Protein AF-0000000066231487 (afdb_homodimer)

Radius of gyration: 36.71 Å; Cα contacts (8 Å, |Δi|>4): 2616; chains: 2; bounding box: 80×118×87 Å

Organism: Neisseria meningitidis serogroup B (strain ATCC BAA-335 / MC58) (NCBI:txid122586)

Foldseek 3Di:
DACVPFDWDAAPWFDPQADALLSGLCVRRVQWDDPDQLDIDGGPLVVLLLVLLVVLLVVLCVVLVAAEDDDDQKAFVVLCVLLVCSVVVPPQWAWDADPVRGIITGAQDCLSVVLVVLLVPFFAQVVDKHKYKYWDKGATPDPHRGNHNLRGGIFIKMKMKIWHPDDVSVVVSLVSLVVSVVSSCVLQVFDWAWAWEDPPPLAADTKIFIWGFFQPFPWKKKAFPFDNHIHTLLPFFFDFDDDAADDQDDDKDKDFAPPQQALVSVCVVVVHDQQQAKAWFWWAWCDPLAIEIEIERRVFAFRQSQVCPDHGADPVIGGDDQVSCCVQLVEGHRQGDQQPHDHAYEYESSCRRYFQHWGHDSYPRMIITGDDDPPRHDHHHYDGTTGDDFQGQGPVRTHTIDMGHTRGFKMKHFRFQSSQVSNVRWHQYPVRDIDGIGMIMIMGRSSSSSSSQQSVAADPLAGAGDLSRQSFQEEEAQAPLVNDPLSVVLLVVLVVLLVVLVGRYYYHSDPDHSVVSVSSCLRSNRQKYWYTDDVLVVVQWIWIDGSRVRDIDTDGSVCVSVVSSVVSVD/DACVPFDWDAAPWFDPQADALLSGLCVRRVQWDDPDQLDIDGGPLVVLLLVLLVVLLVVLCVVLVAAEDDDDQKAFVVLCVLLVCSVVVPPQWAWDADPVRGIITGAQDCLSVVLVVLLVPFFAQVVDKHKYKYWDKGATPDPHRGNHNLRGGIFIKMKMKIWHPDDVSVVVSLVSQVVSVVSSCVLQVFDWAWAWEDPPPLAADTKIFIWGFFQPFPWKKKAFPFDNHIHTLLPFFFDFDDDAADDQDDDKDKDQAPPQQALVSVCVRVVHDQQQAKAWFWWAWCDPLAIEIEIERRVFAFRQSQVCPDHGADPVIGGDDQVSCCVQLVEGHRQGDQQPHDHAYEYESSCRRYFQHWGHDSYPRMIITGDDDPPRHDHHHYDGTGGDDFQGQGPVRTHTIDMGHTRGFKMKHFRFQSSQVSNVRWHQYPVRDIDGIGMIMMMGRSSSSSSSQQSVAADPLAGAGDLSRQSFQEEEAQDPCPNDPLSVVLLVVLVVLLVVLVGRYYYHSDPDHSVVSVSSCLRSNRQKYWYTDDVLVVVQWIWIDGSRVRDIDTDGSVCVSVVSSVVSVD

Structure (mmCIF, N/CA/C/O backbone):
data_AF-0000000066231487-model_v1
#
loop_
_entity.id
_entity.type
_entity.pdbx_description
1 polymer 'Proline--tRNA ligase'
#
loop_
_atom_site.group_PDB
_atom_site.id
_atom_site.type_symbol
_atom_site.label_atom_id
_atom_site.label_alt_id
_atom_site.label_comp_id
_atom_site.label_asym_id
_atom_site.label_entity_id
_atom_site.label_seq_id
_atom_site.pdbx_PDB_ins_code
_atom_site.Cartn_x
_atom_site.Cartn_y
_atom_site.Cartn_z
_atom_site.occupancy
_atom_site.B_iso_or_equiv
_atom_site.auth_seq_id
_atom_site.auth_comp_id
_atom_site.auth_asym_id
_atom_site.auth_atom_id
_atom_site.pdbx_PDB_model_num
ATOM 1 N N . MET A 1 1 ? 19.391 -9.273 16.016 1 93.06 1 MET A N 1
ATOM 2 C CA . MET A 1 1 ? 19.75 -9.211 14.594 1 93.06 1 MET A CA 1
ATOM 3 C C . MET A 1 1 ? 21.25 -9.016 14.422 1 93.06 1 MET A C 1
ATOM 5 O O . MET A 1 1 ? 21.859 -8.211 15.133 1 93.06 1 MET A O 1
ATOM 9 N N . LYS A 1 2 ? 21.812 -9.781 13.57 1 95.44 2 LYS A N 1
ATOM 10 C CA . LYS A 1 2 ? 23.203 -9.547 13.195 1 95.44 2 LYS A CA 1
ATOM 11 C C . LYS A 1 2 ? 23.297 -8.656 11.961 1 95.44 2 LYS A C 1
ATOM 13 O O . LYS A 1 2 ? 22.516 -8.812 11.016 1 95.44 2 LYS A O 1
ATOM 18 N N . ALA A 1 3 ? 24.234 -7.699 11.984 1 95.5 3 ALA A N 1
ATOM 19 C CA . ALA A 1 3 ? 24.391 -6.762 10.875 1 95.5 3 ALA A CA 1
ATOM 20 C C . ALA A 1 3 ? 24.75 -7.488 9.586 1 95.5 3 ALA A C 1
ATOM 22 O O . ALA A 1 3 ? 24.328 -7.082 8.5 1 95.5 3 ALA A O 1
ATOM 23 N N . SER A 1 4 ? 25.469 -8.57 9.695 1 92.06 4 SER A N 1
ATOM 24 C CA . SER A 1 4 ? 25.875 -9.352 8.523 1 92.06 4 SER A CA 1
ATOM 25 C C . SER A 1 4 ? 24.672 -9.984 7.84 1 92.06 4 SER A C 1
ATOM 27 O O . SER A 1 4 ? 24.719 -10.32 6.652 1 92.06 4 SER A O 1
ATOM 29 N N . GLN A 1 5 ? 23.594 -10.156 8.578 1 91.81 5 GLN A N 1
ATOM 30 C CA . GLN A 1 5 ? 22.375 -10.766 8.055 1 91.81 5 GLN A CA 1
ATOM 31 C C . GLN A 1 5 ? 21.328 -9.711 7.723 1 91.81 5 GLN A C 1
ATOM 33 O O . GLN A 1 5 ? 20.203 -10.039 7.328 1 91.81 5 GLN A O 1
ATOM 38 N N . PHE A 1 6 ? 21.641 -8.547 7.949 1 95.31 6 PHE A N 1
ATOM 39 C CA . PHE A 1 6 ? 20.812 -7.379 7.672 1 95.31 6 PHE A CA 1
ATOM 40 C C . PHE A 1 6 ? 21.344 -6.594 6.488 1 95.31 6 PHE A C 1
ATOM 42 O O . PHE A 1 6 ? 22.016 -7.152 5.613 1 95.31 6 PHE A O 1
ATOM 49 N N . PHE A 1 7 ? 21.016 -5.449 6.273 1 95.56 7 PHE A N 1
ATOM 50 C CA . PHE A 1 7 ? 21.562 -4.609 5.219 1 95.56 7 PHE A CA 1
ATOM 51 C C . PHE A 1 7 ? 21.656 -3.158 5.676 1 95.56 7 PHE A C 1
ATOM 53 O O . PHE A 1 7 ? 20.641 -2.477 5.801 1 95.56 7 PHE A O 1
ATOM 60 N N . ILE A 1 8 ? 22.844 -2.754 5.934 1 95.19 8 ILE A N 1
ATOM 61 C CA . ILE A 1 8 ? 23.141 -1.388 6.344 1 95.19 8 ILE A CA 1
ATOM 62 C C . ILE A 1 8 ? 23.922 -0.677 5.234 1 95.19 8 ILE A C 1
ATOM 64 O O . ILE A 1 8 ? 24.969 -1.155 4.797 1 95.19 8 ILE A O 1
ATOM 68 N N . SER A 1 9 ? 23.375 0.391 4.727 1 92 9 SER A N 1
ATOM 69 C CA . SER A 1 9 ? 23.984 1.114 3.617 1 92 9 SER A CA 1
ATOM 70 C C . SER A 1 9 ? 24.109 2.602 3.928 1 92 9 SER A C 1
ATOM 72 O O . SER A 1 9 ? 23.375 3.42 3.379 1 92 9 SER A O 1
ATOM 74 N N . THR A 1 10 ? 25.141 2.973 4.66 1 94.94 10 THR A N 1
ATOM 75 C CA . THR A 1 10 ? 25.328 4.367 5.051 1 94.94 10 THR A CA 1
ATOM 76 C C . THR A 1 10 ? 26.25 5.082 4.066 1 94.94 10 THR A C 1
ATOM 78 O O . THR A 1 10 ? 26.969 4.434 3.291 1 94.94 10 THR A O 1
ATOM 81 N N . LEU A 1 11 ? 26.156 6.367 4.027 1 93.69 11 LEU A N 1
ATOM 82 C CA . LEU A 1 11 ? 27.031 7.223 3.229 1 93.69 11 LEU A CA 1
ATOM 83 C C . LEU A 1 11 ? 27.797 8.203 4.113 1 93.69 11 LEU A C 1
ATOM 85 O O . LEU A 1 11 ? 27.266 8.672 5.121 1 93.69 11 LEU A O 1
ATOM 89 N N . LYS A 1 12 ? 28.969 8.523 3.689 1 90.19 12 LYS A N 1
ATOM 90 C CA . LYS A 1 12 ? 29.797 9.492 4.41 1 90.19 12 LYS A CA 1
ATOM 91 C C . LYS A 1 12 ? 29.25 10.906 4.238 1 90.19 12 LYS A C 1
ATOM 93 O O . LYS A 1 12 ? 29.188 11.68 5.199 1 90.19 12 LYS A O 1
ATOM 98 N N . GLU A 1 13 ? 28.891 11.18 3.014 1 91 13 GLU A N 1
ATOM 99 C CA . GLU A 1 13 ? 28.359 12.5 2.693 1 91 13 GLU A CA 1
ATOM 100 C C . GLU A 1 13 ? 26.984 12.398 2.031 1 91 13 GLU A C 1
ATOM 102 O O . GLU A 1 13 ? 26.719 11.461 1.273 1 91 13 GLU A O 1
ATOM 107 N N . ALA A 1 14 ? 26.203 13.383 2.385 1 87.56 14 ALA A N 1
ATOM 108 C CA . ALA A 1 14 ? 24.891 13.461 1.729 1 87.56 14 ALA A CA 1
ATOM 109 C C . ALA A 1 14 ? 25.016 14.023 0.316 1 87.56 14 ALA A C 1
ATOM 111 O O . ALA A 1 14 ? 25.938 14.805 0.033 1 87.56 14 ALA A O 1
ATOM 112 N N . PRO A 1 15 ? 24.062 13.547 -0.476 1 87.38 15 PRO A N 1
ATOM 113 C CA . PRO A 1 15 ? 24.062 14.18 -1.799 1 87.38 15 PRO A CA 1
ATOM 114 C C . PRO A 1 15 ? 23.781 15.68 -1.737 1 87.38 15 PRO A C 1
ATOM 116 O O . PRO A 1 15 ? 23.109 16.156 -0.818 1 87.38 15 PRO A O 1
ATOM 119 N N . ALA A 1 16 ? 24.234 16.391 -2.754 1 85.69 16 ALA A N 1
ATOM 120 C CA . ALA A 1 16 ? 24.156 17.859 -2.809 1 85.69 16 ALA A CA 1
ATOM 121 C C . ALA A 1 16 ? 22.703 18.328 -2.859 1 85.69 16 ALA A C 1
ATOM 123 O O . ALA A 1 16 ? 22.375 19.422 -2.379 1 85.69 16 ALA A O 1
ATOM 124 N N . GLU A 1 17 ? 21.859 17.469 -3.342 1 85 17 GLU A N 1
ATOM 125 C CA . GLU A 1 17 ? 20.484 17.891 -3.545 1 85 17 GLU A CA 1
ATOM 126 C C . GLU A 1 17 ? 19.688 17.828 -2.24 1 85 17 GLU A C 1
ATOM 128 O O . GLU A 1 17 ? 18.594 18.391 -2.145 1 85 17 GLU A O 1
ATOM 133 N N . ALA A 1 18 ? 20.219 17.125 -1.276 1 89.19 18 ALA A N 1
ATOM 134 C CA . ALA A 1 18 ? 19.531 17.062 0.011 1 89.19 18 ALA A CA 1
ATOM 135 C C . ALA A 1 18 ? 19.719 18.359 0.796 1 89.19 18 ALA A C 1
ATOM 137 O O . ALA A 1 18 ? 20.844 18.766 1.086 1 89.19 18 ALA A O 1
ATOM 138 N N . ALA A 1 19 ? 18.625 19 1.174 1 87.38 19 ALA A N 1
ATOM 139 C CA . ALA A 1 19 ? 18.703 20.328 1.757 1 87.38 19 ALA A CA 1
ATOM 140 C C . ALA A 1 19 ? 18.422 20.297 3.256 1 87.38 19 ALA A C 1
ATOM 142 O O . ALA A 1 19 ? 19.219 20.797 4.055 1 87.38 19 ALA A O 1
ATOM 143 N N . LEU A 1 20 ? 17.406 19.688 3.695 1 93.94 20 LEU A N 1
ATOM 144 C CA . LEU A 1 20 ? 17.031 19.641 5.102 1 93.94 20 LEU A CA 1
ATOM 145 C C . LEU A 1 20 ? 17.828 18.578 5.852 1 93.94 20 LEU A C 1
ATOM 147 O O . LEU A 1 20 ? 18.266 17.594 5.258 1 93.94 20 LEU A O 1
ATOM 151 N N . ALA A 1 21 ? 17.984 18.812 7.121 1 96.5 21 ALA A N 1
ATOM 152 C CA . ALA A 1 21 ? 18.719 17.875 7.961 1 96.5 21 ALA A CA 1
ATOM 153 C C . ALA A 1 21 ? 18.109 16.469 7.875 1 96.5 21 ALA A C 1
ATOM 155 O O . ALA A 1 21 ? 18.844 15.484 7.785 1 96.5 21 ALA A O 1
ATOM 156 N N . SER A 1 22 ? 16.828 16.406 7.906 1 97.5 22 SER A N 1
ATOM 157 C CA . SER A 1 22 ? 16.172 15.102 7.824 1 97.5 22 SER A CA 1
ATOM 158 C C . SER A 1 22 ? 16.484 14.398 6.508 1 97.5 22 SER A C 1
ATOM 160 O O . SER A 1 22 ? 16.828 13.219 6.496 1 97.5 22 SER A O 1
ATOM 162 N N . HIS A 1 23 ? 16.375 15.109 5.441 1 97.25 23 HIS A N 1
ATOM 163 C CA . HIS A 1 23 ? 16.656 14.555 4.121 1 97.25 23 HIS A CA 1
ATOM 164 C C . HIS A 1 23 ? 18.094 14.055 4.031 1 97.25 23 HIS A C 1
ATOM 166 O O . HIS A 1 23 ? 18.328 12.93 3.594 1 97.25 23 HIS A O 1
ATOM 172 N N . LYS A 1 24 ? 19.016 14.875 4.453 1 97.56 24 LYS A N 1
ATOM 173 C CA . LYS A 1 24 ? 20.438 14.523 4.43 1 97.56 24 LYS A CA 1
ATOM 174 C C . LYS A 1 24 ? 20.703 13.281 5.277 1 97.56 24 LYS A C 1
ATOM 176 O O . LYS A 1 24 ? 21.359 12.336 4.816 1 97.56 24 LYS A O 1
ATOM 181 N N . LEU A 1 25 ? 20.234 13.297 6.441 1 98.25 25 LEU A N 1
ATOM 182 C CA . LEU A 1 25 ? 20.531 12.227 7.387 1 98.25 25 LEU A CA 1
ATOM 183 C C . LEU A 1 25 ? 19.844 10.93 6.969 1 98.25 25 LEU A C 1
ATOM 185 O O . LEU A 1 25 ? 20.391 9.844 7.16 1 98.25 25 LEU A O 1
ATOM 189 N N . MET A 1 26 ? 18.641 11.008 6.453 1 98.31 26 MET A N 1
ATOM 190 C CA . MET A 1 26 ? 17.938 9.805 6.023 1 98.31 26 MET A CA 1
ATOM 191 C C . MET A 1 26 ? 18.672 9.125 4.871 1 98.31 26 MET A C 1
ATOM 193 O O . MET A 1 26 ? 18.766 7.898 4.816 1 98.31 26 MET A O 1
ATOM 197 N N . ILE A 1 27 ? 19.172 9.93 3.99 1 97.25 27 ILE A N 1
ATOM 198 C CA . ILE A 1 27 ? 19.938 9.375 2.875 1 97.25 27 ILE A CA 1
ATOM 199 C C . ILE A 1 27 ? 21.266 8.82 3.381 1 97.25 27 ILE A C 1
ATOM 201 O O . ILE A 1 27 ? 21.641 7.691 3.045 1 97.25 27 ILE A O 1
ATOM 205 N N . ARG A 1 28 ? 21.969 9.531 4.238 1 97.69 28 ARG A N 1
ATOM 206 C CA . ARG A 1 28 ? 23.266 9.125 4.75 1 97.69 28 ARG A CA 1
ATOM 207 C C . ARG A 1 28 ? 23.156 7.852 5.586 1 97.69 28 ARG A C 1
ATOM 209 O O . ARG A 1 28 ? 24.016 6.969 5.508 1 97.69 28 ARG A O 1
ATOM 216 N N . ALA A 1 29 ? 22.109 7.82 6.359 1 98 29 ALA A N 1
ATOM 217 C CA . ALA A 1 29 ? 21.906 6.68 7.254 1 98 29 ALA A CA 1
ATOM 218 C C . ALA A 1 29 ? 21.328 5.488 6.5 1 98 29 ALA A C 1
ATOM 220 O O . ALA A 1 29 ? 21.188 4.402 7.062 1 98 29 ALA A O 1
ATOM 221 N N . GLY A 1 30 ? 20.984 5.668 5.266 1 97.5 30 GLY A N 1
ATOM 222 C CA . GLY A 1 30 ? 20.438 4.586 4.465 1 97.5 30 GLY A CA 1
ATOM 223 C C . GLY A 1 30 ? 19.016 4.219 4.859 1 97.5 30 GLY A C 1
ATOM 224 O O . GLY A 1 30 ? 18.625 3.047 4.801 1 97.5 30 GLY A O 1
ATOM 225 N N . LEU A 1 31 ? 18.25 5.203 5.328 1 98.44 31 LEU A N 1
ATOM 226 C CA . LEU A 1 31 ? 16.844 4.938 5.652 1 98.44 31 LEU A CA 1
ATOM 227 C C . LEU A 1 31 ? 16 4.879 4.391 1 98.44 31 LEU A C 1
ATOM 229 O O . LEU A 1 31 ? 15.023 4.133 4.332 1 98.44 31 LEU A O 1
ATOM 233 N N . ILE A 1 32 ? 16.344 5.738 3.41 1 97.94 32 ILE A N 1
ATOM 234 C CA . ILE A 1 32 ? 15.609 5.785 2.148 1 97.94 32 ILE A CA 1
ATOM 235 C C . ILE A 1 32 ? 16.594 5.926 0.988 1 97.94 32 ILE A C 1
ATOM 237 O O . ILE A 1 32 ? 17.734 6.348 1.183 1 97.94 32 ILE A O 1
ATOM 241 N N . LYS A 1 33 ? 16.156 5.539 -0.113 1 96.69 33 LYS A N 1
ATOM 242 C CA . LYS A 1 33 ? 16.859 5.754 -1.374 1 96.69 33 LYS A CA 1
ATOM 243 C C . LYS A 1 33 ? 15.906 6.277 -2.449 1 96.69 33 LYS A C 1
ATOM 245 O O . LYS A 1 33 ? 14.766 5.824 -2.557 1 96.69 33 LYS A O 1
ATOM 250 N N . ALA A 1 34 ? 16.406 7.234 -3.229 1 94.44 34 ALA A N 1
ATOM 251 C CA . ALA A 1 34 ? 15.562 7.852 -4.254 1 94.44 34 ALA A CA 1
ATOM 252 C C . ALA A 1 34 ? 15.484 6.977 -5.5 1 94.44 34 ALA A C 1
ATOM 254 O O . ALA A 1 34 ? 16.5 6.48 -5.984 1 94.44 34 ALA A O 1
ATOM 255 N N . ASN A 1 35 ? 14.281 6.723 -5.992 1 93.88 35 ASN A N 1
ATOM 256 C CA . ASN A 1 35 ? 14.055 6.031 -7.254 1 93.88 35 ASN A CA 1
ATOM 257 C C . ASN A 1 35 ? 13.773 7.012 -8.391 1 93.88 35 ASN A C 1
ATOM 259 O O . ASN A 1 35 ? 14.18 6.781 -9.531 1 93.88 35 ASN A O 1
ATOM 263 N N . ALA A 1 36 ? 12.992 7.965 -8.086 1 93.38 36 ALA A N 1
ATOM 264 C CA . ALA A 1 36 ? 12.625 9.102 -8.922 1 93.38 36 ALA A CA 1
ATOM 265 C C . ALA A 1 36 ? 12.211 10.305 -8.07 1 93.38 36 ALA A C 1
ATOM 267 O O . ALA A 1 36 ? 12.117 10.195 -6.848 1 93.38 36 ALA A O 1
ATOM 268 N N . SER A 1 37 ? 12.039 11.422 -8.703 1 93.5 37 SER A N 1
ATOM 269 C CA . SER A 1 37 ? 11.648 12.625 -7.977 1 93.5 37 SER A CA 1
ATOM 270 C C . SER A 1 37 ? 10.391 12.391 -7.145 1 93.5 37 SER A C 1
ATOM 272 O O . SER A 1 37 ? 9.328 12.102 -7.691 1 93.5 37 SER A O 1
ATOM 274 N N . GLY A 1 38 ? 10.555 12.438 -5.852 1 95.75 38 GLY A N 1
ATOM 275 C CA . GLY A 1 38 ? 9.438 12.289 -4.934 1 95.75 38 GLY A CA 1
ATOM 276 C C . GLY A 1 38 ? 9.086 10.836 -4.652 1 95.75 38 GLY A C 1
ATOM 277 O O . GLY A 1 38 ? 8.102 10.555 -3.965 1 95.75 38 GLY A O 1
ATOM 278 N N . LEU A 1 39 ? 9.82 9.898 -5.188 1 97.5 39 LEU A N 1
ATOM 279 C CA . LEU A 1 39 ? 9.609 8.469 -4.977 1 97.5 39 LEU A CA 1
ATOM 280 C C . LEU A 1 39 ? 10.82 7.836 -4.285 1 97.5 39 LEU A C 1
ATOM 282 O O . LEU A 1 39 ? 11.938 7.926 -4.785 1 97.5 39 LEU A O 1
ATOM 286 N N . TYR A 1 40 ? 10.531 7.168 -3.164 1 97.81 40 TYR A N 1
ATOM 287 C CA . TYR A 1 40 ? 11.633 6.625 -2.371 1 97.81 40 TYR A CA 1
ATOM 288 C C . TYR A 1 40 ? 11.367 5.172 -1.995 1 97.81 40 TYR A C 1
ATOM 290 O O . TYR A 1 40 ? 10.227 4.797 -1.705 1 97.81 40 TYR A O 1
ATOM 298 N N . THR A 1 41 ? 12.391 4.41 -2.012 1 98.38 41 THR A N 1
ATOM 299 C CA . THR A 1 41 ? 12.383 3.107 -1.355 1 98.38 41 THR A CA 1
ATOM 300 C C . THR A 1 41 ? 12.781 3.238 0.111 1 98.38 41 THR A C 1
ATOM 302 O O . THR A 1 41 ? 13.797 3.857 0.428 1 98.38 41 THR A O 1
ATOM 305 N N . TRP A 1 42 ? 11.969 2.783 0.981 1 98.75 42 TRP A N 1
ATOM 306 C CA . TRP A 1 42 ? 12.383 2.646 2.375 1 98.75 42 TRP A CA 1
ATOM 307 C C . TRP A 1 42 ? 13.273 1.427 2.562 1 98.75 42 TRP A C 1
ATOM 309 O O . TRP A 1 42 ? 12.828 0.289 2.406 1 98.75 42 TRP A O 1
ATOM 319 N N . MET A 1 43 ? 14.484 1.681 2.875 1 98.56 43 MET A N 1
ATOM 320 C CA . MET A 1 43 ? 15.469 0.626 3.1 1 98.56 43 MET A CA 1
ATOM 321 C C . MET A 1 43 ? 15.227 -0.07 4.434 1 98.56 43 MET A C 1
ATOM 323 O O . MET A 1 43 ? 14.375 0.358 5.215 1 98.56 43 MET A O 1
ATOM 327 N N . PRO A 1 44 ? 15.898 -1.174 4.676 1 98.25 44 PRO A N 1
ATOM 328 C CA . PRO A 1 44 ? 15.562 -1.997 5.84 1 98.25 44 PRO A CA 1
ATOM 329 C C . PRO A 1 44 ? 15.578 -1.204 7.148 1 98.25 44 PRO A C 1
ATOM 331 O O . PRO A 1 44 ? 14.641 -1.312 7.945 1 98.25 44 PRO A O 1
ATOM 334 N N . MET A 1 45 ? 16.578 -0.395 7.34 1 98.12 45 MET A N 1
ATOM 335 C CA . MET A 1 45 ? 16.688 0.393 8.562 1 98.12 45 MET A CA 1
ATOM 336 C C . MET A 1 45 ? 15.547 1.395 8.672 1 98.12 45 MET A C 1
ATOM 338 O O . MET A 1 45 ? 14.922 1.521 9.727 1 98.12 45 MET A O 1
ATOM 342 N N . GLY A 1 46 ? 15.305 2.096 7.602 1 98.62 46 GLY A N 1
ATOM 343 C CA . GLY A 1 46 ? 14.219 3.068 7.582 1 98.62 46 GLY A CA 1
ATOM 344 C C . GLY A 1 46 ? 12.852 2.441 7.766 1 98.62 46 GLY A C 1
ATOM 345 O O . GLY A 1 46 ? 11.984 3.018 8.422 1 98.62 46 GLY A O 1
ATOM 346 N N . LEU A 1 47 ? 12.68 1.29 7.191 1 98.69 47 LEU A N 1
ATOM 347 C CA . LEU A 1 47 ? 11.398 0.602 7.285 1 98.69 47 LEU A CA 1
ATOM 348 C C . LEU A 1 47 ? 11.086 0.217 8.727 1 98.69 47 LEU A C 1
ATOM 350 O O . LEU A 1 47 ? 9.93 0.264 9.156 1 98.69 47 LEU A O 1
ATOM 354 N N . ARG A 1 48 ? 12.078 -0.196 9.492 1 98.19 48 ARG A N 1
ATOM 355 C CA . ARG A 1 48 ? 11.867 -0.521 10.898 1 98.19 48 ARG A CA 1
ATOM 356 C C . ARG A 1 48 ? 11.312 0.677 11.656 1 98.19 48 ARG A C 1
ATOM 358 O O . ARG A 1 48 ? 10.398 0.531 12.469 1 98.19 48 ARG A O 1
ATOM 365 N N . VAL A 1 49 ? 11.867 1.851 11.352 1 98.69 49 VAL A N 1
ATOM 366 C CA . VAL A 1 49 ? 11.391 3.068 12 1 98.69 49 VAL A CA 1
ATOM 367 C C . VAL A 1 49 ? 9.953 3.357 11.578 1 98.69 49 VAL A C 1
ATOM 369 O O . VAL A 1 49 ? 9.094 3.631 12.414 1 98.69 49 VAL A O 1
ATOM 372 N N . LEU A 1 50 ? 9.719 3.279 10.312 1 98.81 50 LEU A N 1
ATOM 373 C CA . LEU A 1 50 ? 8.398 3.541 9.758 1 98.81 50 LEU A CA 1
ATOM 374 C C . LEU A 1 50 ? 7.352 2.639 10.398 1 98.81 50 LEU A C 1
ATOM 376 O O . LEU A 1 50 ? 6.266 3.1 10.766 1 98.81 50 LEU A O 1
ATOM 380 N N . ARG A 1 51 ? 7.664 1.374 10.547 1 98.38 51 ARG A N 1
ATOM 381 C CA . ARG A 1 51 ? 6.73 0.402 11.109 1 98.38 51 ARG A CA 1
ATOM 382 C C . ARG A 1 51 ? 6.449 0.7 12.578 1 98.38 51 ARG A C 1
ATOM 384 O O . ARG A 1 51 ? 5.332 0.487 13.055 1 98.38 51 ARG A O 1
ATOM 391 N N . LYS A 1 52 ? 7.426 1.156 13.273 1 98.31 52 LYS A N 1
ATOM 392 C CA . LYS A 1 52 ? 7.211 1.511 14.68 1 98.31 52 LYS A CA 1
ATOM 393 C C . LYS A 1 52 ? 6.246 2.684 14.805 1 98.31 52 LYS A C 1
ATOM 395 O O . LYS A 1 52 ? 5.383 2.691 15.688 1 98.31 52 LYS A O 1
ATOM 400 N N . VAL A 1 53 ? 6.414 3.668 13.93 1 98.75 53 VAL A N 1
ATOM 401 C CA . VAL A 1 53 ? 5.492 4.801 13.93 1 98.75 53 VAL A CA 1
ATOM 402 C C . VAL A 1 53 ? 4.082 4.32 13.586 1 98.75 53 VAL A C 1
ATOM 404 O O . VAL A 1 53 ? 3.115 4.688 14.258 1 98.75 53 VAL A O 1
ATOM 407 N N . GLU A 1 54 ? 3.967 3.482 12.578 1 98.62 54 GLU A N 1
ATOM 408 C CA . GLU A 1 54 ? 2.678 2.916 12.195 1 98.62 54 GLU A CA 1
ATOM 409 C C . GLU A 1 54 ? 2.01 2.215 13.375 1 98.62 54 GLU A C 1
ATOM 411 O O . GLU A 1 54 ? 0.806 2.365 13.594 1 98.62 54 GLU A O 1
ATOM 416 N N . ASN A 1 55 ? 2.76 1.485 14.086 1 98.25 55 ASN A N 1
ATOM 417 C CA . ASN A 1 55 ? 2.217 0.692 15.188 1 98.25 55 ASN A CA 1
ATOM 418 C C . ASN A 1 55 ? 1.691 1.579 16.312 1 98.25 55 ASN A C 1
ATOM 420 O O . ASN A 1 55 ? 0.642 1.296 16.891 1 98.25 55 ASN A O 1
ATOM 424 N N . VAL A 1 56 ? 2.465 2.617 16.625 1 98.62 56 VAL A N 1
ATOM 425 C CA . VAL A 1 56 ? 2.002 3.553 17.641 1 98.62 56 VAL A CA 1
ATOM 426 C C . VAL A 1 56 ? 0.67 4.164 17.219 1 98.62 56 VAL A C 1
ATOM 428 O O . VAL A 1 56 ? -0.271 4.234 18.016 1 98.62 56 VAL A O 1
ATOM 431 N N . VAL A 1 57 ? 0.591 4.574 15.969 1 98.88 57 VAL A N 1
ATOM 432 C CA . VAL A 1 57 ? -0.625 5.184 15.438 1 98.88 57 VAL A CA 1
ATOM 433 C C . VAL A 1 57 ? -1.773 4.18 15.492 1 98.88 57 VAL A C 1
ATOM 435 O O . VAL A 1 57 ? -2.869 4.508 15.961 1 98.88 57 VAL A O 1
ATOM 438 N N . ARG A 1 58 ? -1.566 2.992 15.102 1 98.44 58 ARG A N 1
ATOM 439 C CA . ARG A 1 58 ? -2.592 1.954 15.07 1 98.44 58 ARG A CA 1
ATOM 440 C C . ARG A 1 58 ? -3.123 1.666 16.469 1 98.44 58 ARG A C 1
ATOM 442 O O . ARG A 1 58 ? -4.332 1.556 16.672 1 98.44 58 ARG A O 1
ATOM 449 N N . GLU A 1 59 ? -2.205 1.542 17.406 1 98.19 59 GLU A N 1
ATOM 450 C CA . GLU A 1 59 ? -2.598 1.229 18.781 1 98.19 59 GLU A CA 1
ATOM 451 C C . GLU A 1 59 ? -3.467 2.336 19.375 1 98.19 59 GLU A C 1
ATOM 453 O O . GLU A 1 59 ? -4.48 2.059 20.016 1 98.19 59 GLU A O 1
ATOM 458 N N . GLU A 1 60 ? -3.086 3.568 19.094 1 98.69 60 GLU A N 1
ATOM 459 C CA . GLU A 1 60 ? -3.838 4.684 19.672 1 98.69 60 GLU A CA 1
ATOM 460 C C . GLU A 1 60 ? -5.176 4.867 18.953 1 98.69 60 GLU A C 1
ATOM 462 O O . GLU A 1 60 ? -6.164 5.27 19.578 1 98.69 60 GLU A O 1
ATOM 467 N N . MET A 1 61 ? -5.246 4.598 17.672 1 98.62 61 MET A N 1
ATOM 468 C CA . MET A 1 61 ? -6.52 4.652 16.953 1 98.62 61 MET A CA 1
ATOM 469 C C . MET A 1 61 ? -7.48 3.59 17.469 1 98.62 61 MET A C 1
ATOM 471 O O . MET A 1 61 ? -8.664 3.859 17.656 1 98.62 61 MET A O 1
ATOM 475 N N . ALA A 1 62 ? -6.918 2.408 17.703 1 96.62 62 ALA A N 1
ATOM 476 C CA . ALA A 1 62 ? -7.734 1.334 18.266 1 96.62 62 ALA A CA 1
ATOM 477 C C . ALA A 1 62 ? -8.242 1.699 19.656 1 96.62 62 ALA A C 1
ATOM 479 O O . ALA A 1 62 ? -9.406 1.455 19.984 1 96.62 62 ALA A O 1
ATOM 480 N N . ARG A 1 63 ? -7.371 2.275 20.422 1 96.75 63 ARG A N 1
ATOM 481 C CA . ARG A 1 63 ? -7.742 2.703 21.766 1 96.75 63 ARG A CA 1
ATOM 482 C C . ARG A 1 63 ? -8.875 3.725 21.734 1 96.75 63 ARG A C 1
ATOM 484 O O . ARG A 1 63 ? -9.75 3.732 22.594 1 96.75 63 ARG A O 1
ATOM 491 N N . ALA A 1 64 ? -8.844 4.52 20.688 1 97.5 64 ALA A N 1
ATOM 492 C CA . ALA A 1 64 ? -9.844 5.574 20.547 1 97.5 64 ALA A CA 1
ATOM 493 C C . ALA A 1 64 ? -11.133 5.035 19.938 1 97.5 64 ALA A C 1
ATOM 495 O O . ALA A 1 64 ? -12.078 5.789 19.703 1 97.5 64 ALA A O 1
ATOM 496 N N . GLY A 1 65 ? -11.195 3.777 19.688 1 95.69 65 GLY A N 1
ATOM 497 C CA . GLY A 1 65 ? -12.43 3.139 19.25 1 95.69 65 GLY A CA 1
ATOM 498 C C . GLY A 1 65 ? -12.602 3.141 17.75 1 95.69 65 GLY A C 1
ATOM 499 O O . GLY A 1 65 ? -13.68 2.828 17.234 1 95.69 65 GLY A O 1
ATOM 500 N N . SER A 1 66 ? -11.57 3.492 16.984 1 97.94 66 SER A N 1
ATOM 501 C CA . SER A 1 66 ? -11.641 3.459 15.523 1 97.94 66 SER A CA 1
ATOM 502 C C . SER A 1 66 ? -11.445 2.043 14.992 1 97.94 66 SER A C 1
ATOM 504 O O . SER A 1 66 ? -10.695 1.255 15.578 1 97.94 66 SER A O 1
ATOM 506 N N . VAL A 1 67 ? -12.109 1.732 13.914 1 98.19 67 VAL A N 1
ATOM 507 C CA . VAL A 1 67 ? -12.07 0.4 13.32 1 98.19 67 VAL A CA 1
ATOM 508 C C . VAL A 1 67 ? -11.242 0.43 12.039 1 98.19 67 VAL A C 1
ATOM 510 O O . VAL A 1 67 ? -11.492 1.249 11.148 1 98.19 67 VAL A O 1
ATOM 513 N N . GLU A 1 68 ? -10.281 -0.467 11.945 1 98.5 68 GLU A N 1
ATOM 514 C CA . GLU A 1 68 ? -9.391 -0.474 10.789 1 98.5 68 GLU A CA 1
ATOM 515 C C . GLU A 1 68 ? -10.008 -1.224 9.617 1 98.5 68 GLU A C 1
ATOM 517 O O . GLU A 1 68 ? -10.648 -2.262 9.805 1 98.5 68 GLU A O 1
ATOM 522 N N . LEU A 1 69 ? -9.953 -0.733 8.477 1 98.62 69 LEU A N 1
ATOM 523 C CA . LEU A 1 69 ? -10.203 -1.363 7.184 1 98.62 69 LEU A CA 1
ATOM 524 C C . LEU A 1 69 ? -9.125 -0.976 6.176 1 98.62 69 LEU A C 1
ATOM 526 O O . LEU A 1 69 ? -8.094 -0.406 6.551 1 98.62 69 LEU A O 1
ATOM 530 N N . LEU A 1 70 ? -9.172 -1.413 4.922 1 98.75 70 LEU A N 1
ATOM 531 C CA . LEU A 1 70 ? -8.148 -1.096 3.9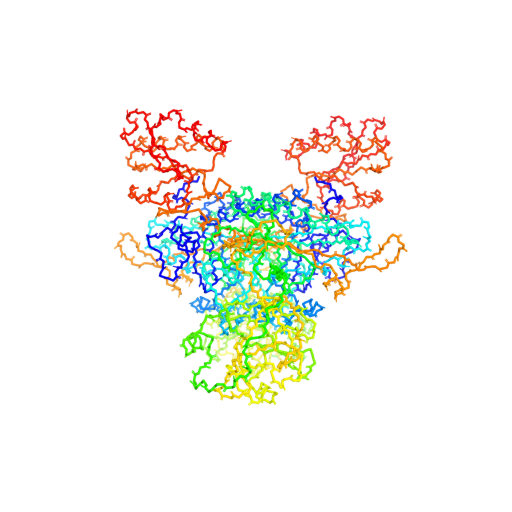28 1 98.75 70 LEU A CA 1
ATOM 532 C C . LEU A 1 70 ? -8.789 -0.807 2.572 1 98.75 70 LEU A C 1
ATOM 534 O O . LEU A 1 70 ? -9.281 -1.72 1.907 1 98.75 70 LEU A O 1
ATOM 538 N N . MET A 1 71 ? -8.781 0.428 2.193 1 98.69 71 MET A N 1
ATOM 539 C CA . MET A 1 71 ? -9.359 0.869 0.925 1 98.69 71 MET A CA 1
ATOM 540 C C . MET A 1 71 ? -8.312 0.849 -0.184 1 98.69 71 MET A C 1
ATOM 542 O O . MET A 1 71 ? -7.109 0.915 0.087 1 98.69 71 MET A O 1
ATOM 546 N N . PRO A 1 72 ? -8.703 0.733 -1.39 1 98 72 PRO A N 1
ATOM 547 C CA . PRO A 1 72 ? -7.75 0.652 -2.498 1 98 72 PRO A CA 1
ATOM 548 C C . PRO A 1 72 ? -7.016 1.969 -2.744 1 98 72 PRO A C 1
ATOM 550 O O . PRO A 1 72 ? -7.535 3.039 -2.414 1 98 72 PRO A O 1
ATOM 553 N N . VAL A 1 73 ? -5.824 1.859 -3.344 1 98.19 73 VAL A N 1
ATOM 554 C CA . VAL A 1 73 ? -5.012 3.01 -3.727 1 98.19 73 VAL A CA 1
ATOM 555 C C . VAL A 1 73 ? -5.609 3.68 -4.961 1 98.19 73 VAL A C 1
ATOM 557 O O . VAL A 1 73 ? -5.684 4.906 -5.035 1 98.19 73 VAL A O 1
ATOM 560 N N . VAL A 1 74 ? -6.043 2.848 -5.898 1 98.31 74 VAL A N 1
ATOM 561 C CA . VAL A 1 74 ? -6.676 3.355 -7.109 1 98.31 74 VAL A CA 1
ATOM 562 C C . VAL A 1 74 ? -8.172 3.543 -6.871 1 98.31 74 VAL A C 1
ATOM 564 O O . VAL A 1 74 ? -8.844 2.646 -6.352 1 98.31 74 VAL A O 1
ATOM 567 N N . GLN A 1 75 ? -8.711 4.688 -7.254 1 98.25 75 GLN A N 1
ATOM 568 C CA . GLN A 1 75 ? -10.109 5.023 -6.996 1 98.25 75 GLN A CA 1
ATOM 569 C C . GLN A 1 75 ? -10.828 5.41 -8.281 1 98.25 75 GLN A C 1
ATOM 571 O O . GLN A 1 75 ? -10.258 6.078 -9.148 1 98.25 75 GLN A O 1
ATOM 576 N N . PRO A 1 76 ? -12.055 4.977 -8.438 1 98.06 76 PRO A N 1
ATOM 577 C CA . PRO A 1 76 ? -12.805 5.348 -9.641 1 98.06 76 PRO A CA 1
ATOM 578 C C . PRO A 1 76 ? -13.148 6.836 -9.688 1 98.06 76 PRO A C 1
ATOM 580 O O . PRO A 1 76 ? -13.484 7.426 -8.656 1 98.06 76 PRO A O 1
ATOM 583 N N . ALA A 1 77 ? -13.133 7.414 -10.852 1 98.19 77 ALA A N 1
ATOM 584 C CA . ALA A 1 77 ? -13.391 8.836 -11.055 1 98.19 77 ALA A CA 1
ATOM 585 C C . ALA A 1 77 ? -14.812 9.203 -10.641 1 98.19 77 ALA A C 1
ATOM 587 O O . ALA A 1 77 ? -15.062 10.312 -10.172 1 98.19 77 ALA A O 1
ATOM 588 N N . GLU A 1 78 ? -15.727 8.289 -10.828 1 98.06 78 GLU A N 1
ATOM 589 C CA . GLU A 1 78 ? -17.156 8.539 -10.602 1 98.06 78 GLU A CA 1
ATOM 590 C C . GLU A 1 78 ? -17.406 9.031 -9.18 1 98.06 78 GLU A C 1
ATOM 592 O O . GLU A 1 78 ? -18.234 9.914 -8.961 1 98.06 78 GLU A O 1
ATOM 597 N N . LEU A 1 79 ? -16.719 8.508 -8.234 1 98.12 79 LEU A N 1
ATOM 598 C CA . LEU A 1 79 ? -16.906 8.906 -6.844 1 98.12 79 LEU A CA 1
ATOM 599 C C . LEU A 1 79 ? -16.438 10.336 -6.617 1 98.12 79 LEU A C 1
ATOM 601 O O . LEU A 1 79 ? -17.078 11.102 -5.902 1 98.12 79 LEU A O 1
ATOM 605 N N . TRP A 1 80 ? -15.352 10.68 -7.207 1 97.62 80 TRP A N 1
ATOM 606 C CA . TRP A 1 80 ? -14.805 12.031 -7.082 1 97.62 80 TRP A CA 1
ATOM 607 C C . TRP A 1 80 ? -15.672 13.039 -7.824 1 97.62 80 TRP A C 1
ATOM 609 O O . TRP A 1 80 ? -15.75 14.203 -7.422 1 97.62 80 TRP A O 1
ATOM 619 N N . GLN A 1 81 ? -16.25 12.609 -8.938 1 97.94 81 GLN A N 1
ATOM 620 C CA . GLN A 1 81 ? -17.188 13.453 -9.664 1 97.94 81 GLN A CA 1
ATOM 621 C C . GLN A 1 81 ? -18.438 13.719 -8.836 1 97.94 81 GLN A C 1
ATOM 623 O O . GLN A 1 81 ? -18.969 14.836 -8.836 1 97.94 81 GLN A O 1
ATOM 628 N N . GLU A 1 82 ? -18.859 12.75 -8.117 1 97.38 82 GLU A N 1
ATOM 629 C CA . GLU A 1 82 ? -20.016 12.898 -7.246 1 97.38 82 GLU A CA 1
ATOM 630 C C . GLU A 1 82 ? -19.75 13.922 -6.141 1 97.38 82 GLU A C 1
ATOM 632 O O . GLU A 1 82 ? -20.641 14.695 -5.781 1 97.38 82 GLU A O 1
ATOM 637 N N . SER A 1 83 ? -18.578 13.914 -5.578 1 96.19 83 SER A N 1
ATOM 638 C CA . SER A 1 83 ? -18.25 14.836 -4.492 1 96.19 83 SER A CA 1
ATOM 639 C C . SER A 1 83 ? -17.953 16.234 -5.02 1 96.19 83 SER A C 1
ATOM 641 O O . SER A 1 83 ? -17.938 17.203 -4.254 1 96.19 83 SER A O 1
ATOM 643 N N . GLY A 1 84 ? -17.641 16.344 -6.336 1 94.38 84 GLY A N 1
ATOM 644 C CA . GLY A 1 84 ? -17.297 17.625 -6.949 1 94.38 84 GLY A CA 1
ATOM 645 C C . GLY A 1 84 ? -15.805 17.922 -6.887 1 94.38 84 GLY A C 1
ATOM 646 O O . GLY A 1 84 ? -15.352 18.953 -7.402 1 94.38 84 GLY A O 1
ATOM 647 N N . ARG A 1 85 ? -14.977 16.984 -6.422 1 94.25 85 ARG A N 1
ATOM 648 C CA . ARG A 1 85 ? -13.57 17.281 -6.172 1 94.25 85 ARG A CA 1
ATOM 649 C C . ARG A 1 85 ? -12.711 16.875 -7.359 1 94.25 85 ARG A C 1
ATOM 651 O O . ARG A 1 85 ? -11.523 17.219 -7.414 1 94.25 85 ARG A O 1
ATOM 658 N N . TRP A 1 86 ? -13.266 16.172 -8.297 1 95.88 86 TRP A N 1
ATOM 659 C CA . TRP A 1 86 ? -12.492 15.703 -9.438 1 95.88 86 TRP A CA 1
ATOM 660 C C . TRP A 1 86 ? -11.789 16.859 -10.141 1 95.88 86 TRP A C 1
ATOM 662 O O . TRP A 1 86 ? -10.594 16.797 -10.414 1 95.88 86 TRP A O 1
ATOM 672 N N . GLU A 1 87 ? -12.539 17.906 -10.344 1 91.44 87 GLU A N 1
ATOM 673 C CA . GLU A 1 87 ? -11.969 19.078 -10.984 1 91.44 87 GLU A CA 1
ATOM 674 C C . GLU A 1 87 ? -11.352 20.016 -9.953 1 91.44 87 GLU A C 1
ATOM 676 O O . GLU A 1 87 ? -10.281 20.578 -10.172 1 91.44 87 GLU A O 1
ATOM 681 N N . PHE A 1 88 ? -11.977 20.109 -8.836 1 88.69 88 PHE A N 1
ATOM 682 C CA . PHE A 1 88 ? -11.594 21.047 -7.793 1 88.69 88 PHE A CA 1
ATOM 683 C C . PHE A 1 88 ? -10.18 20.75 -7.293 1 88.69 88 PHE A C 1
ATOM 685 O O . PHE A 1 88 ? -9.438 21.672 -6.949 1 88.69 88 PHE A O 1
ATOM 692 N N . TYR A 1 89 ? -9.797 19.469 -7.273 1 90.38 89 TYR A N 1
ATOM 693 C CA . TYR A 1 89 ? -8.523 19.062 -6.688 1 90.38 89 TYR A CA 1
ATOM 694 C C . TYR A 1 89 ? -7.359 19.531 -7.551 1 90.38 89 TYR A C 1
ATOM 696 O O . TYR A 1 89 ? -6.238 19.688 -7.059 1 90.38 89 TYR A O 1
ATOM 704 N N . GLY A 1 90 ? -7.562 19.703 -8.836 1 90.12 90 GLY A N 1
ATOM 705 C CA . GLY A 1 90 ? -6.535 20.266 -9.711 1 90.12 90 GLY A CA 1
ATOM 706 C C . GLY A 1 90 ? -5.504 19.234 -10.141 1 90.12 90 GLY A C 1
ATOM 707 O O . GLY A 1 90 ? -5.781 18.031 -10.156 1 90.12 90 GLY A O 1
ATOM 708 N N . LYS A 1 91 ? -4.32 19.656 -10.461 1 91.56 91 LYS A N 1
ATOM 709 C CA . LYS A 1 91 ? -3.295 18.844 -11.102 1 91.56 91 LYS A CA 1
ATOM 710 C C . LYS A 1 91 ? -2.566 17.969 -10.078 1 91.56 91 LYS A C 1
ATOM 712 O O . LYS A 1 91 ? -1.862 17.031 -10.445 1 91.56 91 LYS A O 1
ATOM 717 N N . GLU A 1 92 ? -2.777 18.25 -8.875 1 94.19 92 GLU A N 1
ATOM 718 C CA . GLU A 1 92 ? -2.146 17.453 -7.832 1 94.19 92 GLU A CA 1
ATOM 719 C C . GLU A 1 92 ? -2.758 16.047 -7.758 1 94.19 92 GLU A C 1
ATOM 721 O O . GLU A 1 92 ? -2.16 15.133 -7.184 1 94.19 92 GLU A O 1
ATOM 726 N N . LEU A 1 93 ? -3.973 15.969 -8.25 1 96.38 93 LEU A N 1
ATOM 727 C CA . LEU A 1 93 ? -4.598 14.656 -8.359 1 96.38 93 LEU A CA 1
ATOM 728 C C . LEU A 1 93 ? -4.023 13.875 -9.539 1 96.38 93 LEU A C 1
ATOM 730 O O . LEU A 1 93 ? -4.184 14.281 -10.695 1 96.38 93 LEU A O 1
ATOM 734 N N . LEU A 1 94 ? -3.381 12.766 -9.258 1 97.56 94 LEU A N 1
ATOM 735 C CA . LEU A 1 94 ? -2.855 11.938 -10.344 1 97.56 94 LEU A CA 1
ATOM 736 C C . LEU A 1 94 ? -3.965 11.125 -10.992 1 97.56 94 LEU A C 1
ATOM 738 O O . LEU A 1 94 ? -4.477 10.172 -10.391 1 97.56 94 LEU A O 1
ATOM 742 N N . ARG A 1 95 ? -4.32 11.484 -12.133 1 96.88 95 ARG A N 1
ATOM 743 C CA . ARG A 1 95 ? -5.371 10.805 -12.891 1 96.88 95 ARG A CA 1
ATOM 744 C C . ARG A 1 95 ? -4.781 9.766 -13.836 1 96.88 95 ARG A C 1
ATOM 746 O O . ARG A 1 95 ? -3.637 9.898 -14.281 1 96.88 95 ARG A O 1
ATOM 753 N N . LEU A 1 96 ? -5.523 8.688 -14.109 1 96.44 96 LEU A N 1
ATOM 754 C CA . LEU A 1 96 ? -5.082 7.645 -15.023 1 96.44 96 LEU A CA 1
ATOM 755 C C . LEU A 1 96 ? -6.27 7.008 -15.734 1 96.44 96 LEU A C 1
ATOM 757 O O . LEU A 1 96 ? -7.422 7.215 -15.344 1 96.44 96 LEU A O 1
ATOM 761 N N . LYS A 1 97 ? -5.992 6.34 -16.828 1 96.25 97 LYS A N 1
ATOM 762 C CA . LYS A 1 97 ? -6.977 5.578 -17.594 1 96.25 97 LYS A CA 1
ATOM 763 C C . LYS A 1 97 ? -6.598 4.102 -17.656 1 96.25 97 LYS A C 1
ATOM 765 O O . LYS A 1 97 ? -5.422 3.764 -17.797 1 96.25 97 LYS A O 1
ATOM 770 N N . ASP A 1 98 ? -7.602 3.303 -17.5 1 95.06 98 ASP A N 1
ATOM 771 C CA . ASP A 1 98 ? -7.324 1.878 -17.656 1 95.06 98 ASP A CA 1
ATOM 772 C C . ASP A 1 98 ? -7.336 1.473 -19.141 1 95.06 98 ASP A C 1
ATOM 774 O O . ASP A 1 98 ? -7.473 2.322 -20.016 1 95.06 98 ASP A O 1
ATOM 778 N N . ARG A 1 99 ? -7.184 0.185 -19.375 1 94.31 99 ARG A N 1
ATOM 779 C CA . ARG A 1 99 ? -7.055 -0.325 -20.734 1 94.31 99 ARG A CA 1
ATOM 780 C C . ARG A 1 99 ? -8.352 -0.142 -21.516 1 94.31 99 ARG A C 1
ATOM 782 O O . ARG A 1 99 ? -8.359 -0.239 -22.75 1 94.31 99 ARG A O 1
ATOM 789 N N . HIS A 1 100 ? -9.477 0.134 -20.844 1 94.62 100 HIS A N 1
ATOM 790 C CA . HIS A 1 100 ? -10.766 0.377 -21.484 1 94.62 100 HIS A CA 1
ATOM 791 C C . HIS A 1 100 ? -11.078 1.867 -21.531 1 94.62 100 HIS A C 1
ATOM 793 O O . HIS A 1 100 ? -12.227 2.254 -21.781 1 94.62 100 HIS A O 1
ATOM 799 N N . ASP A 1 101 ? -10.227 2.693 -21.125 1 95.25 101 ASP A N 1
ATOM 800 C CA . ASP A 1 101 ? -10.289 4.148 -21.188 1 95.25 101 ASP A CA 1
ATOM 801 C C . ASP A 1 101 ? -11.219 4.699 -20.094 1 95.25 101 ASP A C 1
ATOM 803 O O . ASP A 1 101 ? -11.867 5.73 -20.297 1 95.25 101 ASP A O 1
ATOM 807 N N . ARG A 1 102 ? -11.398 3.992 -19.109 1 96.31 102 ARG A N 1
ATOM 808 C CA . ARG A 1 102 ? -12.133 4.5 -17.953 1 96.31 102 ARG A CA 1
ATOM 809 C C . ARG A 1 102 ? -11.227 5.32 -17.047 1 96.31 102 ARG A C 1
ATOM 811 O O . ARG A 1 102 ? -10.047 4.992 -16.875 1 96.31 102 ARG A O 1
ATOM 818 N N . ASP A 1 103 ? -11.789 6.32 -16.375 1 97.56 103 ASP A N 1
ATOM 819 C CA . ASP A 1 103 ? -11.023 7.273 -15.586 1 97.56 103 ASP A CA 1
ATOM 820 C C . ASP A 1 103 ? -10.898 6.805 -14.141 1 97.56 103 ASP A C 1
ATOM 822 O O . ASP A 1 103 ? -11.883 6.387 -13.531 1 97.56 103 ASP A O 1
ATOM 826 N N . PHE A 1 104 ? -9.688 6.871 -13.648 1 98.06 104 PHE A N 1
ATOM 827 C CA . PHE A 1 104 ? -9.352 6.594 -12.258 1 98.06 104 PHE A CA 1
ATOM 828 C C . PHE A 1 104 ? -8.359 7.621 -11.727 1 98.06 104 PHE A C 1
ATOM 830 O O . PHE A 1 104 ? -7.852 8.453 -12.477 1 98.06 104 PHE A O 1
ATOM 837 N N . CYS A 1 105 ? -8.094 7.574 -10.461 1 97.94 105 CYS A N 1
ATOM 838 C CA . CYS A 1 105 ? -7.02 8.359 -9.859 1 97.94 105 CYS A CA 1
ATOM 839 C C . CYS A 1 105 ? -6.309 7.562 -8.773 1 97.94 105 CYS A C 1
ATOM 841 O O . CYS A 1 105 ? -6.836 6.559 -8.281 1 97.94 105 CYS A O 1
ATOM 843 N N . MET A 1 106 ? -5.078 7.91 -8.516 1 97.44 106 MET A N 1
ATOM 844 C CA . MET A 1 106 ? -4.422 7.469 -7.289 1 97.44 106 MET A CA 1
ATOM 845 C C . MET A 1 106 ? -4.871 8.312 -6.098 1 97.44 106 MET A C 1
ATOM 847 O O . MET A 1 106 ? -4.691 9.531 -6.09 1 97.44 106 MET A O 1
ATOM 851 N N . GLY A 1 107 ? -5.387 7.703 -5.102 1 96.94 107 GLY A N 1
ATOM 852 C CA . GLY A 1 107 ? -6.059 8.422 -4.027 1 96.94 107 GLY A CA 1
ATOM 853 C C . GLY A 1 107 ? -5.102 9.172 -3.123 1 96.94 107 GLY A C 1
ATOM 854 O O . GLY A 1 107 ? -4.25 8.57 -2.469 1 96.94 107 GLY A O 1
ATOM 855 N N . PRO A 1 108 ? -5.18 10.492 -3.057 1 97.19 108 PRO A N 1
ATOM 856 C CA . PRO A 1 108 ? -4.453 11.258 -2.037 1 97.19 108 PRO A CA 1
ATOM 857 C C . PRO A 1 108 ? -5.145 11.219 -0.674 1 97.19 108 PRO A C 1
ATOM 859 O O . PRO A 1 108 ? -4.527 11.555 0.342 1 97.19 108 PRO A O 1
ATOM 862 N N . THR A 1 109 ? -6.383 10.938 -0.667 1 96.31 109 THR A N 1
ATOM 863 C CA . THR A 1 109 ? -7.293 10.75 0.457 1 96.31 109 THR A CA 1
ATOM 864 C C . THR A 1 109 ? -8.461 9.852 0.064 1 96.31 109 THR A C 1
ATOM 866 O O . THR A 1 109 ? -8.562 9.43 -1.091 1 96.31 109 THR A O 1
ATOM 869 N N . CYS A 1 110 ? -9.336 9.539 0.998 1 97.88 110 CYS A N 1
ATOM 870 C CA . CYS A 1 110 ? -10.336 8.523 0.662 1 97.88 110 CYS A CA 1
ATOM 871 C C . CYS A 1 110 ? -11.711 8.922 1.168 1 97.88 110 CYS A C 1
ATOM 873 O O . CYS A 1 110 ? -12.523 8.062 1.515 1 97.88 110 CYS A O 1
ATOM 875 N N . GLU A 1 111 ? -12.039 10.211 1.229 1 97.75 111 GLU A N 1
ATOM 876 C CA . GLU A 1 111 ? -13.359 10.633 1.673 1 97.75 111 GLU A CA 1
ATOM 877 C C . GLU A 1 111 ? -14.453 9.992 0.821 1 97.75 111 GLU A C 1
ATOM 879 O O . GLU A 1 111 ? -15.453 9.5 1.351 1 97.75 111 GLU A O 1
ATOM 884 N N . GLU A 1 112 ? -14.281 10 -0.519 1 98.06 112 GLU A N 1
ATOM 885 C CA . GLU A 1 112 ? -15.297 9.5 -1.445 1 98.06 112 GLU A CA 1
ATOM 886 C C . GLU A 1 112 ? -15.484 7.992 -1.312 1 98.06 112 GLU A C 1
ATOM 888 O O . GLU A 1 112 ? -16.609 7.496 -1.318 1 98.06 112 GLU A O 1
ATOM 893 N N . VAL A 1 113 ? -14.367 7.27 -1.167 1 98.5 113 VAL A N 1
ATOM 894 C CA . VAL A 1 113 ? -14.414 5.812 -1.116 1 98.5 113 VAL A CA 1
ATOM 895 C C . VAL A 1 113 ? -15.125 5.363 0.162 1 98.5 113 VAL A C 1
ATOM 897 O O . VAL A 1 113 ? -15.992 4.488 0.125 1 98.5 113 VAL A O 1
ATOM 900 N N . ILE A 1 114 ? -14.797 5.941 1.295 1 98.56 114 ILE A N 1
ATOM 901 C CA . ILE A 1 114 ? -15.391 5.543 2.566 1 98.56 114 ILE A CA 1
ATOM 902 C C . ILE A 1 114 ? -16.859 5.965 2.604 1 98.56 114 ILE A C 1
ATOM 904 O O . ILE A 1 114 ? -17.703 5.27 3.186 1 98.56 114 ILE A O 1
ATOM 908 N N . ALA A 1 115 ? -17.156 7.141 2.062 1 98.56 115 ALA A N 1
ATOM 909 C CA . ALA A 1 115 ? -18.562 7.562 1.983 1 98.56 115 ALA A CA 1
ATOM 910 C C . ALA A 1 115 ? -19.391 6.547 1.211 1 98.56 115 ALA A C 1
ATOM 912 O O . ALA A 1 115 ? -20.531 6.246 1.594 1 98.56 115 ALA A O 1
ATOM 913 N N . ASP A 1 116 ? -18.875 6.047 0.149 1 98.5 116 ASP A N 1
ATOM 914 C CA . ASP A 1 116 ? -19.578 5.059 -0.664 1 98.5 116 ASP A CA 1
ATOM 915 C C . ASP A 1 116 ? -19.812 3.768 0.121 1 98.5 116 ASP A C 1
ATOM 917 O O . ASP A 1 116 ? -20.859 3.141 -0.002 1 98.5 116 ASP A O 1
ATOM 921 N N . ILE A 1 117 ? -18.844 3.344 0.87 1 97.69 117 ILE A N 1
ATOM 922 C CA . ILE A 1 117 ? -18.969 2.156 1.706 1 97.69 117 ILE A CA 1
ATOM 923 C C . ILE A 1 117 ? -20.062 2.387 2.76 1 97.69 117 ILE A C 1
ATOM 925 O O . ILE A 1 117 ? -20.938 1.547 2.945 1 97.69 117 ILE A O 1
ATOM 929 N N . VAL A 1 118 ? -20.016 3.514 3.385 1 98.25 118 VAL A N 1
ATOM 930 C CA . VAL A 1 118 ? -20.875 3.793 4.523 1 98.25 118 VAL A CA 1
ATOM 931 C C . VAL A 1 118 ? -22.328 3.918 4.051 1 98.25 118 VAL A C 1
ATOM 933 O O . VAL A 1 118 ? -23.25 3.41 4.699 1 98.25 118 VAL A O 1
ATOM 936 N N . ARG A 1 119 ? -22.531 4.613 2.93 1 97.94 119 ARG A N 1
ATOM 937 C CA . ARG A 1 119 ? -23.906 4.801 2.471 1 97.94 119 ARG A CA 1
ATOM 938 C C . ARG A 1 119 ? -24.562 3.465 2.129 1 97.94 119 ARG A C 1
ATOM 940 O O . ARG A 1 119 ? -25.781 3.338 2.172 1 97.94 119 ARG A O 1
ATOM 947 N N . LYS A 1 120 ? -23.766 2.461 1.821 1 96.06 120 LYS A N 1
ATOM 948 C CA . LYS A 1 120 ? -24.266 1.137 1.478 1 96.06 120 LYS A CA 1
ATOM 949 C C . LYS A 1 120 ? -24.438 0.271 2.723 1 96.06 120 LYS A C 1
ATOM 951 O O . LYS A 1 120 ? -25.297 -0.613 2.764 1 96.06 120 LYS A O 1
ATOM 956 N N . GLU A 1 121 ? -23.656 0.549 3.793 1 95.94 121 GLU A N 1
ATOM 957 C CA . GLU A 1 121 ? -23.547 -0.399 4.898 1 95.94 121 GLU A CA 1
ATOM 958 C C . GLU A 1 121 ? -24.266 0.112 6.137 1 95.94 121 GLU A C 1
ATOM 960 O O . GLU A 1 121 ? -24.625 -0.668 7.027 1 95.94 121 GLU A O 1
ATOM 965 N N . ILE A 1 122 ? -24.453 1.389 6.246 1 96.62 122 ILE A N 1
ATOM 966 C CA . ILE A 1 122 ? -25.078 1.979 7.434 1 96.62 122 ILE A CA 1
ATOM 967 C C . ILE A 1 122 ? -26.359 2.709 7.039 1 96.62 122 ILE A C 1
ATOM 969 O O . ILE A 1 122 ? -26.312 3.721 6.336 1 96.62 122 ILE A O 1
ATOM 973 N N . ASN A 1 123 ? -27.5 2.238 7.574 1 95.75 123 ASN A N 1
ATOM 974 C CA . ASN A 1 123 ? -28.766 2.793 7.121 1 95.75 123 ASN A CA 1
ATOM 975 C C . ASN A 1 123 ? -29.641 3.227 8.297 1 95.75 123 ASN A C 1
ATOM 977 O O . ASN A 1 123 ? -30.719 3.799 8.102 1 95.75 123 ASN A O 1
ATOM 981 N N . SER A 1 124 ? -29.125 2.988 9.492 1 95.62 124 SER A N 1
ATOM 982 C CA . SER A 1 124 ? -29.922 3.299 10.672 1 95.62 124 SER A CA 1
ATOM 983 C C . SER A 1 124 ? -29.109 4.074 11.703 1 95.62 124 SER A C 1
ATOM 985 O O . SER A 1 124 ? -27.922 3.848 11.859 1 95.62 124 SER A O 1
ATOM 987 N N . TYR A 1 125 ? -29.844 4.906 12.508 1 95.75 125 TYR A N 1
ATOM 988 C CA . TYR A 1 125 ? -29.203 5.672 13.57 1 95.75 125 TYR A CA 1
ATOM 989 C C . TYR A 1 125 ? -28.594 4.75 14.617 1 95.75 125 TYR A C 1
ATOM 991 O O . TYR A 1 125 ? -27.641 5.121 15.305 1 95.75 125 TYR A O 1
ATOM 999 N N . LYS A 1 126 ? -29.031 3.504 14.727 1 92.62 126 LYS A N 1
ATOM 1000 C CA . LYS A 1 126 ? -28.562 2.543 15.727 1 92.62 126 LYS A CA 1
ATOM 1001 C C . LYS A 1 126 ? -27.125 2.123 15.461 1 92.62 126 LYS A C 1
ATOM 1003 O O . LYS A 1 126 ? -26.438 1.65 16.359 1 92.62 126 LYS A O 1
ATOM 1008 N N . GLN A 1 127 ? -26.734 2.322 14.266 1 94.62 127 GLN A N 1
ATOM 1009 C CA . GLN A 1 127 ? -25.391 1.904 13.875 1 94.62 127 GLN A CA 1
ATOM 1010 C C . GLN A 1 127 ? -24.391 3.037 14.062 1 94.62 127 GLN A C 1
ATOM 1012 O O . GLN A 1 127 ? -23.188 2.838 13.898 1 94.62 127 GLN A O 1
ATOM 1017 N N . LEU A 1 128 ? -24.859 4.211 14.453 1 96.88 128 LEU A N 1
ATOM 1018 C CA . LEU A 1 128 ? -24.016 5.395 14.578 1 96.88 128 LEU A CA 1
ATOM 1019 C C . LEU A 1 128 ? -23.75 5.727 16.047 1 96.88 128 LEU A C 1
ATOM 1021 O O . LEU A 1 128 ? -24.562 5.41 16.906 1 96.88 128 LEU A O 1
ATOM 1025 N N . PRO A 1 129 ? -22.578 6.355 16.312 1 97.75 129 PRO A N 1
ATOM 1026 C CA . PRO A 1 129 ? -21.5 6.781 15.414 1 97.75 129 PRO A CA 1
ATOM 1027 C C . PRO A 1 129 ? -20.531 5.641 15.062 1 97.75 129 PRO A C 1
ATOM 1029 O O . PRO A 1 129 ? -20.484 4.637 15.773 1 97.75 129 PRO A O 1
ATOM 1032 N N . LYS A 1 130 ? -19.859 5.75 13.961 1 98.19 130 LYS A N 1
ATOM 1033 C CA . LYS A 1 130 ? -18.766 4.852 13.57 1 98.19 130 LYS A CA 1
ATOM 1034 C C . LYS A 1 130 ? -17.562 5.637 13.07 1 98.19 130 LYS A C 1
ATOM 1036 O O . LYS A 1 130 ? -17.703 6.688 12.445 1 98.19 130 LYS A O 1
ATOM 1041 N N . ASN A 1 131 ? -16.406 5.215 13.422 1 98.62 131 ASN A N 1
ATOM 1042 C CA . ASN A 1 131 ? -15.133 5.773 12.992 1 98.62 131 ASN A CA 1
ATOM 1043 C C . ASN A 1 131 ? -14.242 4.707 12.367 1 98.62 131 ASN A C 1
ATOM 1045 O O . ASN A 1 131 ? -13.82 3.766 13.039 1 98.62 131 ASN A O 1
ATOM 1049 N N . PHE A 1 132 ? -13.977 4.832 11.055 1 98.75 132 PHE A N 1
ATOM 1050 C CA . PHE A 1 132 ? -13.133 3.9 10.32 1 98.75 132 PHE A CA 1
ATOM 1051 C C . PHE A 1 132 ? -11.789 4.535 9.992 1 98.75 132 PHE A C 1
ATOM 1053 O O . PHE A 1 132 ? -11.695 5.746 9.805 1 98.75 132 PHE A O 1
ATOM 1060 N N . TYR A 1 133 ? -10.75 3.711 9.969 1 98.56 133 TYR A N 1
ATOM 1061 C CA . TYR A 1 133 ? -9.469 4.246 9.539 1 98.56 133 TYR A CA 1
ATOM 1062 C C . TYR A 1 133 ? -8.68 3.205 8.75 1 98.56 133 TYR A C 1
ATOM 1064 O O . TYR A 1 133 ? -9.023 2.02 8.766 1 98.56 133 TYR A O 1
ATOM 1072 N N . HIS A 1 134 ? -7.688 3.621 8.031 1 98.62 134 HIS A N 1
ATOM 1073 C CA . HIS A 1 134 ? -6.703 2.727 7.434 1 98.62 134 HIS A CA 1
ATOM 1074 C C . HIS A 1 134 ? -5.34 3.404 7.324 1 98.62 134 HIS A C 1
ATOM 1076 O O . HIS A 1 134 ? -5.234 4.625 7.457 1 98.62 134 HIS A O 1
ATOM 1082 N N . ILE A 1 135 ? -4.332 2.686 7.273 1 98.62 135 ILE A N 1
ATOM 1083 C CA . ILE A 1 135 ? -2.986 3.107 6.902 1 98.62 135 ILE A CA 1
ATOM 1084 C C . ILE A 1 135 ? -2.656 2.602 5.5 1 98.62 135 ILE A C 1
ATOM 1086 O O . ILE A 1 135 ? -2.631 1.393 5.258 1 98.62 135 ILE A O 1
ATOM 1090 N N . GLN A 1 136 ? -2.443 3.51 4.578 1 98 136 GLN A N 1
ATOM 1091 C CA . GLN A 1 136 ? -2.314 3.145 3.172 1 98 136 GLN A CA 1
ATOM 1092 C C . GLN A 1 136 ? -1.398 4.117 2.434 1 98 136 GLN A C 1
ATOM 1094 O O . GLN A 1 136 ? -1.172 5.238 2.895 1 98 136 GLN A O 1
ATOM 1099 N N . THR A 1 137 ? -0.821 3.625 1.367 1 98 137 THR A N 1
ATOM 1100 C CA . THR A 1 137 ? -0.06 4.465 0.448 1 98 137 THR A CA 1
ATOM 1101 C C . THR A 1 137 ? -0.966 5.496 -0.217 1 98 137 THR A C 1
ATOM 1103 O O . THR A 1 137 ? -2.078 5.176 -0.639 1 98 137 THR A O 1
ATOM 1106 N N . LYS A 1 138 ? -0.502 6.707 -0.216 1 98.38 138 LYS A N 1
ATOM 1107 C CA . LYS A 1 138 ? -1.171 7.809 -0.903 1 98.38 138 LYS A CA 1
ATOM 1108 C C . LYS A 1 138 ? -0.266 8.422 -1.968 1 98.38 138 LYS A C 1
ATOM 1110 O O . LYS A 1 138 ? 0.942 8.18 -1.978 1 98.38 138 LYS A O 1
ATOM 1115 N N . PHE A 1 139 ? -0.916 9.109 -2.814 1 98.19 139 PHE A N 1
ATOM 1116 C CA . PHE A 1 139 ? -0.143 9.742 -3.877 1 98.19 139 PHE A CA 1
ATOM 1117 C C . PHE A 1 139 ? -0.654 11.148 -4.152 1 98.19 139 PHE A C 1
ATOM 1119 O O . PHE A 1 139 ? -1.864 11.375 -4.215 1 98.19 139 PHE A O 1
ATOM 1126 N N . ARG A 1 140 ? 0.182 12.125 -4.238 1 97.88 140 ARG A N 1
ATOM 1127 C CA . ARG A 1 140 ? -0.06 13.484 -4.707 1 97.88 140 ARG A CA 1
ATOM 1128 C C . ARG A 1 140 ? 0.955 13.891 -5.77 1 97.88 140 ARG A C 1
ATOM 1130 O O . ARG A 1 140 ? 2.164 13.805 -5.547 1 97.88 140 ARG A O 1
ATOM 1137 N N . ASP A 1 141 ? 0.448 14.273 -6.883 1 97.12 141 ASP A N 1
ATOM 1138 C CA . ASP A 1 141 ? 1.336 14.664 -7.977 1 97.12 141 ASP A CA 1
ATOM 1139 C C . ASP A 1 141 ? 1.936 16.047 -7.73 1 97.12 141 ASP A C 1
ATOM 1141 O O . ASP A 1 141 ? 1.718 16.969 -8.516 1 97.12 141 ASP A O 1
ATOM 1145 N N . GLU A 1 142 ? 2.773 16.109 -6.734 1 94.62 142 GLU A N 1
ATOM 1146 C CA . GLU A 1 142 ? 3.447 17.328 -6.305 1 94.62 142 GLU A CA 1
ATOM 1147 C C . GLU A 1 142 ? 4.27 17.938 -7.438 1 94.62 142 GLU A C 1
ATOM 1149 O O . GLU A 1 142 ? 4.996 17.234 -8.133 1 94.62 142 GLU A O 1
ATOM 1154 N N . VAL A 1 143 ? 4.148 19.219 -7.578 1 92.94 143 VAL A N 1
ATOM 1155 C CA . VAL A 1 143 ? 4.801 19.906 -8.688 1 92.94 143 VAL A CA 1
ATOM 1156 C C . VAL A 1 143 ? 6.312 19.906 -8.484 1 92.94 143 VAL A C 1
ATOM 1158 O O . VAL A 1 143 ? 7.07 19.734 -9.445 1 92.94 143 VAL A O 1
ATOM 1161 N N . ARG A 1 144 ? 6.77 20.172 -7.238 1 92.56 144 ARG A N 1
ATOM 1162 C CA . ARG A 1 144 ? 8.188 20.203 -6.898 1 92.56 144 ARG A CA 1
ATOM 1163 C C . ARG A 1 144 ? 8.469 19.391 -5.637 1 92.56 144 ARG A C 1
ATOM 1165 O O . ARG A 1 144 ? 8.742 19.953 -4.578 1 92.56 144 ARG A O 1
ATOM 1172 N N . PRO A 1 145 ? 8.5 18.078 -5.863 1 93.88 145 PRO A N 1
ATOM 1173 C CA . PRO A 1 145 ? 8.891 17.297 -4.688 1 93.88 145 PRO A CA 1
ATOM 1174 C C . PRO A 1 145 ? 10.266 17.672 -4.148 1 93.88 145 PRO A C 1
ATOM 1176 O O . PRO A 1 145 ? 11.211 17.844 -4.922 1 93.88 145 PRO A O 1
ATOM 1179 N N . ARG A 1 146 ? 10.336 17.906 -2.861 1 91.62 146 ARG A N 1
ATOM 1180 C CA . ARG A 1 146 ? 11.586 18.344 -2.248 1 91.62 146 ARG A CA 1
ATOM 1181 C C . ARG A 1 146 ? 11.672 17.891 -0.794 1 91.62 146 ARG A C 1
ATOM 1183 O O . ARG A 1 146 ? 10.695 17.359 -0.245 1 91.62 146 ARG A O 1
ATOM 1190 N N . PHE A 1 147 ? 12.891 17.859 -0.245 1 93 147 PHE A N 1
ATOM 1191 C CA . PHE A 1 147 ? 13.141 17.672 1.177 1 93 147 PHE A CA 1
ATOM 1192 C C . PHE A 1 147 ? 12.875 16.219 1.576 1 93 147 PHE A C 1
ATOM 1194 O O . PHE A 1 147 ? 12.367 15.953 2.67 1 93 147 PHE A O 1
ATOM 1201 N N . GLY A 1 148 ? 13.094 15.32 0.688 1 95.12 148 GLY A N 1
ATOM 1202 C CA . GLY A 1 148 ? 12.953 13.914 1.02 1 95.12 148 GLY A CA 1
ATOM 1203 C C . GLY A 1 148 ? 11.5 13.477 1.162 1 95.12 148 GLY A C 1
ATOM 1204 O O . GLY A 1 148 ? 10.688 13.727 0.273 1 95.12 148 GLY A O 1
ATOM 1205 N N . VAL A 1 149 ? 11.156 12.93 2.312 1 96.75 149 VAL A N 1
ATOM 1206 C CA . VAL A 1 149 ? 9.812 12.383 2.502 1 96.75 149 VAL A CA 1
ATOM 1207 C C . VAL A 1 149 ? 8.906 13.445 3.111 1 96.75 149 VAL A C 1
ATOM 1209 O O . VAL A 1 149 ? 7.719 13.195 3.342 1 96.75 149 VAL A O 1
ATOM 1212 N N . MET A 1 150 ? 9.445 14.656 3.311 1 95.75 150 MET A N 1
ATOM 1213 C CA . MET A 1 150 ? 8.633 15.766 3.805 1 95.75 150 MET A CA 1
ATOM 1214 C C . MET A 1 150 ? 7.613 16.203 2.756 1 95.75 150 MET A C 1
ATOM 1216 O O . MET A 1 150 ? 6.477 16.531 3.09 1 95.75 150 MET A O 1
ATOM 1220 N N . ARG A 1 151 ? 8.047 16.203 1.586 1 94.88 151 ARG A N 1
ATOM 1221 C CA . ARG A 1 151 ? 7.207 16.562 0.448 1 94.88 151 ARG A CA 1
ATOM 1222 C C . ARG A 1 151 ? 7.434 15.617 -0.724 1 94.88 151 ARG A C 1
ATOM 1224 O O . ARG A 1 151 ? 7.859 16.047 -1.8 1 94.88 151 ARG A O 1
ATOM 1231 N N . ALA A 1 152 ? 7.082 14.43 -0.507 1 97.12 152 ALA A N 1
ATOM 1232 C CA . ALA A 1 152 ? 7.184 13.391 -1.524 1 97.12 152 ALA A CA 1
ATOM 1233 C C . ALA A 1 152 ? 5.887 13.266 -2.316 1 97.12 152 ALA A C 1
ATOM 1235 O O . ALA A 1 152 ? 4.871 13.867 -1.958 1 97.12 152 ALA A O 1
ATOM 1236 N N . ARG A 1 153 ? 5.918 12.562 -3.398 1 97.94 153 ARG A N 1
ATOM 1237 C CA . ARG A 1 153 ? 4.715 12.289 -4.176 1 97.94 153 ARG A CA 1
ATOM 1238 C C . ARG A 1 153 ? 3.975 11.07 -3.631 1 97.94 153 ARG A C 1
ATOM 1240 O O . ARG A 1 153 ? 2.742 11.062 -3.576 1 97.94 153 ARG A O 1
ATOM 1247 N N . GLU A 1 154 ? 4.73 10.031 -3.346 1 98.31 154 GLU A N 1
ATOM 1248 C CA . GLU A 1 154 ? 4.191 8.828 -2.719 1 98.31 154 GLU A CA 1
ATOM 1249 C C . GLU A 1 154 ? 4.566 8.766 -1.24 1 98.31 154 GLU A C 1
ATOM 1251 O O . GLU A 1 154 ? 5.727 8.977 -0.878 1 98.31 154 GLU A O 1
ATOM 1256 N N . PHE A 1 155 ? 3.58 8.555 -0.381 1 98.31 155 PHE A N 1
ATOM 1257 C CA . PHE A 1 155 ? 3.811 8.523 1.06 1 98.31 155 PHE A CA 1
ATOM 1258 C C . PHE A 1 155 ? 2.781 7.637 1.75 1 98.31 155 PHE A C 1
ATOM 1260 O O . PHE A 1 155 ? 1.76 7.285 1.157 1 98.31 155 PHE A O 1
ATOM 1267 N N . VAL A 1 156 ? 3.061 7.25 2.961 1 98.56 156 VAL A N 1
ATOM 1268 C CA . VAL A 1 156 ? 2.137 6.477 3.781 1 98.56 156 VAL A CA 1
ATOM 1269 C C . VAL A 1 156 ? 1.415 7.398 4.758 1 98.56 156 VAL A C 1
ATOM 1271 O O . VAL A 1 156 ? 2.045 8.227 5.426 1 98.56 156 VAL A O 1
ATOM 1274 N N . MET A 1 157 ? 0.115 7.27 4.754 1 98.62 157 MET A N 1
ATOM 1275 C CA . MET A 1 157 ? -0.696 8.086 5.652 1 98.62 157 MET A CA 1
ATOM 1276 C C . MET A 1 157 ? -1.763 7.242 6.344 1 98.62 157 MET A C 1
ATOM 1278 O O . MET A 1 157 ? -2.223 6.242 5.789 1 98.62 157 MET A O 1
ATOM 1282 N N . LYS A 1 158 ? -2.031 7.578 7.543 1 98.88 158 LYS A N 1
ATOM 1283 C CA . LYS A 1 158 ? -3.25 7.117 8.195 1 98.88 158 LYS A CA 1
ATOM 1284 C C . LYS A 1 158 ? -4.383 8.125 8.023 1 98.88 158 LYS A C 1
ATOM 1286 O O . LYS A 1 158 ? -4.234 9.297 8.375 1 98.88 158 LYS A O 1
ATOM 1291 N N . ASP A 1 159 ? -5.488 7.695 7.52 1 98.12 159 ASP A N 1
ATOM 1292 C CA . ASP A 1 159 ? -6.703 8.508 7.473 1 98.12 159 ASP A CA 1
ATOM 1293 C C . ASP A 1 159 ? -7.852 7.809 8.203 1 98.12 159 ASP A C 1
ATOM 1295 O O . ASP A 1 159 ? -8.031 6.594 8.078 1 98.12 159 ASP A O 1
ATOM 1299 N N . ALA A 1 160 ? -8.547 8.57 8.93 1 98.75 160 ALA A N 1
ATOM 1300 C CA . ALA A 1 160 ? -9.758 8.109 9.609 1 98.75 160 ALA A CA 1
ATOM 1301 C C . ALA A 1 160 ? -10.961 8.953 9.211 1 98.75 160 ALA A C 1
ATOM 1303 O O . ALA A 1 160 ? -10.82 10.133 8.891 1 98.75 160 ALA A O 1
ATOM 1304 N N . TYR A 1 161 ? -12.086 8.367 9.203 1 98.81 161 TYR A N 1
ATOM 1305 C CA . TYR A 1 161 ? -13.344 9 8.836 1 98.81 161 TYR A CA 1
ATOM 1306 C C . TYR A 1 161 ? -14.461 8.586 9.781 1 98.81 161 TYR A C 1
ATOM 1308 O O . TYR A 1 161 ? -14.75 7.398 9.938 1 98.81 161 TYR A O 1
ATOM 1316 N N . SER A 1 162 ? -15.109 9.578 10.367 1 98.75 162 SER A N 1
ATOM 1317 C CA . SER A 1 162 ? -16.203 9.273 11.289 1 98.75 162 SER A CA 1
ATOM 1318 C C . SER A 1 162 ? -17.531 9.727 10.719 1 98.75 162 SER A C 1
ATOM 1320 O O . SER A 1 162 ? -17.609 10.68 9.938 1 98.75 162 SER A O 1
ATOM 1322 N N . PHE A 1 163 ? -18.594 9.078 11.078 1 98.88 163 PHE A N 1
ATOM 1323 C CA . PHE A 1 163 ? -19.953 9.344 10.648 1 98.88 163 PHE A CA 1
ATOM 1324 C C . PHE A 1 163 ? -20.906 9.398 11.844 1 98.88 163 PHE A C 1
ATOM 1326 O O . PHE A 1 163 ? -20.781 8.594 12.773 1 98.88 163 PHE A O 1
ATOM 1333 N N . HIS A 1 164 ? -21.844 10.367 11.781 1 98.62 164 HIS A N 1
ATOM 1334 C CA . HIS A 1 164 ? -22.625 10.68 12.969 1 98.62 164 HIS A CA 1
ATOM 1335 C C . HIS A 1 164 ? -24.062 11.047 12.609 1 98.62 164 HIS A C 1
ATOM 1337 O O . HIS A 1 164 ? -24.312 11.523 11.5 1 98.62 164 HIS A O 1
ATOM 1343 N N . ALA A 1 165 ? -24.922 10.906 13.633 1 98.31 165 ALA A N 1
ATOM 1344 C CA . ALA A 1 165 ? -26.328 11.273 13.461 1 98.31 165 ALA A CA 1
ATOM 1345 C C . ALA A 1 165 ? -26.531 12.781 13.586 1 98.31 165 ALA A C 1
ATOM 1347 O O . ALA A 1 165 ? -27.469 13.336 13.031 1 98.31 165 ALA A O 1
ATOM 1348 N N . ASP A 1 166 ? -25.641 13.422 14.352 1 97.69 166 ASP A N 1
ATOM 1349 C CA . ASP A 1 166 ? -25.781 14.859 14.555 1 97.69 166 ASP A CA 1
ATOM 1350 C C . ASP A 1 166 ? -24.422 15.5 14.891 1 97.69 166 ASP A C 1
ATOM 1352 O O . ASP A 1 166 ? -23.422 14.797 15.055 1 97.69 166 ASP A O 1
ATOM 1356 N N . TYR A 1 167 ? -24.453 16.797 14.961 1 97.56 167 TYR A N 1
ATOM 1357 C CA . TYR A 1 167 ? -23.234 17.578 15.133 1 97.56 167 TYR A CA 1
ATOM 1358 C C . TYR A 1 167 ? -22.625 17.328 16.5 1 97.56 167 TYR A C 1
ATOM 1360 O O . TYR A 1 167 ? -21.391 17.297 16.641 1 97.56 167 TYR A O 1
ATOM 1368 N N . ALA A 1 168 ? -23.375 17.188 17.531 1 98.19 168 ALA A N 1
ATOM 1369 C CA . ALA A 1 168 ? -22.875 16.938 18.875 1 98.19 168 ALA A CA 1
ATOM 1370 C C . ALA A 1 168 ? -22.062 15.641 18.922 1 98.19 168 ALA A C 1
ATOM 1372 O O . ALA A 1 168 ? -21 15.586 19.578 1 98.19 168 ALA A O 1
ATOM 1373 N N . SER A 1 169 ? -22.578 14.633 18.25 1 98.25 169 SER A N 1
ATOM 1374 C CA . SER A 1 169 ? -21.859 13.367 18.156 1 98.25 169 SER A CA 1
ATOM 1375 C C . SER A 1 169 ? -20.531 13.547 17.422 1 98.25 169 SER A C 1
ATOM 1377 O O . SER A 1 169 ? -19.516 13.008 17.844 1 98.25 169 SER A O 1
ATOM 1379 N N . LEU A 1 170 ? -20.531 14.289 16.359 1 98.5 170 LEU A N 1
ATOM 1380 C CA . LEU A 1 170 ? -19.312 14.586 15.617 1 98.5 170 LEU A CA 1
ATOM 1381 C C . LEU A 1 170 ? -18.297 15.289 16.5 1 98.5 170 LEU A C 1
ATOM 1383 O O . LEU A 1 170 ? -17.109 14.938 16.5 1 98.5 170 LEU A O 1
ATOM 1387 N N . GLN A 1 171 ? -18.719 16.25 17.281 1 98.12 171 GLN A N 1
ATOM 1388 C CA . GLN A 1 171 ? -17.828 17.016 18.156 1 98.12 171 GLN A CA 1
ATOM 1389 C C . GLN A 1 171 ? -17.156 16.109 19.188 1 98.12 171 GLN A C 1
ATOM 1391 O O . GLN A 1 171 ? -15.984 16.281 19.5 1 98.12 171 GLN A O 1
ATOM 1396 N N . THR A 1 172 ? -17.891 15.172 19.656 1 98.44 172 THR A N 1
ATOM 1397 C CA . THR A 1 172 ? -17.359 14.227 20.641 1 98.44 172 THR A CA 1
ATOM 1398 C C . THR A 1 172 ? -16.219 13.414 20.016 1 98.44 172 THR A C 1
ATOM 1400 O O . THR A 1 172 ? -15.148 13.281 20.609 1 98.44 172 THR A O 1
ATOM 1403 N N . THR A 1 173 ? -16.5 12.883 18.859 1 98.44 173 THR A N 1
ATOM 1404 C CA . THR A 1 173 ? -15.477 12.086 18.172 1 98.44 173 THR A CA 1
ATOM 1405 C C . THR A 1 173 ? -14.289 12.953 17.766 1 98.44 173 THR A C 1
ATOM 1407 O O . THR A 1 173 ? -13.148 12.5 17.812 1 98.44 173 THR A O 1
ATOM 1410 N N . TYR A 1 174 ? -14.586 14.172 17.344 1 98.06 174 TYR A N 1
ATOM 1411 C CA . TYR A 1 174 ? -13.523 15.117 17.031 1 98.06 174 TYR A CA 1
ATOM 1412 C C . TYR A 1 174 ? -12.562 15.273 18.203 1 98.06 174 TYR A C 1
ATOM 1414 O O . TYR A 1 174 ? -11.344 15.227 18.031 1 98.06 174 TYR A O 1
ATOM 1422 N N . GLN A 1 175 ? -13.094 15.422 19.359 1 98.25 175 GLN A N 1
ATOM 1423 C CA . GLN A 1 175 ? -12.273 15.562 20.547 1 98.25 175 GLN A CA 1
ATOM 1424 C C . GLN A 1 175 ? -11.508 14.281 20.844 1 98.25 175 GLN A C 1
ATOM 1426 O O . GLN A 1 175 ? -10.336 14.328 21.234 1 98.25 175 GLN A O 1
ATOM 1431 N N . ASP A 1 176 ? -12.148 13.141 20.688 1 98.62 176 ASP A N 1
ATOM 1432 C CA . ASP A 1 176 ? -11.477 11.859 20.891 1 98.62 176 ASP A CA 1
ATOM 1433 C C . ASP A 1 176 ? -10.258 11.734 19.969 1 98.62 176 ASP A C 1
ATOM 1435 O O . ASP A 1 176 ? -9.211 11.242 20.391 1 98.62 176 ASP A O 1
ATOM 1439 N N . MET A 1 177 ? -10.445 12.125 18.734 1 98.75 177 MET A N 1
ATOM 1440 C CA . MET A 1 177 ? -9.352 12.062 17.766 1 98.75 177 MET A CA 1
ATOM 1441 C C . MET A 1 177 ? -8.25 13.062 18.125 1 98.75 177 MET A C 1
ATOM 1443 O O . MET A 1 177 ? -7.066 12.742 18.031 1 98.75 177 MET A O 1
ATOM 1447 N N . TYR A 1 178 ? -8.688 14.281 18.5 1 98.44 178 TYR A N 1
ATOM 1448 C CA . TYR A 1 178 ? -7.738 15.273 19 1 98.44 178 TYR A CA 1
ATOM 1449 C C . TYR A 1 178 ? -6.871 14.695 20.109 1 98.44 178 TYR A C 1
ATOM 1451 O O . TYR A 1 178 ? -5.645 14.789 20.062 1 98.44 178 TYR A O 1
ATOM 1459 N N . ASP A 1 179 ? -7.453 14.102 21.062 1 98.81 179 ASP A N 1
ATOM 1460 C CA . ASP A 1 179 ? -6.746 13.523 22.203 1 98.81 179 ASP A CA 1
ATOM 1461 C C . ASP A 1 179 ? -5.855 12.359 21.766 1 98.81 179 ASP A C 1
ATOM 1463 O O . ASP A 1 179 ? -4.738 12.211 22.266 1 98.81 179 ASP A O 1
ATOM 1467 N N . ALA A 1 180 ? -6.383 11.523 20.891 1 98.88 180 ALA A N 1
ATOM 1468 C CA . ALA A 1 180 ? -5.602 10.398 20.375 1 98.88 180 ALA A CA 1
ATOM 1469 C C . ALA A 1 180 ? -4.324 10.883 19.688 1 98.88 180 ALA A C 1
ATOM 1471 O O . ALA A 1 180 ? -3.258 10.297 19.875 1 98.88 180 ALA A O 1
ATOM 1472 N N . TYR A 1 181 ? -4.48 11.922 18.891 1 98.88 181 TYR A N 1
ATOM 1473 C CA . TYR A 1 181 ? -3.318 12.477 18.203 1 98.88 181 TYR A CA 1
ATOM 1474 C C . TYR A 1 181 ? -2.299 13.008 19.203 1 98.88 181 TYR A C 1
ATOM 1476 O O . TYR A 1 181 ? -1.094 12.797 19.047 1 98.88 181 TYR A O 1
ATOM 1484 N N . CYS A 1 182 ? -2.771 13.688 20.219 1 98.69 182 CYS A N 1
ATOM 1485 C CA . CYS A 1 182 ? -1.872 14.156 21.266 1 98.69 182 CYS A CA 1
ATOM 1486 C C . CYS A 1 182 ? -1.135 12.992 21.922 1 98.69 182 CYS A C 1
ATOM 1488 O O . CYS A 1 182 ? 0.075 13.062 22.141 1 98.69 182 CYS A O 1
ATOM 1490 N N . ARG A 1 183 ? -1.826 11.906 22.188 1 98.81 183 ARG A N 1
ATOM 1491 C CA . ARG A 1 183 ? -1.191 10.734 22.781 1 98.81 183 ARG A CA 1
ATOM 1492 C C . ARG A 1 183 ? -0.154 10.141 21.828 1 98.81 183 ARG A C 1
ATOM 1494 O O . ARG A 1 183 ? 0.925 9.727 22.266 1 98.81 183 ARG A O 1
ATOM 1501 N N . ILE A 1 184 ? -0.507 10.086 20.562 1 98.88 184 ILE A N 1
ATOM 1502 C CA . ILE A 1 184 ? 0.381 9.508 19.562 1 98.88 184 ILE A CA 1
ATOM 1503 C C . ILE A 1 184 ? 1.705 10.266 19.547 1 98.88 184 ILE A C 1
ATOM 1505 O O . ILE A 1 184 ? 2.773 9.672 19.688 1 98.88 184 ILE A O 1
ATOM 1509 N N . PHE A 1 185 ? 1.607 11.539 19.438 1 98.75 185 PHE A N 1
ATOM 1510 C CA . PHE A 1 185 ? 2.828 12.32 19.266 1 98.75 185 PHE A CA 1
ATOM 1511 C C . PHE A 1 185 ? 3.59 12.414 20.594 1 98.75 185 PHE A C 1
ATOM 1513 O O . PHE A 1 185 ? 4.82 12.492 20.594 1 98.75 185 PHE A O 1
ATOM 1520 N N . THR A 1 186 ? 2.889 12.344 21.703 1 98.56 186 THR A N 1
ATOM 1521 C CA . THR A 1 186 ? 3.553 12.25 23 1 98.56 186 THR A CA 1
ATOM 1522 C C . THR A 1 186 ? 4.312 10.93 23.125 1 98.56 186 THR A C 1
ATOM 1524 O O . THR A 1 186 ? 5.469 10.914 23.547 1 98.56 186 THR A O 1
ATOM 1527 N N . ARG A 1 187 ? 3.709 9.852 22.75 1 98.25 187 ARG A N 1
ATOM 1528 C CA . ARG A 1 187 ? 4.34 8.531 22.797 1 98.25 187 ARG A CA 1
ATOM 1529 C C . ARG A 1 187 ? 5.559 8.477 21.875 1 98.25 187 ARG A C 1
ATOM 1531 O O . ARG A 1 187 ? 6.535 7.785 22.172 1 98.25 187 ARG A O 1
ATOM 1538 N N . LEU A 1 188 ? 5.469 9.18 20.812 1 98.5 188 LEU A N 1
ATOM 1539 C CA . LEU A 1 188 ? 6.582 9.203 19.859 1 98.5 188 LEU A CA 1
ATOM 1540 C C . LEU A 1 188 ? 7.684 10.141 20.344 1 98.5 188 LEU A C 1
ATOM 1542 O O . LEU A 1 188 ? 8.75 10.227 19.719 1 98.5 188 LEU A O 1
ATOM 1546 N N . GLY A 1 189 ? 7.465 10.875 21.422 1 97.25 189 GLY A N 1
ATOM 1547 C CA . GLY A 1 189 ? 8.469 11.711 22.047 1 97.25 189 GLY A CA 1
ATOM 1548 C C . GLY A 1 189 ? 8.703 13.023 21.328 1 97.25 189 GLY A C 1
ATOM 1549 O O . GLY A 1 189 ? 9.805 13.57 21.359 1 97.25 189 GLY A O 1
ATOM 1550 N N . LEU A 1 190 ? 7.703 13.586 20.703 1 97.94 190 LEU A N 1
ATOM 1551 C CA . LEU A 1 190 ? 7.871 14.789 19.891 1 97.94 190 LEU A CA 1
ATOM 1552 C C . LEU A 1 190 ? 7.398 16.031 20.656 1 97.94 190 LEU A C 1
ATOM 1554 O O . LEU A 1 190 ? 6.434 15.961 21.422 1 97.94 190 LEU A O 1
ATOM 1558 N N . ALA A 1 191 ? 8.148 17.109 20.484 1 96.88 191 ALA A N 1
ATOM 1559 C CA . ALA A 1 191 ? 7.629 18.422 20.859 1 96.88 191 ALA A CA 1
ATOM 1560 C C . ALA A 1 191 ? 6.68 18.969 19.797 1 96.88 191 ALA A C 1
ATOM 1562 O O . ALA A 1 191 ? 7.09 19.234 18.672 1 96.88 191 ALA A O 1
ATOM 1563 N N . PHE A 1 192 ? 5.418 19.062 20.172 1 97.19 192 PHE A N 1
ATOM 1564 C CA . PHE A 1 192 ? 4.406 19.453 19.188 1 97.19 192 PHE A CA 1
ATOM 1565 C C . PHE A 1 192 ? 3.373 20.391 19.828 1 97.19 192 PHE A C 1
ATOM 1567 O O . PHE A 1 192 ? 3.359 20.562 21.047 1 97.19 192 PHE A O 1
ATOM 1574 N N . ARG A 1 193 ? 2.59 21 18.891 1 95.69 193 ARG A N 1
ATOM 1575 C CA . ARG A 1 193 ? 1.482 21.844 19.328 1 95.69 193 ARG A CA 1
ATOM 1576 C C . ARG A 1 193 ? 0.279 21.703 18.406 1 95.69 193 ARG A C 1
ATOM 1578 O O . ARG A 1 193 ? 0.404 21.828 17.188 1 95.69 193 ARG A O 1
ATOM 1585 N N . PRO A 1 194 ? -0.838 21.312 19 1 96.75 194 PRO A N 1
ATOM 1586 C CA . PRO A 1 194 ? -2.059 21.469 18.203 1 96.75 194 PRO A CA 1
ATOM 1587 C C . PRO A 1 194 ? -2.42 22.922 17.953 1 96.75 194 PRO A C 1
ATOM 1589 O O . PRO A 1 194 ? -2.363 23.75 18.875 1 96.75 194 PRO A O 1
ATOM 1592 N N . VAL A 1 195 ? -2.758 23.281 16.734 1 96.69 195 VAL A N 1
ATOM 1593 C CA . VAL A 1 195 ? -3.062 24.656 16.391 1 96.69 195 VAL A CA 1
ATOM 1594 C C . VAL A 1 195 ? -4.34 24.719 15.555 1 96.69 195 VAL A C 1
ATOM 1596 O O . VAL A 1 195 ? -4.566 23.859 14.695 1 96.69 195 VAL A O 1
ATOM 1599 N N . ALA A 1 196 ? -5.184 25.672 15.867 1 94.62 196 ALA A N 1
ATOM 1600 C CA . ALA A 1 196 ? -6.34 25.891 15 1 94.62 196 ALA A CA 1
ATOM 1601 C C . ALA A 1 196 ? -5.906 26.219 13.57 1 94.62 196 ALA A C 1
ATOM 1603 O O . ALA A 1 196 ? -4.918 26.922 13.359 1 94.62 196 ALA A O 1
ATOM 1604 N N . ALA A 1 197 ? -6.66 25.625 12.617 1 93.12 197 ALA A N 1
ATOM 1605 C CA . ALA A 1 197 ? -6.227 25.781 11.234 1 93.12 197 ALA A CA 1
ATOM 1606 C C . ALA A 1 197 ? -7.422 25.969 10.305 1 93.12 197 ALA A C 1
ATOM 1608 O O . ALA A 1 197 ? -8.562 25.656 10.672 1 93.12 197 ALA A O 1
ATOM 1609 N N . ASP A 1 198 ? -7.035 26.547 9.211 1 87.56 198 ASP A N 1
ATOM 1610 C CA . ASP A 1 198 ? -8.023 26.625 8.141 1 87.56 198 ASP A CA 1
ATOM 1611 C C . ASP A 1 198 ? -8.305 25.25 7.555 1 87.56 198 ASP A C 1
ATOM 1613 O O . ASP A 1 198 ? -7.426 24.391 7.516 1 87.56 198 ASP A O 1
ATOM 1617 N N . THR A 1 199 ? -9.547 25.047 7.074 1 84.75 199 THR A N 1
ATOM 1618 C CA . THR A 1 199 ? -9.961 23.734 6.578 1 84.75 199 THR A CA 1
ATOM 1619 C C . THR A 1 199 ? -9.516 23.547 5.133 1 84.75 199 THR A C 1
ATOM 1621 O O . THR A 1 199 ? -9.539 22.422 4.617 1 84.75 199 THR A O 1
ATOM 1624 N N . GLY A 1 200 ? -9.133 24.531 4.473 1 77.94 200 GLY A N 1
ATOM 1625 C CA . GLY A 1 200 ? -8.625 24.422 3.111 1 77.94 200 GLY A CA 1
ATOM 1626 C C . GLY A 1 200 ? -9.609 23.781 2.156 1 77.94 200 GLY A C 1
ATOM 1627 O O . GLY A 1 200 ? -10.812 24 2.252 1 77.94 200 GLY A O 1
ATOM 1628 N N . SER A 1 201 ? -9.047 23.031 1.228 1 74.44 201 SER A N 1
ATOM 1629 C CA . SER A 1 201 ? -9.828 22.453 0.137 1 74.44 201 SER A CA 1
ATOM 1630 C C . SER A 1 201 ? -10.641 21.266 0.615 1 74.44 201 SER A C 1
ATOM 1632 O O . SER A 1 201 ? -11.617 20.875 -0.031 1 74.44 201 SER A O 1
ATOM 1634 N N . ILE A 1 202 ? -10.266 20.641 1.715 1 81.19 202 ILE A N 1
ATOM 1635 C CA . ILE A 1 202 ? -10.992 19.5 2.238 1 81.19 202 ILE A CA 1
ATOM 1636 C C . ILE A 1 202 ? -12.383 19.938 2.707 1 81.19 202 ILE A C 1
ATOM 1638 O O . ILE A 1 202 ? -13.352 19.188 2.557 1 81.19 202 ILE A O 1
ATOM 1642 N N . GLY A 1 203 ? -12.422 21.141 3.328 1 76.75 203 GLY A N 1
ATOM 1643 C CA . GLY A 1 203 ? -13.703 21.703 3.734 1 76.75 203 GLY A CA 1
ATOM 1644 C C . GLY A 1 203 ? -14.047 21.422 5.184 1 76.75 203 GLY A C 1
ATOM 1645 O O . GLY A 1 203 ? -13.242 20.844 5.918 1 76.75 203 GLY A O 1
ATOM 1646 N N . GLY A 1 204 ? -15.227 21.969 5.582 1 86.62 204 GLY A N 1
ATOM 1647 C CA . GLY A 1 204 ? -15.688 21.797 6.949 1 86.62 204 GLY A CA 1
ATOM 1648 C C . GLY A 1 204 ? -15.703 23.078 7.742 1 86.62 204 GLY A C 1
ATOM 1649 O O . GLY A 1 204 ? -15.633 24.172 7.164 1 86.62 204 GLY A O 1
ATOM 1650 N N . THR A 1 205 ? -15.969 22.984 9.031 1 88.25 205 THR A N 1
ATOM 1651 C CA . THR A 1 205 ? -16.203 24.188 9.812 1 88.25 205 THR A CA 1
ATOM 1652 C C . THR A 1 205 ? -15.125 24.375 10.867 1 88.25 205 THR A C 1
ATOM 1654 O O . THR A 1 205 ? -15.047 25.422 11.508 1 88.25 205 THR A O 1
ATOM 1657 N N . GLY A 1 206 ? -14.289 23.391 11.008 1 90 206 GLY A N 1
ATOM 1658 C CA . GLY A 1 206 ? -13.227 23.5 12 1 90 206 GLY A CA 1
ATOM 1659 C C . GLY A 1 206 ? -12.188 22.391 11.875 1 90 206 GLY A C 1
ATOM 1660 O O . GLY A 1 206 ? -12.523 21.25 11.531 1 90 206 GLY A O 1
ATOM 1661 N N . SER A 1 207 ? -10.961 22.859 12.195 1 95.31 207 SER A N 1
ATOM 1662 C CA . SER A 1 207 ? -9.891 21.859 12.133 1 95.31 207 SER A CA 1
ATOM 1663 C C . SER A 1 207 ? -8.719 22.25 13.031 1 95.31 207 SER A C 1
ATOM 1665 O O . SER A 1 207 ? -8.633 23.406 13.484 1 95.31 207 SER A O 1
ATOM 1667 N N . HIS A 1 208 ? -7.961 21.328 13.383 1 97.31 208 HIS A N 1
ATOM 1668 C CA . HIS A 1 208 ? -6.691 21.516 14.07 1 97.31 208 HIS A CA 1
ATOM 1669 C C . HIS A 1 208 ? -5.559 20.781 13.359 1 97.31 208 HIS A C 1
ATOM 1671 O O . HIS A 1 208 ? -5.727 19.641 12.945 1 97.31 208 HIS A O 1
ATOM 1677 N N . GLU A 1 209 ? -4.473 21.453 13.219 1 97.5 209 GLU A N 1
ATOM 1678 C CA . GLU A 1 209 ? -3.225 20.844 12.789 1 97.5 209 GLU A CA 1
ATOM 1679 C C . GLU A 1 209 ? -2.33 20.516 13.977 1 97.5 209 GLU A C 1
ATOM 1681 O O . GLU A 1 209 ? -2.354 21.203 14.992 1 97.5 209 GLU A O 1
ATOM 1686 N N . PHE A 1 210 ? -1.635 19.469 13.836 1 98.31 210 PHE A N 1
ATOM 1687 C CA . PHE A 1 210 ? -0.598 19.125 14.797 1 98.31 210 PHE A CA 1
ATOM 1688 C C . PHE A 1 210 ? 0.788 19.391 14.227 1 98.31 210 PHE A C 1
ATOM 1690 O O . PHE A 1 210 ? 1.208 18.734 13.266 1 98.31 210 PHE A O 1
ATOM 1697 N N . GLN A 1 211 ? 1.421 20.359 14.898 1 97.81 211 GLN A N 1
ATOM 1698 C CA . GLN A 1 211 ? 2.678 20.891 14.383 1 97.81 211 GLN A CA 1
ATOM 1699 C C . GLN A 1 211 ? 3.859 20.438 15.242 1 97.81 211 GLN A C 1
ATOM 1701 O O . GLN A 1 211 ? 3.951 20.797 16.422 1 97.81 211 GLN A O 1
ATOM 1706 N N . VAL A 1 212 ? 4.723 19.672 14.633 1 97.75 212 VAL A N 1
ATOM 1707 C CA . VAL A 1 212 ? 6 19.391 15.281 1 97.75 212 VAL A CA 1
ATOM 1708 C C . VAL A 1 212 ? 6.926 20.594 15.148 1 97.75 212 VAL A C 1
ATOM 1710 O O . VAL A 1 212 ? 7.207 21.047 14.031 1 97.75 212 VAL A O 1
ATOM 1713 N N . LEU A 1 213 ? 7.363 21.078 16.234 1 96 213 LEU A N 1
ATOM 1714 C CA . LEU A 1 213 ? 8.141 22.312 16.25 1 96 213 LEU A CA 1
ATOM 1715 C C . LEU A 1 213 ? 9.547 22.062 15.703 1 96 213 LEU A C 1
ATOM 1717 O O . LEU A 1 213 ? 10.281 21.219 16.219 1 96 213 LEU A O 1
ATOM 1721 N N . ALA A 1 214 ? 9.898 22.75 14.633 1 94.75 214 ALA A N 1
ATOM 1722 C CA . ALA A 1 214 ? 11.203 22.672 13.977 1 94.75 214 ALA A CA 1
ATOM 1723 C C . ALA A 1 214 ? 11.453 23.891 13.109 1 94.75 214 ALA A C 1
ATOM 1725 O O . ALA A 1 214 ? 10.562 24.359 12.398 1 94.75 214 ALA A O 1
ATOM 1726 N N . GLU A 1 215 ? 12.602 24.391 13.094 1 91.94 215 GLU A N 1
ATOM 1727 C CA . GLU A 1 215 ? 12.945 25.594 12.359 1 91.94 215 GLU A CA 1
ATOM 1728 C C . GLU A 1 215 ? 12.805 25.391 10.852 1 91.94 215 GLU A C 1
ATOM 1730 O O . GLU A 1 215 ? 12.508 26.328 10.117 1 91.94 215 GLU A O 1
ATOM 1735 N N . SER A 1 216 ? 12.938 24.188 10.492 1 91.88 216 SER A N 1
ATOM 1736 C CA . SER A 1 216 ? 12.852 23.875 9.07 1 91.88 216 SER A CA 1
ATOM 1737 C C . SER A 1 216 ? 11.398 23.781 8.617 1 91.88 216 SER A C 1
ATOM 1739 O O . SER A 1 216 ? 11.125 23.641 7.422 1 91.88 216 SER A O 1
ATOM 1741 N N . GLY A 1 217 ? 10.523 23.891 9.484 1 93.25 217 GLY A N 1
ATOM 1742 C CA . GLY A 1 217 ? 9.117 23.766 9.133 1 93.25 217 GLY A CA 1
ATOM 1743 C C . GLY A 1 217 ? 8.633 24.859 8.195 1 93.25 217 GLY A C 1
ATOM 1744 O O . GLY A 1 217 ? 9.055 26.016 8.305 1 93.25 217 GLY A O 1
ATOM 1745 N N . GLU A 1 218 ? 7.688 24.484 7.352 1 89.31 218 GLU A N 1
ATOM 1746 C CA . GLU A 1 218 ? 7.176 25.422 6.359 1 89.31 218 GLU A CA 1
ATOM 1747 C C . GLU A 1 218 ? 5.984 26.203 6.906 1 89.31 218 GLU A C 1
ATOM 1749 O O . GLU A 1 218 ? 5.621 27.25 6.367 1 89.31 218 GLU A O 1
ATOM 1754 N N . ASP A 1 219 ? 5.438 25.75 7.934 1 94.38 219 ASP A N 1
ATOM 1755 C CA . ASP A 1 219 ? 4.277 26.422 8.516 1 94.38 219 ASP A CA 1
ATOM 1756 C C . ASP A 1 219 ? 4.691 27.391 9.609 1 94.38 219 ASP A C 1
ATOM 1758 O O . ASP A 1 219 ? 5.629 27.125 10.367 1 94.38 219 ASP A O 1
ATOM 1762 N N . VAL A 1 220 ? 4.023 28.453 9.609 1 95.88 220 VAL A N 1
ATOM 1763 C CA . VAL A 1 220 ? 4.227 29.422 10.68 1 95.88 220 VAL A CA 1
ATOM 1764 C C . VAL A 1 220 ? 3.045 29.391 11.641 1 95.88 220 VAL A C 1
ATOM 1766 O O . VAL A 1 220 ? 1.891 29.516 11.227 1 95.88 220 VAL A O 1
ATOM 1769 N N . ILE A 1 221 ? 3.414 29.281 12.844 1 96.25 221 ILE A N 1
ATOM 1770 C CA . ILE A 1 221 ? 2.428 29.156 13.914 1 96.25 221 ILE A CA 1
ATOM 1771 C C . ILE A 1 221 ? 2.455 30.406 14.781 1 96.25 221 ILE A C 1
ATOM 1773 O O . ILE A 1 221 ? 3.527 30.891 15.164 1 96.25 221 ILE A O 1
ATOM 1777 N N . ALA A 1 222 ? 1.292 30.969 15.047 1 97.31 222 ALA A N 1
ATOM 1778 C CA . ALA A 1 222 ? 1.134 32.062 16.016 1 97.31 222 ALA A CA 1
ATOM 1779 C C . ALA A 1 222 ? 0.591 31.531 17.344 1 97.31 222 ALA A C 1
ATOM 1781 O O . ALA A 1 222 ? -0.418 30.828 17.375 1 97.31 222 ALA A O 1
ATOM 1782 N N . TYR A 1 223 ? 1.285 31.812 18.375 1 95.75 223 TYR A N 1
ATOM 1783 C CA . TYR A 1 223 ? 0.824 31.328 19.688 1 95.75 223 TYR A CA 1
ATOM 1784 C C . TYR A 1 223 ? 0.982 32.406 20.75 1 95.75 223 TYR A C 1
ATOM 1786 O O . TYR A 1 223 ? 1.824 33.281 20.625 1 95.75 223 TYR A O 1
ATOM 1794 N N . SER A 1 224 ? 0.12 32.375 21.734 1 96.5 224 SER A N 1
ATOM 1795 C CA . SER A 1 224 ? 0.174 33.312 22.844 1 96.5 224 SER A CA 1
ATOM 1796 C C . SER A 1 224 ? 1.329 33 23.781 1 96.5 224 SER A C 1
ATOM 1798 O O . SER A 1 224 ? 1.617 31.828 24.047 1 96.5 224 SER A O 1
ATOM 1800 N N . ASP A 1 225 ? 1.962 33.969 24.281 1 95.25 225 ASP A N 1
ATOM 1801 C CA . ASP A 1 225 ? 3.027 33.781 25.25 1 95.25 225 ASP A CA 1
ATOM 1802 C C . ASP A 1 225 ? 2.455 33.594 26.656 1 95.25 225 ASP A C 1
ATOM 1804 O O . ASP A 1 225 ? 3.207 33.438 27.625 1 95.25 225 ASP A O 1
ATOM 1808 N N . THR A 1 226 ? 1.142 33.719 26.828 1 94.88 226 THR A N 1
ATOM 1809 C CA . THR A 1 226 ? 0.508 33.688 28.141 1 94.88 226 THR A CA 1
ATOM 1810 C C . THR A 1 226 ? -0.527 32.562 28.234 1 94.88 226 THR A C 1
ATOM 1812 O O . THR A 1 226 ? -0.627 31.875 29.25 1 94.88 226 THR A O 1
ATOM 1815 N N . SER A 1 227 ? -1.305 32.438 27.156 1 94.56 227 SER A N 1
ATOM 1816 C CA . SER A 1 227 ? -2.373 31.438 27.141 1 94.56 227 SER A CA 1
ATOM 1817 C C . SER A 1 227 ? -2.023 30.266 26.25 1 94.56 227 SER A C 1
ATOM 1819 O O . SER A 1 227 ? -0.891 30.156 25.781 1 94.56 227 SER A O 1
ATOM 1821 N N . ASP A 1 228 ? -3.061 29.406 26.031 1 90.75 228 ASP A N 1
ATOM 1822 C CA . ASP A 1 228 ? -2.859 28.219 25.203 1 90.75 228 ASP A CA 1
ATOM 1823 C C . ASP A 1 228 ? -3.27 28.469 23.75 1 90.75 228 ASP A C 1
ATOM 1825 O O . ASP A 1 228 ? -3.268 27.562 22.922 1 90.75 228 ASP A O 1
ATOM 1829 N N . TYR A 1 229 ? -3.521 29.734 23.469 1 94.44 229 TYR A N 1
ATOM 1830 C CA . TYR A 1 229 ? -3.928 30.062 22.109 1 94.44 229 TYR A CA 1
ATOM 1831 C C . TYR A 1 229 ? -2.822 29.719 21.125 1 94.44 229 TYR A C 1
ATOM 1833 O O . TYR A 1 229 ? -1.657 30.062 21.328 1 94.44 229 TYR A O 1
ATOM 1841 N N . ALA A 1 230 ? -3.129 29.062 20.109 1 95.88 230 ALA A N 1
ATOM 1842 C CA . ALA A 1 230 ? -2.234 28.766 19 1 95.88 230 ALA A CA 1
ATOM 1843 C C . ALA A 1 230 ? -3.021 28.547 17.703 1 95.88 230 ALA A C 1
ATOM 1845 O O . ALA A 1 230 ? -4.051 27.859 17.719 1 95.88 230 ALA A O 1
ATOM 1846 N N . ALA A 1 231 ? -2.574 29.156 16.625 1 96.56 231 ALA A N 1
ATOM 1847 C CA . ALA A 1 231 ? -3.203 29.016 15.312 1 96.56 231 ALA A CA 1
ATOM 1848 C C . ALA A 1 231 ? -2.178 29.156 14.188 1 96.56 231 ALA A C 1
ATOM 1850 O O . ALA A 1 231 ? -1.134 29.781 14.375 1 96.56 231 ALA A O 1
ATOM 1851 N N . ASN A 1 232 ? -2.488 28.531 13.094 1 95.31 232 ASN A N 1
ATOM 1852 C CA . ASN A 1 232 ? -1.686 28.828 11.906 1 95.31 232 ASN A CA 1
ATOM 1853 C C . ASN A 1 232 ? -1.809 30.281 11.492 1 95.31 232 ASN A C 1
ATOM 1855 O O . ASN A 1 232 ? -2.861 30.906 11.672 1 95.31 232 ASN A O 1
ATOM 1859 N N . ILE A 1 233 ? -0.799 30.703 10.891 1 94.38 233 ILE A N 1
ATOM 1860 C CA . ILE A 1 233 ? -0.737 32.125 10.531 1 94.38 233 ILE A CA 1
ATOM 1861 C C . ILE A 1 233 ? -1.902 32.469 9.609 1 94.38 233 ILE A C 1
ATOM 1863 O O . ILE A 1 233 ? -2.42 33.594 9.648 1 94.38 233 ILE A O 1
ATOM 1867 N N . GLU A 1 234 ? -2.375 31.547 8.852 1 92.38 234 GLU A N 1
ATOM 1868 C CA . GLU A 1 234 ? -3.469 31.75 7.906 1 92.38 234 GLU A CA 1
ATOM 1869 C C . GLU A 1 234 ? -4.781 32.031 8.633 1 92.38 234 GLU A C 1
ATOM 1871 O O . GLU A 1 234 ? -5.641 32.75 8.117 1 92.38 234 GLU A O 1
ATOM 1876 N N . LEU A 1 235 ? -4.863 31.547 9.852 1 93.62 235 LEU A N 1
ATOM 1877 C CA . LEU A 1 235 ? -6.133 31.625 10.562 1 93.62 235 LEU A CA 1
ATOM 1878 C C . LEU A 1 235 ? -6.051 32.625 11.719 1 93.62 235 LEU A C 1
ATOM 1880 O O . LEU A 1 235 ? -7.078 33.125 12.18 1 93.62 235 LEU A O 1
ATOM 1884 N N . ALA A 1 236 ? -4.91 32.906 12.219 1 95.56 236 ALA A N 1
ATOM 1885 C CA . ALA A 1 236 ? -4.766 33.75 13.398 1 95.56 236 ALA A CA 1
ATOM 1886 C C . ALA A 1 236 ? -5.316 35.156 13.156 1 95.56 236 ALA A C 1
ATOM 1888 O O . ALA A 1 236 ? -4.773 35.906 12.336 1 95.56 236 ALA A O 1
ATOM 1889 N N . PRO A 1 237 ? -6.27 35.469 13.859 1 95.62 237 PRO A N 1
ATOM 1890 C CA . PRO A 1 237 ? -6.895 36.781 13.602 1 95.62 237 PRO A CA 1
ATOM 1891 C C . PRO A 1 237 ? -6.105 37.938 14.203 1 95.62 237 PRO A C 1
ATOM 1893 O O . PRO A 1 237 ? -5.484 37.781 15.258 1 95.62 237 PRO A O 1
ATOM 1896 N N . THR A 1 238 ? -6.156 39.031 13.484 1 96.06 238 THR A N 1
ATOM 1897 C CA . THR A 1 238 ? -5.715 40.281 14.047 1 96.06 238 THR A CA 1
ATOM 1898 C C . THR A 1 238 ? -6.891 41.062 14.656 1 96.06 238 THR A C 1
ATOM 1900 O O . THR A 1 238 ? -8.039 40.844 14.266 1 96.06 238 THR A O 1
ATOM 1903 N N . LEU A 1 239 ? -6.602 41.875 15.609 1 95.19 239 LEU A N 1
ATOM 1904 C CA . LEU A 1 239 ? -7.656 42.594 16.297 1 95.19 239 LEU A CA 1
ATOM 1905 C C . LEU A 1 239 ? -7.688 44.062 15.859 1 95.19 239 LEU A C 1
ATOM 1907 O O . LEU A 1 239 ? -6.652 44.625 15.5 1 95.19 239 LEU A O 1
ATOM 1911 N N . PRO A 1 240 ? -8.93 44.594 15.891 1 95.25 240 PRO A N 1
ATOM 1912 C CA . PRO A 1 240 ? -8.992 46.031 15.648 1 95.25 240 PRO A CA 1
ATOM 1913 C C . PRO A 1 240 ? -8.172 46.844 16.656 1 95.25 240 PRO A C 1
ATOM 1915 O O . PRO A 1 240 ? -8.078 46.469 17.828 1 95.25 240 PRO A O 1
ATOM 1918 N N . LEU A 1 241 ? -7.629 47.906 16.156 1 92.75 241 LEU A N 1
ATOM 1919 C CA . LEU A 1 241 ? -6.836 48.781 17.031 1 92.75 241 LEU A CA 1
ATOM 1920 C C . LEU A 1 241 ? -7.734 49.562 18 1 92.75 241 LEU A C 1
ATOM 1922 O O . LEU A 1 241 ? -8.852 49.938 17.641 1 92.75 241 LEU A O 1
ATOM 1926 N N . LYS A 1 242 ? -7.164 49.719 19.156 1 90.94 242 LYS A N 1
ATOM 1927 C CA . LYS A 1 242 ? -7.867 50.531 20.156 1 90.94 242 LYS A CA 1
ATOM 1928 C C . LYS A 1 242 ? -7.57 52 19.953 1 90.94 242 LYS A C 1
ATOM 1930 O O . LYS A 1 242 ? -6.574 52.375 19.328 1 90.94 242 LYS A O 1
ATOM 1935 N N . GLY A 1 243 ? -8.516 52.906 20.453 1 93 243 GLY A N 1
ATOM 1936 C CA . GLY A 1 243 ? -8.281 54.312 20.422 1 93 243 GLY A CA 1
ATOM 1937 C C . GLY A 1 243 ? -9.008 55.031 19.281 1 93 243 GLY A C 1
ATOM 1938 O O . GLY A 1 243 ? -9.859 54.438 18.625 1 93 243 GLY A O 1
ATOM 1939 N N . GLU A 1 244 ? -8.703 56.312 19 1 94.62 244 GLU A N 1
ATOM 1940 C CA . GLU A 1 244 ? -9.344 57.156 17.984 1 94.62 244 GLU A CA 1
ATOM 1941 C C . GLU A 1 244 ? -8.43 57.344 16.781 1 94.62 244 GLU A C 1
ATOM 1943 O O . GLU A 1 244 ? -7.203 57.312 16.906 1 94.62 244 GLU A O 1
ATOM 1948 N N . ARG A 1 245 ? -9.023 57.469 15.648 1 95.81 245 ARG A N 1
ATOM 1949 C CA . ARG A 1 245 ? -8.266 57.75 14.438 1 95.81 245 ARG A CA 1
ATOM 1950 C C . ARG A 1 245 ? -7.523 59.062 14.547 1 95.81 245 ARG A C 1
ATOM 1952 O O . ARG A 1 245 ? -8.07 60.062 15.055 1 95.81 245 ARG A O 1
ATOM 1959 N N . ALA A 1 246 ? -6.27 59.094 14.094 1 95.69 246 ALA A N 1
ATOM 1960 C CA . ALA A 1 246 ? -5.473 60.312 14.055 1 95.69 246 ALA A CA 1
ATOM 1961 C C . ALA A 1 246 ? -6.117 61.375 13.164 1 95.69 246 ALA A C 1
ATOM 1963 O O . ALA A 1 246 ? -6.688 61.062 12.117 1 95.69 246 ALA A O 1
ATOM 1964 N N . ALA A 1 247 ? -5.961 62.656 13.508 1 95 247 ALA A N 1
ATOM 1965 C CA . ALA A 1 247 ? -6.523 63.75 12.711 1 95 247 ALA A CA 1
ATOM 1966 C C . ALA A 1 247 ? -5.699 64 11.445 1 95 247 ALA A C 1
ATOM 1968 O O . ALA A 1 247 ? -4.469 63.906 11.477 1 95 247 ALA A O 1
ATOM 1969 N N . ALA A 1 248 ? -6.414 64.25 10.398 1 95.81 248 ALA A N 1
ATOM 1970 C CA . ALA A 1 248 ? -5.742 64.625 9.156 1 95.81 248 ALA A CA 1
ATOM 1971 C C . ALA A 1 248 ? -4.918 65.875 9.336 1 95.81 248 ALA A C 1
ATOM 1973 O O . ALA A 1 248 ? -5.406 66.875 9.875 1 95.81 248 ALA A O 1
ATOM 1974 N N . GLN A 1 249 ? -3.691 65.875 8.898 1 96.31 249 GLN A N 1
ATOM 1975 C CA . GLN A 1 249 ? -2.809 67 9.078 1 96.31 249 GLN A CA 1
ATOM 1976 C C . GLN A 1 249 ? -2.262 67.5 7.746 1 96.31 249 GLN A C 1
ATOM 1978 O O . GLN A 1 249 ? -1.676 68.562 7.672 1 96.31 249 GLN A O 1
ATOM 1983 N N . ALA A 1 250 ? -2.416 66.688 6.777 1 96.75 250 ALA A N 1
ATOM 1984 C CA . ALA A 1 250 ? -1.846 67.062 5.477 1 96.75 250 ALA A CA 1
ATOM 1985 C C . ALA A 1 250 ? -2.924 67.062 4.398 1 96.75 250 ALA A C 1
ATOM 1987 O O . ALA A 1 250 ? -3.941 66.375 4.504 1 96.75 250 ALA A O 1
ATOM 1988 N N . GLU A 1 251 ? -2.723 67.938 3.354 1 97.06 251 GLU A N 1
ATOM 1989 C CA . GLU A 1 251 ? -3.602 67.938 2.188 1 97.06 251 GLU A CA 1
ATOM 1990 C C . GLU A 1 251 ? -3.281 66.812 1.224 1 97.06 251 GLU A C 1
ATOM 1992 O O . GLU A 1 251 ? -2.152 66.312 1.194 1 97.06 251 GLU A O 1
ATOM 1997 N N . LEU A 1 252 ? -4.328 66.438 0.518 1 98 252 LEU A N 1
ATOM 1998 C CA . LEU A 1 252 ? -4.121 65.438 -0.521 1 98 252 LEU A CA 1
ATOM 1999 C C . LEU A 1 252 ? -3.277 66 -1.659 1 98 252 LEU A C 1
ATOM 2001 O O . LEU A 1 252 ? -3.697 66.938 -2.344 1 98 252 LEU A O 1
ATOM 2005 N N . VAL A 1 253 ? -2.094 65.438 -1.864 1 98.25 253 VAL A N 1
ATOM 2006 C CA . VAL A 1 253 ? -1.193 65.938 -2.91 1 98.25 253 VAL A CA 1
ATOM 2007 C C . VAL A 1 253 ? -0.809 64.75 -3.828 1 98.25 253 VAL A C 1
ATOM 2009 O O . VAL A 1 253 ? -0.419 63.688 -3.357 1 98.25 253 VAL A O 1
ATOM 2012 N N . LYS A 1 254 ? -1 64.938 -5.133 1 97.75 254 LYS A N 1
ATOM 2013 C CA . LYS A 1 254 ? -0.552 63.969 -6.117 1 97.75 254 LYS A CA 1
ATOM 2014 C C . LYS A 1 254 ? 0.924 64.188 -6.453 1 97.75 254 LYS A C 1
ATOM 2016 O O . LYS A 1 254 ? 1.332 65.25 -6.891 1 97.75 254 LYS A O 1
ATOM 2021 N N . VAL A 1 255 ? 1.719 63.188 -6.223 1 97.56 255 VAL A N 1
ATOM 2022 C CA . VAL A 1 255 ? 3.166 63.281 -6.395 1 97.56 255 VAL A CA 1
ATOM 2023 C C . VAL A 1 255 ? 3.604 62.344 -7.52 1 97.56 255 VAL A C 1
ATOM 2025 O O . VAL A 1 255 ? 3.148 61.188 -7.598 1 97.56 255 VAL A O 1
ATOM 2028 N N . HIS A 1 256 ? 4.422 62.875 -8.453 1 97.81 256 HIS A N 1
ATOM 2029 C CA . HIS A 1 256 ? 4.973 62.031 -9.523 1 97.81 256 HIS A CA 1
ATOM 2030 C C . HIS A 1 256 ? 6.059 61.125 -9.008 1 97.81 256 HIS A C 1
ATOM 2032 O O . HIS A 1 256 ? 7.066 61.562 -8.461 1 97.81 256 HIS A O 1
ATOM 2038 N N . THR A 1 257 ? 5.863 59.875 -9.086 1 96.5 257 THR A N 1
ATOM 2039 C CA . THR A 1 257 ? 6.785 58.844 -8.609 1 96.5 257 THR A CA 1
ATOM 2040 C C . THR A 1 257 ? 7.172 57.875 -9.734 1 96.5 257 THR A C 1
ATOM 2042 O O . THR A 1 257 ? 6.785 56.719 -9.727 1 96.5 257 THR A O 1
ATOM 2045 N N . PRO A 1 258 ? 8.055 58.344 -10.664 1 95.25 258 PRO A N 1
ATOM 2046 C CA . PRO A 1 258 ? 8.391 57.562 -11.852 1 95.25 258 PRO A CA 1
ATOM 2047 C C . PRO A 1 258 ? 9.125 56.25 -11.508 1 95.25 258 PRO A C 1
ATOM 2049 O O . PRO A 1 258 ? 10.102 56.281 -10.758 1 95.25 258 PRO A O 1
ATOM 2052 N N . ASN A 1 259 ? 8.703 55.156 -12.008 1 91.25 259 ASN A N 1
ATOM 2053 C CA . ASN A 1 259 ? 9.312 53.844 -11.93 1 91.25 259 ASN A CA 1
ATOM 2054 C C . ASN A 1 259 ? 9.258 53.281 -10.508 1 91.25 259 ASN A C 1
ATOM 2056 O O . ASN A 1 259 ? 10.117 52.5 -10.117 1 91.25 259 ASN A O 1
ATOM 2060 N N . VAL A 1 260 ? 8.445 53.75 -9.672 1 92.19 260 VAL A N 1
ATOM 2061 C CA . VAL A 1 260 ? 8.25 53.25 -8.305 1 92.19 260 VAL A CA 1
ATOM 2062 C C . VAL A 1 260 ? 7.031 52.344 -8.258 1 92.19 260 VAL A C 1
ATOM 2064 O O . VAL A 1 260 ? 5.891 52.812 -8.211 1 92.19 260 VAL A O 1
ATOM 2067 N N . LYS A 1 261 ? 7.355 51.031 -8.195 1 89 261 LYS A N 1
ATOM 2068 C CA . LYS A 1 261 ? 6.238 50.094 -8.328 1 89 261 LYS A CA 1
ATOM 2069 C C . LYS A 1 261 ? 6.062 49.25 -7.066 1 89 261 LYS A C 1
ATOM 2071 O O . LYS A 1 261 ? 5.07 48.531 -6.926 1 89 261 LYS A O 1
ATOM 2076 N N . THR A 1 262 ? 7.051 49.375 -6.145 1 92.88 262 THR A N 1
ATOM 2077 C CA . THR A 1 262 ? 6.977 48.594 -4.918 1 92.88 262 THR A CA 1
ATOM 2078 C C . THR A 1 262 ? 6.957 49.5 -3.693 1 92.88 262 THR A C 1
ATOM 2080 O O . THR A 1 262 ? 7.383 50.656 -3.764 1 92.88 262 THR A O 1
ATOM 2083 N N . ILE A 1 263 ? 6.488 48.938 -2.639 1 94.19 263 ILE A N 1
ATOM 2084 C CA . ILE A 1 263 ? 6.414 49.688 -1.39 1 94.19 263 ILE A CA 1
ATOM 2085 C C . ILE A 1 263 ? 7.82 50.094 -0.949 1 94.19 263 ILE A C 1
ATOM 2087 O O . ILE A 1 263 ? 8.039 51.25 -0.513 1 94.19 263 ILE A O 1
ATOM 2091 N N . ASP A 1 264 ? 8.75 49.156 -1.088 1 94.69 264 ASP A N 1
ATOM 2092 C CA . ASP A 1 264 ? 10.125 49.469 -0.707 1 94.69 264 ASP A CA 1
ATOM 2093 C C . ASP A 1 264 ? 10.68 50.656 -1.512 1 94.69 264 ASP A C 1
ATOM 2095 O O . ASP A 1 264 ? 11.305 51.531 -0.954 1 94.69 264 ASP A O 1
ATOM 2099 N N . SER A 1 265 ? 10.453 50.656 -2.768 1 95.19 265 SER A N 1
ATOM 2100 C CA . SER A 1 265 ? 10.914 51.75 -3.631 1 95.19 265 SER A CA 1
ATOM 2101 C C . SER A 1 265 ? 10.234 53.062 -3.283 1 95.19 265 SER A C 1
ATOM 2103 O O . SER A 1 265 ? 10.852 54.125 -3.361 1 95.19 265 SER A O 1
ATOM 2105 N N . LEU A 1 266 ? 9.008 53 -2.977 1 95.62 266 LEU A N 1
ATOM 2106 C CA . LEU A 1 266 ? 8.242 54.188 -2.619 1 95.62 266 LEU A CA 1
ATOM 2107 C C . LEU A 1 266 ? 8.781 54.812 -1.344 1 95.62 266 LEU A C 1
ATOM 2109 O O . LEU A 1 266 ? 8.945 56.062 -1.274 1 95.62 266 LEU A O 1
ATOM 2113 N N . VAL A 1 267 ? 9.008 53.969 -0.327 1 96.25 267 VAL A N 1
ATOM 2114 C CA . VAL A 1 267 ? 9.562 54.406 0.953 1 96.25 267 VAL A CA 1
ATOM 2115 C C . VAL A 1 267 ? 10.906 55.094 0.73 1 96.25 267 VAL A C 1
ATOM 2117 O O . VAL A 1 267 ? 11.172 56.156 1.309 1 96.25 267 VAL A O 1
ATOM 2120 N N . ASP A 1 268 ? 11.711 54.562 -0.104 1 96.56 268 ASP A N 1
ATOM 2121 C CA . ASP A 1 268 ? 13.023 55.125 -0.42 1 96.56 268 ASP A CA 1
ATOM 2122 C C . ASP A 1 268 ? 12.891 56.438 -1.174 1 96.56 268 ASP A C 1
ATOM 2124 O O . ASP A 1 268 ? 13.602 57.406 -0.882 1 96.56 268 ASP A O 1
ATOM 2128 N N . PHE A 1 269 ? 12.031 56.469 -2.104 1 96.75 269 PHE A N 1
ATOM 2129 C CA . PHE A 1 269 ? 11.852 57.625 -2.961 1 96.75 269 PHE A CA 1
ATOM 2130 C C . PHE A 1 269 ? 11.359 58.812 -2.156 1 96.75 269 PHE A C 1
ATOM 2132 O O . PHE A 1 269 ? 11.867 59.938 -2.312 1 96.75 269 PHE A O 1
ATOM 2139 N N . LEU A 1 270 ? 10.406 58.594 -1.285 1 96.62 270 LEU A N 1
ATOM 2140 C CA . LEU A 1 270 ? 9.766 59.688 -0.548 1 96.62 270 LEU A CA 1
ATOM 2141 C C . LEU A 1 270 ? 10.43 59.875 0.81 1 96.62 270 LEU A C 1
ATOM 2143 O O . LEU A 1 270 ? 10.141 60.844 1.513 1 96.62 270 LEU A O 1
ATOM 2147 N N . SER A 1 271 ? 11.32 58.969 1.234 1 96.5 271 SER A N 1
ATOM 2148 C CA . SER A 1 271 ? 12 59 2.523 1 96.5 271 SER A CA 1
ATOM 2149 C C . SER A 1 271 ? 11.008 59.094 3.676 1 96.5 271 SER A C 1
ATOM 2151 O O . SER A 1 271 ? 11.109 60 4.523 1 96.5 271 SER A O 1
ATOM 2153 N N . ILE A 1 272 ? 10.07 58.219 3.707 1 96.25 272 ILE A N 1
ATOM 2154 C CA . ILE A 1 272 ? 9.047 58.156 4.742 1 96.25 272 ILE A CA 1
ATOM 2155 C C . ILE A 1 272 ? 9.062 56.75 5.395 1 96.25 272 ILE A C 1
ATOM 2157 O O . ILE A 1 272 ? 9.609 55.812 4.832 1 96.25 272 ILE A O 1
ATOM 2161 N N . PRO A 1 273 ? 8.523 56.688 6.602 1 96.88 273 PRO A N 1
ATOM 2162 C CA . PRO A 1 273 ? 8.398 55.344 7.207 1 96.88 273 PRO A CA 1
ATOM 2163 C C . PRO A 1 273 ? 7.434 54.438 6.445 1 96.88 273 PRO A C 1
ATOM 2165 O O . PRO A 1 273 ? 6.402 54.906 5.953 1 96.88 273 PRO A O 1
ATOM 2168 N N . ILE A 1 274 ? 7.707 53.125 6.316 1 97.5 274 ILE A N 1
ATOM 2169 C CA . ILE A 1 274 ? 6.91 52.156 5.578 1 97.5 274 ILE A CA 1
ATOM 2170 C C . ILE A 1 274 ? 5.496 52.125 6.152 1 97.5 274 ILE A C 1
ATOM 2172 O O . ILE A 1 274 ? 4.531 51.844 5.426 1 97.5 274 ILE A O 1
ATOM 2176 N N . GLU A 1 275 ? 5.359 52.406 7.457 1 96.81 275 GLU A N 1
ATOM 2177 C CA . GLU A 1 275 ? 4.082 52.344 8.156 1 96.81 275 GLU A CA 1
ATOM 2178 C C . GLU A 1 275 ? 3.133 53.469 7.688 1 96.81 275 GLU A C 1
ATOM 2180 O O . GLU A 1 275 ? 1.938 53.406 7.988 1 96.81 275 GLU A O 1
ATOM 2185 N N . LYS A 1 276 ? 3.572 54.406 6.898 1 97.06 276 LYS A N 1
ATOM 2186 C CA . LYS A 1 276 ? 2.75 55.5 6.383 1 97.06 276 LYS A CA 1
ATOM 2187 C C . LYS A 1 276 ? 2.207 55.156 4.996 1 97.06 276 LYS A C 1
ATOM 2189 O O . LYS A 1 276 ? 1.401 55.906 4.441 1 97.06 276 LYS A O 1
ATOM 2194 N N . THR A 1 277 ? 2.574 54.031 4.547 1 98 277 THR A N 1
ATOM 2195 C CA . THR A 1 277 ? 2.176 53.656 3.195 1 98 277 THR A CA 1
ATOM 2196 C C . THR A 1 277 ? 1.043 52.625 3.227 1 98 277 THR A C 1
ATOM 2198 O O . THR A 1 277 ? 0.918 51.875 4.184 1 98 277 THR A O 1
ATOM 2201 N N . LEU A 1 278 ? 0.218 52.656 2.223 1 97.94 278 LEU A N 1
ATOM 2202 C CA . LEU A 1 278 ? -0.816 51.656 1.982 1 97.94 278 LEU A CA 1
ATOM 2203 C C . LEU A 1 278 ? -0.553 50.906 0.683 1 97.94 278 LEU A C 1
ATOM 2205 O O . LEU A 1 278 ? -0.146 51.531 -0.315 1 97.94 278 LEU A O 1
ATOM 2209 N N . LYS A 1 279 ? -0.73 49.531 0.766 1 96.5 279 LYS A N 1
ATOM 2210 C CA . LYS A 1 279 ? -0.648 48.688 -0.43 1 96.5 279 LYS A CA 1
ATOM 2211 C C . LYS A 1 279 ? -2.037 48.344 -0.945 1 96.5 279 LYS A C 1
ATOM 2213 O O . LYS A 1 279 ? -2.945 48.062 -0.156 1 96.5 279 LYS A O 1
ATOM 2218 N N . SER A 1 280 ? -2.16 48.406 -2.238 1 97.38 280 SER A N 1
ATOM 2219 C CA . SER A 1 280 ? -3.418 48.062 -2.891 1 97.38 280 SER A CA 1
ATOM 2220 C C . SER A 1 280 ? -3.354 46.688 -3.52 1 97.38 280 SER A C 1
ATOM 2222 O O . SER A 1 280 ? -2.475 46.406 -4.34 1 97.38 280 SER A O 1
ATOM 2224 N N . ILE A 1 281 ? -4.223 45.844 -3.129 1 97.69 281 ILE A N 1
ATOM 2225 C CA . ILE A 1 281 ? -4.41 44.531 -3.732 1 97.69 281 ILE A CA 1
ATOM 2226 C C . ILE A 1 281 ? -5.785 44.469 -4.387 1 97.69 281 ILE A C 1
ATOM 2228 O O . ILE A 1 281 ? -6.801 44.75 -3.754 1 97.69 281 ILE A O 1
ATOM 2232 N N . VAL A 1 282 ? -5.801 44.094 -5.641 1 98 282 VAL A N 1
ATOM 2233 C CA . VAL A 1 282 ? -7.07 44.062 -6.363 1 98 282 VAL A CA 1
ATOM 2234 C C . VAL A 1 282 ? -7.441 42.594 -6.68 1 98 282 VAL A C 1
ATOM 2236 O O . VAL A 1 282 ? -6.66 41.875 -7.293 1 98 282 VAL A O 1
ATOM 2239 N N . VAL A 1 283 ? -8.609 42.188 -6.27 1 98.12 283 VAL A N 1
ATOM 2240 C CA . VAL A 1 283 ? -9.07 40.812 -6.492 1 98.12 283 VAL A CA 1
ATOM 2241 C C . VAL A 1 283 ? -10.414 40.844 -7.219 1 98.12 283 VAL A C 1
ATOM 2243 O O . VAL A 1 283 ? -11.062 41.906 -7.312 1 98.12 283 VAL A O 1
ATOM 2246 N N . GLU A 1 284 ? -10.789 39.719 -7.73 1 97.62 284 GLU A N 1
ATOM 2247 C CA . GLU A 1 284 ? -12.07 39.594 -8.43 1 97.62 284 GLU A CA 1
ATOM 2248 C C . GLU A 1 284 ? -13.219 39.438 -7.438 1 97.62 284 GLU A C 1
ATOM 2250 O O . GLU A 1 284 ? -13.07 38.781 -6.402 1 97.62 284 GLU A O 1
ATOM 2255 N N . GLY A 1 285 ? -14.289 40.031 -7.789 1 96.19 285 GLY A N 1
ATOM 2256 C CA . GLY A 1 285 ? -15.5 39.844 -7.016 1 96.19 285 GLY A CA 1
ATOM 2257 C C . GLY A 1 285 ? -16.297 38.594 -7.43 1 96.19 285 GLY A C 1
ATOM 2258 O O . GLY A 1 285 ? -15.906 37.906 -8.359 1 96.19 285 GLY A O 1
ATOM 2259 N N . GLU A 1 286 ? -17.359 38.344 -6.68 1 94.06 286 GLU A N 1
ATOM 2260 C CA . GLU A 1 286 ? -18.219 37.188 -6.941 1 94.06 286 GLU A CA 1
ATOM 2261 C C . GLU A 1 286 ? -18.922 37.344 -8.289 1 94.06 286 GLU A C 1
ATOM 2263 O O . GLU A 1 286 ? -19.141 36.344 -8.977 1 94.06 286 GLU A O 1
ATOM 2268 N N . ASN A 1 287 ? -19.219 38.531 -8.633 1 92.31 287 ASN A N 1
ATOM 2269 C CA . ASN A 1 287 ? -19.875 38.781 -9.906 1 92.31 287 ASN A CA 1
ATOM 2270 C C . ASN A 1 287 ? -18.875 39.031 -11.023 1 92.31 287 ASN A C 1
ATOM 2272 O O . ASN A 1 287 ? -17.828 39.656 -10.781 1 92.31 287 ASN A O 1
ATOM 2276 N N . GLU A 1 288 ? -19.234 38.625 -12.234 1 90.06 288 GLU A N 1
ATOM 2277 C CA . GLU A 1 288 ? -18.359 38.812 -13.375 1 90.06 288 GLU A CA 1
ATOM 2278 C C . GLU A 1 288 ? -18.016 40.281 -13.609 1 90.06 288 GLU A C 1
ATOM 2280 O O . GLU A 1 288 ? -18.906 41.125 -13.648 1 90.06 288 GLU A O 1
ATOM 2285 N N . GLY A 1 289 ? -16.781 40.531 -13.68 1 91.19 289 GLY A N 1
ATOM 2286 C CA . GLY A 1 289 ? -16.312 41.875 -14.008 1 91.19 289 GLY A CA 1
ATOM 2287 C C . GLY A 1 289 ? -16.141 42.75 -12.789 1 91.19 289 GLY A C 1
ATOM 2288 O O . GLY A 1 289 ? -15.609 43.875 -12.891 1 91.19 289 GLY A O 1
ATOM 2289 N N . GLU A 1 290 ? -16.609 42.281 -11.727 1 94.88 290 GLU A N 1
ATOM 2290 C CA . GLU A 1 290 ? -16.516 43.094 -10.5 1 94.88 290 GLU A CA 1
ATOM 2291 C C . GLU A 1 290 ? -15.133 42.938 -9.867 1 94.88 290 GLU A C 1
ATOM 2293 O O . GLU A 1 290 ? -14.57 41.844 -9.82 1 94.88 290 GLU A O 1
ATOM 2298 N N . LEU A 1 291 ? -14.57 44.156 -9.445 1 97.5 291 LEU A N 1
ATOM 2299 C CA . LEU A 1 291 ? -13.297 44.125 -8.742 1 97.5 291 LEU A CA 1
ATOM 2300 C C . LEU A 1 291 ? -13.461 44.656 -7.312 1 97.5 291 LEU A C 1
ATOM 2302 O O . LEU A 1 291 ? -14.352 45.438 -7.035 1 97.5 291 LEU A O 1
ATOM 2306 N N . ILE A 1 292 ? -12.695 44.125 -6.457 1 98.19 292 ILE A N 1
ATOM 2307 C CA . ILE A 1 292 ? -12.648 44.562 -5.066 1 98.19 292 ILE A CA 1
ATOM 2308 C C . ILE A 1 292 ? -11.242 45.031 -4.719 1 98.19 292 ILE A C 1
ATOM 2310 O O . ILE A 1 292 ? -10.258 44.375 -5.062 1 98.19 292 ILE A O 1
ATOM 2314 N N . LEU A 1 293 ? -11.156 46.156 -4.098 1 98.31 293 LEU A N 1
ATOM 2315 C CA . LEU A 1 293 ? -9.875 46.719 -3.684 1 98.31 293 LEU A CA 1
ATOM 2316 C C . LEU A 1 293 ? -9.609 46.438 -2.209 1 98.31 293 LEU A C 1
ATOM 2318 O O . LEU A 1 293 ? -10.438 46.75 -1.353 1 98.31 293 LEU A O 1
ATOM 2322 N N . LEU A 1 294 ? -8.492 45.781 -1.94 1 98.75 294 LEU A N 1
ATOM 2323 C CA . LEU A 1 294 ? -8.047 45.5 -0.583 1 98.75 294 LEU A CA 1
ATOM 2324 C C . LEU A 1 294 ? -6.844 46.344 -0.204 1 98.75 294 LEU A C 1
ATOM 2326 O O . LEU A 1 294 ? -5.84 46.375 -0.924 1 98.75 294 LEU A O 1
ATOM 2330 N N . LEU A 1 295 ? -6.922 47.062 0.926 1 98.5 295 LEU A N 1
ATOM 2331 C CA . LEU A 1 295 ? -5.859 47.969 1.345 1 98.5 295 LEU A CA 1
ATOM 2332 C C . LEU A 1 295 ? -5.168 47.438 2.602 1 98.5 295 LEU A C 1
ATOM 2334 O O . LEU A 1 295 ? -5.832 47.062 3.572 1 98.5 295 LEU A O 1
ATOM 2338 N N . LEU A 1 296 ? -3.932 47.438 2.531 1 97.69 296 LEU A N 1
ATOM 2339 C CA . LEU A 1 296 ? -3.084 46.969 3.623 1 97.69 296 LEU A CA 1
ATOM 2340 C C . LEU A 1 296 ? -1.962 47.938 3.902 1 97.69 296 LEU A C 1
ATOM 2342 O O . LEU A 1 296 ? -1.491 48.625 2.99 1 97.69 296 LEU A O 1
ATOM 2346 N N . ARG A 1 297 ? -1.624 47.969 5.191 1 97.88 297 ARG A N 1
ATOM 2347 C CA . ARG A 1 297 ? -0.439 48.75 5.492 1 97.88 297 ARG A CA 1
ATOM 2348 C C . ARG A 1 297 ? 0.795 48.188 4.805 1 97.88 297 ARG A C 1
ATOM 2350 O O . ARG A 1 297 ? 0.927 46.969 4.668 1 97.88 297 ARG A O 1
ATOM 2357 N N . GLY A 1 298 ? 1.731 49.031 4.465 1 97.25 298 GLY A N 1
ATOM 2358 C CA . GLY A 1 298 ? 2.84 48.656 3.592 1 97.25 298 GLY A CA 1
ATOM 2359 C C . GLY A 1 298 ? 3.752 47.594 4.18 1 97.25 298 GLY A C 1
ATOM 2360 O O . GLY A 1 298 ? 4.344 46.812 3.447 1 97.25 298 GLY A O 1
ATOM 2361 N N . ASP A 1 299 ? 3.934 47.531 5.465 1 96.88 299 ASP A N 1
ATOM 2362 C CA . ASP A 1 299 ? 4.883 46.625 6.102 1 96.88 299 ASP A CA 1
ATOM 2363 C C . ASP A 1 299 ? 4.238 45.281 6.402 1 96.88 299 ASP A C 1
ATOM 2365 O O . ASP A 1 299 ? 4.898 44.375 6.906 1 96.88 299 ASP A O 1
ATOM 2369 N N . HIS A 1 300 ? 2.957 45.188 6.129 1 97.31 300 HIS A N 1
ATOM 2370 C CA . HIS A 1 300 ? 2.26 43.938 6.461 1 97.31 300 HIS A CA 1
ATOM 2371 C C . HIS A 1 300 ? 2.168 43.031 5.25 1 97.31 300 HIS A C 1
ATOM 2373 O O . HIS A 1 300 ? 2.252 43.469 4.105 1 97.31 300 HIS A O 1
ATOM 2379 N N . GLU A 1 301 ? 2.037 41.688 5.59 1 97 301 GLU A N 1
ATOM 2380 C CA . GLU A 1 301 ? 1.899 40.688 4.543 1 97 301 GLU A CA 1
ATOM 2381 C C . GLU A 1 301 ? 0.439 40.281 4.344 1 97 301 GLU A C 1
ATOM 2383 O O . GLU A 1 301 ? -0.289 40.062 5.316 1 97 301 GLU A O 1
ATOM 2388 N N . PHE A 1 302 ? 0.077 40.219 3.111 1 96.75 302 PHE A N 1
ATOM 2389 C CA . PHE A 1 302 ? -1.287 39.906 2.697 1 96.75 302 PHE A CA 1
ATOM 2390 C C . PHE A 1 302 ? -1.629 38.438 2.994 1 96.75 302 PHE A C 1
ATOM 2392 O O . PHE A 1 302 ? -0.811 37.562 2.766 1 96.75 302 PHE A O 1
ATOM 2399 N N . ASN A 1 303 ? -2.809 38.25 3.596 1 96.94 303 ASN A N 1
ATOM 2400 C CA . ASN A 1 303 ? -3.344 36.938 3.85 1 96.94 303 ASN A CA 1
ATOM 2401 C C . ASN A 1 303 ? -4.477 36.594 2.887 1 96.94 303 ASN A C 1
ATOM 2403 O O . ASN A 1 303 ? -5.625 36.969 3.105 1 96.94 303 ASN A O 1
ATOM 2407 N N . ASP A 1 304 ? -4.199 35.781 1.9 1 95.56 304 ASP A N 1
ATOM 2408 C CA . ASP A 1 304 ? -5.16 35.469 0.843 1 95.56 304 ASP A CA 1
ATOM 2409 C C . ASP A 1 304 ? -6.301 34.594 1.367 1 95.56 304 ASP A C 1
ATOM 2411 O O . ASP A 1 304 ? -7.426 34.688 0.871 1 95.56 304 ASP A O 1
ATOM 2415 N N . ILE A 1 305 ? -6.07 33.812 2.395 1 92.94 305 ILE A N 1
ATOM 2416 C CA . ILE A 1 305 ? -7.086 32.938 2.957 1 92.94 305 ILE A CA 1
ATOM 2417 C C . ILE A 1 305 ? -8.156 33.75 3.668 1 92.94 305 ILE A C 1
ATOM 2419 O O . ILE A 1 305 ? -9.352 33.5 3.51 1 92.94 305 ILE A O 1
ATOM 2423 N N . LYS A 1 306 ? -7.762 34.781 4.395 1 94.69 306 LYS A N 1
ATOM 2424 C CA . LYS A 1 306 ? -8.695 35.688 5.059 1 94.69 306 LYS A CA 1
ATOM 2425 C C . LYS A 1 306 ? -9.508 36.469 4.047 1 94.69 306 LYS A C 1
ATOM 2427 O O . LYS A 1 306 ? -10.719 36.656 4.203 1 94.69 306 LYS A O 1
ATOM 2432 N N . ALA A 1 307 ? -8.836 36.906 3.018 1 96.75 307 ALA A N 1
ATOM 2433 C CA . ALA A 1 307 ? -9.492 37.688 1.979 1 96.75 307 ALA A CA 1
ATOM 2434 C C . ALA A 1 307 ? -10.555 36.875 1.253 1 96.75 307 ALA A C 1
ATOM 2436 O O . ALA A 1 307 ? -11.617 37.406 0.901 1 96.75 307 ALA A O 1
ATOM 2437 N N . GLU A 1 308 ? -10.242 35.656 1.06 1 94.12 308 GLU A N 1
ATOM 2438 C CA . GLU A 1 308 ? -11.148 34.75 0.338 1 94.12 308 GLU A CA 1
ATOM 2439 C C . GLU A 1 308 ? -12.477 34.625 1.068 1 94.12 308 GLU A C 1
ATOM 2441 O O . GLU A 1 308 ? -13.516 34.375 0.44 1 94.12 308 GLU A O 1
ATOM 2446 N N . LYS A 1 309 ? -12.531 34.844 2.342 1 91.44 309 LYS A N 1
ATOM 2447 C CA . LYS A 1 309 ? -13.719 34.594 3.162 1 91.44 309 LYS A CA 1
ATOM 2448 C C . LYS A 1 309 ? -14.57 35.875 3.27 1 91.44 309 LYS A C 1
ATOM 2450 O O . LYS A 1 309 ? -15.672 35.844 3.824 1 91.44 309 LYS A O 1
ATOM 2455 N N . LEU A 1 310 ? -14.125 36.938 2.689 1 95.94 310 LEU A N 1
ATOM 2456 C CA . LEU A 1 310 ? -14.852 38.219 2.76 1 95.94 310 LEU A CA 1
ATOM 2457 C C . LEU A 1 310 ? -16.062 38.188 1.833 1 95.94 310 LEU A C 1
ATOM 2459 O O . LEU A 1 310 ? -16 37.625 0.748 1 95.94 310 LEU A O 1
ATOM 2463 N N . ALA A 1 311 ? -17.031 38.875 2.27 1 95.69 311 ALA A N 1
ATOM 2464 C CA . ALA A 1 311 ? -18.234 38.969 1.455 1 95.69 311 ALA A CA 1
ATOM 2465 C C . ALA A 1 311 ? -17.938 39.625 0.104 1 95.69 311 ALA A C 1
ATOM 2467 O O . ALA A 1 311 ? -17.281 40.656 0.037 1 95.69 311 ALA A O 1
ATOM 2468 N N . GLY A 1 312 ? -18.328 38.969 -0.922 1 95.12 312 GLY A N 1
ATOM 2469 C CA . GLY A 1 312 ? -18.219 39.531 -2.258 1 95.12 312 GLY A CA 1
ATOM 2470 C C . GLY A 1 312 ? -16.953 39.094 -2.982 1 95.12 312 GLY A C 1
ATOM 2471 O O . GLY A 1 312 ? -16.844 39.281 -4.199 1 95.12 312 GLY A O 1
ATOM 2472 N N . VAL A 1 313 ? -16.031 38.625 -2.312 1 96.38 313 VAL A N 1
ATOM 2473 C CA . VAL A 1 313 ? -14.781 38.188 -2.926 1 96.38 313 VAL A CA 1
ATOM 2474 C C . VAL A 1 313 ? -14.984 36.812 -3.576 1 96.38 313 VAL A C 1
ATOM 2476 O O . VAL A 1 313 ? -15.633 35.938 -3.002 1 96.38 313 VAL A O 1
ATOM 2479 N N . LYS A 1 314 ? -14.484 36.625 -4.727 1 94.56 314 LYS A N 1
ATOM 2480 C CA . LYS A 1 314 ? -14.586 35.375 -5.453 1 94.56 314 LYS A CA 1
ATOM 2481 C C . LYS A 1 314 ? -13.836 34.25 -4.73 1 94.56 314 LYS A C 1
ATOM 2483 O O . LYS A 1 314 ? -12.742 34.469 -4.203 1 94.56 314 LYS A O 1
ATOM 2488 N N . SER A 1 315 ? -14.445 33.031 -4.727 1 86.56 315 SER A N 1
ATOM 2489 C CA . SER A 1 315 ? -13.812 31.828 -4.207 1 86.56 315 SER A CA 1
ATOM 2490 C C . SER A 1 315 ? -13.734 30.75 -5.273 1 86.56 315 SER A C 1
ATOM 2492 O O . SER A 1 315 ? -14.766 30.344 -5.832 1 86.56 315 SER A O 1
ATOM 2494 N N . PRO A 1 316 ? -12.578 30.266 -5.441 1 86.81 316 PRO A N 1
ATOM 2495 C CA . PRO A 1 316 ? -11.281 30.578 -4.832 1 86.81 316 PRO A CA 1
ATOM 2496 C C . PRO A 1 316 ? -10.797 31.984 -5.18 1 86.81 316 PRO A C 1
ATOM 2498 O O . PRO A 1 316 ? -11.094 32.5 -6.262 1 86.81 316 PRO A O 1
ATOM 2501 N N . LEU A 1 317 ? -10.039 32.531 -4.277 1 93.19 317 LEU A N 1
ATOM 2502 C CA . LEU A 1 317 ? -9.539 33.875 -4.469 1 93.19 317 LEU A CA 1
ATOM 2503 C C . LEU A 1 317 ? -8.766 34 -5.777 1 93.19 317 LEU A C 1
ATOM 2505 O O . LEU A 1 317 ? -7.918 33.156 -6.078 1 93.19 317 LEU A O 1
ATOM 2509 N N . THR A 1 318 ? -9.117 35 -6.551 1 94.88 318 THR A N 1
ATOM 2510 C CA . THR A 1 318 ? -8.477 35.25 -7.836 1 94.88 318 THR A CA 1
ATOM 2511 C C . THR A 1 318 ? -8.031 36.688 -7.945 1 94.88 318 THR A C 1
ATOM 2513 O O . THR A 1 318 ? -8.852 37.625 -7.828 1 94.88 318 THR A O 1
ATOM 2516 N N . MET A 1 319 ? -6.77 36.844 -8.203 1 96.25 319 MET A N 1
ATOM 2517 C CA . MET A 1 319 ? -6.266 38.188 -8.438 1 96.25 319 MET A CA 1
ATOM 2518 C C . MET A 1 319 ? -6.832 38.781 -9.727 1 96.25 319 MET A C 1
ATOM 2520 O O . MET A 1 319 ? -7.027 38.062 -10.703 1 96.25 319 MET A O 1
ATOM 2524 N N . ALA A 1 320 ? -7.055 40.062 -9.695 1 96 320 ALA A N 1
ATOM 2525 C CA . ALA A 1 320 ? -7.547 40.688 -10.906 1 96 320 ALA A CA 1
ATOM 2526 C C . ALA A 1 320 ? -6.492 40.688 -12.008 1 96 320 ALA A C 1
ATOM 2528 O O . ALA A 1 320 ? -5.301 40.844 -11.742 1 96 320 ALA A O 1
ATOM 2529 N N . SER A 1 321 ? -6.969 40.562 -13.242 1 95.62 321 SER A N 1
ATOM 2530 C CA . SER A 1 321 ? -6.051 40.594 -14.383 1 95.62 321 SER A CA 1
ATOM 2531 C C . SER A 1 321 ? -5.578 42.031 -14.656 1 95.62 321 SER A C 1
ATOM 2533 O O . SER A 1 321 ? -6.285 43 -14.359 1 95.62 321 SER A O 1
ATOM 2535 N N . PRO A 1 322 ? -4.391 42.156 -15.289 1 95.25 322 PRO A N 1
ATOM 2536 C CA . PRO A 1 322 ? -3.893 43.5 -15.648 1 95.25 322 PRO A CA 1
ATOM 2537 C C . PRO A 1 322 ? -4.863 44.281 -16.531 1 95.25 322 PRO A C 1
ATOM 2539 O O . PRO A 1 322 ? -5.039 45.469 -16.359 1 95.25 322 PRO A O 1
ATOM 2542 N N . ALA A 1 323 ? -5.461 43.531 -17.422 1 95.69 323 ALA A N 1
ATOM 2543 C CA . ALA A 1 323 ? -6.414 44.156 -18.328 1 95.69 323 ALA A CA 1
ATOM 2544 C C . ALA A 1 323 ? -7.609 44.75 -17.562 1 95.69 323 ALA A C 1
ATOM 2546 O O . ALA A 1 323 ? -8.055 45.844 -17.828 1 95.69 323 ALA A O 1
ATOM 2547 N N . ALA A 1 324 ? -8.133 44 -16.625 1 95.31 324 ALA A N 1
ATOM 2548 C CA . ALA A 1 324 ? -9.273 44.438 -15.828 1 95.31 324 ALA A CA 1
ATOM 2549 C C . ALA A 1 324 ? -8.898 45.625 -14.945 1 95.31 324 ALA A C 1
ATOM 2551 O O . ALA A 1 324 ? -9.711 46.531 -14.719 1 95.31 324 ALA A O 1
ATOM 2552 N N . ILE A 1 325 ? -7.742 45.625 -14.453 1 95.94 325 ILE A N 1
ATOM 2553 C CA . ILE A 1 325 ? -7.25 46.688 -13.594 1 95.94 325 ILE A CA 1
ATOM 2554 C C . ILE A 1 325 ? -7.18 48 -14.375 1 95.94 325 ILE A C 1
ATOM 2556 O O . ILE A 1 325 ? -7.668 49.031 -13.906 1 95.94 325 ILE A O 1
ATOM 2560 N N . VAL A 1 326 ? -6.613 47.938 -15.531 1 95.56 326 VAL A N 1
ATOM 2561 C CA . VAL A 1 326 ? -6.484 49.125 -16.359 1 95.56 326 VAL A CA 1
ATOM 2562 C C . VAL A 1 326 ? -7.871 49.656 -16.703 1 95.56 326 VAL A C 1
ATOM 2564 O O . VAL A 1 326 ? -8.094 50.875 -16.703 1 95.56 326 VAL A O 1
ATOM 2567 N N . GLU A 1 327 ? -8.695 48.812 -16.984 1 94.38 327 GLU A N 1
ATOM 2568 C CA . GLU A 1 327 ? -10.047 49.188 -17.375 1 94.38 327 GLU A CA 1
ATOM 2569 C C . GLU A 1 327 ? -10.773 49.906 -16.25 1 94.38 327 GLU A C 1
ATOM 2571 O O . GLU A 1 327 ? -11.477 50.906 -16.484 1 94.38 327 GLU A O 1
ATOM 2576 N N . GLN A 1 328 ? -10.578 49.531 -15.031 1 94.12 328 GLN A N 1
ATOM 2577 C CA . GLN A 1 328 ? -11.406 50.031 -13.945 1 94.12 328 GLN A CA 1
ATOM 2578 C C . GLN A 1 328 ? -10.672 51.094 -13.141 1 94.12 328 GLN A C 1
ATOM 2580 O O . GLN A 1 328 ? -11.297 51.969 -12.523 1 94.12 328 GLN A O 1
ATOM 2585 N N . PHE A 1 329 ? -9.383 51 -13.094 1 94.62 329 PHE A N 1
ATOM 2586 C CA . PHE A 1 329 ? -8.617 51.938 -12.297 1 94.62 329 PHE A CA 1
ATOM 2587 C C . PHE A 1 329 ? -7.977 53 -13.188 1 94.62 329 PHE A C 1
ATOM 2589 O O . PHE A 1 329 ? -7.621 54.094 -12.711 1 94.62 329 PHE A O 1
ATOM 2596 N N . GLY A 1 330 ? -7.793 52.688 -14.453 1 92.94 330 GLY A N 1
ATOM 2597 C CA . GLY A 1 330 ? -7.156 53.594 -15.375 1 92.94 330 GLY A CA 1
ATOM 2598 C C . GLY A 1 330 ? -5.645 53.625 -15.25 1 92.94 330 GLY A C 1
ATOM 2599 O O . GLY A 1 330 ? -4.988 54.531 -15.75 1 92.94 330 GLY A O 1
ATOM 2600 N N . ALA A 1 331 ? -5.113 52.75 -14.508 1 95.38 331 ALA A N 1
ATOM 2601 C CA . ALA A 1 331 ? -3.674 52.656 -14.281 1 95.38 331 ALA A CA 1
ATOM 2602 C C . ALA A 1 331 ? -3.252 51.188 -14.062 1 95.38 331 ALA A C 1
ATOM 2604 O O . ALA A 1 331 ? -4.098 50.312 -13.875 1 95.38 331 ALA A O 1
ATOM 2605 N N . ASN A 1 332 ? -1.928 51 -14.164 1 94.31 332 ASN A N 1
ATOM 2606 C CA . ASN A 1 332 ? -1.369 49.688 -13.93 1 94.31 332 ASN A CA 1
ATOM 2607 C C . ASN A 1 332 ? -1.059 49.469 -12.453 1 94.31 332 ASN A C 1
ATOM 2609 O O . ASN A 1 332 ? -1.09 50.406 -11.656 1 94.31 332 ASN A O 1
ATOM 2613 N N . GLY A 1 333 ? -0.801 48.188 -12.133 1 92.38 333 GLY A N 1
ATOM 2614 C CA . GLY A 1 333 ? -0.362 47.875 -10.789 1 92.38 333 GLY A CA 1
ATOM 2615 C C . GLY A 1 333 ? 0.826 48.688 -10.32 1 92.38 333 GLY A C 1
ATOM 2616 O O . GLY A 1 333 ? 1.729 48.969 -11.109 1 92.38 333 GLY A O 1
ATOM 2617 N N . GLY A 1 334 ? 0.807 49.062 -9.047 1 92.75 334 GLY A N 1
ATOM 2618 C CA . GLY A 1 334 ? 1.866 49.875 -8.477 1 92.75 334 GLY A CA 1
ATOM 2619 C C . GLY A 1 334 ? 1.453 51.312 -8.242 1 92.75 334 GLY A C 1
ATOM 2620 O O . GLY A 1 334 ? 2.141 52.062 -7.539 1 92.75 334 GLY A O 1
ATOM 2621 N N . SER A 1 335 ? 0.374 51.75 -8.812 1 95.44 335 SER A N 1
ATOM 2622 C CA . SER A 1 335 ? -0.107 53.125 -8.68 1 95.44 335 SER A CA 1
ATOM 2623 C C . SER A 1 335 ? -1.602 53.156 -8.375 1 95.44 335 SER A C 1
ATOM 2625 O O . SER A 1 335 ? -2.309 54.062 -8.82 1 95.44 335 SER A O 1
ATOM 2627 N N . LEU A 1 336 ? -2.062 52.188 -7.711 1 97.06 336 LEU A N 1
ATOM 2628 C CA . LEU A 1 336 ? -3.502 52.062 -7.516 1 97.06 336 LEU A CA 1
ATOM 2629 C C . LEU A 1 336 ? -3.904 52.5 -6.117 1 97.06 336 LEU A C 1
ATOM 2631 O O . LEU A 1 336 ? -3.15 52.344 -5.16 1 97.06 336 LEU A O 1
ATOM 2635 N N . GLY A 1 337 ? -5.109 53 -6.031 1 97.62 337 GLY A N 1
ATOM 2636 C CA . GLY A 1 337 ? -5.688 53.438 -4.766 1 97.62 337 GLY A CA 1
ATOM 2637 C C . GLY A 1 337 ? -7.195 53.594 -4.824 1 97.62 337 GLY A C 1
ATOM 2638 O O . GLY A 1 337 ? -7.812 53.344 -5.859 1 97.62 337 GLY A O 1
ATOM 2639 N N . PRO A 1 338 ? -7.734 54.031 -3.699 1 98.12 338 PRO A N 1
ATOM 2640 C CA . PRO A 1 338 ? -9.195 54.062 -3.609 1 98.12 338 PRO A CA 1
ATOM 2641 C C . PRO A 1 338 ? -9.797 55.312 -4.203 1 98.12 338 PRO A C 1
ATOM 2643 O O . PRO A 1 338 ? -11.008 55.375 -4.434 1 98.12 338 PRO A O 1
ATOM 2646 N N . VAL A 1 339 ? -9.062 56.375 -4.398 1 97.31 339 VAL A N 1
ATOM 2647 C CA . VAL A 1 339 ? -9.609 57.656 -4.902 1 97.31 339 VAL A CA 1
ATOM 2648 C C . VAL A 1 339 ? -10.164 57.438 -6.309 1 97.31 339 VAL A C 1
ATOM 2650 O O . VAL A 1 339 ? -9.422 57.094 -7.227 1 97.31 339 VAL A O 1
ATOM 2653 N N . GLY A 1 340 ? -11.414 57.625 -6.496 1 94.44 340 GLY A N 1
ATOM 2654 C CA . GLY A 1 340 ? -12.039 57.5 -7.805 1 94.44 340 GLY A CA 1
ATOM 2655 C C . GLY A 1 340 ? -12.5 56.094 -8.109 1 94.44 340 GLY A C 1
ATOM 2656 O O . GLY A 1 340 ? -13.125 55.844 -9.148 1 94.44 340 GLY A O 1
ATOM 2657 N N . PHE A 1 341 ? -12.141 55.156 -7.297 1 95.81 341 PHE A N 1
ATOM 2658 C CA . PHE A 1 341 ? -12.578 53.781 -7.488 1 95.81 341 PHE A CA 1
ATOM 2659 C C . PHE A 1 341 ? -14.008 53.594 -6.984 1 95.81 341 PHE A C 1
ATOM 2661 O O . PHE A 1 341 ? -14.312 53.938 -5.84 1 95.81 341 PHE A O 1
ATOM 2668 N N . ALA A 1 342 ? -14.836 53.031 -7.824 1 90.94 342 ALA A N 1
ATOM 2669 C CA . ALA A 1 342 ? -16.266 52.969 -7.527 1 90.94 342 ALA A CA 1
ATOM 2670 C C . ALA A 1 342 ? -16.625 51.625 -6.898 1 90.94 342 ALA A C 1
ATOM 2672 O O . ALA A 1 342 ? -17.75 51.438 -6.387 1 90.94 342 ALA A O 1
ATOM 2673 N N . GLY A 1 343 ? -15.797 50.688 -6.906 1 93.31 343 GLY A N 1
ATOM 2674 C CA . GLY A 1 343 ? -16.109 49.344 -6.391 1 93.31 343 GLY A CA 1
ATOM 2675 C C . GLY A 1 343 ? -15.977 49.25 -4.883 1 93.31 343 GLY A C 1
ATOM 2676 O O . GLY A 1 343 ? -15.805 50.25 -4.199 1 93.31 343 GLY A O 1
ATOM 2677 N N . LYS A 1 344 ? -16.141 48.062 -4.387 1 96.62 344 LYS A N 1
ATOM 2678 C CA . LYS A 1 344 ? -16.047 47.812 -2.953 1 96.62 344 LYS A CA 1
ATOM 2679 C C . LYS A 1 344 ? -14.609 47.875 -2.465 1 96.62 344 LYS A C 1
ATOM 2681 O O . LYS A 1 344 ? -13.695 47.375 -3.137 1 96.62 344 LYS A O 1
ATOM 2686 N N . VAL A 1 345 ? -14.391 48.531 -1.309 1 98.06 345 VAL A N 1
ATOM 2687 C CA . VAL A 1 345 ? -13.062 48.656 -0.726 1 98.06 345 VAL A CA 1
ATOM 2688 C C . VAL A 1 345 ? -13.055 48.062 0.686 1 98.06 345 VAL A C 1
ATOM 2690 O O . VAL A 1 345 ? -13.898 48.438 1.516 1 98.06 345 VAL A O 1
ATOM 2693 N N . TYR A 1 346 ? -12.195 47.125 0.903 1 98.62 346 TYR A N 1
ATOM 2694 C CA . TYR A 1 346 ? -11.859 46.656 2.246 1 98.62 346 TYR A CA 1
ATOM 2695 C C . TYR A 1 346 ? -10.484 47.156 2.67 1 98.62 346 TYR A C 1
ATOM 2697 O O . TYR A 1 346 ? -9.594 47.344 1.834 1 98.62 346 TYR A O 1
ATOM 2705 N N . ALA A 1 347 ? -10.312 47.469 3.926 1 98.62 347 ALA A N 1
ATOM 2706 C CA . ALA A 1 347 ? -9.016 47.844 4.473 1 98.62 347 ALA A CA 1
ATOM 2707 C C . ALA A 1 347 ? -8.711 47.094 5.762 1 98.62 347 ALA A C 1
ATOM 2709 O O . ALA A 1 347 ? -9.625 46.781 6.539 1 98.62 347 ALA A O 1
ATOM 2710 N N . ASP A 1 348 ? -7.477 46.812 5.902 1 98.62 348 ASP A N 1
ATOM 2711 C CA . ASP A 1 348 ? -7.07 46.094 7.094 1 98.62 348 ASP A CA 1
ATOM 2712 C C . ASP A 1 348 ? -7.281 46.906 8.352 1 98.62 348 ASP A C 1
ATOM 2714 O O . ASP A 1 348 ? -7.145 48.156 8.32 1 98.62 348 ASP A O 1
ATOM 2718 N N . PHE A 1 349 ? -7.488 46.25 9.5 1 98 349 PHE A N 1
ATOM 2719 C CA . PHE A 1 349 ? -7.707 46.906 10.789 1 98 349 PHE A CA 1
ATOM 2720 C C . PHE A 1 349 ? -6.555 47.844 11.125 1 98 349 PHE A C 1
ATOM 2722 O O . PHE A 1 349 ? -6.766 48.875 11.742 1 98 349 PHE A O 1
ATOM 2729 N N . ALA A 1 350 ? -5.402 47.531 10.711 1 97 350 ALA A N 1
ATOM 2730 C CA . ALA A 1 350 ? -4.207 48.312 11.062 1 97 350 ALA A CA 1
ATOM 2731 C C . ALA A 1 350 ? -4.246 49.688 10.445 1 97 350 ALA A C 1
ATOM 2733 O O . ALA A 1 350 ? -3.496 50.594 10.852 1 97 350 ALA A O 1
ATOM 2734 N N . THR A 1 351 ? -5.078 49.906 9.492 1 97.69 351 THR A N 1
ATOM 2735 C CA . THR A 1 351 ? -5.09 51.156 8.75 1 97.69 351 THR A CA 1
ATOM 2736 C C . THR A 1 351 ? -6.168 52.094 9.289 1 97.69 351 THR A C 1
ATOM 2738 O O . THR A 1 351 ? -6.223 53.281 8.922 1 97.69 351 THR A O 1
ATOM 2741 N N . GLU A 1 352 ? -6.988 51.625 10.141 1 97.31 352 GLU A N 1
ATOM 2742 C CA . GLU A 1 352 ? -8.211 52.312 10.539 1 97.31 352 GLU A CA 1
ATOM 2743 C C . GLU A 1 352 ? -7.895 53.594 11.305 1 97.31 352 GLU A C 1
ATOM 2745 O O . GLU A 1 352 ? -8.578 54.594 11.148 1 97.31 352 GLU A O 1
ATOM 2750 N N . LYS A 1 353 ? -6.832 53.594 12.109 1 96.75 353 LYS A N 1
ATOM 2751 C CA . LYS A 1 353 ? -6.613 54.688 13.055 1 96.75 353 LYS A CA 1
ATOM 2752 C C . LYS A 1 353 ? -5.531 55.625 12.555 1 96.75 353 LYS A C 1
ATOM 2754 O O . LYS A 1 353 ? -5.219 56.625 13.211 1 96.75 353 LYS A O 1
ATOM 2759 N N . GLY A 1 354 ? -5.008 55.312 11.391 1 95.69 354 GLY A N 1
ATOM 2760 C CA . GLY A 1 354 ? -3.979 56.156 10.82 1 95.69 354 GLY A CA 1
ATOM 2761 C C . GLY A 1 354 ? -4.539 57.312 10 1 95.69 354 GLY A C 1
ATOM 2762 O O . GLY A 1 354 ? -5.734 57.344 9.695 1 95.69 354 GLY A O 1
ATOM 2763 N N . ALA A 1 355 ? -3.594 58.25 9.68 1 96.94 355 ALA A N 1
ATOM 2764 C CA . ALA A 1 355 ? -3.932 59.406 8.852 1 96.94 355 ALA A CA 1
ATOM 2765 C C . ALA A 1 355 ? -2.785 59.781 7.91 1 96.94 355 ALA A C 1
ATOM 2767 O O . ALA A 1 355 ? -1.662 59.281 8.078 1 96.94 355 ALA A O 1
ATOM 2768 N N . ASP A 1 356 ? -3.148 60.531 6.945 1 98.19 356 ASP A N 1
ATOM 2769 C CA . ASP A 1 356 ? -2.189 61.094 6 1 98.19 356 ASP A CA 1
ATOM 2770 C C . ASP A 1 356 ? -1.362 60 5.34 1 98.19 356 ASP A C 1
ATOM 2772 O O . ASP A 1 356 ? -0.131 60.062 5.332 1 98.19 356 ASP A O 1
ATOM 2776 N N . TRP A 1 357 ? -2.086 59.031 4.805 1 98.19 357 TRP A N 1
ATOM 2777 C CA . TRP A 1 357 ? -1.47 57.875 4.172 1 98.19 357 TRP A CA 1
ATOM 2778 C C . TRP A 1 357 ? -0.87 58.25 2.82 1 98.19 357 TRP A C 1
ATOM 2780 O O . TRP A 1 357 ? -1.236 59.25 2.23 1 98.19 357 TRP A O 1
ATOM 2790 N N . VAL A 1 358 ? 0.08 57.469 2.389 1 98.31 358 VAL A N 1
ATOM 2791 C CA . VAL A 1 358 ? 0.574 57.5 1.017 1 98.31 358 VAL A CA 1
ATOM 2792 C C . VAL A 1 358 ? 0.025 56.312 0.232 1 98.31 358 VAL A C 1
ATOM 2794 O O . VAL A 1 358 ? 0.167 55.156 0.654 1 98.31 358 VAL A O 1
ATOM 2797 N N . ILE A 1 359 ? -0.569 56.531 -0.944 1 98.12 359 ILE A N 1
ATOM 2798 C CA . ILE A 1 359 ? -1.238 55.438 -1.681 1 98.12 359 ILE A CA 1
ATOM 2799 C C . ILE A 1 359 ? -1.244 55.781 -3.172 1 98.12 359 ILE A C 1
ATOM 2801 O O . ILE A 1 359 ? -0.942 56.906 -3.566 1 98.12 359 ILE A O 1
ATOM 2805 N N . GLY A 1 360 ? -1.474 54.812 -3.994 1 97.38 360 GLY A N 1
ATOM 2806 C CA . GLY A 1 360 ? -1.521 55 -5.434 1 97.38 360 GLY A CA 1
ATOM 2807 C C . GLY A 1 360 ? -2.607 55.969 -5.867 1 97.38 360 GLY A C 1
ATOM 2808 O O . GLY A 1 360 ? -3.686 56 -5.27 1 97.38 360 GLY A O 1
ATOM 2809 N N . ALA A 1 361 ? -2.348 56.656 -7.008 1 97.5 361 ALA A N 1
ATOM 2810 C CA . ALA A 1 361 ? -3.211 57.75 -7.418 1 97.5 361 ALA A CA 1
ATOM 2811 C C . ALA A 1 361 ? -4.082 57.375 -8.609 1 97.5 361 ALA A C 1
ATOM 2813 O O . ALA A 1 361 ? -4.723 58.219 -9.227 1 97.5 361 ALA A O 1
ATOM 2814 N N . ASN A 1 362 ? -4.086 56.062 -8.938 1 97.19 362 ASN A N 1
ATOM 2815 C CA . ASN A 1 362 ? -4.805 55.594 -10.117 1 97.19 362 ASN A CA 1
ATOM 2816 C C . ASN A 1 362 ? -4.344 56.312 -11.383 1 97.19 362 ASN A C 1
ATOM 2818 O O . ASN A 1 362 ? -5.164 56.656 -12.234 1 97.19 362 ASN A O 1
ATOM 2822 N N . GLU A 1 363 ? -3.145 56.688 -11.445 1 96.56 363 GLU A N 1
ATOM 2823 C CA . GLU A 1 363 ? -2.371 57.219 -12.57 1 96.56 363 GLU A CA 1
ATOM 2824 C C . GLU A 1 363 ? -0.942 56.656 -12.547 1 96.56 363 GLU A C 1
ATOM 2826 O O . GLU A 1 363 ? -0.262 56.75 -11.523 1 96.56 363 GLU A O 1
ATOM 2831 N N . ASP A 1 364 ? -0.57 56.125 -13.742 1 96.31 364 ASP A N 1
ATOM 2832 C CA . ASP A 1 364 ? 0.754 55.5 -13.781 1 96.31 364 ASP A CA 1
ATOM 2833 C C . ASP A 1 364 ? 1.828 56.5 -13.32 1 96.31 364 ASP A C 1
ATOM 2835 O O . ASP A 1 364 ? 1.822 57.656 -13.711 1 96.31 364 ASP A O 1
ATOM 2839 N N . ASP A 1 365 ? 2.635 56.094 -12.398 1 96.38 365 ASP A N 1
ATOM 2840 C CA . ASP A 1 365 ? 3.809 56.812 -11.914 1 96.38 365 ASP A CA 1
ATOM 2841 C C . ASP A 1 365 ? 3.408 57.938 -10.984 1 96.38 365 ASP A C 1
ATOM 2843 O O . ASP A 1 365 ? 4.141 58.938 -10.852 1 96.38 365 ASP A O 1
ATOM 2847 N N . TYR A 1 366 ? 2.273 57.781 -10.422 1 97.81 366 TYR A N 1
ATOM 2848 C CA . TYR A 1 366 ? 1.854 58.781 -9.477 1 97.81 366 TYR A CA 1
ATOM 2849 C C . TYR A 1 366 ? 1.308 58.156 -8.203 1 97.81 366 TYR A C 1
ATOM 2851 O O . TYR A 1 366 ? 0.675 57.094 -8.242 1 97.81 366 TYR A O 1
ATOM 2859 N N . HIS A 1 367 ? 1.528 58.781 -7.047 1 98.31 367 HIS A N 1
ATOM 2860 C CA . HIS A 1 367 ? 0.954 58.469 -5.75 1 98.31 367 HIS A CA 1
ATOM 2861 C C . HIS A 1 367 ? 0.341 59.688 -5.086 1 98.31 367 HIS A C 1
ATOM 2863 O O . HIS A 1 367 ? 0.646 60.812 -5.469 1 98.31 367 HIS A O 1
ATOM 2869 N N . TYR A 1 368 ? -0.6 59.469 -4.242 1 98.31 368 TYR A N 1
ATOM 2870 C CA . TYR A 1 368 ? -1.104 60.531 -3.371 1 98.31 368 TYR A CA 1
ATOM 2871 C C . TYR A 1 368 ? -0.389 60.5 -2.023 1 98.31 368 TYR A C 1
ATOM 2873 O O . TYR A 1 368 ? -0.131 59.438 -1.465 1 98.31 368 TYR A O 1
ATOM 2881 N N . THR A 1 369 ? 0.012 61.594 -1.496 1 97.94 369 THR A N 1
ATOM 2882 C CA . THR A 1 369 ? 0.379 61.812 -0.098 1 97.94 369 THR A CA 1
ATOM 2883 C C . THR A 1 369 ? -0.72 62.562 0.648 1 97.94 369 THR A C 1
ATOM 2885 O O . THR A 1 369 ? -1.521 63.25 0.035 1 97.94 369 THR A O 1
ATOM 2888 N N . GLY A 1 370 ? -0.821 62.312 1.948 1 98 370 GLY A N 1
ATOM 2889 C CA . GLY A 1 370 ? -1.821 63 2.75 1 98 370 GLY A CA 1
ATOM 2890 C C . GLY A 1 370 ? -3.211 62.406 2.602 1 98 370 GLY A C 1
ATOM 2891 O O . GLY A 1 370 ? -4.207 63.094 2.881 1 98 370 GLY A O 1
ATOM 2892 N N . PHE A 1 371 ? -3.328 61.25 2.115 1 98.31 371 PHE A N 1
ATOM 2893 C CA . PHE A 1 371 ? -4.613 60.594 1.896 1 98.31 371 PHE A CA 1
ATOM 2894 C C . PHE A 1 371 ? -5.277 60.25 3.223 1 98.31 371 PHE A C 1
ATOM 2896 O O . PHE A 1 371 ? -4.621 59.75 4.141 1 98.31 371 PHE A O 1
ATOM 2903 N N . ASN A 1 372 ? -6.535 60.469 3.359 1 98.31 372 ASN A N 1
ATOM 2904 C CA . ASN A 1 372 ? -7.332 60.125 4.531 1 98.31 372 ASN A CA 1
ATOM 2905 C C . ASN A 1 372 ? -8.664 59.5 4.133 1 98.31 372 ASN A C 1
ATOM 2907 O O . ASN A 1 372 ? -9.383 60.031 3.291 1 98.31 372 ASN A O 1
ATOM 2911 N N . PHE A 1 373 ? -8.953 58.375 4.754 1 97.38 373 PHE A N 1
ATOM 2912 C CA . PHE A 1 373 ? -10.258 57.75 4.555 1 97.38 373 PHE A CA 1
ATOM 2913 C C . PHE A 1 373 ? -11.375 58.688 4.949 1 97.38 373 PHE A C 1
ATOM 2915 O O . PHE A 1 373 ? -11.266 59.406 5.938 1 97.38 373 PHE A O 1
ATOM 2922 N N . GLY A 1 374 ? -12.555 58.656 4.328 1 95.5 374 GLY A N 1
ATOM 2923 C CA . GLY A 1 374 ? -13.68 59.531 4.633 1 95.5 374 GLY A CA 1
ATOM 2924 C C . GLY A 1 374 ? -13.562 60.906 4.004 1 95.5 374 GLY A C 1
ATOM 2925 O O . GLY A 1 374 ? -14.555 61.438 3.521 1 95.5 374 GLY A O 1
ATOM 2926 N N . ARG A 1 375 ? -12.336 61.438 3.977 1 96.56 375 ARG A N 1
ATOM 2927 C CA . ARG A 1 375 ? -12.102 62.75 3.396 1 96.56 375 ARG A CA 1
ATOM 2928 C C . ARG A 1 375 ? -11.828 62.656 1.899 1 96.56 375 ARG A C 1
ATOM 2930 O O . ARG A 1 375 ? -12.406 63.406 1.106 1 96.56 375 ARG A O 1
ATOM 2937 N N . ASP A 1 376 ? -10.984 61.781 1.527 1 97.56 376 ASP A N 1
ATOM 2938 C CA . ASP A 1 376 ? -10.469 61.75 0.16 1 97.56 376 ASP A CA 1
ATOM 2939 C C . ASP A 1 376 ? -11.094 60.625 -0.641 1 97.56 376 ASP A C 1
ATOM 2941 O O . ASP A 1 376 ? -11.039 60.594 -1.872 1 97.56 376 ASP A O 1
ATOM 2945 N N . ALA A 1 377 ? -11.578 59.625 0.008 1 96.81 377 ALA A N 1
ATOM 2946 C CA . ALA A 1 377 ? -12.352 58.531 -0.538 1 96.81 377 ALA A CA 1
ATOM 2947 C C . ALA A 1 377 ? -13.344 57.969 0.491 1 96.81 377 ALA A C 1
ATOM 2949 O O . ALA A 1 377 ? -13.234 58.281 1.683 1 96.81 377 ALA A O 1
ATOM 2950 N N . ALA A 1 378 ? -14.352 57.25 0.001 1 95.94 378 ALA A N 1
ATOM 2951 C CA . ALA A 1 378 ? -15.336 56.688 0.913 1 95.94 378 ALA A CA 1
ATOM 2952 C C . ALA A 1 378 ? -14.664 55.812 1.967 1 95.94 378 ALA A C 1
ATOM 2954 O O . ALA A 1 378 ? -13.625 55.188 1.701 1 95.94 378 ALA A O 1
ATOM 2955 N N . GLU A 1 379 ? -15.258 55.781 3.184 1 96.62 379 GLU A N 1
ATOM 2956 C CA . GLU A 1 379 ? -14.758 54.906 4.25 1 96.62 379 GLU A CA 1
ATOM 2957 C C . GLU A 1 379 ? -14.844 53.438 3.85 1 96.62 379 GLU A C 1
ATOM 2959 O O . GLU A 1 379 ? -15.906 52.938 3.451 1 96.62 379 GLU A O 1
ATOM 2964 N N . PRO A 1 380 ? -13.773 52.75 3.906 1 98 380 PRO A N 1
ATOM 2965 C CA . PRO A 1 380 ? -13.828 51.312 3.619 1 98 380 PRO A CA 1
ATOM 2966 C C . PRO A 1 380 ? -14.422 50.5 4.77 1 98 380 PRO A C 1
ATOM 2968 O O . PRO A 1 380 ? -14.695 51.062 5.84 1 98 380 PRO A O 1
ATOM 2971 N N . GLU A 1 381 ? -14.789 49.25 4.527 1 97.88 381 GLU A N 1
ATOM 2972 C CA . GLU A 1 381 ? -15.016 48.312 5.613 1 97.88 381 GLU A CA 1
ATOM 2973 C C . GLU A 1 381 ? -13.703 47.781 6.164 1 97.88 381 GLU A C 1
ATOM 2975 O O . GLU A 1 381 ? -12.867 47.281 5.414 1 97.88 381 GLU A O 1
ATOM 2980 N N . PHE A 1 382 ? -13.484 48.031 7.43 1 98.25 382 PHE A N 1
ATOM 2981 C CA . PHE A 1 382 ? -12.25 47.562 8.047 1 98.25 382 PHE A CA 1
ATOM 2982 C C . PHE A 1 382 ? -12.375 46.094 8.469 1 98.25 382 PHE A C 1
ATOM 2984 O O . PHE A 1 382 ? -13.336 45.719 9.141 1 98.25 382 PHE A O 1
ATOM 2991 N N . VAL A 1 383 ? -11.414 45.281 8 1 98.31 383 VAL A N 1
ATOM 2992 C CA . VAL A 1 383 ? -11.477 43.844 8.195 1 98.31 383 VAL A CA 1
ATOM 2993 C C . VAL A 1 383 ? -10.078 43.281 8.484 1 98.31 383 VAL A C 1
ATOM 2995 O O . VAL A 1 383 ? -9.102 44.062 8.5 1 98.31 383 VAL A O 1
ATOM 2998 N N . ASP A 1 384 ? -9.953 42.062 8.852 1 97.75 384 ASP A N 1
ATOM 2999 C CA . ASP A 1 384 ? -8.703 41.344 9.055 1 97.75 384 ASP A CA 1
ATOM 3000 C C . ASP A 1 384 ? -8.148 40.812 7.73 1 97.75 384 ASP A C 1
ATOM 3002 O O . ASP A 1 384 ? -8.656 39.844 7.184 1 97.75 384 ASP A O 1
ATOM 3006 N N . LEU A 1 385 ? -6.988 41.438 7.215 1 97.88 385 LEU A N 1
ATOM 3007 C CA . LEU A 1 385 ? -6.527 41.125 5.871 1 97.88 385 LEU A CA 1
ATOM 3008 C C . LEU A 1 385 ? -5.062 40.688 5.891 1 97.88 385 LEU A C 1
ATOM 3010 O O . LEU A 1 385 ? -4.52 40.281 4.863 1 97.88 385 LEU A O 1
ATOM 3014 N N . ARG A 1 386 ? -4.461 40.75 6.965 1 97.56 386 ARG A N 1
ATOM 3015 C CA . ARG A 1 386 ? -3.018 40.562 6.996 1 97.56 386 ARG A CA 1
ATOM 3016 C C . ARG A 1 386 ? -2.658 39.312 7.828 1 97.56 386 ARG A C 1
ATOM 3018 O O . ARG A 1 386 ? -3.473 38.844 8.625 1 97.56 386 ARG A O 1
ATOM 3025 N N . ASN A 1 387 ? -1.38 38.875 7.66 1 97.56 387 ASN A N 1
ATOM 3026 C CA . ASN A 1 387 ? -0.781 37.906 8.594 1 97.56 387 ASN A CA 1
ATOM 3027 C C . ASN A 1 387 ? -0.474 38.562 9.938 1 97.56 387 ASN A C 1
ATOM 3029 O O . ASN A 1 387 ? -0.063 39.75 9.992 1 97.56 387 ASN A O 1
ATOM 3033 N N . VAL A 1 388 ? -0.679 37.844 10.922 1 97.56 388 VAL A N 1
ATOM 3034 C CA . VAL A 1 388 ? -0.252 38.344 12.227 1 97.56 388 VAL A CA 1
ATOM 3035 C C . VAL A 1 388 ? 1.27 38.469 12.258 1 97.56 388 VAL A C 1
ATOM 3037 O O . VAL A 1 388 ? 1.969 37.812 11.484 1 97.56 388 VAL A O 1
ATOM 3040 N N . VAL A 1 389 ? 1.778 39.312 13.117 1 96.62 389 VAL A N 1
ATOM 3041 C CA . VAL A 1 389 ? 3.211 39.438 13.344 1 96.62 389 VAL A CA 1
ATOM 3042 C C . VAL A 1 389 ? 3.51 39.312 14.836 1 96.62 389 VAL A C 1
ATOM 3044 O O . VAL A 1 389 ? 2.605 39.406 15.672 1 96.62 389 VAL A O 1
ATOM 3047 N N . GLU A 1 390 ? 4.762 39.031 15.133 1 96.62 390 GLU A N 1
ATOM 3048 C CA . GLU A 1 390 ? 5.156 38.938 16.531 1 96.62 390 GLU A CA 1
ATOM 3049 C C . GLU A 1 390 ? 4.844 40.219 17.281 1 96.62 390 GLU A C 1
ATOM 3051 O O . GLU A 1 390 ? 5.102 41.312 16.766 1 96.62 390 GLU A O 1
ATOM 3056 N N . GLY A 1 391 ? 4.27 40.094 18.438 1 96.19 391 GLY A N 1
ATOM 3057 C CA . GLY A 1 391 ? 3.945 41.281 19.219 1 96.19 391 GLY A CA 1
ATOM 3058 C C . GLY A 1 391 ? 2.48 41.656 19.141 1 96.19 391 GLY A C 1
ATOM 3059 O O . GLY A 1 391 ? 1.984 42.406 19.984 1 96.19 391 GLY A O 1
ATOM 3060 N N . ASP A 1 392 ? 1.785 41.188 18.094 1 96.88 392 ASP A N 1
ATOM 3061 C CA . ASP A 1 392 ? 0.345 41.438 18.047 1 96.88 392 ASP A CA 1
ATOM 3062 C C . ASP A 1 392 ? -0.347 40.906 19.297 1 96.88 392 ASP A C 1
ATOM 3064 O O . ASP A 1 392 ? 0.141 39.969 19.938 1 96.88 392 ASP A O 1
ATOM 3068 N N . GLU A 1 393 ? -1.484 41.531 19.625 1 95.88 393 GLU A N 1
ATOM 3069 C CA . GLU A 1 393 ? -2.279 41 20.734 1 95.88 393 GLU A CA 1
ATOM 3070 C C . GLU A 1 393 ? -2.861 39.625 20.406 1 95.88 393 GLU A C 1
ATOM 3072 O O . GLU A 1 393 ? -3.307 39.406 19.281 1 95.88 393 GLU A O 1
ATOM 3077 N N . SER A 1 394 ? -2.82 38.781 21.422 1 96.5 394 SER A N 1
ATOM 3078 C CA . SER A 1 394 ? -3.434 37.469 21.219 1 96.5 394 SER A CA 1
ATOM 3079 C C . SER A 1 394 ? -4.941 37.594 21.016 1 96.5 394 SER A C 1
ATOM 3081 O O . SER A 1 394 ? -5.602 38.375 21.703 1 96.5 394 SER A O 1
ATOM 3083 N N . PRO A 1 395 ? -5.441 36.875 20.141 1 95.31 395 PRO A N 1
ATOM 3084 C CA . PRO A 1 395 ? -6.863 37 19.812 1 95.31 395 PRO A CA 1
ATOM 3085 C C . PRO A 1 395 ? -7.766 36.688 21 1 95.31 395 PRO A C 1
ATOM 3087 O O . PRO A 1 395 ? -8.898 37.156 21.078 1 95.31 395 PRO A O 1
ATOM 3090 N N . ASP A 1 396 ? -7.324 35.938 21.953 1 93.31 396 ASP A N 1
ATOM 3091 C CA . ASP A 1 396 ? -8.141 35.562 23.109 1 93.31 396 ASP A CA 1
ATOM 3092 C C . ASP A 1 396 ? -8.016 36.625 24.203 1 93.31 396 ASP A C 1
ATOM 3094 O O . ASP A 1 396 ? -8.562 36.469 25.297 1 93.31 396 ASP A O 1
ATOM 3098 N N . GLY A 1 397 ? -7.242 37.625 23.969 1 92.19 397 GLY A N 1
ATOM 3099 C CA . GLY A 1 397 ? -7.098 38.75 24.906 1 92.19 397 GLY A CA 1
ATOM 3100 C C . GLY A 1 397 ? -6.066 38.5 25.984 1 92.19 397 GLY A C 1
ATOM 3101 O O . GLY A 1 397 ? -5.891 39.312 26.891 1 92.19 397 GLY A O 1
ATOM 3102 N N . GLN A 1 398 ? -5.414 37.344 25.844 1 95.44 398 GLN A N 1
ATOM 3103 C CA . GLN A 1 398 ? -4.441 36.969 26.859 1 95.44 398 GLN A CA 1
ATOM 3104 C C . GLN A 1 398 ? -3.029 36.938 26.297 1 95.44 398 GLN A C 1
ATOM 3106 O O . GLN A 1 398 ? -2.588 35.875 25.797 1 95.44 398 GLN A O 1
ATOM 3111 N N . GLY A 1 399 ? -2.307 38.031 26.531 1 95.56 399 GLY A N 1
ATOM 3112 C CA . GLY A 1 399 ? -0.913 38.094 26.125 1 95.56 399 GLY A CA 1
ATOM 3113 C C . GLY A 1 399 ? -0.728 38.594 24.703 1 95.56 399 GLY A C 1
ATOM 3114 O O . GLY A 1 399 ? -1.592 39.281 24.172 1 95.56 399 GLY A O 1
ATOM 3115 N N . ARG A 1 400 ? 0.516 38.281 24.125 1 97.25 400 ARG A N 1
ATOM 3116 C CA . ARG A 1 400 ? 0.91 38.688 22.781 1 97.25 400 ARG A CA 1
ATOM 3117 C C . ARG A 1 400 ? 1.368 37.5 21.953 1 97.25 400 ARG A C 1
ATOM 3119 O O . ARG A 1 400 ? 1.731 36.469 22.516 1 97.25 400 ARG A O 1
ATOM 3126 N N . LEU A 1 401 ? 1.295 37.656 20.703 1 97.56 401 LEU A N 1
ATOM 3127 C CA . LEU A 1 401 ? 1.582 36.531 19.828 1 97.56 401 LEU A CA 1
ATOM 3128 C C . LEU A 1 401 ? 3.084 36.375 19.609 1 97.56 401 LEU A C 1
ATOM 3130 O O . LEU A 1 401 ? 3.809 37.375 19.5 1 97.56 401 LEU A O 1
ATOM 3134 N N . LYS A 1 402 ? 3.529 35.188 19.672 1 97.12 402 LYS A N 1
ATOM 3135 C CA . LYS A 1 402 ? 4.832 34.75 19.188 1 97.12 402 LYS A CA 1
ATOM 3136 C C . LYS A 1 402 ? 4.68 33.875 17.938 1 97.12 402 LYS A C 1
ATOM 3138 O O . LYS A 1 402 ? 3.596 33.375 17.672 1 97.12 402 LYS A O 1
ATOM 3143 N N . LEU A 1 403 ? 5.758 33.844 17.172 1 96.75 403 LEU A N 1
ATOM 3144 C CA . LEU A 1 403 ? 5.727 33.031 15.961 1 96.75 403 LEU A CA 1
ATOM 3145 C C . LEU A 1 403 ? 6.746 31.891 16.047 1 96.75 403 LEU A C 1
ATOM 3147 O O . LEU A 1 403 ? 7.812 32.062 16.641 1 96.75 403 LEU A O 1
ATOM 3151 N N . ALA A 1 404 ? 6.387 30.766 15.602 1 95.62 404 ALA A N 1
ATOM 3152 C CA . ALA A 1 404 ? 7.277 29.609 15.492 1 95.62 404 ALA A CA 1
ATOM 3153 C C . ALA A 1 404 ? 7.031 28.859 14.188 1 95.62 404 ALA A C 1
ATOM 3155 O O . ALA A 1 404 ? 5.984 29.016 13.555 1 95.62 404 ALA A O 1
ATOM 3156 N N . ARG A 1 405 ? 8.031 28.188 13.805 1 96 405 ARG A N 1
ATOM 3157 C CA . ARG A 1 405 ? 7.883 27.344 12.625 1 96 405 ARG A CA 1
ATOM 3158 C C . ARG A 1 405 ? 7.594 25.891 13.023 1 96 405 ARG A C 1
ATOM 3160 O O . ARG A 1 405 ? 8.07 25.422 14.055 1 96 405 ARG A O 1
ATOM 3167 N N . GLY A 1 406 ? 6.824 25.234 12.211 1 96.31 406 GLY A N 1
ATOM 3168 C CA . GLY A 1 406 ? 6.465 23.844 12.5 1 96.31 406 GLY A CA 1
ATOM 3169 C C . GLY A 1 406 ? 6.242 23.016 11.25 1 96.31 406 GLY A C 1
ATOM 3170 O O . GLY A 1 406 ? 6.156 23.562 10.148 1 96.31 406 GLY A O 1
ATOM 3171 N N . ILE A 1 407 ? 6.258 21.719 11.477 1 97.38 407 ILE A N 1
ATOM 3172 C CA . ILE A 1 407 ? 5.941 20.734 10.445 1 97.38 407 ILE A CA 1
ATOM 3173 C C . ILE A 1 407 ? 4.59 20.078 10.75 1 97.38 407 ILE A C 1
ATOM 3175 O O . ILE A 1 407 ? 4.422 19.438 11.789 1 97.38 407 ILE A O 1
ATOM 3179 N N . GLU A 1 408 ? 3.656 20.266 9.852 1 97.56 408 GLU A N 1
ATOM 3180 C CA . GLU A 1 408 ? 2.354 19.641 10.039 1 97.56 408 GLU A CA 1
ATOM 3181 C C . GLU A 1 408 ? 2.445 18.125 9.867 1 97.56 408 GLU A C 1
ATOM 3183 O O . GLU A 1 408 ? 2.76 17.641 8.781 1 97.56 408 GLU A O 1
ATOM 3188 N N . VAL A 1 409 ? 2.133 17.391 10.922 1 98.44 409 VAL A N 1
ATOM 3189 C CA . VAL A 1 409 ? 2.242 15.93 10.836 1 98.44 409 VAL A CA 1
ATOM 3190 C C . VAL A 1 409 ? 0.859 15.297 10.984 1 98.44 409 VAL A C 1
ATOM 3192 O O . VAL A 1 409 ? 0.677 14.117 10.695 1 98.44 409 VAL A O 1
ATOM 3195 N N . GLY A 1 410 ? -0.083 16.031 11.352 1 98.38 410 GLY A N 1
ATOM 3196 C CA . GLY A 1 410 ? -1.45 15.57 11.531 1 98.38 410 GLY A CA 1
ATOM 3197 C C . GLY A 1 410 ? -2.479 16.672 11.359 1 98.38 410 GLY A C 1
ATOM 3198 O O . GLY A 1 410 ? -2.166 17.859 11.531 1 98.38 410 GLY A O 1
ATOM 3199 N N . HIS A 1 411 ? -3.646 16.281 11.047 1 98.12 411 HIS A N 1
ATOM 3200 C CA . HIS A 1 411 ? -4.738 17.234 10.828 1 98.12 411 HIS A CA 1
ATOM 3201 C C . HIS A 1 411 ? -6.09 16.578 11.117 1 98.12 411 HIS A C 1
ATOM 3203 O O . HIS A 1 411 ? -6.371 15.484 10.641 1 98.12 411 HIS A O 1
ATOM 3209 N N . VAL A 1 412 ? -6.918 17.188 11.984 1 98.25 412 VAL A N 1
ATOM 3210 C CA . VAL A 1 412 ? -8.266 16.703 12.258 1 98.25 412 VAL A CA 1
ATOM 3211 C C . VAL A 1 412 ? -9.289 17.719 11.766 1 98.25 412 VAL A C 1
ATOM 3213 O O . VAL A 1 412 ? -9.109 18.922 11.945 1 98.25 412 VAL A O 1
ATOM 3216 N N . PHE A 1 413 ? -10.367 17.25 11.102 1 97.69 413 PHE A N 1
ATOM 3217 C CA . PHE A 1 413 ? -11.344 18.125 10.469 1 97.69 413 PHE A CA 1
ATOM 3218 C C . PHE A 1 413 ? -12.758 17.75 10.898 1 97.69 413 PHE A C 1
ATOM 3220 O O . PHE A 1 413 ? -13.086 16.578 11.031 1 97.69 413 PHE A O 1
ATOM 3227 N N . GLN A 1 414 ? -13.562 18.766 11.125 1 97.94 414 GLN A N 1
ATOM 3228 C CA . GLN A 1 414 ? -15.016 18.609 11.109 1 97.94 414 GLN A CA 1
ATOM 3229 C C . GLN A 1 414 ? -15.586 18.922 9.734 1 97.94 414 GLN A C 1
ATOM 3231 O O . GLN A 1 414 ? -15.82 20.078 9.398 1 97.94 414 GLN A O 1
ATOM 3236 N N . LEU A 1 415 ? -15.914 17.875 8.977 1 97.56 415 LEU A N 1
ATOM 3237 C CA . LEU A 1 415 ? -16.312 18.047 7.586 1 97.56 415 LEU A CA 1
ATOM 3238 C C . LEU A 1 415 ? -17.797 18.406 7.484 1 97.56 415 LEU A C 1
ATOM 3240 O O . LEU A 1 415 ? -18.234 18.938 6.461 1 97.56 415 LEU A O 1
ATOM 3244 N N . ARG A 1 416 ? -18.547 18.125 8.57 1 97.38 416 ARG A N 1
ATOM 3245 C CA . ARG A 1 416 ? -20 18.312 8.578 1 97.38 416 ARG A CA 1
ATOM 3246 C C . ARG A 1 416 ? -20.656 17.5 7.469 1 97.38 416 ARG A C 1
ATOM 3248 O O . ARG A 1 416 ? -20.484 16.281 7.395 1 97.38 416 ARG A O 1
ATOM 3255 N N . ASP A 1 417 ? -21.484 18.109 6.656 1 97.44 417 ASP A N 1
ATOM 3256 C CA . ASP A 1 417 ? -22.219 17.312 5.688 1 97.44 417 ASP A CA 1
ATOM 3257 C C . ASP A 1 417 ? -21.703 17.547 4.27 1 97.44 417 ASP A C 1
ATOM 3259 O O . ASP A 1 417 ? -22.359 17.203 3.293 1 97.44 417 ASP A O 1
ATOM 3263 N N . LYS A 1 418 ? -20.5 18.125 4.09 1 95.62 418 LYS A N 1
ATOM 3264 C CA . LYS A 1 418 ? -19.969 18.469 2.773 1 95.62 418 LYS A CA 1
ATOM 3265 C C . LYS A 1 418 ? -19.953 17.266 1.842 1 95.62 418 LYS A C 1
ATOM 3267 O O . LYS A 1 418 ? -20.531 17.312 0.75 1 95.62 418 LYS A O 1
ATOM 3272 N N . TYR A 1 419 ? -19.391 16.156 2.199 1 97.75 419 TYR A N 1
ATOM 3273 C CA . TYR A 1 419 ? -19.266 14.961 1.37 1 97.75 419 TYR A CA 1
ATOM 3274 C C . TYR A 1 419 ? -20.531 14.117 1.441 1 97.75 419 TYR A C 1
ATOM 3276 O O . TYR A 1 419 ? -20.984 13.578 0.429 1 97.75 419 TYR A O 1
ATOM 3284 N N . THR A 1 420 ? -21.094 14.047 2.629 1 98.5 420 THR A N 1
ATOM 3285 C CA . THR A 1 420 ? -22.25 13.188 2.832 1 98.5 420 THR A CA 1
ATOM 3286 C C . THR A 1 420 ? -23.453 13.727 2.08 1 98.5 420 THR A C 1
ATOM 3288 O O . THR A 1 420 ? -24.25 12.953 1.546 1 98.5 420 THR A O 1
ATOM 3291 N N . GLN A 1 421 ? -23.609 15.047 2.039 1 98.06 421 GLN A N 1
ATOM 3292 C CA . GLN A 1 421 ? -24.688 15.641 1.256 1 98.06 421 GLN A CA 1
ATOM 3293 C C . GLN A 1 421 ? -24.469 15.414 -0.238 1 98.06 421 GLN A C 1
ATOM 3295 O O . GLN A 1 421 ? -25.391 15.016 -0.955 1 98.06 421 GLN A O 1
ATOM 3300 N N . ALA A 1 422 ? -23.281 15.672 -0.675 1 97.62 422 ALA A N 1
ATOM 3301 C CA . ALA A 1 422 ? -22.953 15.547 -2.094 1 97.62 422 ALA A CA 1
ATOM 3302 C C . ALA A 1 422 ? -23.141 14.109 -2.57 1 97.62 422 ALA A C 1
ATOM 3304 O O . ALA A 1 422 ? -23.531 13.875 -3.715 1 97.62 422 ALA A O 1
ATOM 3305 N N . MET A 1 423 ? -22.875 13.125 -1.696 1 98.38 423 MET A N 1
ATOM 3306 C CA . MET A 1 423 ? -22.875 11.727 -2.104 1 98.38 423 MET A CA 1
ATOM 3307 C C . MET A 1 423 ? -24.078 10.992 -1.531 1 98.38 423 MET A C 1
ATOM 3309 O O . MET A 1 423 ? -24.172 9.766 -1.613 1 98.38 423 MET A O 1
ATOM 3313 N N . ASN A 1 424 ? -24.938 11.664 -0.925 1 98.25 424 ASN A N 1
ATOM 3314 C CA . ASN A 1 424 ? -26.203 11.156 -0.396 1 98.25 424 ASN A CA 1
ATOM 3315 C C . ASN A 1 424 ? -25.969 10.047 0.627 1 98.25 424 ASN A C 1
ATOM 3317 O O . ASN A 1 424 ? -26.516 8.953 0.5 1 98.25 424 ASN A O 1
ATOM 3321 N N . VAL A 1 425 ? -25.109 10.305 1.568 1 98.69 425 VAL A N 1
ATOM 3322 C CA . VAL A 1 425 ? -24.891 9.391 2.684 1 98.69 425 VAL A CA 1
ATOM 3323 C C . VAL A 1 425 ? -25.922 9.656 3.783 1 98.69 425 VAL A C 1
ATOM 3325 O O . VAL A 1 425 ? -25.703 10.516 4.645 1 98.69 425 VAL A O 1
ATOM 3328 N N . SER A 1 426 ? -26.906 8.812 3.805 1 98.56 426 SER A N 1
ATOM 3329 C CA . SER A 1 426 ? -28.047 9.078 4.68 1 98.56 426 SER A CA 1
ATOM 3330 C C . SER A 1 426 ? -28.344 7.883 5.578 1 98.56 426 SER A C 1
ATOM 3332 O O . SER A 1 426 ? -27.781 6.805 5.391 1 98.56 426 SER A O 1
ATOM 3334 N N . PHE A 1 427 ? -29.125 8.109 6.602 1 98.31 427 PHE A N 1
ATOM 3335 C CA . PHE A 1 427 ? -29.594 7.098 7.535 1 98.31 427 PHE A CA 1
ATOM 3336 C C . PHE A 1 427 ? -31.031 7.387 7.961 1 98.31 427 PHE A C 1
ATOM 3338 O O . PHE A 1 427 ? -31.531 8.492 7.75 1 98.31 427 PHE A O 1
ATOM 3345 N N . LEU A 1 428 ? -31.719 6.367 8.438 1 98.12 428 LEU A N 1
ATOM 3346 C CA . LEU A 1 428 ? -33.031 6.566 9.047 1 98.12 428 LEU A CA 1
ATOM 3347 C C . LEU A 1 428 ? -32.906 6.914 10.523 1 98.12 428 LEU A C 1
ATOM 3349 O O . LEU A 1 428 ? -32.312 6.156 11.289 1 98.12 428 LEU A O 1
ATOM 3353 N N . ASP A 1 429 ? -33.469 8.047 10.961 1 97.06 429 ASP A N 1
ATOM 3354 C CA . ASP A 1 429 ? -33.406 8.461 12.352 1 97.06 429 ASP A CA 1
ATOM 3355 C C . ASP A 1 429 ? -34.438 7.734 13.211 1 97.06 429 ASP A C 1
ATOM 3357 O O . ASP A 1 429 ? -35.062 6.773 12.75 1 97.06 429 ASP A O 1
ATOM 3361 N N . ASN A 1 430 ? -34.562 8.086 14.461 1 94.94 430 ASN A N 1
ATOM 3362 C CA . ASN A 1 430 ? -35.438 7.398 15.406 1 94.94 430 ASN A CA 1
ATOM 3363 C C . ASN A 1 430 ? -36.906 7.555 15.023 1 94.94 430 ASN A C 1
ATOM 3365 O O . ASN A 1 430 ? -37.75 6.805 15.5 1 94.94 430 ASN A O 1
ATOM 3369 N N . ASN A 1 431 ? -37.281 8.43 14.086 1 96.25 431 ASN A N 1
ATOM 3370 C CA . ASN A 1 431 ? -38.625 8.648 13.609 1 96.25 431 ASN A CA 1
ATOM 3371 C C . ASN A 1 431 ? -38.844 8.031 12.227 1 96.25 431 ASN A C 1
ATOM 3373 O O . ASN A 1 431 ? -39.906 8.219 11.609 1 96.25 431 ASN A O 1
ATOM 3377 N N . GLY A 1 432 ? -37.844 7.395 11.742 1 95.62 432 GLY A N 1
ATOM 3378 C CA . GLY A 1 432 ? -37.969 6.762 10.438 1 95.62 432 GLY A CA 1
ATOM 3379 C C . GLY A 1 432 ? -37.781 7.727 9.281 1 95.62 432 GLY A C 1
ATOM 3380 O O . GLY A 1 432 ? -38.156 7.43 8.148 1 95.62 432 GLY A O 1
ATOM 3381 N N . LYS A 1 433 ? -37.25 8.891 9.602 1 97.56 433 LYS A N 1
ATOM 3382 C CA . LYS A 1 433 ? -37 9.891 8.562 1 97.56 433 LYS A CA 1
ATOM 3383 C C . LYS A 1 433 ? -35.562 9.828 8.086 1 97.56 433 LYS A C 1
ATOM 3385 O O . LYS A 1 433 ? -34.656 9.68 8.898 1 97.56 433 LYS A O 1
ATOM 3390 N N . SER A 1 434 ? -35.438 10.055 6.801 1 98.06 434 SER A N 1
ATOM 3391 C CA . SER A 1 434 ? -34.094 10.047 6.215 1 98.06 434 SER A CA 1
ATOM 3392 C C . SER A 1 434 ? -33.344 11.336 6.539 1 98.06 434 SER A C 1
ATOM 3394 O O . SER A 1 434 ? -33.875 12.438 6.363 1 98.06 434 SER A O 1
ATOM 3396 N N . GLN A 1 435 ? -32.125 11.211 7.094 1 98.38 435 GLN A N 1
ATOM 3397 C CA . GLN A 1 435 ? -31.266 12.336 7.43 1 98.38 435 GLN A CA 1
ATOM 3398 C C . GLN A 1 435 ? -29.875 12.141 6.844 1 98.38 435 GLN A C 1
ATOM 3400 O O . GLN A 1 435 ? -29.422 11.008 6.648 1 98.38 435 GLN A O 1
ATOM 3405 N N . ILE A 1 436 ? -29.219 13.242 6.555 1 98.62 436 ILE A N 1
ATOM 3406 C CA . ILE A 1 436 ? -27.844 13.211 6.074 1 98.62 436 ILE A CA 1
ATOM 3407 C C . ILE A 1 436 ? -26.891 13.078 7.254 1 98.62 436 ILE A C 1
ATOM 3409 O O . ILE A 1 436 ? -27.062 13.75 8.273 1 98.62 436 ILE A O 1
ATOM 3413 N N . MET A 1 437 ? -25.859 12.281 7.141 1 98.75 437 MET A N 1
ATOM 3414 C CA . MET A 1 437 ? -24.922 12.055 8.234 1 98.75 437 MET A CA 1
ATOM 3415 C C . MET A 1 437 ? -23.969 13.234 8.375 1 98.75 437 MET A C 1
ATOM 3417 O O . MET A 1 437 ? -23.625 13.891 7.387 1 98.75 437 MET A O 1
ATOM 3421 N N . GLU A 1 438 ? -23.531 13.523 9.648 1 98.5 438 GLU A N 1
ATOM 3422 C CA . GLU A 1 438 ? -22.359 14.359 9.914 1 98.5 438 GLU A CA 1
ATOM 3423 C C . GLU A 1 438 ? -21.078 13.555 9.766 1 98.5 438 GLU A C 1
ATOM 3425 O O . GLU A 1 438 ? -21.031 12.375 10.102 1 98.5 438 GLU A O 1
ATOM 3430 N N . MET A 1 439 ? -20.062 14.211 9.234 1 98.56 439 MET A N 1
ATOM 3431 C CA . MET A 1 439 ? -18.844 13.477 8.898 1 98.56 439 MET A CA 1
ATOM 3432 C C . MET A 1 439 ? -17.609 14.195 9.43 1 98.56 439 MET A C 1
ATOM 3434 O O . MET A 1 439 ? -17.562 15.422 9.469 1 98.56 439 MET A O 1
ATOM 3438 N N . GLY A 1 440 ? -16.625 13.492 9.977 1 98.5 440 GLY A N 1
ATOM 3439 C CA . GLY A 1 440 ? -15.289 13.969 10.289 1 98.5 440 GLY A CA 1
ATOM 3440 C C . GLY A 1 440 ? -14.203 13.25 9.523 1 98.5 440 GLY A C 1
ATOM 3441 O O . GLY A 1 440 ? -14.43 12.156 8.992 1 98.5 440 GLY A O 1
ATOM 3442 N N . CYS A 1 441 ? -13.062 13.828 9.367 1 98.19 441 CYS A N 1
ATOM 3443 C CA . CYS A 1 441 ? -11.883 13.195 8.781 1 98.19 441 CYS A CA 1
ATOM 3444 C C . CYS A 1 441 ? -10.625 13.562 9.562 1 98.19 441 CYS A C 1
ATOM 3446 O O . CYS A 1 441 ? -10.516 14.672 10.086 1 98.19 441 CYS A O 1
ATOM 3448 N N . TYR A 1 442 ? -9.68 12.672 9.672 1 98.69 442 TYR A N 1
ATOM 3449 C CA . TYR A 1 442 ? -8.508 12.758 10.539 1 98.69 442 TYR A CA 1
ATOM 3450 C C . TYR A 1 442 ? -7.297 12.117 9.891 1 98.69 442 TYR A C 1
ATOM 3452 O O . TYR A 1 442 ? -7.293 10.906 9.617 1 98.69 442 TYR A O 1
ATOM 3460 N N . GLY A 1 443 ? -6.215 12.875 9.609 1 98.44 443 GLY A N 1
ATOM 3461 C CA . GLY A 1 443 ? -5.062 12.344 8.898 1 98.44 443 GLY A CA 1
ATOM 3462 C C . GLY A 1 443 ? -3.762 12.508 9.656 1 98.44 443 GLY A C 1
ATOM 3463 O O . GLY A 1 443 ? -3.551 13.531 10.32 1 98.44 443 GLY A O 1
ATOM 3464 N N . ILE A 1 444 ? -2.883 11.555 9.602 1 98.88 444 ILE A N 1
ATOM 3465 C CA . ILE A 1 444 ? -1.505 11.609 10.078 1 98.88 444 ILE A CA 1
ATOM 3466 C C . ILE A 1 444 ? -0.559 11.148 8.977 1 98.88 444 ILE A C 1
ATOM 3468 O O . ILE A 1 444 ? -0.714 10.047 8.43 1 98.88 444 ILE A O 1
ATOM 3472 N N . GLY A 1 445 ? 0.343 11.992 8.602 1 98.62 445 GLY A N 1
ATOM 3473 C CA . GLY A 1 445 ? 1.379 11.594 7.66 1 98.62 445 GLY A CA 1
ATOM 3474 C C . GLY A 1 445 ? 2.457 10.734 8.297 1 98.62 445 GLY A C 1
ATOM 3475 O O . GLY A 1 445 ? 3.453 11.25 8.805 1 98.62 445 GLY A O 1
ATOM 3476 N N . ILE A 1 446 ? 2.393 9.477 8.164 1 98.81 446 ILE A N 1
ATOM 3477 C CA . ILE A 1 446 ? 3.277 8.547 8.852 1 98.81 446 ILE A CA 1
ATOM 3478 C C . ILE A 1 446 ? 4.719 8.773 8.398 1 98.81 446 ILE A C 1
ATOM 3480 O O . ILE A 1 446 ? 5.629 8.867 9.219 1 98.81 446 ILE A O 1
ATOM 3484 N N . THR A 1 447 ? 4.953 8.836 7.117 1 98.62 447 THR A N 1
ATOM 3485 C CA . THR A 1 447 ? 6.297 9.039 6.586 1 98.62 447 THR A CA 1
ATOM 3486 C C . THR A 1 447 ? 6.852 10.391 7.02 1 98.62 447 THR A C 1
ATOM 3488 O O . THR A 1 447 ? 8.031 10.5 7.363 1 98.62 447 THR A O 1
ATOM 3491 N N . ARG A 1 448 ? 6.016 11.414 7.043 1 98.12 448 ARG A N 1
ATOM 3492 C CA . ARG A 1 448 ? 6.438 12.758 7.418 1 98.12 448 ARG A CA 1
ATOM 3493 C C . ARG A 1 448 ? 6.82 12.828 8.891 1 98.12 448 ARG A C 1
ATOM 3495 O O . ARG A 1 448 ? 7.738 13.562 9.266 1 98.12 448 ARG A O 1
ATOM 3502 N N . VAL A 1 449 ? 6.164 12.062 9.711 1 98.75 449 VAL A N 1
ATOM 3503 C CA . VAL A 1 449 ? 6.461 12.023 11.141 1 98.75 449 VAL A CA 1
ATOM 3504 C C . VAL A 1 449 ? 7.914 11.602 11.352 1 98.75 449 VAL A C 1
ATOM 3506 O O . VAL A 1 449 ? 8.602 12.141 12.227 1 98.75 449 VAL A O 1
ATOM 3509 N N . VAL A 1 450 ? 8.383 10.656 10.586 1 98.69 450 VAL A N 1
ATOM 3510 C CA . VAL A 1 450 ? 9.758 10.18 10.711 1 98.69 450 VAL A CA 1
ATOM 3511 C C . VAL A 1 450 ? 10.727 11.328 10.422 1 98.69 450 VAL A C 1
ATOM 3513 O O . VAL A 1 450 ? 11.664 11.57 11.188 1 98.69 450 VAL A O 1
ATOM 3516 N N . ALA A 1 451 ? 10.484 12.039 9.328 1 98.25 451 ALA A N 1
ATOM 3517 C CA . ALA A 1 451 ? 11.336 13.164 8.953 1 98.25 451 ALA A CA 1
ATOM 3518 C C . ALA A 1 451 ? 11.281 14.266 10.008 1 98.25 451 ALA A C 1
ATOM 3520 O O . ALA A 1 451 ? 12.305 14.859 10.352 1 98.25 451 ALA A O 1
ATOM 3521 N N . ALA A 1 452 ? 10.086 14.555 10.469 1 98.25 452 ALA A N 1
ATOM 3522 C CA . ALA A 1 452 ? 9.898 15.594 11.477 1 98.25 452 ALA A CA 1
ATOM 3523 C C . ALA A 1 452 ? 10.664 15.258 12.758 1 98.25 452 ALA A C 1
ATOM 3525 O O . ALA A 1 452 ? 11.25 16.141 13.383 1 98.25 452 ALA A O 1
ATOM 3526 N N . ALA A 1 453 ? 10.609 14.023 13.141 1 98.38 453 ALA A N 1
ATOM 3527 C CA . ALA A 1 453 ? 11.336 13.586 14.328 1 98.38 453 ALA A CA 1
ATOM 3528 C C . ALA A 1 453 ? 12.836 13.828 14.172 1 98.38 453 ALA A C 1
ATOM 3530 O O . ALA A 1 453 ? 13.508 14.25 15.125 1 98.38 453 ALA A O 1
ATOM 3531 N N . ILE A 1 454 ? 13.328 13.57 13.023 1 98.31 454 ILE A N 1
ATOM 3532 C CA . ILE A 1 454 ? 14.758 13.75 12.758 1 98.31 454 ILE A CA 1
ATOM 3533 C C . ILE A 1 454 ? 15.086 15.242 12.75 1 98.31 454 ILE A C 1
ATOM 3535 O O . ILE A 1 454 ? 16.141 15.656 13.258 1 98.31 454 ILE A O 1
ATOM 3539 N N . GLU A 1 455 ? 14.211 16.078 12.18 1 97.62 455 GLU A N 1
ATOM 3540 C CA . GLU A 1 455 ? 14.422 17.516 12.188 1 97.62 455 GLU A CA 1
ATOM 3541 C C . GLU A 1 455 ? 14.555 18.047 13.617 1 97.62 455 GLU A C 1
ATOM 3543 O O . GLU A 1 455 ? 15.328 18.969 13.875 1 97.62 455 GLU A O 1
ATOM 3548 N N . GLN A 1 456 ? 13.844 17.438 14.438 1 95.75 456 GLN A N 1
ATOM 3549 C CA . GLN A 1 456 ? 13.82 17.875 15.82 1 95.75 456 GLN A CA 1
ATOM 3550 C C . GLN A 1 456 ? 14.977 17.266 16.609 1 95.75 456 GLN A C 1
ATOM 3552 O O . GLN A 1 456 ? 15.445 17.859 17.594 1 95.75 456 GLN A O 1
ATOM 3557 N N . ASN A 1 457 ? 15.43 16.094 16.188 1 95.88 457 ASN A N 1
ATOM 3558 C CA . ASN A 1 457 ? 16.344 15.328 17.016 1 95.88 457 ASN A CA 1
ATOM 3559 C C . ASN A 1 457 ? 17.562 14.836 16.234 1 95.88 457 ASN A C 1
ATOM 3561 O O . ASN A 1 457 ? 17.594 13.688 15.789 1 95.88 457 ASN A O 1
ATOM 3565 N N . ASN A 1 458 ? 18.562 15.625 16.125 1 96.75 458 ASN A N 1
ATOM 3566 C CA . ASN A 1 458 ? 19.797 15.273 15.453 1 96.75 458 ASN A CA 1
ATOM 3567 C C . ASN A 1 458 ? 20.969 16.109 15.953 1 96.75 458 ASN A C 1
ATOM 3569 O O . ASN A 1 458 ? 20.781 17.078 16.688 1 96.75 458 ASN A O 1
ATOM 3573 N N . ASP A 1 459 ? 22.125 15.727 15.734 1 96.38 459 ASP A N 1
ATOM 3574 C CA . ASP A 1 459 ? 23.344 16.5 15.977 1 96.38 459 ASP A CA 1
ATOM 3575 C C . ASP A 1 459 ? 24.375 16.25 14.867 1 96.38 459 ASP A C 1
ATOM 3577 O O . ASP A 1 459 ? 24.031 15.727 13.805 1 96.38 459 ASP A O 1
ATOM 3581 N N . GLU A 1 460 ? 25.5 16.656 15.023 1 94.62 460 GLU A N 1
ATOM 3582 C CA . GLU A 1 460 ? 26.531 16.609 13.992 1 94.62 460 GLU A CA 1
ATOM 3583 C C . GLU A 1 460 ? 26.922 15.164 13.68 1 94.62 460 GLU A C 1
ATOM 3585 O O . GLU A 1 460 ? 27.422 14.875 12.594 1 94.62 460 GLU A O 1
ATOM 3590 N N . LYS A 1 461 ? 26.641 14.312 14.617 1 95.69 461 LYS A N 1
ATOM 3591 C CA . LYS A 1 461 ? 27.062 12.922 14.438 1 95.69 461 LYS A CA 1
ATOM 3592 C C . LYS A 1 461 ? 25.953 12.094 13.789 1 95.69 461 LYS A C 1
ATOM 3594 O O . LYS A 1 461 ? 26.203 10.992 13.297 1 95.69 461 LYS A O 1
ATOM 3599 N N . GLY A 1 462 ? 24.719 12.602 13.875 1 97.31 462 GLY A N 1
ATOM 3600 C CA . GLY A 1 462 ? 23.656 11.852 13.227 1 97.31 462 GLY A CA 1
ATOM 3601 C C . GLY A 1 462 ? 22.312 12.008 13.914 1 97.31 462 GLY A C 1
ATOM 3602 O O . GLY A 1 462 ? 22.031 13.047 14.516 1 97.31 462 GLY A O 1
ATOM 3603 N N . ILE A 1 463 ? 21.5 10.984 13.727 1 98.44 463 ILE A N 1
ATOM 3604 C CA . ILE A 1 463 ? 20.125 10.992 14.188 1 98.44 463 ILE A CA 1
ATOM 3605 C C . ILE A 1 463 ? 20.078 10.672 15.68 1 98.44 463 ILE A C 1
ATOM 3607 O O . ILE A 1 463 ? 20.875 9.859 16.172 1 98.44 463 ILE A O 1
ATOM 3611 N N . ILE A 1 464 ? 19.219 11.266 16.422 1 97.94 464 ILE A N 1
ATOM 3612 C CA . ILE A 1 464 ? 18.891 10.922 17.797 1 97.94 464 ILE A CA 1
ATOM 3613 C C . ILE A 1 464 ? 17.422 10.508 17.906 1 97.94 464 ILE A C 1
ATOM 3615 O O . ILE A 1 464 ? 16.531 11.367 17.969 1 97.94 464 ILE A O 1
ATOM 3619 N N . TRP A 1 465 ? 17.156 9.25 17.938 1 97.06 465 TRP A N 1
ATOM 3620 C CA . TRP A 1 465 ? 15.789 8.75 17.953 1 97.06 465 TRP A CA 1
ATOM 3621 C C . TRP A 1 465 ? 15.211 8.805 19.375 1 97.06 465 TRP A C 1
ATOM 3623 O O . TRP A 1 465 ? 15.953 8.75 20.359 1 97.06 465 TRP A O 1
ATOM 3633 N N . THR A 1 466 ? 13.969 8.93 19.375 1 91.56 466 THR A N 1
ATOM 3634 C CA . THR A 1 466 ? 13.266 8.633 20.625 1 91.56 466 THR A CA 1
ATOM 3635 C C . THR A 1 466 ? 13.195 7.129 20.859 1 91.56 466 THR A C 1
ATOM 3637 O O . THR A 1 466 ? 13.43 6.34 19.953 1 91.56 466 THR A O 1
ATOM 3640 N N . LYS A 1 467 ? 12.852 6.762 22.078 1 89.62 467 LYS A N 1
ATOM 3641 C CA . LYS A 1 467 ? 12.75 5.352 22.438 1 89.62 467 LYS A CA 1
ATOM 3642 C C . LYS A 1 467 ? 11.711 4.637 21.578 1 89.62 467 LYS A C 1
ATOM 3644 O O . LYS A 1 467 ? 11.898 3.482 21.188 1 89.62 467 LYS A O 1
ATOM 3649 N N . ALA A 1 468 ? 10.719 5.328 21.203 1 95.62 468 ALA A N 1
ATOM 3650 C CA . ALA A 1 468 ? 9.57 4.727 20.516 1 95.62 468 ALA A CA 1
ATOM 3651 C C . ALA A 1 468 ? 9.859 4.527 19.031 1 95.62 468 ALA A C 1
ATOM 3653 O O . ALA A 1 468 ? 9.203 3.723 18.375 1 95.62 468 ALA A O 1
ATOM 3654 N N . MET A 1 469 ? 10.938 5.129 18.484 1 97.44 469 MET A N 1
ATOM 3655 C CA . MET A 1 469 ? 11.07 5.172 17.031 1 97.44 469 MET A CA 1
ATOM 3656 C C . MET A 1 469 ? 12.375 4.527 16.594 1 97.44 469 MET A C 1
ATOM 3658 O O . MET A 1 469 ? 12.547 4.207 15.406 1 97.44 469 MET A O 1
ATOM 3662 N N . ALA A 1 470 ? 13.305 4.273 17.516 1 97.62 470 ALA A N 1
ATOM 3663 C CA . ALA A 1 470 ? 14.633 3.787 17.141 1 97.62 470 ALA A CA 1
ATOM 3664 C C . ALA A 1 470 ? 14.539 2.463 16.391 1 97.62 470 ALA A C 1
ATOM 3666 O O . ALA A 1 470 ? 13.789 1.568 16.797 1 97.62 470 ALA A O 1
ATOM 3667 N N . PRO A 1 471 ? 15.328 2.334 15.281 1 97.81 471 PRO A N 1
ATOM 3668 C CA . PRO A 1 471 ? 15.258 1.081 14.531 1 97.81 471 PRO A CA 1
ATOM 3669 C C . PRO A 1 471 ? 15.695 -0.129 15.352 1 97.81 471 PRO A C 1
ATOM 3671 O O . PRO A 1 471 ? 15.195 -1.236 15.141 1 97.81 471 PRO A O 1
ATOM 3674 N N . PHE A 1 472 ? 16.656 0.022 16.219 1 97.94 472 PHE A N 1
ATOM 3675 C CA . PHE A 1 472 ? 17.078 -0.881 17.281 1 97.94 472 PHE A CA 1
ATOM 3676 C C . PHE A 1 472 ? 17.234 -0.129 18.609 1 97.94 472 PHE A C 1
ATOM 3678 O O . PHE A 1 472 ? 17.469 1.082 18.609 1 97.94 472 PHE A O 1
ATOM 3685 N N . GLU A 1 473 ? 17.125 -0.895 19.625 1 97.44 473 GLU A N 1
ATOM 3686 C CA . GLU A 1 473 ? 17.266 -0.259 20.938 1 97.44 473 GLU A CA 1
ATOM 3687 C C . GLU A 1 473 ? 18.734 -0.235 21.375 1 97.44 473 GLU A C 1
ATOM 3689 O O . GLU A 1 473 ? 19.156 0.696 22.062 1 97.44 473 GLU A O 1
ATOM 3694 N N . VAL A 1 474 ? 19.422 -1.274 20.984 1 98 474 VAL A N 1
ATOM 3695 C CA . VAL A 1 474 ? 20.812 -1.459 21.422 1 98 474 VAL A CA 1
ATOM 3696 C C . VAL A 1 474 ? 21.656 -1.921 20.25 1 98 474 VAL A C 1
ATOM 3698 O O . VAL A 1 474 ? 21.219 -2.732 19.438 1 98 474 VAL A O 1
ATOM 3701 N N . VAL A 1 475 ? 22.797 -1.357 20.172 1 98.25 475 VAL A N 1
ATOM 3702 C CA . VAL A 1 475 ? 23.766 -1.873 19.219 1 98.25 475 VAL A CA 1
ATOM 3703 C C . VAL A 1 475 ? 25.016 -2.328 19.969 1 98.25 475 VAL A C 1
ATOM 3705 O O . VAL A 1 475 ? 25.5 -1.632 20.859 1 98.25 475 VAL A O 1
ATOM 3708 N N . ILE A 1 476 ? 25.469 -3.551 19.703 1 98.56 476 ILE A N 1
ATOM 3709 C CA . ILE A 1 476 ? 26.734 -4.078 20.188 1 98.56 476 ILE A CA 1
ATOM 3710 C C . ILE A 1 476 ? 27.797 -3.957 19.094 1 98.56 476 ILE A C 1
ATOM 3712 O O . ILE A 1 476 ? 27.609 -4.449 17.969 1 98.56 476 ILE A O 1
ATOM 3716 N N . VAL A 1 477 ? 28.828 -3.271 19.453 1 98.06 477 VAL A N 1
ATOM 3717 C CA . VAL A 1 477 ? 29.922 -3.07 18.5 1 98.06 477 VAL A CA 1
ATOM 3718 C C . VAL A 1 477 ? 31.172 -3.818 18.984 1 98.06 477 VAL A C 1
ATOM 3720 O O . VAL A 1 477 ? 32.031 -3.246 19.672 1 98.06 477 VAL A O 1
ATOM 3723 N N . PRO A 1 478 ? 31.391 -5.043 18.547 1 97.5 478 PRO A N 1
ATOM 3724 C CA . PRO A 1 478 ? 32.562 -5.82 18.938 1 97.5 478 PRO A CA 1
ATOM 3725 C C . PRO A 1 478 ? 33.781 -5.496 18.078 1 97.5 478 PRO A C 1
ATOM 3727 O O . PRO A 1 478 ? 33.781 -5.75 16.859 1 97.5 478 PRO A O 1
ATOM 3730 N N . MET A 1 479 ? 34.812 -5.031 18.734 1 94.5 479 MET A N 1
ATOM 3731 C CA . MET A 1 479 ? 36.031 -4.723 18.016 1 94.5 479 MET A CA 1
ATOM 3732 C C . MET A 1 479 ? 36.781 -6 17.641 1 94.5 479 MET A C 1
ATOM 3734 O O . MET A 1 479 ? 37.125 -6.797 18.516 1 94.5 479 MET A O 1
ATOM 3738 N N . ASN A 1 480 ? 37 -6.246 16.359 1 91.75 480 ASN A N 1
ATOM 3739 C CA . ASN A 1 480 ? 37.688 -7.422 15.859 1 91.75 480 ASN A CA 1
ATOM 3740 C C . ASN A 1 480 ? 36.906 -8.703 16.156 1 91.75 480 ASN A C 1
ATOM 3742 O O . ASN A 1 480 ? 37.5 -9.68 16.641 1 91.75 480 ASN A O 1
ATOM 3746 N N . TYR A 1 481 ? 35.625 -8.672 15.938 1 93.88 481 TYR A N 1
ATOM 3747 C CA . TYR A 1 481 ? 34.719 -9.766 16.188 1 93.88 481 TYR A CA 1
ATOM 3748 C C . TYR A 1 481 ? 35.188 -11.062 15.547 1 93.88 481 TYR A C 1
ATOM 3750 O O . TYR A 1 481 ? 35.062 -12.141 16.125 1 93.88 481 TYR A O 1
ATOM 3758 N N . LYS A 1 482 ? 35.75 -11.039 14.398 1 91.31 482 LYS A N 1
ATOM 3759 C CA . LYS A 1 482 ? 36.156 -12.219 13.648 1 91.31 482 LYS A CA 1
ATOM 3760 C C . LYS A 1 482 ? 37.531 -12.695 14.078 1 91.31 482 LYS A C 1
ATOM 3762 O O . LYS A 1 482 ? 37.875 -13.867 13.922 1 91.31 482 LYS A O 1
ATOM 3767 N N . LYS A 1 483 ? 38.344 -11.859 14.656 1 92.56 483 LYS A N 1
ATOM 3768 C CA . LYS A 1 483 ? 39.75 -12.156 14.938 1 92.56 483 LYS A CA 1
ATOM 3769 C C . LYS A 1 483 ? 39.938 -12.508 16.406 1 92.56 483 LYS A C 1
ATOM 3771 O O . LYS A 1 483 ? 40.875 -13.234 16.75 1 92.56 483 LYS A O 1
ATOM 3776 N N . SER A 1 484 ? 39.188 -11.93 17.266 1 95.62 484 SER A N 1
ATOM 3777 C CA . SER A 1 484 ? 39.344 -12.141 18.703 1 95.62 484 SER A CA 1
ATOM 3778 C C . SER A 1 484 ? 38.25 -13.055 19.25 1 95.62 484 SER A C 1
ATOM 3780 O O . SER A 1 484 ? 37.094 -12.656 19.344 1 95.62 484 SER A O 1
ATOM 3782 N N . ASP A 1 485 ? 38.625 -14.141 19.719 1 96.5 485 ASP A N 1
ATOM 3783 C CA . ASP A 1 485 ? 37.656 -15.094 20.281 1 96.5 485 ASP A CA 1
ATOM 3784 C C . ASP A 1 485 ? 37.031 -14.547 21.562 1 96.5 485 ASP A C 1
ATOM 3786 O O . ASP A 1 485 ? 35.844 -14.766 21.812 1 96.5 485 ASP A O 1
ATOM 3790 N N . THR A 1 486 ? 37.844 -13.875 22.281 1 96.31 486 THR A N 1
ATOM 3791 C CA . THR A 1 486 ? 37.375 -13.328 23.547 1 96.31 486 THR A CA 1
ATOM 3792 C C . THR A 1 486 ? 36.281 -12.273 23.297 1 96.31 486 THR A C 1
ATOM 3794 O O . THR A 1 486 ? 35.281 -12.258 23.984 1 96.31 486 THR A O 1
ATOM 3797 N N . VAL A 1 487 ? 36.469 -11.5 22.375 1 97.5 487 VAL A N 1
ATOM 3798 C CA . VAL A 1 487 ? 35.5 -10.453 22.016 1 97.5 487 VAL A CA 1
ATOM 3799 C C . VAL A 1 487 ? 34.25 -11.086 21.453 1 97.5 487 VAL A C 1
ATOM 3801 O O . VAL A 1 487 ? 33.125 -10.703 21.812 1 97.5 487 VAL A O 1
ATOM 3804 N N . ARG A 1 488 ? 34.406 -12.016 20.594 1 97.75 488 ARG A N 1
ATOM 3805 C CA . ARG A 1 488 ? 33.281 -12.695 19.953 1 97.75 488 ARG A CA 1
ATOM 3806 C C . ARG A 1 488 ? 32.406 -13.375 21 1 97.75 488 ARG A C 1
ATOM 3808 O O . ARG A 1 488 ? 31.188 -13.219 20.969 1 97.75 488 ARG A O 1
ATOM 3815 N N . GLU A 1 489 ? 33.062 -14.031 21.891 1 97.75 489 GLU A N 1
ATOM 3816 C CA . GLU A 1 489 ? 32.312 -14.758 22.922 1 97.75 489 GLU A CA 1
ATOM 3817 C C . GLU A 1 489 ? 31.547 -13.797 23.844 1 97.75 489 GLU A C 1
ATOM 3819 O O . GLU A 1 489 ? 30.391 -14.047 24.172 1 97.75 489 GLU A O 1
ATOM 3824 N N . ALA A 1 490 ? 32.25 -12.742 24.219 1 97.88 490 ALA A N 1
ATOM 3825 C CA . ALA A 1 490 ? 31.594 -11.742 25.062 1 97.88 490 ALA A CA 1
ATOM 3826 C C . ALA A 1 490 ? 30.406 -11.094 24.344 1 97.88 490 ALA A C 1
ATOM 3828 O O . ALA A 1 490 ? 29.344 -10.898 24.922 1 97.88 490 ALA A O 1
ATOM 3829 N N . ALA A 1 491 ? 30.578 -10.773 23.125 1 98.31 491 ALA A N 1
ATOM 3830 C CA . ALA A 1 491 ? 29.547 -10.133 22.312 1 98.31 491 ALA A CA 1
ATOM 3831 C C . ALA A 1 491 ? 28.328 -11.039 22.156 1 98.31 491 ALA A C 1
ATOM 3833 O O . ALA A 1 491 ? 27.188 -10.602 22.328 1 98.31 491 ALA A O 1
ATOM 3834 N N . ASP A 1 492 ? 28.578 -12.289 21.859 1 98.19 492 ASP A N 1
ATOM 3835 C CA . ASP A 1 492 ? 27.5 -13.258 21.672 1 98.19 492 ASP A CA 1
ATOM 3836 C C . ASP A 1 492 ? 26.719 -13.477 22.953 1 98.19 492 ASP A C 1
ATOM 3838 O O . ASP A 1 492 ? 25.484 -13.617 22.938 1 98.19 492 ASP A O 1
ATOM 3842 N N . LYS A 1 493 ? 27.469 -13.5 24 1 98.12 493 LYS A N 1
ATOM 3843 C CA . LYS A 1 493 ? 26.812 -13.695 25.297 1 98.12 493 LYS A CA 1
ATOM 3844 C C . LYS A 1 493 ? 25.922 -12.508 25.641 1 98.12 493 LYS A C 1
ATOM 3846 O O . LYS A 1 493 ? 24.766 -12.688 26.031 1 98.12 493 LYS A O 1
ATOM 3851 N N . ILE A 1 494 ? 26.438 -11.328 25.547 1 98.44 494 ILE A N 1
ATOM 3852 C CA . ILE A 1 494 ? 25.688 -10.117 25.859 1 98.44 494 ILE A CA 1
ATOM 3853 C C . ILE A 1 494 ? 24.484 -10.008 24.922 1 98.44 494 ILE A C 1
ATOM 3855 O O . ILE A 1 494 ? 23.391 -9.648 25.359 1 98.44 494 ILE A O 1
ATOM 3859 N N . TYR A 1 495 ? 24.688 -10.32 23.656 1 98.25 495 TYR A N 1
ATOM 3860 C CA . TYR A 1 495 ? 23.609 -10.32 22.656 1 98.25 495 TYR A CA 1
ATOM 3861 C C . TYR A 1 495 ? 22.469 -11.242 23.094 1 98.25 495 TYR A C 1
ATOM 3863 O O . TYR A 1 495 ? 21.312 -10.836 23.125 1 98.25 495 TYR A O 1
ATOM 3871 N N . ALA A 1 496 ? 22.828 -12.43 23.453 1 98.19 496 ALA A N 1
ATOM 3872 C CA . ALA A 1 496 ? 21.844 -13.43 23.844 1 98.19 496 ALA A CA 1
ATOM 3873 C C . ALA A 1 496 ? 21.094 -12.992 25.109 1 98.19 496 ALA A C 1
ATOM 3875 O O . ALA A 1 496 ? 19.891 -13.18 25.203 1 98.19 496 ALA A O 1
ATOM 3876 N N . GLU A 1 497 ? 21.812 -12.461 26.047 1 98.25 497 GLU A N 1
ATOM 3877 C CA . GLU A 1 497 ? 21.219 -12.039 27.312 1 98.25 497 GLU A CA 1
ATOM 3878 C C . GLU A 1 497 ? 20.266 -10.867 27.109 1 98.25 497 GLU A C 1
ATOM 3880 O O . GLU A 1 497 ? 19.203 -10.805 27.734 1 98.25 497 GLU A O 1
ATOM 3885 N N . LEU A 1 498 ? 20.672 -9.961 26.266 1 98.25 498 LEU A N 1
ATOM 3886 C CA . LEU A 1 498 ? 19.812 -8.812 26 1 98.25 498 LEU A CA 1
ATOM 3887 C C . LEU A 1 498 ? 18.547 -9.242 25.266 1 98.25 498 LEU A C 1
ATOM 3889 O O . LEU A 1 498 ? 17.453 -8.742 25.562 1 98.25 498 LEU A O 1
ATOM 3893 N N . LEU A 1 499 ? 18.688 -10.125 24.328 1 97.44 499 LEU A N 1
ATOM 3894 C CA . LEU A 1 499 ? 17.516 -10.656 23.641 1 97.44 499 LEU A CA 1
ATOM 3895 C C . LEU A 1 499 ? 16.578 -11.336 24.625 1 97.44 499 LEU A C 1
ATOM 3897 O O . LEU A 1 499 ? 15.352 -11.164 24.531 1 97.44 499 LEU A O 1
ATOM 3901 N N . ALA A 1 500 ? 17.125 -12.109 25.484 1 96.81 500 ALA A N 1
ATOM 3902 C CA . ALA A 1 500 ? 16.328 -12.82 26.484 1 96.81 500 ALA A CA 1
ATOM 3903 C C . ALA A 1 500 ? 15.586 -11.836 27.391 1 96.81 500 ALA A C 1
ATOM 3905 O O . ALA A 1 500 ? 14.492 -12.133 27.875 1 96.81 500 ALA A O 1
ATOM 3906 N N . ALA A 1 501 ? 16.219 -10.703 27.531 1 96.19 501 ALA A N 1
ATOM 3907 C CA . ALA A 1 501 ? 15.609 -9.672 28.359 1 96.19 501 ALA A CA 1
ATOM 3908 C C . ALA A 1 501 ? 14.555 -8.898 27.578 1 96.19 501 ALA A C 1
ATOM 3910 O O . ALA A 1 501 ? 13.891 -8.016 28.125 1 96.19 501 ALA A O 1
ATOM 3911 N N . GLY A 1 502 ? 14.406 -9.211 26.312 1 94.81 502 GLY A N 1
ATOM 3912 C CA . GLY A 1 502 ? 13.344 -8.625 25.5 1 94.81 502 GLY A CA 1
ATOM 3913 C C . GLY A 1 502 ? 13.789 -7.395 24.734 1 94.81 502 GLY A C 1
ATOM 3914 O O . GLY A 1 502 ? 12.961 -6.68 24.172 1 94.81 502 GLY A O 1
ATOM 3915 N N . ALA A 1 503 ? 15.102 -7.125 24.641 1 96.88 503 ALA A N 1
ATOM 3916 C CA . ALA A 1 503 ? 15.602 -5.945 23.953 1 96.88 503 ALA A CA 1
ATOM 3917 C C . ALA A 1 503 ? 15.711 -6.199 22.453 1 96.88 503 ALA A C 1
ATOM 3919 O O . ALA A 1 503 ? 15.953 -7.328 22.016 1 96.88 503 ALA A O 1
ATOM 3920 N N . ASP A 1 504 ? 15.43 -5.172 21.719 1 97 504 ASP A N 1
ATOM 3921 C CA . ASP A 1 504 ? 15.68 -5.188 20.266 1 97 504 ASP A CA 1
ATOM 3922 C C . ASP A 1 504 ? 17.125 -4.816 19.953 1 97 504 ASP A C 1
ATOM 3924 O O . ASP A 1 504 ? 17.484 -3.635 19.969 1 97 504 ASP A O 1
ATOM 3928 N N . VAL A 1 505 ? 18 -5.863 19.578 1 98.19 505 VAL A N 1
ATOM 3929 C CA . VAL A 1 505 ? 19.438 -5.684 19.625 1 98.19 505 VAL A CA 1
ATOM 3930 C C . VAL A 1 505 ? 20.016 -5.895 18.219 1 98.19 505 VAL A C 1
ATOM 3932 O O . VAL A 1 505 ? 19.609 -6.812 17.5 1 98.19 505 VAL A O 1
ATOM 3935 N N . LEU A 1 506 ? 20.859 -5 17.812 1 98.12 506 LEU A N 1
ATOM 3936 C CA . LEU A 1 506 ? 21.703 -5.168 16.625 1 98.12 506 LEU A CA 1
ATOM 3937 C C . LEU A 1 506 ? 23.141 -5.539 17.031 1 98.12 506 LEU A C 1
ATOM 3939 O O . LEU A 1 506 ? 23.797 -4.789 17.75 1 98.12 506 LEU A O 1
ATOM 3943 N N . LEU A 1 507 ? 23.609 -6.695 16.719 1 98.38 507 LEU A N 1
ATOM 3944 C CA . LEU A 1 507 ? 25.031 -7.047 16.812 1 98.38 507 LEU A CA 1
ATOM 3945 C C . LEU A 1 507 ? 25.766 -6.695 15.531 1 98.38 507 LEU A C 1
ATOM 3947 O O . LEU A 1 507 ? 25.578 -7.34 14.5 1 98.38 507 LEU A O 1
ATOM 3951 N N . ASP A 1 508 ? 26.609 -5.68 15.586 1 97.81 508 ASP A N 1
ATOM 3952 C CA . ASP A 1 508 ? 27.328 -5.246 14.391 1 97.81 508 ASP A CA 1
ATOM 3953 C C . ASP A 1 508 ? 28.562 -6.102 14.156 1 97.81 508 ASP A C 1
ATOM 3955 O O . ASP A 1 508 ? 29.688 -5.645 14.367 1 97.81 508 ASP A O 1
ATOM 3959 N N . ASP A 1 509 ? 28.375 -7.223 13.562 1 96.06 509 ASP A N 1
ATOM 3960 C CA . ASP A 1 509 ? 29.438 -8.195 13.328 1 96.06 509 ASP A CA 1
ATOM 3961 C C . ASP A 1 509 ? 30.078 -7.992 11.961 1 96.06 509 ASP A C 1
ATOM 3963 O O . ASP A 1 509 ? 30.703 -8.906 11.414 1 96.06 509 ASP A O 1
ATOM 3967 N N . ARG A 1 510 ? 29.969 -6.84 11.32 1 94.19 510 ARG A N 1
ATOM 3968 C CA . ARG A 1 510 ? 30.594 -6.543 10.031 1 94.19 510 ARG A CA 1
ATOM 3969 C C . ARG A 1 510 ? 32.125 -6.508 10.148 1 94.19 510 ARG A C 1
ATOM 3971 O O . ARG A 1 510 ? 32.656 -6.148 11.203 1 94.19 510 ARG A O 1
ATOM 3978 N N . ASP A 1 511 ? 32.719 -6.855 9.078 1 90.69 511 ASP A N 1
ATOM 3979 C CA . ASP A 1 511 ? 34.156 -6.777 9 1 90.69 511 ASP A CA 1
ATOM 3980 C C . ASP A 1 511 ? 34.625 -5.402 8.523 1 90.69 511 ASP A C 1
ATOM 3982 O O . ASP A 1 511 ? 35.031 -5.246 7.371 1 90.69 511 ASP A O 1
ATOM 3986 N N . GLU A 1 512 ? 34.469 -4.438 9.328 1 91.06 512 GLU A N 1
ATOM 3987 C CA . GLU A 1 512 ? 34.812 -3.049 9.055 1 91.06 512 GLU A CA 1
ATOM 3988 C C . GLU A 1 512 ? 35.75 -2.49 10.141 1 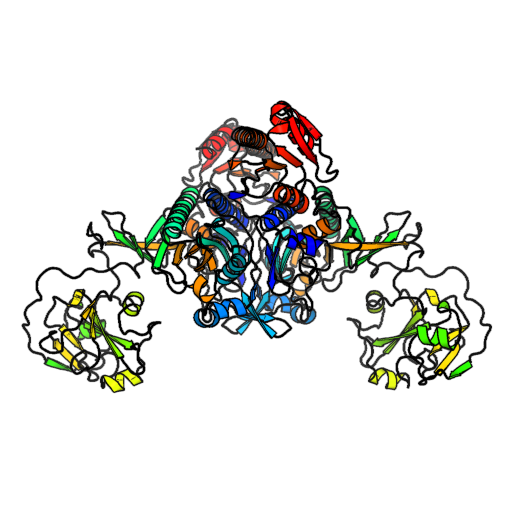91.06 512 GLU A C 1
ATOM 3990 O O . GLU A 1 512 ? 35.875 -3.086 11.211 1 91.06 512 GLU A O 1
ATOM 3995 N N . ARG A 1 513 ? 36.375 -1.33 9.836 1 90.62 513 ARG A N 1
ATOM 3996 C CA . ARG A 1 513 ? 37.219 -0.647 10.812 1 90.62 513 ARG A CA 1
ATOM 3997 C C . ARG A 1 513 ? 36.375 -0.131 11.984 1 90.62 513 ARG A C 1
ATOM 3999 O O . ARG A 1 513 ? 35.219 0.216 11.812 1 90.62 513 ARG A O 1
ATOM 4006 N N . ALA A 1 514 ? 36.938 -0.071 13.109 1 90.25 514 ALA A N 1
ATOM 4007 C CA . ALA A 1 514 ? 36.281 0.365 14.336 1 90.25 514 ALA A CA 1
ATOM 4008 C C . ALA A 1 514 ? 35.625 1.724 14.141 1 90.25 514 ALA A C 1
ATOM 4010 O O . ALA A 1 514 ? 34.5 1.939 14.594 1 90.25 514 ALA A O 1
ATOM 4011 N N . GLY A 1 515 ? 36.312 2.602 13.477 1 92.44 515 GLY A N 1
ATOM 4012 C CA . GLY A 1 515 ? 35.781 3.936 13.25 1 92.44 515 GLY A CA 1
ATOM 4013 C C . GLY A 1 515 ? 34.5 3.934 12.453 1 92.44 515 GLY A C 1
ATOM 4014 O O . GLY A 1 515 ? 33.594 4.711 12.742 1 92.44 515 GLY A O 1
ATOM 4015 N N . VAL A 1 516 ? 34.406 3.084 11.5 1 94.06 516 VAL A N 1
ATOM 4016 C CA . VAL A 1 516 ? 33.25 2.996 10.641 1 94.06 516 VAL A CA 1
ATOM 4017 C C . VAL A 1 516 ? 32.062 2.467 11.445 1 94.06 516 VAL A C 1
ATOM 4019 O O . VAL A 1 516 ? 30.938 3.002 11.359 1 94.06 516 VAL A O 1
ATOM 4022 N N . LEU A 1 517 ? 32.312 1.463 12.219 1 94.94 517 LEU A N 1
ATOM 4023 C CA . LEU A 1 517 ? 31.266 0.856 13.023 1 94.94 517 LEU A CA 1
ATOM 4024 C C . LEU A 1 517 ? 30.703 1.855 14.039 1 94.94 517 LEU A C 1
ATOM 4026 O O . LEU A 1 517 ? 29.484 1.972 14.195 1 94.94 517 LEU A O 1
ATOM 4030 N N . LEU A 1 518 ? 31.594 2.531 14.656 1 94.38 518 LEU A N 1
ATOM 4031 C CA . LEU A 1 518 ? 31.188 3.506 15.664 1 94.38 518 LEU A CA 1
ATOM 4032 C C . LEU A 1 518 ? 30.453 4.676 15.023 1 94.38 518 LEU A C 1
ATOM 4034 O O . LEU A 1 518 ? 29.422 5.121 15.531 1 94.38 518 LEU A O 1
ATOM 4038 N N . ASN A 1 519 ? 30.984 5.156 13.906 1 95.12 519 ASN A N 1
ATOM 4039 C CA . ASN A 1 519 ? 30.344 6.258 13.195 1 95.12 519 ASN A CA 1
ATOM 4040 C C . ASN A 1 519 ? 28.938 5.875 12.719 1 95.12 519 ASN A C 1
ATOM 4042 O O . ASN A 1 519 ? 28.016 6.688 12.789 1 95.12 519 ASN A O 1
ATOM 4046 N N . ASP A 1 520 ? 28.844 4.688 12.25 1 96.19 520 ASP A N 1
ATOM 4047 C CA . ASP A 1 520 ? 27.547 4.23 11.781 1 96.19 520 ASP A CA 1
ATOM 4048 C C . ASP A 1 520 ? 26.531 4.156 12.922 1 96.19 520 ASP A C 1
ATOM 4050 O O . ASP A 1 520 ? 25.359 4.504 12.758 1 96.19 520 ASP A O 1
ATOM 4054 N N . SER A 1 521 ? 26.969 3.65 14.031 1 95.31 521 SER A N 1
ATOM 4055 C CA . SER A 1 521 ? 26.078 3.547 15.172 1 95.31 521 SER A CA 1
ATOM 4056 C C . SER A 1 521 ? 25.547 4.914 15.586 1 95.31 521 SER A C 1
ATOM 4058 O O . SER A 1 521 ? 24.375 5.047 15.969 1 95.31 521 SER A O 1
ATOM 4060 N N . GLU A 1 522 ? 26.391 5.914 15.539 1 96 522 GLU A N 1
ATOM 4061 C CA . GLU A 1 522 ? 25.984 7.277 15.875 1 96 522 GLU A CA 1
ATOM 4062 C C . GLU A 1 522 ? 25.078 7.863 14.805 1 96 522 GLU A C 1
ATOM 4064 O O . GLU A 1 522 ? 24.047 8.477 15.117 1 96 522 GLU A O 1
ATOM 4069 N N . LEU A 1 523 ? 25.438 7.633 13.555 1 97.81 523 LEU A N 1
ATOM 4070 C CA . LEU A 1 523 ? 24.656 8.133 12.43 1 97.81 523 LEU A CA 1
ATOM 4071 C C . LEU A 1 523 ? 23.25 7.543 12.445 1 97.81 523 LEU A C 1
ATOM 4073 O O . LEU A 1 523 ? 22.266 8.258 12.211 1 97.81 523 LEU A O 1
ATOM 4077 N N . LEU A 1 524 ? 23.156 6.25 12.789 1 98 524 LEU A N 1
ATOM 4078 C CA . LEU A 1 524 ? 21.891 5.531 12.781 1 98 524 LEU A CA 1
ATOM 4079 C C . LEU A 1 524 ? 21.062 5.887 14.008 1 98 524 LEU A C 1
ATOM 4081 O O . LEU A 1 524 ? 19.859 5.605 14.055 1 98 524 LEU A O 1
ATOM 4085 N N . GLY A 1 525 ? 21.672 6.438 14.961 1 97.44 525 GLY A N 1
ATOM 4086 C CA . GLY A 1 525 ? 20.969 6.973 16.109 1 97.44 525 GLY A CA 1
ATOM 4087 C C . GLY A 1 525 ? 20.484 5.902 17.078 1 97.44 525 GLY A C 1
ATOM 4088 O O . GLY A 1 525 ? 19.484 6.078 17.766 1 97.44 525 GLY A O 1
ATOM 4089 N N . ILE A 1 526 ? 21.094 4.766 17.172 1 96.81 526 ILE A N 1
ATOM 4090 C CA . ILE A 1 526 ? 20.672 3.711 18.094 1 96.81 526 ILE A CA 1
ATOM 4091 C C . ILE A 1 526 ? 20.922 4.152 19.531 1 96.81 526 ILE A C 1
ATOM 4093 O O . ILE A 1 526 ? 22.047 4.508 19.891 1 96.81 526 ILE A O 1
ATOM 4097 N N . PRO A 1 527 ? 19.984 4.113 20.375 1 96.69 527 PRO A N 1
ATOM 4098 C CA . PRO A 1 527 ? 20 4.805 21.656 1 96.69 527 PRO A CA 1
ATOM 4099 C C . PRO A 1 527 ? 21.109 4.305 22.594 1 96.69 527 PRO A C 1
ATOM 4101 O O . PRO A 1 527 ? 21.734 5.098 23.297 1 96.69 527 PRO A O 1
ATOM 4104 N N . HIS A 1 528 ? 21.359 2.943 22.578 1 97.31 528 HIS A N 1
ATOM 4105 C CA . HIS A 1 528 ? 22.344 2.359 23.5 1 97.31 528 HIS A CA 1
ATOM 4106 C C . HIS A 1 528 ? 23.438 1.617 22.734 1 97.31 528 HIS A C 1
ATOM 4108 O O . HIS A 1 528 ? 23.141 0.717 21.953 1 97.31 528 HIS A O 1
ATOM 4114 N N . ARG A 1 529 ? 24.625 2.008 23.016 1 97.75 529 ARG A N 1
ATOM 4115 C CA . ARG A 1 529 ? 25.75 1.376 22.344 1 97.75 529 ARG A CA 1
ATOM 4116 C C . ARG A 1 529 ? 26.672 0.689 23.344 1 97.75 529 ARG A C 1
ATOM 4118 O O . ARG A 1 529 ? 27.031 1.272 24.359 1 97.75 529 ARG A O 1
ATOM 4125 N N . ILE A 1 530 ? 27.016 -0.503 23.078 1 98.38 530 ILE A N 1
ATOM 4126 C CA . ILE A 1 530 ? 27.984 -1.258 23.844 1 98.38 530 ILE A CA 1
ATOM 4127 C C . ILE A 1 530 ? 29.188 -1.591 22.953 1 98.38 530 ILE A C 1
ATOM 4129 O O . ILE A 1 530 ? 29.062 -2.338 21.984 1 98.38 530 ILE A O 1
ATOM 4133 N N . VAL A 1 531 ? 30.312 -1.091 23.328 1 98.06 531 VAL A N 1
ATOM 4134 C CA . VAL A 1 531 ? 31.547 -1.386 22.609 1 98.06 531 VAL A CA 1
ATOM 4135 C C . VAL A 1 531 ? 32.375 -2.43 23.375 1 98.06 531 VAL A C 1
ATOM 4137 O O . VAL A 1 531 ? 32.594 -2.275 24.578 1 98.06 531 VAL A O 1
ATOM 4140 N N . ILE A 1 532 ? 32.781 -3.465 22.688 1 98.25 532 ILE A N 1
ATOM 4141 C CA . ILE A 1 532 ? 33.531 -4.547 23.297 1 98.25 532 ILE A CA 1
ATOM 4142 C C . ILE A 1 532 ? 34.906 -4.652 22.656 1 98.25 532 ILE A C 1
ATOM 4144 O O . ILE A 1 532 ? 35.031 -4.902 21.453 1 98.25 532 ILE A O 1
ATOM 4148 N N . GLY A 1 533 ? 35.906 -4.426 23.438 1 96.56 533 GLY A N 1
ATOM 4149 C CA . GLY A 1 533 ? 37.281 -4.559 22.984 1 96.56 533 GLY A CA 1
ATOM 4150 C C . GLY A 1 533 ? 38.156 -5.402 23.922 1 96.56 533 GLY A C 1
ATOM 4151 O O . GLY A 1 533 ? 37.812 -5.594 25.078 1 96.56 533 GLY A O 1
ATOM 4152 N N . ASP A 1 534 ? 39.25 -5.82 23.375 1 96.12 534 ASP A N 1
ATOM 4153 C CA . ASP A 1 534 ? 40.156 -6.699 24.109 1 96.12 534 ASP A CA 1
ATOM 4154 C C . ASP A 1 534 ? 40.656 -6.016 25.375 1 96.12 534 ASP A C 1
ATOM 4156 O O . ASP A 1 534 ? 40.719 -6.629 26.438 1 96.12 534 ASP A O 1
ATOM 4160 N N . ARG A 1 535 ? 41.031 -4.855 25.266 1 94.62 535 ARG A N 1
ATOM 4161 C CA . ARG A 1 535 ? 41.625 -4.117 26.375 1 94.62 535 ARG A CA 1
ATOM 4162 C C . ARG A 1 535 ? 40.625 -3.967 27.531 1 94.62 535 ARG A C 1
ATOM 4164 O O . ARG A 1 535 ? 40.969 -4.254 28.688 1 94.62 535 ARG A O 1
ATOM 4171 N N . ALA A 1 536 ? 39.469 -3.545 27.219 1 95.62 536 ALA A N 1
ATOM 4172 C CA . ALA A 1 536 ? 38.438 -3.35 28.25 1 95.62 536 ALA A CA 1
ATOM 4173 C C . ALA A 1 536 ? 38.031 -4.68 28.875 1 95.62 536 ALA A C 1
ATOM 4175 O O . ALA A 1 536 ? 37.75 -4.754 30.078 1 95.62 536 ALA A O 1
ATOM 4176 N N . LEU A 1 537 ? 38.031 -5.723 28.125 1 96.62 537 LEU A N 1
ATOM 4177 C CA . LEU A 1 537 ? 37.625 -7.043 28.609 1 96.62 537 LEU A CA 1
ATOM 4178 C C . LEU A 1 537 ? 38.656 -7.574 29.625 1 96.62 537 LEU A C 1
ATOM 4180 O O . LEU A 1 537 ? 38.281 -8.25 30.578 1 96.62 537 LEU A O 1
ATOM 4184 N N . LYS A 1 538 ? 39.875 -7.309 29.328 1 95.62 538 LYS A N 1
ATOM 4185 C CA . LYS A 1 538 ? 40.906 -7.742 30.25 1 95.62 538 LYS A CA 1
ATOM 4186 C C . LYS A 1 538 ? 40.719 -7.117 31.641 1 95.62 538 LYS A C 1
ATOM 4188 O O . LYS A 1 538 ? 41.094 -7.719 32.656 1 95.62 538 LYS A O 1
ATOM 4193 N N . GLU A 1 539 ? 40.188 -5.957 31.625 1 96.38 539 GLU A N 1
ATOM 4194 C CA . GLU A 1 539 ? 39.906 -5.254 32.875 1 96.38 539 GLU A CA 1
ATOM 4195 C C . GLU A 1 539 ? 38.531 -5.613 33.406 1 96.38 539 GLU A C 1
ATOM 4197 O O . GLU A 1 539 ? 38.094 -5.062 34.438 1 96.38 539 GLU A O 1
ATOM 4202 N N . GLY A 1 540 ? 37.844 -6.457 32.688 1 96.75 540 GLY A N 1
ATOM 4203 C CA . GLY A 1 540 ? 36.531 -6.914 33.125 1 96.75 540 GLY A CA 1
ATOM 4204 C C . GLY A 1 540 ? 35.438 -5.941 32.781 1 96.75 540 GLY A C 1
ATOM 4205 O O . GLY A 1 540 ? 34.375 -5.945 33.438 1 96.75 540 GLY A O 1
ATOM 4206 N N . ASN A 1 541 ? 35.719 -5.113 31.766 1 97.88 541 ASN A N 1
ATOM 4207 C CA . ASN A 1 541 ? 34.75 -4.055 31.469 1 97.88 541 ASN A CA 1
ATOM 4208 C C . ASN A 1 541 ? 34.375 -4.051 29.984 1 97.88 541 ASN A C 1
ATOM 4210 O O . ASN A 1 541 ? 35 -4.746 29.188 1 97.88 541 ASN A O 1
ATOM 4214 N N . VAL A 1 542 ? 33.25 -3.383 29.703 1 98.31 542 VAL A N 1
ATOM 4215 C CA . VAL A 1 542 ? 32.875 -2.949 28.359 1 98.31 542 VAL A CA 1
ATOM 4216 C C . VAL A 1 542 ? 32.594 -1.448 28.375 1 98.31 542 VAL A C 1
ATOM 4218 O O . VAL A 1 542 ? 32.469 -0.833 29.438 1 98.31 542 VAL A O 1
ATOM 4221 N N . GLU A 1 543 ? 32.531 -0.92 27.219 1 97.5 543 GLU A N 1
ATOM 4222 C CA . GLU A 1 543 ? 32.219 0.502 27.109 1 97.5 543 GLU A CA 1
ATOM 4223 C C . GLU A 1 543 ? 30.75 0.719 26.734 1 97.5 543 GLU A C 1
ATOM 4225 O O . GLU A 1 543 ? 30.25 0.099 25.797 1 97.5 543 GLU A O 1
ATOM 4230 N N . TYR A 1 544 ? 30.062 1.547 27.516 1 97.5 544 TYR A N 1
ATOM 4231 C CA . TYR A 1 544 ? 28.656 1.838 27.297 1 97.5 544 TYR A CA 1
ATOM 4232 C C . TYR A 1 544 ? 28.438 3.328 27.062 1 97.5 544 TYR A C 1
ATOM 4234 O O . TYR A 1 544 ? 29.062 4.164 27.719 1 97.5 544 TYR A O 1
ATOM 4242 N N . ALA A 1 545 ? 27.594 3.65 26.078 1 96.31 545 ALA A N 1
ATOM 4243 C CA . ALA A 1 545 ? 27.234 5.043 25.844 1 96.31 545 ALA A CA 1
ATOM 4244 C C . ALA A 1 545 ? 25.781 5.16 25.375 1 96.31 545 ALA A C 1
ATOM 4246 O O . ALA A 1 545 ? 25.297 4.32 24.609 1 96.31 545 ALA A O 1
ATOM 4247 N N . GLU A 1 546 ? 25.094 6.16 25.859 1 95.88 546 GLU A N 1
ATOM 4248 C CA . GLU A 1 546 ? 23.812 6.562 25.297 1 95.88 546 GLU A CA 1
ATOM 4249 C C . GLU A 1 546 ? 24 7.551 24.156 1 95.88 546 GLU A C 1
ATOM 4251 O O . GLU A 1 546 ? 24.859 8.43 24.219 1 95.88 546 GLU A O 1
ATOM 4256 N N . ARG A 1 547 ? 23.188 7.461 23.156 1 95.69 547 ARG A N 1
ATOM 4257 C CA . ARG A 1 547 ? 23.344 8.273 21.969 1 95.69 547 ARG A CA 1
ATOM 4258 C C . ARG A 1 547 ? 23.141 9.758 22.281 1 95.69 547 ARG A C 1
ATOM 4260 O O . ARG A 1 547 ? 23.828 10.609 21.703 1 95.69 547 ARG A O 1
ATOM 4267 N N . ARG A 1 548 ? 22.281 10.133 23.141 1 90.75 548 ARG A N 1
ATOM 4268 C CA . ARG A 1 548 ? 21.938 11.516 23.438 1 90.75 548 ARG A CA 1
ATOM 4269 C C . ARG A 1 548 ? 23.094 12.242 24.125 1 90.75 548 ARG A C 1
ATOM 4271 O O . ARG A 1 548 ? 23.406 13.375 23.781 1 90.75 548 ARG A O 1
ATOM 4278 N N . ASP A 1 549 ? 23.734 11.578 25.062 1 88 549 ASP A N 1
ATOM 4279 C CA . ASP A 1 549 ? 24.859 12.188 25.781 1 88 549 ASP A CA 1
ATOM 4280 C C . ASP A 1 549 ? 26.188 11.867 25.109 1 88 549 ASP A C 1
ATOM 4282 O O . ASP A 1 549 ? 27.109 12.68 25.125 1 88 549 ASP A O 1
ATOM 4286 N N . ASN A 1 550 ? 26.234 10.734 24.531 1 85.56 550 ASN A N 1
ATOM 4287 C CA . ASN A 1 550 ? 27.359 10.195 23.781 1 85.56 550 ASN A CA 1
ATOM 4288 C C . ASN A 1 550 ? 28.625 10.141 24.641 1 85.56 550 ASN A C 1
ATOM 4290 O O . ASN A 1 550 ? 29.734 10.398 24.141 1 85.56 550 ASN A O 1
ATOM 4294 N N . GLU A 1 551 ? 28.453 9.977 25.906 1 91.06 551 GLU A N 1
ATOM 4295 C CA . GLU A 1 551 ? 29.594 9.82 26.797 1 91.06 551 GLU A CA 1
ATOM 4296 C C . GLU A 1 551 ? 29.859 8.352 27.109 1 91.06 551 GLU A C 1
ATOM 4298 O O . GLU A 1 551 ? 29.031 7.672 27.703 1 91.06 551 GLU A O 1
ATOM 4303 N N . ALA A 1 552 ? 31.047 7.961 26.828 1 93.62 552 ALA A N 1
ATOM 4304 C CA . ALA A 1 552 ? 31.438 6.566 27.031 1 93.62 552 ALA A CA 1
ATOM 4305 C C . ALA A 1 552 ? 31.734 6.301 28.5 1 93.62 552 ALA A C 1
ATOM 4307 O O . ALA A 1 552 ? 32.375 7.121 29.172 1 93.62 552 ALA A O 1
ATOM 4308 N N . GLN A 1 553 ? 31.203 5.191 28.984 1 95.88 553 GLN A N 1
ATOM 4309 C CA . GLN A 1 553 ? 31.453 4.758 30.359 1 95.88 553 GLN A CA 1
ATOM 4310 C C . GLN A 1 553 ? 31.922 3.307 30.406 1 95.88 553 GLN A C 1
ATOM 4312 O O . GLN A 1 553 ? 31.422 2.467 29.656 1 95.88 553 GLN A O 1
ATOM 4317 N N . ALA A 1 554 ? 32.844 3.105 31.297 1 97.25 554 ALA A N 1
ATOM 4318 C CA . ALA A 1 554 ? 33.25 1.723 31.547 1 97.25 554 ALA A CA 1
ATOM 4319 C C . ALA A 1 554 ? 32.25 1.025 32.469 1 97.25 554 ALA A C 1
ATOM 4321 O O . ALA A 1 554 ? 31.938 1.543 33.531 1 97.25 554 ALA A O 1
ATOM 4322 N N . VAL A 1 555 ? 31.766 -0.073 32.062 1 97.94 555 VAL A N 1
ATOM 4323 C CA . VAL A 1 555 ? 30.812 -0.856 32.844 1 97.94 555 VAL A CA 1
ATOM 4324 C C . VAL A 1 555 ? 31.297 -2.299 32.969 1 97.94 555 VAL A C 1
ATOM 4326 O O . VAL A 1 555 ? 31.812 -2.867 32 1 97.94 555 VAL A O 1
ATOM 4329 N N . ALA A 1 556 ? 31.156 -2.801 34.125 1 97.88 556 ALA A N 1
ATOM 4330 C CA . ALA A 1 556 ? 31.531 -4.199 34.312 1 97.88 556 ALA A CA 1
ATOM 4331 C C . ALA A 1 556 ? 30.734 -5.109 33.406 1 97.88 556 ALA A C 1
ATOM 4333 O O . ALA A 1 556 ? 29.516 -4.926 33.219 1 97.88 556 ALA A O 1
ATOM 4334 N N . ILE A 1 557 ? 31.438 -6.043 32.844 1 96.88 557 ILE A N 1
ATOM 4335 C CA . ILE A 1 557 ? 30.828 -6.93 31.875 1 96.88 557 ILE A CA 1
ATOM 4336 C C . ILE A 1 557 ? 29.625 -7.641 32.5 1 96.88 557 ILE A C 1
ATOM 4338 O O . ILE A 1 557 ? 28.625 -7.887 31.828 1 96.88 557 ILE A O 1
ATOM 4342 N N . GLY A 1 558 ? 29.656 -7.941 33.719 1 96.19 558 GLY A N 1
ATOM 4343 C CA . GLY A 1 558 ? 28.578 -8.633 34.406 1 96.19 558 GLY A CA 1
ATOM 4344 C C . GLY A 1 558 ? 27.391 -7.75 34.688 1 96.19 558 GLY A C 1
ATOM 4345 O O . GLY A 1 558 ? 26.297 -8.242 35 1 96.19 558 GLY A O 1
ATOM 4346 N N . GLU A 1 559 ? 27.516 -6.426 34.531 1 97.5 559 GLU A N 1
ATOM 4347 C CA . GLU A 1 559 ? 26.469 -5.488 34.906 1 97.5 559 GLU A CA 1
ATOM 4348 C C . GLU A 1 559 ? 25.844 -4.832 33.656 1 97.5 559 GLU A C 1
ATOM 4350 O O . GLU A 1 559 ? 24.797 -4.188 33.781 1 97.5 559 GLU A O 1
ATOM 4355 N N . ILE A 1 560 ? 26.344 -5.039 32.531 1 97.81 560 ILE A N 1
ATOM 4356 C CA . ILE A 1 560 ? 25.984 -4.262 31.359 1 97.81 560 ILE A CA 1
ATOM 4357 C C . ILE A 1 560 ? 24.547 -4.59 30.938 1 97.81 560 ILE A C 1
ATOM 4359 O O . ILE A 1 560 ? 23.781 -3.695 30.547 1 97.81 560 ILE A O 1
ATOM 4363 N N . VAL A 1 561 ? 24.156 -5.852 30.969 1 98 561 VAL A N 1
ATOM 4364 C CA . VAL A 1 561 ? 22.812 -6.262 30.562 1 98 561 VAL A CA 1
ATOM 4365 C C . VAL A 1 561 ? 21.781 -5.621 31.484 1 98 561 VAL A C 1
ATOM 4367 O O . VAL A 1 561 ? 20.781 -5.078 31.016 1 98 561 VAL A O 1
ATOM 4370 N N . ALA A 1 562 ? 22.078 -5.625 32.75 1 97.06 562 ALA A N 1
ATOM 4371 C CA . ALA A 1 562 ? 21.188 -5.016 33.719 1 97.06 562 ALA A CA 1
ATOM 4372 C C . ALA A 1 562 ? 21.109 -3.506 33.531 1 97.06 562 ALA A C 1
ATOM 4374 O O . ALA A 1 562 ? 20.031 -2.912 33.656 1 97.06 562 ALA A O 1
ATOM 4375 N N . ARG A 1 563 ? 22.25 -2.949 33.312 1 96.12 563 ARG A N 1
ATOM 4376 C CA . ARG A 1 563 ? 22.312 -1.504 33.125 1 96.12 563 ARG A CA 1
ATOM 4377 C C . ARG A 1 563 ? 21.484 -1.069 31.922 1 96.12 563 ARG A C 1
ATOM 4379 O O . ARG A 1 563 ? 20.703 -0.127 32.031 1 96.12 563 ARG A O 1
ATOM 4386 N N . VAL A 1 564 ? 21.625 -1.724 30.828 1 96.56 564 VAL A N 1
ATOM 4387 C CA . VAL A 1 564 ? 20.922 -1.383 29.594 1 96.56 564 VAL A CA 1
ATOM 4388 C C . VAL A 1 564 ? 19.438 -1.654 29.766 1 96.56 564 VAL A C 1
ATOM 4390 O O . VAL A 1 564 ? 18.594 -0.84 29.359 1 96.56 564 VAL A O 1
ATOM 4393 N N . THR A 1 565 ? 19.078 -2.779 30.328 1 96.25 565 THR A N 1
ATOM 4394 C CA . THR A 1 565 ? 17.688 -3.141 30.531 1 96.25 565 THR A CA 1
ATOM 4395 C C . THR A 1 565 ? 16.984 -2.121 31.422 1 96.25 565 THR A C 1
ATOM 4397 O O . THR A 1 565 ? 15.82 -1.775 31.172 1 96.25 565 THR A O 1
ATOM 4400 N N . ALA A 1 566 ? 17.703 -1.628 32.438 1 94.56 566 ALA A N 1
ATOM 4401 C CA . ALA A 1 566 ? 17.141 -0.598 33.312 1 94.56 566 ALA A CA 1
ATOM 4402 C C . ALA A 1 566 ? 16.875 0.691 32.531 1 94.56 566 ALA A C 1
ATOM 4404 O O . ALA A 1 566 ? 15.867 1.362 32.781 1 94.56 566 ALA A O 1
ATOM 4405 N N . SER A 1 567 ? 17.781 0.974 31.656 1 92.44 567 SER A N 1
ATOM 4406 C CA . SER A 1 567 ? 17.625 2.186 30.859 1 92.44 567 SER A CA 1
ATOM 4407 C C . SER A 1 567 ? 16.469 2.068 29.875 1 92.44 567 SER A C 1
ATOM 4409 O O . SER A 1 567 ? 15.797 3.059 29.578 1 92.44 567 SER A O 1
ATOM 4411 N N . LEU A 1 568 ? 16.234 0.917 29.328 1 92.19 568 LEU A N 1
ATOM 4412 C CA . LEU A 1 568 ? 15.148 0.683 28.375 1 92.19 568 LEU A CA 1
ATOM 4413 C C . LEU A 1 568 ? 13.789 0.784 29.062 1 92.19 568 LEU A C 1
ATOM 4415 O O . LEU A 1 568 ? 12.805 1.175 28.438 1 92.19 568 LEU A O 1
ATOM 4419 N N . ASN A 1 569 ? 13.789 0.411 30.312 1 87.19 569 ASN A N 1
ATOM 4420 C CA . ASN A 1 569 ? 12.531 0.385 31.047 1 87.19 569 ASN A CA 1
ATOM 4421 C C . ASN A 1 569 ? 12.258 1.716 31.734 1 87.19 569 ASN A C 1
ATOM 4423 O O . ASN A 1 569 ? 11.195 1.908 32.312 1 87.19 569 ASN A O 1
ATOM 4427 N N . ALA A 1 570 ? 13.234 2.58 31.797 1 75.75 570 ALA A N 1
ATOM 4428 C CA . ALA A 1 570 ? 13.07 3.883 32.438 1 75.75 570 ALA A CA 1
ATOM 4429 C C . ALA A 1 570 ? 12.273 4.832 31.547 1 75.75 570 ALA A C 1
ATOM 4431 O O . ALA A 1 570 ? 12.305 4.707 30.312 1 75.75 570 ALA A O 1
ATOM 4432 N N . MET B 1 1 ? -12.484 -8.219 21.844 1 93.31 1 MET B N 1
ATOM 4433 C CA . MET B 1 1 ? -13.219 -7.254 21.016 1 93.31 1 MET B CA 1
ATOM 4434 C C . MET B 1 1 ? -14.727 -7.445 21.172 1 93.31 1 MET B C 1
ATOM 4436 O O . MET B 1 1 ? -15.219 -8.578 21.172 1 93.31 1 MET B O 1
ATOM 4440 N N . LYS B 1 2 ? -15.414 -6.371 21.375 1 95.5 2 LYS B N 1
ATOM 4441 C CA . LYS B 1 2 ? -16.875 -6.418 21.344 1 95.5 2 LYS B CA 1
ATOM 4442 C C . LYS B 1 2 ? -17.406 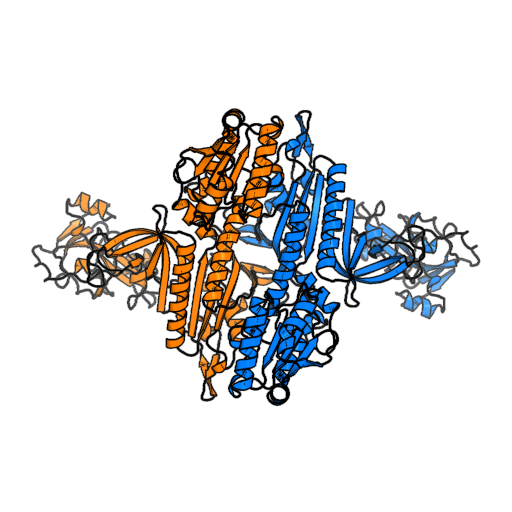-6.098 19.953 1 95.5 2 LYS B C 1
ATOM 4444 O O . LYS B 1 2 ? -16.891 -5.195 19.281 1 95.5 2 LYS B O 1
ATOM 4449 N N . ALA B 1 3 ? -18.422 -6.867 19.516 1 95.5 3 ALA B N 1
ATOM 4450 C CA . ALA B 1 3 ? -18.984 -6.68 18.172 1 95.5 3 ALA B CA 1
ATOM 4451 C C . ALA B 1 3 ? -19.578 -5.285 18.016 1 95.5 3 ALA B C 1
ATOM 4453 O O . ALA B 1 3 ? -19.516 -4.691 16.938 1 95.5 3 ALA B O 1
ATOM 4454 N N . SER B 1 4 ? -20.094 -4.746 19.094 1 92.12 4 SER B N 1
ATOM 4455 C CA . SER B 1 4 ? -20.703 -3.42 19.062 1 92.12 4 SER B CA 1
ATOM 4456 C C . SER B 1 4 ? -19.656 -2.34 18.797 1 92.12 4 SER B C 1
ATOM 4458 O O . SER B 1 4 ? -19.984 -1.247 18.328 1 92.12 4 SER B O 1
ATOM 4460 N N . GLN B 1 5 ? -18.406 -2.641 19.094 1 92 5 GLN B N 1
ATOM 4461 C CA . GLN B 1 5 ? -17.312 -1.699 18.891 1 92 5 GLN B CA 1
ATOM 4462 C C . GLN B 1 5 ? -16.531 -2.014 17.625 1 92 5 GLN B C 1
ATOM 4464 O O . GLN B 1 5 ? -15.531 -1.355 17.312 1 92 5 GLN B O 1
ATOM 4469 N N . PHE B 1 6 ? -16.906 -2.996 16.984 1 95.44 6 PHE B N 1
ATOM 4470 C CA . PHE B 1 6 ? -16.344 -3.451 15.727 1 95.44 6 PHE B CA 1
ATOM 4471 C C . PHE B 1 6 ? -17.281 -3.158 14.57 1 95.44 6 PHE B C 1
ATOM 4473 O O . PHE B 1 6 ? -18.094 -2.238 14.641 1 95.44 6 PHE B O 1
ATOM 4480 N N . PHE B 1 7 ? -17.141 -3.701 13.484 1 95.62 7 PHE B N 1
ATOM 4481 C CA . PHE B 1 7 ? -18.078 -3.541 12.367 1 95.62 7 PHE B CA 1
ATOM 4482 C C . PHE B 1 7 ? -18.219 -4.844 11.586 1 95.62 7 PHE B C 1
ATOM 4484 O O . PHE B 1 7 ? -17.281 -5.262 10.898 1 95.62 7 PHE B O 1
ATOM 4491 N N . ILE B 1 8 ? -19.328 -5.441 11.758 1 95.25 8 ILE B N 1
ATOM 4492 C CA . ILE B 1 8 ? -19.672 -6.68 11.07 1 95.25 8 ILE B CA 1
ATOM 4493 C C . ILE B 1 8 ? -20.797 -6.418 10.07 1 95.25 8 ILE B C 1
ATOM 4495 O O . ILE B 1 8 ? -21.859 -5.902 10.438 1 95.25 8 ILE B O 1
ATOM 4499 N N . SER B 1 9 ? -20.562 -6.676 8.82 1 92.12 9 SER B N 1
ATOM 4500 C CA . SER B 1 9 ? -21.531 -6.406 7.766 1 92.12 9 SER B CA 1
ATOM 4501 C C . SER B 1 9 ? -21.75 -7.633 6.883 1 92.12 9 SER B C 1
ATOM 4503 O O . SER B 1 9 ? -21.281 -7.672 5.742 1 92.12 9 SER B O 1
ATOM 4505 N N . THR B 1 10 ? -22.578 -8.547 7.328 1 94.94 10 THR B N 1
ATOM 4506 C CA . THR B 1 10 ? -22.828 -9.773 6.586 1 94.94 10 THR B CA 1
ATOM 4507 C C . THR B 1 10 ? -24.062 -9.633 5.703 1 94.94 10 THR B C 1
ATOM 4509 O O . THR B 1 10 ? -24.875 -8.727 5.898 1 94.94 10 THR B O 1
ATOM 4512 N N . LEU B 1 11 ? -24.141 -10.445 4.703 1 93.81 11 LEU B N 1
ATOM 4513 C CA . LEU B 1 11 ? -25.297 -10.523 3.811 1 93.81 11 LEU B CA 1
ATOM 4514 C C . LEU B 1 11 ? -25.891 -11.922 3.83 1 93.81 11 LEU B C 1
ATOM 4516 O O . LEU B 1 11 ? -25.172 -12.914 3.947 1 93.81 11 LEU B O 1
ATOM 4520 N N . LYS B 1 12 ? -27.172 -11.969 3.656 1 90.25 12 LYS B N 1
ATOM 4521 C CA . LYS B 1 12 ? -27.875 -13.25 3.596 1 90.25 12 LYS B CA 1
ATOM 4522 C C . LYS B 1 12 ? -27.578 -13.977 2.289 1 90.25 12 LYS B C 1
ATOM 4524 O O . LYS B 1 12 ? -27.344 -15.195 2.287 1 90.25 12 LYS B O 1
ATOM 4529 N N . GLU B 1 13 ? -27.594 -13.195 1.248 1 91.12 13 GLU B N 1
ATOM 4530 C CA . GLU B 1 13 ? -27.344 -13.758 -0.075 1 91.12 13 GLU B CA 1
ATOM 4531 C C . GLU B 1 13 ? -26.203 -13.031 -0.776 1 91.12 13 GLU B C 1
ATOM 4533 O O . GLU B 1 13 ? -26.047 -11.82 -0.614 1 91.12 13 GLU B O 1
ATOM 4538 N N . ALA B 1 14 ? -25.469 -13.852 -1.508 1 87.88 14 ALA B N 1
ATOM 4539 C CA . ALA B 1 14 ? -24.422 -13.242 -2.314 1 87.88 14 ALA B CA 1
ATOM 4540 C C . ALA B 1 14 ? -24.984 -12.578 -3.561 1 87.88 14 ALA B C 1
ATOM 4542 O O . ALA B 1 14 ? -26.031 -12.992 -4.074 1 87.88 14 ALA B O 1
ATOM 4543 N N . PRO B 1 15 ? -24.234 -11.547 -3.943 1 87.5 15 PRO B N 1
ATOM 4544 C CA . PRO B 1 15 ? -24.672 -10.977 -5.219 1 87.5 15 PRO B CA 1
ATOM 4545 C C . PRO B 1 15 ? -24.578 -11.969 -6.375 1 87.5 15 PRO B C 1
ATOM 4547 O O . PRO B 1 15 ? -23.75 -12.875 -6.352 1 87.5 15 PRO B O 1
ATOM 4550 N N . ALA B 1 16 ? -25.375 -11.727 -7.402 1 85.69 16 ALA B N 1
ATOM 4551 C CA . ALA B 1 16 ? -25.5 -12.633 -8.547 1 85.69 16 ALA B CA 1
ATOM 4552 C C . ALA B 1 16 ? -24.188 -12.727 -9.32 1 85.69 16 ALA B C 1
ATOM 4554 O O . ALA B 1 16 ? -23.891 -13.758 -9.922 1 85.69 16 ALA B O 1
ATOM 4555 N N . GLU B 1 17 ? -23.406 -11.695 -9.219 1 85.25 17 GLU B N 1
ATOM 4556 C CA . GLU B 1 17 ? -22.203 -11.641 -10.023 1 85.25 17 GLU B CA 1
ATOM 4557 C C . GLU B 1 17 ? -21.078 -12.469 -9.391 1 85.25 17 GLU B C 1
ATOM 4559 O O . GLU B 1 17 ? -20.078 -12.773 -10.047 1 85.25 17 GLU B O 1
ATOM 4564 N N . ALA B 1 18 ? -21.234 -12.805 -8.148 1 89.5 18 ALA B N 1
ATOM 4565 C CA . ALA B 1 18 ? -20.219 -13.625 -7.496 1 89.5 18 ALA B CA 1
ATOM 4566 C C . ALA B 1 18 ? -20.328 -15.086 -7.934 1 89.5 18 ALA B C 1
ATOM 4568 O O . ALA B 1 18 ? -21.391 -15.703 -7.77 1 89.5 18 ALA B O 1
ATOM 4569 N N . ALA B 1 19 ? -19.266 -15.648 -8.461 1 87.56 19 ALA B N 1
ATOM 4570 C CA . ALA B 1 19 ? -19.344 -16.969 -9.078 1 87.56 19 ALA B CA 1
ATOM 4571 C C . ALA B 1 19 ? -18.672 -18.016 -8.211 1 87.56 19 ALA B C 1
ATOM 4573 O O . ALA B 1 19 ? -19.281 -19.047 -7.875 1 87.56 19 ALA B O 1
ATOM 4574 N N . LEU B 1 20 ? -17.5 -17.844 -7.77 1 94 20 LEU B N 1
ATOM 4575 C CA . LEU B 1 20 ? -16.75 -18.812 -6.984 1 94 20 LEU B CA 1
ATOM 4576 C C . LEU B 1 20 ? -17.172 -18.781 -5.52 1 94 20 LEU B C 1
ATOM 4578 O O . LEU B 1 20 ? -17.641 -17.75 -5.031 1 94 20 LEU B O 1
ATOM 4582 N N . ALA B 1 21 ? -17.016 -19.891 -4.863 1 96.56 21 ALA B N 1
ATOM 4583 C CA . ALA B 1 21 ? -17.375 -19.984 -3.451 1 96.56 21 ALA B CA 1
ATOM 4584 C C . ALA B 1 21 ? -16.656 -18.922 -2.627 1 96.56 21 ALA B C 1
ATOM 4586 O O . ALA B 1 21 ? -17.25 -18.297 -1.747 1 96.56 21 ALA B O 1
ATOM 4587 N N . SER B 1 22 ? -15.406 -18.75 -2.9 1 97.56 22 SER B N 1
ATOM 4588 C CA . SER B 1 22 ? -14.641 -17.75 -2.164 1 97.56 22 SER B CA 1
ATOM 4589 C C . SER B 1 22 ? -15.219 -16.359 -2.359 1 97.56 22 SER B C 1
ATOM 4591 O O . SER B 1 22 ? -15.398 -15.609 -1.394 1 97.56 22 SER B O 1
ATOM 4593 N N . HIS B 1 23 ? -15.477 -16 -3.58 1 97.31 23 HIS B N 1
ATOM 4594 C CA . HIS B 1 23 ? -16.031 -14.695 -3.9 1 97.31 23 HIS B CA 1
ATOM 4595 C C . HIS B 1 23 ? -17.375 -14.484 -3.197 1 97.31 23 HIS B C 1
ATOM 4597 O O . HIS B 1 23 ? -17.578 -13.453 -2.557 1 97.31 23 HIS B O 1
ATOM 4603 N N . LYS B 1 24 ? -18.25 -15.445 -3.293 1 97.62 24 LYS B N 1
ATOM 4604 C CA . LYS B 1 24 ? -19.562 -15.375 -2.662 1 97.62 24 LYS B CA 1
ATOM 4605 C C . LYS B 1 24 ? -19.438 -15.227 -1.148 1 97.62 24 LYS B C 1
ATOM 4607 O O . LYS B 1 24 ? -20.078 -14.344 -0.554 1 97.62 24 LYS B O 1
ATOM 4612 N N . LEU B 1 25 ? -18.672 -16.047 -0.586 1 98.31 25 LEU B N 1
ATOM 4613 C CA . LEU B 1 25 ? -18.562 -16.078 0.868 1 98.31 25 LEU B CA 1
ATOM 4614 C C . LEU B 1 25 ? -17.859 -14.836 1.396 1 98.31 25 LEU B C 1
ATOM 4616 O O . LEU B 1 25 ? -18.203 -14.336 2.471 1 98.31 25 LEU B O 1
ATOM 4620 N N . MET B 1 26 ? -16.875 -14.352 0.696 1 98.31 26 MET B N 1
ATOM 4621 C CA . MET B 1 26 ? -16.172 -13.156 1.146 1 98.31 26 MET B CA 1
ATOM 4622 C C . MET B 1 26 ? -17.094 -11.945 1.143 1 98.31 26 MET B C 1
ATOM 4624 O O . MET B 1 26 ? -17.047 -11.109 2.047 1 98.31 26 MET B O 1
ATOM 4628 N N . ILE B 1 27 ? -17.906 -11.875 0.139 1 97.31 27 ILE B N 1
ATOM 4629 C CA . ILE B 1 27 ? -18.875 -10.781 0.076 1 97.31 27 ILE B CA 1
ATOM 4630 C C . ILE B 1 27 ? -19.938 -10.953 1.159 1 97.31 27 ILE B C 1
ATOM 4632 O O . ILE B 1 27 ? -20.25 -10.016 1.893 1 97.31 27 ILE B O 1
ATOM 4636 N N . ARG B 1 28 ? -20.469 -12.148 1.347 1 97.69 28 ARG B N 1
ATOM 4637 C CA . ARG B 1 28 ? -21.531 -12.422 2.318 1 97.69 28 ARG B CA 1
ATOM 4638 C C . ARG B 1 28 ? -21.031 -12.188 3.742 1 97.69 28 ARG B C 1
ATOM 4640 O O . ARG B 1 28 ? -21.766 -11.656 4.582 1 97.69 28 ARG B O 1
ATOM 4647 N N . ALA B 1 29 ? -19.812 -12.625 3.955 1 98.06 29 ALA B N 1
ATOM 4648 C CA . ALA B 1 29 ? -19.25 -12.508 5.297 1 98.06 29 ALA B CA 1
ATOM 4649 C C . ALA B 1 29 ? -18.75 -11.094 5.566 1 98.06 29 ALA B C 1
ATOM 4651 O O . ALA B 1 29 ? -18.328 -10.781 6.68 1 98.06 29 ALA B O 1
ATOM 4652 N N . GLY B 1 30 ? -18.781 -10.25 4.578 1 97.56 30 GLY B N 1
ATOM 4653 C CA . GLY B 1 30 ? -18.328 -8.875 4.742 1 97.56 30 GLY B CA 1
ATOM 4654 C C . GLY B 1 30 ? -16.828 -8.742 4.879 1 97.56 30 GLY B C 1
ATOM 4655 O O . GLY B 1 30 ? -16.328 -7.883 5.609 1 97.56 30 GLY B O 1
ATOM 4656 N N . LEU B 1 31 ? -16.094 -9.648 4.223 1 98.5 31 LEU B N 1
ATOM 4657 C CA . LEU B 1 31 ? -14.633 -9.539 4.242 1 98.5 31 LEU B CA 1
ATOM 4658 C C . LEU B 1 31 ? -14.156 -8.453 3.283 1 98.5 31 LEU B C 1
ATOM 4660 O O . LEU B 1 31 ? -13.141 -7.801 3.537 1 98.5 31 LEU B O 1
ATOM 4664 N N . ILE B 1 32 ? -14.852 -8.344 2.141 1 97.94 32 ILE B N 1
ATOM 4665 C CA . ILE B 1 32 ? -14.5 -7.344 1.138 1 97.94 32 ILE B CA 1
ATOM 4666 C C . ILE B 1 32 ? -15.766 -6.695 0.588 1 97.94 32 ILE B C 1
ATOM 4668 O O . ILE B 1 32 ? -16.859 -7.258 0.707 1 97.94 32 ILE B O 1
ATOM 4672 N N . LYS B 1 33 ? -15.594 -5.555 0.082 1 96.69 33 LYS B N 1
ATOM 4673 C CA . LYS B 1 33 ? -16.641 -4.848 -0.659 1 96.69 33 LYS B CA 1
ATOM 4674 C C . LYS B 1 33 ? -16.094 -4.273 -1.963 1 96.69 33 LYS B C 1
ATOM 4676 O O . LYS B 1 33 ? -14.969 -3.754 -1.999 1 96.69 33 LYS B O 1
ATOM 4681 N N . ALA B 1 34 ? -16.875 -4.387 -3.012 1 94.5 34 ALA B N 1
ATOM 4682 C CA . ALA B 1 34 ? -16.438 -3.928 -4.324 1 94.5 34 ALA B CA 1
ATOM 4683 C C . ALA B 1 34 ? -16.594 -2.416 -4.457 1 94.5 34 ALA B C 1
ATOM 4685 O O . ALA B 1 34 ? -17.641 -1.858 -4.109 1 94.5 34 ALA B O 1
ATOM 4686 N N . ASN B 1 35 ? -15.555 -1.731 -4.887 1 94 35 ASN B N 1
ATOM 4687 C CA . ASN B 1 35 ? -15.586 -0.309 -5.207 1 94 35 ASN B CA 1
ATOM 4688 C C . ASN B 1 35 ? -15.742 -0.075 -6.703 1 94 35 ASN B C 1
ATOM 4690 O O . ASN B 1 35 ? -16.406 0.874 -7.121 1 94 35 ASN B O 1
ATOM 4694 N N . ALA B 1 36 ? -15.047 -0.826 -7.441 1 93.44 36 ALA B N 1
ATOM 4695 C CA . ALA B 1 36 ? -15.062 -0.904 -8.898 1 93.44 36 ALA B CA 1
ATOM 4696 C C . ALA B 1 36 ? -14.594 -2.273 -9.383 1 93.44 36 ALA B C 1
ATOM 4698 O O . ALA B 1 36 ? -14.156 -3.102 -8.578 1 93.44 36 ALA B O 1
ATOM 4699 N N . SER B 1 37 ? -14.734 -2.521 -10.648 1 93.5 37 SER B N 1
ATOM 4700 C CA . SER B 1 37 ? -14.312 -3.801 -11.203 1 93.5 37 SER B CA 1
ATOM 4701 C C . SER B 1 37 ? -12.859 -4.102 -10.859 1 93.5 37 SER B C 1
ATOM 4703 O O . SER B 1 37 ? -11.953 -3.369 -11.273 1 93.5 37 SER B O 1
ATOM 4705 N N . GLY B 1 38 ? -12.656 -5.125 -10.07 1 95.81 38 GLY B N 1
ATOM 4706 C CA . GLY B 1 38 ? -11.32 -5.566 -9.703 1 95.81 38 GLY B CA 1
ATOM 4707 C C . GLY B 1 38 ? -10.734 -4.773 -8.547 1 95.81 38 GLY B C 1
ATOM 4708 O O . GLY B 1 38 ? -9.57 -4.969 -8.18 1 95.81 38 GLY B O 1
ATOM 4709 N N . LEU B 1 39 ? -11.469 -3.861 -7.969 1 97.5 39 LEU B N 1
ATOM 4710 C CA . LEU B 1 39 ? -11.039 -3.053 -6.832 1 97.5 39 LEU B CA 1
ATOM 4711 C C . LEU B 1 39 ? -11.922 -3.305 -5.617 1 97.5 39 LEU B C 1
ATOM 4713 O O . LEU B 1 39 ? -13.141 -3.139 -5.688 1 97.5 39 LEU B O 1
ATOM 4717 N N . TYR B 1 40 ? -11.266 -3.656 -4.508 1 97.88 40 TYR B N 1
ATOM 4718 C CA . TYR B 1 40 ? -12.031 -4.031 -3.324 1 97.88 40 TYR B CA 1
ATOM 4719 C C . TYR B 1 40 ? -11.5 -3.322 -2.084 1 97.88 40 TYR B C 1
ATOM 4721 O O . TYR B 1 40 ? -10.281 -3.148 -1.935 1 97.88 40 TYR B O 1
ATOM 4729 N N . THR B 1 41 ? -12.391 -2.936 -1.261 1 98.38 41 THR B N 1
ATOM 4730 C CA . THR B 1 41 ? -12.047 -2.562 0.107 1 98.38 41 THR B CA 1
ATOM 4731 C C . THR B 1 41 ? -12.047 -3.789 1.017 1 98.38 41 THR B C 1
ATOM 4733 O O . THR B 1 41 ? -13.008 -4.562 1.024 1 98.38 41 THR B O 1
ATOM 4736 N N . TRP B 1 42 ? -10.977 -4.031 1.676 1 98.75 42 TRP B N 1
ATOM 4737 C CA . TRP B 1 42 ? -10.977 -5.027 2.74 1 98.75 42 TRP B CA 1
ATOM 4738 C C . TRP B 1 42 ? -11.625 -4.48 4.004 1 98.75 42 TRP B C 1
ATOM 4740 O O . TRP B 1 42 ? -11.102 -3.557 4.633 1 98.75 42 TRP B O 1
ATOM 4750 N N . MET B 1 43 ? -12.719 -5.027 4.328 1 98.56 43 MET B N 1
ATOM 4751 C CA . MET B 1 43 ? -13.469 -4.625 5.516 1 98.56 43 MET B CA 1
ATOM 4752 C C . MET B 1 43 ? -12.789 -5.129 6.785 1 98.56 43 MET B C 1
ATOM 4754 O O . MET B 1 43 ? -11.82 -5.883 6.715 1 98.56 43 MET B O 1
ATOM 4758 N N . PRO B 1 44 ? -13.242 -4.664 7.938 1 98.25 44 PRO B N 1
ATOM 4759 C CA . PRO B 1 44 ? -12.508 -4.949 9.172 1 98.25 44 PRO B CA 1
ATOM 4760 C C . PRO B 1 44 ? -12.258 -6.441 9.383 1 98.25 44 PRO B C 1
ATOM 4762 O O . PRO B 1 44 ? -11.141 -6.848 9.703 1 98.25 44 PRO B O 1
ATOM 4765 N N . MET B 1 45 ? -13.258 -7.25 9.18 1 98.12 45 MET B N 1
ATOM 4766 C CA . MET B 1 45 ? -13.133 -8.688 9.375 1 98.12 45 MET B CA 1
ATOM 4767 C C . MET B 1 45 ? -12.133 -9.281 8.383 1 98.12 45 MET B C 1
ATOM 4769 O O . MET B 1 45 ? -11.266 -10.07 8.766 1 98.12 45 MET B O 1
ATOM 4773 N N . GLY B 1 46 ? -12.289 -8.914 7.145 1 98.62 46 GLY B N 1
ATOM 4774 C CA . GLY B 1 46 ? -11.383 -9.406 6.117 1 98.62 46 GLY B CA 1
ATOM 4775 C C . GLY B 1 46 ? -9.945 -8.961 6.324 1 98.62 46 GLY B C 1
ATOM 4776 O O . GLY B 1 46 ? -9.016 -9.719 6.062 1 98.62 46 GLY B O 1
ATOM 4777 N N . LEU B 1 47 ? -9.789 -7.75 6.777 1 98.69 47 LEU B N 1
ATOM 4778 C CA . LEU B 1 47 ? -8.453 -7.207 7 1 98.69 47 LEU B CA 1
ATOM 4779 C C . LEU B 1 47 ? -7.723 -7.992 8.086 1 98.69 47 LEU B C 1
ATOM 4781 O O . LEU B 1 47 ? -6.508 -8.195 8 1 98.69 47 LEU B O 1
ATOM 4785 N N . ARG B 1 48 ? -8.406 -8.414 9.125 1 98.19 48 ARG B N 1
ATOM 4786 C CA . ARG B 1 48 ? -7.785 -9.219 10.172 1 98.19 48 ARG B CA 1
ATOM 4787 C C . ARG B 1 48 ? -7.195 -10.5 9.594 1 98.19 48 ARG B C 1
ATOM 4789 O O . ARG B 1 48 ? -6.086 -10.898 9.953 1 98.19 48 ARG B O 1
ATOM 4796 N N . VAL B 1 49 ? -7.953 -11.117 8.688 1 98.69 49 VAL B N 1
ATOM 4797 C CA . VAL B 1 49 ? -7.477 -12.344 8.055 1 98.69 49 VAL B CA 1
ATOM 4798 C C . VAL B 1 49 ? -6.254 -12.039 7.191 1 98.69 49 VAL B C 1
ATOM 4800 O O . VAL B 1 49 ? -5.242 -12.734 7.27 1 98.69 49 VAL B O 1
ATOM 4803 N N . LEU B 1 50 ? -6.371 -11.016 6.41 1 98.81 50 LEU B N 1
ATOM 4804 C CA . LEU B 1 50 ? -5.289 -10.609 5.52 1 98.81 50 LEU B CA 1
ATOM 4805 C C . LEU B 1 50 ? -4.004 -10.367 6.301 1 98.81 50 LEU B C 1
ATOM 4807 O O . LEU B 1 50 ? -2.926 -10.797 5.887 1 98.81 50 LEU B O 1
ATOM 4811 N N . ARG B 1 51 ? -4.105 -9.68 7.414 1 98.38 51 ARG B N 1
ATOM 4812 C CA . ARG B 1 51 ? -2.943 -9.344 8.227 1 98.38 51 ARG B CA 1
ATOM 4813 C C . ARG B 1 51 ? -2.312 -10.594 8.828 1 98.38 51 ARG B C 1
ATOM 4815 O O . ARG B 1 51 ? -1.092 -10.672 8.977 1 98.38 51 ARG B O 1
ATOM 4822 N N . LYS B 1 52 ? -3.113 -11.531 9.188 1 98.31 52 LYS B N 1
ATOM 4823 C CA . LYS B 1 52 ? -2.574 -12.781 9.719 1 98.31 52 LYS B CA 1
ATOM 4824 C C . LYS B 1 52 ? -1.763 -13.523 8.664 1 98.31 52 LYS B C 1
ATOM 4826 O O . LYS B 1 52 ? -0.701 -14.078 8.969 1 98.31 52 LYS B O 1
ATOM 4831 N N . VAL B 1 53 ? -2.275 -13.539 7.438 1 98.75 53 VAL B N 1
ATOM 4832 C CA . VAL B 1 53 ? -1.537 -14.172 6.348 1 98.75 53 VAL B CA 1
ATOM 4833 C C . VAL B 1 53 ? -0.224 -13.422 6.117 1 98.75 53 VAL B C 1
ATOM 4835 O O . VAL B 1 53 ? 0.835 -14.047 5.992 1 98.75 53 VAL B O 1
ATOM 4838 N N . GLU B 1 54 ? -0.285 -12.117 6.09 1 98.62 54 GLU B N 1
ATOM 4839 C CA . GLU B 1 54 ? 0.913 -11.297 5.93 1 98.62 54 GLU B CA 1
ATOM 4840 C C . GLU B 1 54 ? 1.956 -11.633 6.992 1 98.62 54 GLU B C 1
ATOM 4842 O O . GLU B 1 54 ? 3.146 -11.742 6.688 1 98.62 54 GLU B O 1
ATOM 4847 N N . ASN B 1 55 ? 1.518 -11.773 8.164 1 98.25 55 ASN B N 1
ATOM 4848 C CA . ASN B 1 55 ? 2.43 -12 9.281 1 98.25 55 ASN B CA 1
ATOM 4849 C C . ASN B 1 55 ? 3.127 -13.352 9.164 1 98.25 55 ASN B C 1
ATOM 4851 O O . ASN B 1 55 ? 4.32 -13.469 9.453 1 98.25 55 ASN B O 1
ATOM 4855 N N . VAL B 1 56 ? 2.352 -14.367 8.805 1 98.62 56 VAL B N 1
ATOM 4856 C CA . VAL B 1 56 ? 2.951 -15.68 8.609 1 98.62 56 VAL B CA 1
ATOM 4857 C C . VAL B 1 56 ? 4.031 -15.602 7.531 1 98.62 56 VAL B C 1
ATOM 4859 O O . VAL B 1 56 ? 5.137 -16.125 7.715 1 98.62 56 VAL B O 1
ATOM 4862 N N . VAL B 1 57 ? 3.713 -14.938 6.438 1 98.88 57 VAL B N 1
ATOM 4863 C CA . VAL B 1 57 ? 4.656 -14.797 5.332 1 98.88 57 VAL B CA 1
ATOM 4864 C C . VAL B 1 57 ? 5.891 -14.031 5.801 1 98.88 57 VAL B C 1
ATOM 4866 O O . VAL B 1 57 ? 7.023 -14.453 5.547 1 98.88 57 VAL B O 1
ATOM 4869 N N . ARG B 1 58 ? 5.738 -12.992 6.504 1 98.44 58 ARG B N 1
ATOM 4870 C CA . ARG B 1 58 ? 6.836 -12.156 6.977 1 98.44 58 ARG B CA 1
ATOM 4871 C C . ARG B 1 58 ? 7.758 -12.938 7.906 1 98.44 58 ARG B C 1
ATOM 4873 O O . ARG B 1 58 ? 8.984 -12.867 7.781 1 98.44 58 ARG B O 1
ATOM 4880 N N . GLU B 1 59 ? 7.152 -13.672 8.82 1 98.19 59 GLU B N 1
ATOM 4881 C CA . GLU B 1 59 ? 7.934 -14.43 9.781 1 98.19 59 GLU B CA 1
ATOM 4882 C C . GLU B 1 59 ? 8.781 -15.492 9.094 1 98.19 59 GLU B C 1
ATOM 4884 O O . GLU B 1 59 ? 9.961 -15.664 9.422 1 98.19 59 GLU B O 1
ATOM 4889 N N . GLU B 1 60 ? 8.203 -16.141 8.102 1 98.69 60 GLU B N 1
ATOM 4890 C CA . GLU B 1 60 ? 8.938 -17.203 7.418 1 98.69 60 GLU B CA 1
ATOM 4891 C C . GLU B 1 60 ? 10 -16.641 6.484 1 98.69 60 GLU B C 1
ATOM 4893 O O . GLU B 1 60 ? 11.055 -17.234 6.297 1 98.69 60 GLU B O 1
ATOM 4898 N N . MET B 1 61 ? 9.742 -15.492 5.879 1 98.62 61 MET B N 1
ATOM 4899 C CA . MET B 1 61 ? 10.758 -14.836 5.059 1 98.62 61 MET B CA 1
ATOM 4900 C C . MET B 1 61 ? 11.953 -14.406 5.91 1 98.62 61 MET B C 1
ATOM 4902 O O . MET B 1 61 ? 13.102 -14.578 5.504 1 98.62 61 MET B O 1
ATOM 4906 N N . ALA B 1 62 ? 11.625 -13.875 7.078 1 96.69 62 ALA B N 1
ATOM 4907 C CA . ALA B 1 62 ? 12.688 -13.484 8 1 96.69 62 ALA B CA 1
ATOM 4908 C C . ALA B 1 62 ? 13.5 -14.695 8.438 1 96.69 62 ALA B C 1
ATOM 4910 O O . ALA B 1 62 ? 14.734 -14.633 8.508 1 96.69 62 ALA B O 1
ATOM 4911 N N . ARG B 1 63 ? 12.805 -15.758 8.727 1 96.75 63 ARG B N 1
ATOM 4912 C CA . ARG B 1 63 ? 13.477 -16.984 9.125 1 96.75 63 ARG B CA 1
ATOM 4913 C C . ARG B 1 63 ? 14.414 -17.484 8.031 1 96.75 63 ARG B C 1
ATOM 4915 O O . ARG B 1 63 ? 15.477 -18.031 8.328 1 96.75 63 ARG B O 1
ATOM 4922 N N . ALA B 1 64 ? 14.008 -17.234 6.816 1 97.5 64 ALA B N 1
ATOM 4923 C CA . ALA B 1 64 ? 14.789 -17.703 5.676 1 97.5 64 ALA B CA 1
ATOM 4924 C C . ALA B 1 64 ? 15.93 -16.734 5.359 1 97.5 64 ALA B C 1
ATOM 4926 O O . ALA B 1 64 ? 16.672 -16.938 4.398 1 97.5 64 ALA B O 1
ATOM 4927 N N . GLY B 1 65 ? 16.078 -15.711 6.121 1 95.62 65 GLY B N 1
ATOM 4928 C CA . GLY B 1 65 ? 17.203 -14.82 5.996 1 95.62 65 GLY B CA 1
ATOM 4929 C C . GLY B 1 65 ? 16.969 -13.68 5.027 1 95.62 65 GLY B C 1
ATOM 4930 O O . GLY B 1 65 ? 17.906 -12.969 4.648 1 95.62 65 GLY B O 1
ATOM 4931 N N . SER B 1 66 ? 15.727 -13.461 4.586 1 97.94 66 SER B N 1
ATOM 4932 C CA . SER B 1 66 ? 15.398 -12.344 3.701 1 97.94 66 SER B CA 1
ATOM 4933 C C . SER B 1 66 ? 15.25 -11.047 4.48 1 97.94 66 SER B C 1
ATOM 4935 O O . SER B 1 66 ? 14.789 -11.055 5.625 1 97.94 66 SER B O 1
ATOM 4937 N N . VAL B 1 67 ? 15.633 -9.953 3.873 1 98.19 67 VAL B N 1
ATOM 4938 C CA . VAL B 1 67 ? 15.602 -8.648 4.512 1 98.19 67 VAL B CA 1
ATOM 4939 C C . VAL B 1 67 ? 14.461 -7.812 3.928 1 98.19 67 VAL B C 1
ATOM 4941 O O . VAL B 1 67 ? 14.359 -7.66 2.709 1 98.19 67 VAL B O 1
ATOM 4944 N N . GLU B 1 68 ? 13.617 -7.285 4.797 1 98.56 68 GLU B N 1
ATOM 4945 C CA . GLU B 1 68 ? 12.453 -6.531 4.336 1 98.56 68 GLU B CA 1
ATOM 4946 C C . GLU B 1 68 ? 12.828 -5.09 4.012 1 98.56 68 GLU B C 1
ATOM 4948 O O . GLU B 1 68 ? 13.617 -4.469 4.727 1 98.56 68 GLU B O 1
ATOM 4953 N N . LEU B 1 69 ? 12.414 -4.562 2.959 1 98.62 69 LEU B N 1
ATOM 4954 C CA . LEU B 1 69 ? 12.375 -3.154 2.57 1 98.62 69 LEU B CA 1
ATOM 4955 C C . LEU B 1 69 ? 11.031 -2.793 1.958 1 98.62 69 LEU B C 1
ATOM 4957 O O . LEU B 1 69 ? 10.078 -3.576 2.033 1 98.62 69 LEU B O 1
ATOM 4961 N N . LEU B 1 70 ? 10.781 -1.574 1.514 1 98.75 70 LEU B N 1
ATOM 4962 C CA . LEU B 1 70 ? 9.508 -1.167 0.943 1 98.75 70 LEU B CA 1
ATOM 4963 C C . LEU B 1 70 ? 9.711 -0.271 -0.273 1 98.75 70 LEU B C 1
ATOM 4965 O O . LEU B 1 70 ? 10.117 0.884 -0.136 1 98.75 70 LEU B O 1
ATOM 4969 N N . MET B 1 71 ? 9.461 -0.798 -1.422 1 98.69 71 MET B N 1
ATOM 4970 C CA . MET B 1 71 ? 9.609 -0.074 -2.68 1 98.69 71 MET B CA 1
ATOM 4971 C C . MET B 1 71 ? 8.32 0.636 -3.059 1 98.69 71 MET B C 1
ATOM 4973 O O . MET B 1 71 ? 7.238 0.247 -2.611 1 98.69 71 MET B O 1
ATOM 4977 N N . PRO B 1 72 ? 8.383 1.653 -3.82 1 98 72 PRO B N 1
ATOM 4978 C CA . PRO B 1 72 ? 7.184 2.416 -4.176 1 98 72 PRO B CA 1
ATOM 4979 C C . PRO B 1 72 ? 6.25 1.646 -5.109 1 98 72 PRO B C 1
ATOM 4981 O O . PRO B 1 72 ? 6.695 0.758 -5.84 1 98 72 PRO B O 1
ATOM 4984 N N . VAL B 1 73 ? 4.965 2.021 -5.07 1 98.19 73 VAL B N 1
ATOM 4985 C CA . VAL B 1 73 ? 3.938 1.45 -5.938 1 98.19 73 VAL B CA 1
ATOM 4986 C C . VAL B 1 73 ? 4.094 2 -7.352 1 98.19 73 VAL B C 1
ATOM 4988 O O . VAL B 1 73 ? 3.975 1.258 -8.328 1 98.19 73 VAL B O 1
ATOM 4991 N N . VAL B 1 74 ? 4.363 3.295 -7.43 1 98.31 74 VAL B N 1
ATOM 4992 C CA . VAL B 1 74 ? 4.578 3.941 -8.719 1 98.31 74 VAL B CA 1
ATOM 4993 C C . VAL B 1 74 ? 6.047 3.83 -9.117 1 98.31 74 VAL B C 1
ATOM 4995 O O . VAL B 1 74 ? 6.938 4.121 -8.312 1 98.31 74 VAL B O 1
ATOM 4998 N N . GLN B 1 75 ? 6.312 3.424 -10.352 1 98.31 75 GLN B N 1
ATOM 4999 C CA . GLN B 1 75 ? 7.672 3.186 -10.82 1 98.31 75 GLN B CA 1
ATOM 5000 C C . GLN B 1 75 ? 7.969 3.979 -12.086 1 98.31 75 GLN B C 1
ATOM 5002 O O . GLN B 1 75 ? 7.102 4.113 -12.961 1 98.31 75 GLN B O 1
ATOM 5007 N N . PRO B 1 76 ? 9.148 4.535 -12.188 1 98.06 76 PRO B N 1
ATOM 5008 C CA . PRO B 1 76 ? 9.492 5.277 -13.398 1 98.06 76 PRO B CA 1
ATOM 5009 C C . PRO B 1 76 ? 9.617 4.375 -14.625 1 98.06 76 PRO B C 1
ATOM 5011 O O . PRO B 1 76 ? 10.156 3.268 -14.531 1 98.06 76 PRO B O 1
ATOM 5014 N N . ALA B 1 77 ? 9.227 4.852 -15.766 1 98.19 77 ALA B N 1
ATOM 5015 C CA . ALA B 1 77 ? 9.242 4.098 -17.016 1 98.19 77 ALA B CA 1
ATOM 5016 C C . ALA B 1 77 ? 10.664 3.736 -17.422 1 98.19 77 ALA B C 1
ATOM 5018 O O . ALA B 1 77 ? 10.898 2.686 -18.031 1 98.19 77 ALA B O 1
ATOM 5019 N N . GLU B 1 78 ? 11.602 4.598 -17.109 1 98.06 78 GLU B N 1
ATOM 5020 C CA . GLU B 1 78 ? 12.984 4.445 -17.531 1 98.06 78 GLU B CA 1
ATOM 5021 C C . GLU B 1 78 ? 13.555 3.1 -17.094 1 98.06 78 GLU B C 1
ATOM 5023 O O . GLU B 1 78 ? 14.289 2.455 -17.844 1 98.06 78 GLU B O 1
ATOM 5028 N N . LEU B 1 79 ? 13.227 2.648 -15.953 1 98.12 79 LEU B N 1
ATOM 5029 C CA . LEU B 1 79 ? 13.734 1.379 -15.445 1 98.12 79 LEU B CA 1
ATOM 5030 C C . LEU B 1 79 ? 13.164 0.21 -16.25 1 98.12 79 LEU B C 1
ATOM 5032 O O . LEU B 1 79 ? 13.883 -0.743 -16.547 1 98.12 79 LEU B O 1
ATOM 5036 N N . TRP B 1 80 ? 11.938 0.277 -16.578 1 97.62 80 TRP B N 1
ATOM 5037 C CA . TRP B 1 80 ? 11.273 -0.771 -17.344 1 97.62 80 TRP B CA 1
ATOM 5038 C C . TRP B 1 80 ? 11.781 -0.779 -18.781 1 97.62 80 TRP B C 1
ATOM 5040 O O . TRP B 1 80 ? 11.82 -1.831 -19.422 1 97.62 80 TRP B O 1
ATOM 5050 N N . GLN B 1 81 ? 12.07 0.415 -19.297 1 97.94 81 GLN B N 1
ATOM 5051 C CA . GLN B 1 81 ? 12.672 0.52 -20.625 1 97.94 81 GLN B CA 1
ATOM 5052 C C . GLN B 1 81 ? 14.062 -0.11 -20.656 1 97.94 81 GLN B C 1
ATOM 5054 O O . GLN B 1 81 ? 14.422 -0.778 -21.625 1 97.94 81 GLN B O 1
ATOM 5059 N N . GLU B 1 82 ? 14.781 0.038 -19.609 1 97.38 82 GLU B N 1
ATOM 5060 C CA . GLU B 1 82 ? 16.109 -0.562 -19.5 1 97.38 82 GLU B CA 1
ATOM 5061 C C . GLU B 1 82 ? 16.031 -2.086 -19.516 1 97.38 82 GLU B C 1
ATOM 5063 O O . GLU B 1 82 ? 16.875 -2.752 -20.109 1 97.38 82 GLU B O 1
ATOM 5068 N N . SER B 1 83 ? 15.055 -2.65 -18.844 1 96.25 83 SER B N 1
ATOM 5069 C CA . SER B 1 83 ? 14.922 -4.102 -18.781 1 96.25 83 SER B CA 1
ATOM 5070 C C . SER B 1 83 ? 14.328 -4.668 -20.062 1 96.25 83 SER B C 1
ATOM 5072 O O . SER B 1 83 ? 14.391 -5.875 -20.297 1 96.25 83 SER B O 1
ATOM 5074 N N . GLY B 1 84 ? 13.656 -3.807 -20.875 1 94.44 84 GLY B N 1
ATOM 5075 C CA . GLY B 1 84 ? 12.992 -4.234 -22.094 1 94.44 84 GLY B CA 1
ATOM 5076 C C . GLY B 1 84 ? 11.555 -4.66 -21.875 1 94.44 84 GLY B C 1
ATOM 5077 O O . GLY B 1 84 ? 10.852 -5.004 -22.844 1 94.44 84 GLY B O 1
ATOM 5078 N N . ARG B 1 85 ? 11.008 -4.488 -20.672 1 94.31 85 ARG B N 1
ATOM 5079 C CA . ARG B 1 85 ? 9.695 -5.047 -20.375 1 94.31 85 ARG B CA 1
ATOM 5080 C C . ARG B 1 85 ? 8.602 -4.004 -20.562 1 94.31 85 ARG B C 1
ATOM 5082 O O . ARG B 1 85 ? 7.414 -4.336 -20.531 1 94.31 85 ARG B O 1
ATOM 5089 N N . TRP B 1 86 ? 8.969 -2.768 -20.766 1 95.88 86 TRP B N 1
ATOM 5090 C CA . TRP B 1 86 ? 7.973 -1.709 -20.906 1 95.88 86 TRP B CA 1
ATOM 5091 C C . TRP B 1 86 ? 6.98 -2.039 -22.016 1 95.88 86 TRP B C 1
ATOM 5093 O O . TRP B 1 86 ? 5.766 -1.948 -21.812 1 95.88 86 TRP B O 1
ATOM 5103 N N . GLU B 1 87 ? 7.516 -2.479 -23.109 1 91.69 87 GLU B N 1
ATOM 5104 C CA . GLU B 1 87 ? 6.652 -2.848 -24.219 1 91.69 87 GLU B CA 1
ATOM 5105 C C . GLU B 1 87 ? 6.227 -4.312 -24.125 1 91.69 87 GLU B C 1
ATOM 5107 O O . GLU B 1 87 ? 5.074 -4.645 -24.406 1 91.69 87 GLU B O 1
ATOM 5112 N N . PHE B 1 88 ? 7.102 -5.105 -23.656 1 88.56 88 PHE B N 1
ATOM 5113 C CA . PHE B 1 88 ? 6.902 -6.547 -23.625 1 88.56 88 PHE B CA 1
ATOM 5114 C C . PHE B 1 88 ? 5.727 -6.902 -22.719 1 88.56 88 PHE B C 1
ATOM 5116 O O . PHE B 1 88 ? 4.992 -7.855 -22.984 1 88.56 88 PHE B O 1
ATOM 5123 N N . TYR B 1 89 ? 5.527 -6.148 -21.641 1 90.25 89 TYR B N 1
ATOM 5124 C CA . TYR B 1 89 ? 4.52 -6.477 -20.641 1 90.25 89 TYR B CA 1
ATOM 5125 C C . TYR B 1 89 ? 3.113 -6.281 -21.203 1 90.25 89 TYR B C 1
ATOM 5127 O O . TYR B 1 89 ? 2.156 -6.883 -20.703 1 90.25 89 TYR B O 1
ATOM 5135 N N . GLY B 1 90 ? 2.943 -5.406 -22.172 1 90.06 90 GLY B N 1
ATOM 5136 C CA . GLY B 1 90 ? 1.659 -5.25 -22.844 1 90.06 90 GLY B CA 1
ATOM 5137 C C . GLY B 1 90 ? 0.686 -4.387 -22.062 1 90.06 90 GLY B C 1
ATOM 5138 O O . GLY B 1 90 ? 1.098 -3.551 -21.25 1 90.06 90 GLY B O 1
ATOM 5139 N N . LYS B 1 91 ? -0.586 -4.578 -22.25 1 91.5 91 LYS B N 1
ATOM 5140 C CA . LYS B 1 91 ? -1.635 -3.691 -21.766 1 91.5 91 LYS B CA 1
ATOM 5141 C C . LYS B 1 91 ? -1.95 -3.975 -20.297 1 91.5 91 LYS B C 1
ATOM 5143 O O . LYS B 1 91 ? -2.605 -3.172 -19.625 1 91.5 91 LYS B O 1
ATOM 5148 N N . GLU B 1 92 ? -1.446 -5.02 -19.828 1 94.19 92 GLU B N 1
ATOM 5149 C CA . GLU B 1 92 ? -1.667 -5.355 -18.422 1 94.19 92 GLU B CA 1
ATOM 5150 C C . GLU B 1 92 ? -0.892 -4.418 -17.5 1 94.19 92 GLU B C 1
ATOM 5152 O O . GLU B 1 92 ? -1.195 -4.316 -16.312 1 94.19 92 GLU B O 1
ATOM 5157 N N . LEU B 1 93 ? 0.144 -3.842 -18.078 1 96.38 93 LEU B N 1
ATOM 5158 C CA . LEU B 1 93 ? 0.875 -2.82 -17.344 1 96.38 93 LEU B CA 1
ATOM 5159 C C . LEU B 1 93 ? 0.104 -1.504 -17.328 1 96.38 93 LEU B C 1
ATOM 5161 O O . LEU B 1 93 ? -0.1 -0.886 -18.375 1 96.38 93 LEU B O 1
ATOM 5165 N N . LEU B 1 94 ? -0.306 -1.062 -16.141 1 97.62 94 LEU B N 1
ATOM 5166 C CA . LEU B 1 94 ? -1 0.218 -16.062 1 97.62 94 LEU B CA 1
ATOM 5167 C C . LEU B 1 94 ? -0.014 1.379 -16.141 1 97.62 94 LEU B C 1
ATOM 5169 O O . LEU B 1 94 ? 0.754 1.62 -15.211 1 97.62 94 LEU B O 1
ATOM 5173 N N . ARG B 1 95 ? -0.026 2.037 -17.219 1 96.88 95 ARG B N 1
ATOM 5174 C CA . ARG B 1 95 ? 0.855 3.174 -17.453 1 96.88 95 ARG B CA 1
ATOM 5175 C C . ARG B 1 95 ? 0.164 4.488 -17.094 1 96.88 95 ARG B C 1
ATOM 5177 O O . ARG B 1 95 ? -1.063 4.586 -17.156 1 96.88 95 ARG B O 1
ATOM 5184 N N . LEU B 1 96 ? 0.937 5.488 -16.656 1 96.44 96 LEU B N 1
ATOM 5185 C CA . LEU B 1 96 ? 0.398 6.801 -16.312 1 96.44 96 LEU B CA 1
ATOM 5186 C C . LEU B 1 96 ? 1.418 7.898 -16.609 1 96.44 96 LEU B C 1
ATOM 5188 O O . LEU B 1 96 ? 2.596 7.613 -16.828 1 96.44 96 LEU B O 1
ATOM 5192 N N . LYS B 1 97 ? 0.939 9.109 -16.703 1 96.19 97 LYS B N 1
ATOM 5193 C CA . LYS B 1 97 ? 1.77 10.297 -16.875 1 96.19 97 LYS B CA 1
ATOM 5194 C C . LYS B 1 97 ? 1.57 11.273 -15.711 1 96.19 97 LYS B C 1
ATOM 5196 O O . LYS B 1 97 ? 0.451 11.453 -15.227 1 96.19 97 LYS B O 1
ATOM 5201 N N . ASP B 1 98 ? 2.662 11.812 -15.305 1 95.06 98 ASP B N 1
ATOM 5202 C CA . ASP B 1 98 ? 2.531 12.828 -14.266 1 95.06 98 ASP B CA 1
ATOM 5203 C C . ASP B 1 98 ? 2.195 14.188 -14.867 1 95.06 98 ASP B C 1
ATOM 5205 O O . ASP B 1 98 ? 1.974 14.305 -16.078 1 95.06 98 ASP B O 1
ATOM 5209 N N . ARG B 1 99 ? 2.158 15.211 -14.008 1 94.31 99 ARG B N 1
ATOM 5210 C CA . ARG B 1 99 ? 1.727 16.531 -14.43 1 94.31 99 ARG B CA 1
ATOM 5211 C C . ARG B 1 99 ? 2.732 17.156 -15.398 1 94.31 99 ARG B C 1
ATOM 5213 O O . ARG B 1 99 ? 2.42 18.141 -16.078 1 94.31 99 ARG B O 1
ATOM 5220 N N . HIS B 1 100 ? 3.951 16.625 -15.5 1 94.69 100 HIS B N 1
ATOM 5221 C CA . HIS B 1 100 ? 4.977 17.094 -16.422 1 94.69 100 HIS B CA 1
ATOM 5222 C C . HIS B 1 100 ? 5.082 16.188 -17.641 1 94.69 100 HIS B C 1
ATOM 5224 O O . HIS B 1 100 ? 6.059 16.266 -18.391 1 94.69 100 HIS B O 1
ATOM 5230 N N . ASP B 1 101 ? 4.277 15.25 -17.781 1 95.19 101 ASP B N 1
ATOM 5231 C CA . ASP B 1 101 ? 4.145 14.336 -18.906 1 95.19 101 ASP B CA 1
ATOM 5232 C C . ASP B 1 101 ? 5.254 13.289 -18.906 1 95.19 101 ASP B C 1
ATOM 5234 O O . ASP B 1 101 ? 5.688 12.828 -19.969 1 95.19 101 ASP B O 1
ATOM 5238 N N . ARG B 1 102 ? 5.781 13.023 -17.797 1 96.25 102 ARG B N 1
ATOM 5239 C CA . ARG B 1 102 ? 6.73 11.922 -17.672 1 96.25 102 ARG B CA 1
ATOM 5240 C C . ARG B 1 102 ? 6.004 10.594 -17.484 1 96.25 102 ARG B C 1
ATOM 5242 O O . ARG B 1 102 ? 4.969 10.531 -16.812 1 96.25 102 ARG B O 1
ATOM 5249 N N . ASP B 1 103 ? 6.594 9.516 -17.984 1 97.62 103 ASP B N 1
ATOM 5250 C CA . ASP B 1 103 ? 5.957 8.203 -18 1 97.62 103 ASP B CA 1
ATOM 5251 C C . ASP B 1 103 ? 6.285 7.418 -16.734 1 97.62 103 ASP B C 1
ATOM 5253 O O . ASP B 1 103 ? 7.445 7.363 -16.312 1 97.62 103 ASP B O 1
ATOM 5257 N N . PHE B 1 104 ? 5.25 6.863 -16.156 1 98.06 104 PHE B N 1
ATOM 5258 C CA . PHE B 1 104 ? 5.344 5.969 -15 1 98.06 104 PHE B CA 1
ATOM 5259 C C . PHE B 1 104 ? 4.41 4.777 -15.172 1 98.06 104 PHE B C 1
ATOM 5261 O O . PHE B 1 104 ? 3.625 4.727 -16.125 1 98.06 104 PHE B O 1
ATOM 5268 N N . CYS B 1 105 ? 4.5 3.836 -14.289 1 97.94 105 CYS B N 1
ATOM 5269 C CA . CYS B 1 105 ? 3.539 2.744 -14.211 1 97.94 105 CYS B CA 1
ATOM 5270 C C . CYS B 1 105 ? 3.254 2.367 -12.766 1 97.94 105 CYS B C 1
ATOM 5272 O O . CYS B 1 105 ? 4.012 2.732 -11.867 1 97.94 105 CYS B O 1
ATOM 5274 N N . MET B 1 106 ? 2.113 1.791 -12.539 1 97.44 106 MET B N 1
ATOM 5275 C CA . MET B 1 106 ? 1.874 1.087 -11.281 1 97.44 106 MET B CA 1
ATOM 5276 C C . MET B 1 106 ? 2.52 -0.294 -11.305 1 97.44 106 MET B C 1
ATOM 5278 O O . MET B 1 106 ? 2.201 -1.122 -12.156 1 97.44 106 MET B O 1
ATOM 5282 N N . GLY B 1 107 ? 3.359 -0.577 -10.375 1 96.88 107 GLY B N 1
ATOM 5283 C CA . GLY B 1 107 ? 4.199 -1.762 -10.43 1 96.88 107 GLY B CA 1
ATOM 5284 C C . GLY B 1 107 ? 3.436 -3.049 -10.18 1 96.88 107 GLY B C 1
ATOM 5285 O O . GLY B 1 107 ? 2.873 -3.242 -9.102 1 96.88 107 GLY B O 1
ATOM 5286 N N . PRO B 1 108 ? 3.361 -3.951 -11.148 1 97.19 108 PRO B N 1
ATOM 5287 C CA . PRO B 1 108 ? 2.852 -5.301 -10.898 1 97.19 108 PRO B CA 1
ATOM 5288 C C . PRO B 1 108 ? 3.881 -6.203 -10.219 1 97.19 108 PRO B C 1
ATOM 5290 O O . PRO B 1 108 ? 3.525 -7.254 -9.68 1 97.19 108 PRO B O 1
ATOM 5293 N N . THR B 1 109 ? 5.102 -5.879 -10.344 1 96.25 109 THR B N 1
ATOM 5294 C CA . THR B 1 109 ? 6.297 -6.477 -9.758 1 96.25 109 THR B CA 1
ATOM 5295 C C . THR B 1 109 ? 7.414 -5.445 -9.641 1 96.25 109 THR B C 1
ATOM 5297 O O . THR B 1 109 ? 7.25 -4.297 -10.055 1 96.25 109 THR B O 1
ATOM 5300 N N . CYS B 1 110 ? 8.547 -5.828 -9.086 1 97.94 110 CYS B N 1
ATOM 5301 C CA . CYS B 1 110 ? 9.531 -4.789 -8.805 1 97.94 110 CYS B CA 1
ATOM 5302 C C . CYS B 1 110 ? 10.938 -5.254 -9.164 1 97.94 110 CYS B C 1
ATOM 5304 O O . CYS B 1 110 ? 11.906 -4.848 -8.523 1 97.94 110 CYS B O 1
ATOM 5306 N N . GLU B 1 111 ? 11.094 -6.102 -10.172 1 97.81 111 GLU B N 1
ATOM 5307 C CA . GLU B 1 111 ? 12.43 -6.543 -10.57 1 97.81 111 GLU B CA 1
ATOM 5308 C C . GLU B 1 111 ? 13.32 -5.352 -10.914 1 97.81 111 GLU B C 1
ATOM 5310 O O . GLU B 1 111 ? 14.484 -5.305 -10.5 1 97.81 111 GLU B O 1
ATOM 5315 N N . GLU B 1 112 ? 12.797 -4.371 -11.672 1 98.12 112 GLU B N 1
ATOM 5316 C CA . GLU B 1 112 ? 13.57 -3.23 -12.141 1 98.12 112 GLU B CA 1
ATOM 5317 C C . GLU B 1 112 ? 13.969 -2.316 -10.984 1 98.12 112 GLU B C 1
ATOM 5319 O O . GLU B 1 112 ? 15.109 -1.845 -10.93 1 98.12 112 GLU B O 1
ATOM 5324 N N . VAL B 1 113 ? 13.047 -2.09 -10.07 1 98.5 113 VAL B N 1
ATOM 5325 C CA . VAL B 1 113 ? 13.289 -1.165 -8.969 1 98.5 113 VAL B CA 1
ATOM 5326 C C . VAL B 1 113 ? 14.359 -1.734 -8.039 1 98.5 113 VAL B C 1
ATOM 5328 O O . VAL B 1 113 ? 15.289 -1.025 -7.648 1 98.5 113 VAL B O 1
ATOM 5331 N N . ILE B 1 114 ? 14.281 -3.004 -7.703 1 98.62 114 ILE B N 1
ATOM 5332 C CA . ILE B 1 114 ? 15.242 -3.617 -6.789 1 98.62 114 ILE B CA 1
ATOM 5333 C C . ILE B 1 114 ? 16.609 -3.738 -7.473 1 98.62 114 ILE B C 1
ATOM 5335 O O . ILE B 1 114 ? 17.641 -3.613 -6.824 1 98.62 114 ILE B O 1
ATOM 5339 N N . ALA B 1 115 ? 16.594 -4.059 -8.758 1 98.56 115 ALA B N 1
ATOM 5340 C CA . ALA B 1 115 ? 17.844 -4.102 -9.492 1 98.56 115 ALA B CA 1
ATOM 5341 C C . ALA B 1 115 ? 18.562 -2.758 -9.438 1 98.56 115 ALA B C 1
ATOM 5343 O O . ALA B 1 115 ? 19.797 -2.707 -9.281 1 98.56 115 ALA B O 1
ATOM 5344 N N . ASP B 1 116 ? 17.859 -1.701 -9.57 1 98.5 116 ASP B N 1
ATOM 5345 C CA . ASP B 1 116 ? 18.422 -0.359 -9.516 1 98.5 116 ASP B CA 1
ATOM 5346 C C . ASP B 1 116 ? 19.016 -0.067 -8.141 1 98.5 116 ASP B C 1
ATOM 5348 O O . ASP B 1 116 ? 20.062 0.567 -8.039 1 98.5 116 ASP B O 1
ATOM 5352 N N . ILE B 1 117 ? 18.344 -0.475 -7.113 1 97.69 117 ILE B N 1
ATOM 5353 C CA . ILE B 1 117 ? 18.844 -0.303 -5.754 1 97.69 117 ILE B CA 1
ATOM 5354 C C . ILE B 1 117 ? 20.141 -1.104 -5.574 1 97.69 117 ILE B C 1
ATOM 5356 O O . ILE B 1 117 ? 21.141 -0.581 -5.074 1 97.69 117 ILE B O 1
ATOM 5360 N N . VAL B 1 118 ? 20.125 -2.305 -6.016 1 98.25 118 VAL B N 1
ATOM 5361 C CA . VAL B 1 118 ? 21.234 -3.227 -5.762 1 98.25 118 VAL B CA 1
ATOM 5362 C C . VAL B 1 118 ? 22.469 -2.777 -6.539 1 98.25 118 VAL B C 1
ATOM 5364 O O . VAL B 1 118 ? 23.578 -2.82 -6.016 1 98.25 118 VAL B O 1
ATOM 5367 N N . ARG B 1 119 ? 22.266 -2.375 -7.793 1 97.94 119 ARG B N 1
ATOM 5368 C CA . ARG B 1 119 ? 23.422 -1.987 -8.586 1 97.94 119 ARG B CA 1
ATOM 5369 C C . ARG B 1 119 ? 24.125 -0.778 -7.977 1 97.94 119 ARG B C 1
ATOM 5371 O O . ARG B 1 119 ? 25.328 -0.575 -8.188 1 97.94 119 ARG B O 1
ATOM 5378 N N . LYS B 1 120 ? 23.406 0.009 -7.203 1 96 120 LYS B N 1
ATOM 5379 C CA . LYS B 1 120 ? 23.969 1.195 -6.562 1 96 120 LYS B CA 1
ATOM 5380 C C . LYS B 1 120 ? 24.578 0.855 -5.203 1 96 120 LYS B C 1
ATOM 5382 O O . LYS B 1 120 ? 25.516 1.509 -4.754 1 96 120 LYS B O 1
ATOM 5387 N N . GLU B 1 121 ? 24.078 -0.222 -4.551 1 96 121 GLU B N 1
ATOM 5388 C CA . GLU B 1 121 ? 24.391 -0.437 -3.141 1 96 121 GLU B CA 1
ATOM 5389 C C . GLU B 1 121 ? 25.359 -1.604 -2.959 1 96 121 GLU B C 1
ATOM 5391 O O . GLU B 1 121 ? 26.031 -1.708 -1.929 1 96 121 GLU B O 1
ATOM 5396 N N . ILE B 1 122 ? 25.406 -2.504 -3.895 1 96.69 122 ILE B N 1
ATOM 5397 C CA . ILE B 1 122 ? 26.234 -3.697 -3.773 1 96.69 122 ILE B CA 1
ATOM 5398 C C . ILE B 1 122 ? 27.266 -3.725 -4.902 1 96.69 122 ILE B C 1
ATOM 5400 O O . ILE B 1 122 ? 26.906 -3.881 -6.074 1 96.69 122 ILE B O 1
ATOM 5404 N N . ASN B 1 123 ? 28.547 -3.666 -4.531 1 95.75 123 ASN B N 1
ATOM 5405 C CA . ASN B 1 123 ? 29.562 -3.539 -5.566 1 95.75 123 ASN B CA 1
ATOM 5406 C C . ASN B 1 123 ? 30.672 -4.59 -5.402 1 95.75 123 ASN B C 1
ATOM 5408 O O . ASN B 1 123 ? 31.562 -4.688 -6.238 1 95.75 123 ASN B O 1
ATOM 5412 N N . SER B 1 124 ? 30.547 -5.379 -4.352 1 95.62 124 SER B N 1
ATOM 5413 C CA . SER B 1 124 ? 31.578 -6.363 -4.074 1 95.62 124 SER B CA 1
ATOM 5414 C C . SER B 1 124 ? 30.984 -7.738 -3.803 1 95.62 124 SER B C 1
ATOM 5416 O O . SER B 1 124 ? 29.906 -7.852 -3.215 1 95.62 124 SER B O 1
ATOM 5418 N N . TYR B 1 125 ? 31.797 -8.797 -4.133 1 95.75 125 TYR B N 1
ATOM 5419 C CA . TYR B 1 125 ? 31.359 -10.164 -3.881 1 95.75 125 TYR B CA 1
ATOM 5420 C C . TYR B 1 125 ? 31.188 -10.422 -2.389 1 95.75 125 TYR B C 1
ATOM 5422 O O . TYR B 1 125 ? 30.406 -11.289 -1.986 1 95.75 125 TYR B O 1
ATOM 5430 N N . LYS B 1 126 ? 31.781 -9.633 -1.508 1 92.56 126 LYS B N 1
ATOM 5431 C CA . LYS B 1 126 ? 31.734 -9.797 -0.059 1 92.56 126 LYS B CA 1
ATOM 5432 C C . LYS B 1 126 ? 30.344 -9.508 0.48 1 92.56 126 LYS B C 1
ATOM 5434 O O . LYS B 1 126 ? 29.984 -9.953 1.572 1 92.56 126 LYS B O 1
ATOM 5439 N N . GLN B 1 127 ? 29.625 -8.797 -0.29 1 94.62 127 GLN B N 1
ATOM 5440 C CA . GLN B 1 127 ? 28.297 -8.398 0.145 1 94.62 127 GLN B CA 1
ATOM 5441 C C . GLN B 1 127 ? 27.25 -9.406 -0.312 1 94.62 127 GLN B C 1
ATOM 5443 O O . GLN B 1 127 ? 26.078 -9.305 0.058 1 94.62 127 GLN B O 1
ATOM 5448 N N . LEU B 1 128 ? 27.656 -10.406 -1.072 1 96.94 128 LEU B N 1
ATOM 5449 C CA . LEU B 1 128 ? 26.734 -11.383 -1.653 1 96.94 128 LEU B CA 1
ATOM 5450 C C . LEU B 1 128 ? 26.828 -12.719 -0.93 1 96.94 128 LEU B C 1
ATOM 5452 O O . LEU B 1 128 ? 27.875 -13.062 -0.382 1 96.94 128 LEU B O 1
ATOM 5456 N N . PRO B 1 129 ? 25.688 -13.477 -0.928 1 97.75 129 PRO B N 1
ATOM 5457 C CA . PRO B 1 129 ? 24.375 -13.227 -1.5 1 97.75 129 PRO B CA 1
ATOM 5458 C C . PRO B 1 129 ? 23.5 -12.336 -0.613 1 97.75 129 PRO B C 1
ATOM 5460 O O . PRO B 1 129 ? 23.766 -12.211 0.587 1 97.75 129 PRO B O 1
ATOM 5463 N N . LYS B 1 130 ? 22.547 -11.664 -1.176 1 98.25 130 LYS B N 1
ATOM 5464 C CA . LYS B 1 130 ? 21.516 -10.914 -0.46 1 98.25 130 LYS B CA 1
ATOM 5465 C C . LYS B 1 130 ? 20.125 -11.211 -1.021 1 98.25 130 LYS B C 1
ATOM 5467 O O . LYS B 1 130 ? 19.969 -11.406 -2.227 1 98.25 130 LYS B O 1
ATOM 5472 N N . ASN B 1 131 ? 19.172 -11.352 -0.178 1 98.62 131 ASN B N 1
ATOM 5473 C CA . ASN B 1 131 ? 17.781 -11.555 -0.513 1 98.62 131 ASN B CA 1
ATOM 5474 C C . ASN B 1 131 ? 16.875 -10.5 0.138 1 98.62 131 ASN B C 1
ATOM 5476 O O . ASN B 1 131 ? 16.781 -10.438 1.364 1 98.62 131 ASN B O 1
ATOM 5480 N N . PHE B 1 132 ? 16.266 -9.633 -0.687 1 98.75 132 PHE B N 1
ATOM 5481 C CA . PHE B 1 132 ? 15.375 -8.578 -0.215 1 98.75 132 PHE B CA 1
ATOM 5482 C C . PHE B 1 132 ? 13.922 -8.922 -0.524 1 98.75 132 PHE B C 1
ATOM 5484 O O . PHE B 1 132 ? 13.633 -9.594 -1.521 1 98.75 132 PHE B O 1
ATOM 5491 N N . TYR B 1 133 ? 13.031 -8.5 0.346 1 98.62 133 TYR B N 1
ATOM 5492 C CA . TYR B 1 133 ? 11.617 -8.688 0.028 1 98.62 133 TYR B CA 1
ATOM 5493 C C . TYR B 1 133 ? 10.781 -7.516 0.538 1 98.62 133 TYR B C 1
ATOM 5495 O O . TYR B 1 133 ? 11.266 -6.703 1.333 1 98.62 133 TYR B O 1
ATOM 5503 N N . HIS B 1 134 ? 9.594 -7.371 0.062 1 98.62 134 HIS B N 1
ATOM 5504 C CA . HIS B 1 134 ? 8.602 -6.461 0.629 1 98.62 134 HIS B CA 1
ATOM 5505 C C . HIS B 1 134 ? 7.188 -6.988 0.422 1 98.62 134 HIS B C 1
ATOM 5507 O O . HIS B 1 134 ? 6.973 -7.902 -0.378 1 98.62 134 HIS B O 1
ATOM 5513 N N . ILE B 1 135 ? 6.301 -6.621 1.196 1 98.62 135 ILE B N 1
ATOM 5514 C CA . ILE B 1 135 ? 4.863 -6.789 1.017 1 98.62 135 ILE B CA 1
ATOM 5515 C C . ILE B 1 135 ? 4.234 -5.453 0.625 1 98.62 135 ILE B C 1
ATOM 5517 O O . ILE B 1 135 ? 4.301 -4.484 1.384 1 98.62 135 ILE B O 1
ATOM 5521 N N . GLN B 1 136 ? 3.672 -5.387 -0.556 1 98.06 136 GLN B N 1
ATOM 5522 C CA . GLN B 1 136 ? 3.211 -4.117 -1.106 1 98.06 136 GLN B CA 1
ATOM 5523 C C . GLN B 1 136 ? 2.014 -4.32 -2.029 1 98.06 136 GLN B C 1
ATOM 5525 O O . GLN B 1 136 ? 1.779 -5.426 -2.52 1 98.06 136 GLN B O 1
ATOM 5530 N N . THR B 1 137 ? 1.24 -3.273 -2.166 1 98 137 THR B N 1
ATOM 5531 C CA . THR B 1 137 ? 0.162 -3.234 -3.148 1 98 137 THR B CA 1
ATOM 5532 C C . THR B 1 137 ? 0.719 -3.307 -4.566 1 98 137 THR B C 1
ATOM 5534 O O . THR B 1 137 ? 1.707 -2.643 -4.887 1 98 137 THR B O 1
ATOM 5537 N N . LYS B 1 138 ? 0.133 -4.164 -5.34 1 98.38 138 LYS B N 1
ATOM 5538 C CA . LYS B 1 138 ? 0.45 -4.293 -6.762 1 98.38 138 LYS B CA 1
ATOM 5539 C C . LYS B 1 138 ? -0.777 -4.02 -7.625 1 98.38 138 LYS B C 1
ATOM 5541 O O . LYS B 1 138 ? -1.904 -4.012 -7.125 1 98.38 138 LYS B O 1
ATOM 5546 N N . PHE B 1 139 ? -0.467 -3.756 -8.828 1 98.25 139 PHE B N 1
ATOM 5547 C CA . PHE B 1 139 ? -1.569 -3.482 -9.742 1 98.25 139 PHE B CA 1
ATOM 5548 C C . PHE B 1 139 ? -1.328 -4.141 -11.094 1 98.25 139 PHE B C 1
ATOM 5550 O O . PHE B 1 139 ? -0.216 -4.09 -11.625 1 98.25 139 PHE B O 1
ATOM 5557 N N . ARG B 1 140 ? -2.275 -4.812 -11.641 1 97.88 140 ARG B N 1
ATOM 5558 C CA . ARG B 1 140 ? -2.338 -5.328 -13.008 1 97.88 140 ARG B CA 1
ATOM 5559 C C . ARG B 1 140 ? -3.645 -4.93 -13.688 1 97.88 140 ARG B C 1
ATOM 5561 O O . ARG B 1 140 ? -4.73 -5.191 -13.164 1 97.88 140 ARG B O 1
ATOM 5568 N N . ASP B 1 141 ? -3.512 -4.293 -14.789 1 97.19 141 ASP B N 1
ATOM 5569 C CA . ASP B 1 141 ? -4.703 -3.85 -15.508 1 97.19 141 ASP B CA 1
ATOM 5570 C C . ASP B 1 141 ? -5.383 -5.016 -16.219 1 97.19 141 ASP B C 1
ATOM 5572 O O . ASP B 1 141 ? -5.504 -5.012 -17.453 1 97.19 141 ASP B O 1
ATOM 5576 N N . GLU B 1 142 ? -5.922 -5.902 -15.43 1 94.69 142 GLU B N 1
ATOM 5577 C CA . GLU B 1 142 ? -6.602 -7.109 -15.891 1 94.69 142 GLU B CA 1
ATOM 5578 C C . GLU B 1 142 ? -7.77 -6.77 -16.812 1 94.69 142 GLU B C 1
ATOM 5580 O O . GLU B 1 142 ? -8.57 -5.879 -16.516 1 94.69 142 GLU B O 1
ATOM 5585 N N . VAL B 1 143 ? -7.848 -7.48 -17.891 1 92.94 143 VAL B N 1
ATOM 5586 C CA . VAL B 1 143 ? -8.852 -7.195 -18.906 1 92.94 143 VAL B CA 1
ATOM 5587 C C . VAL B 1 143 ? -10.242 -7.531 -18.375 1 92.94 143 VAL B C 1
ATOM 5589 O O . VAL B 1 143 ? -11.203 -6.801 -18.625 1 92.94 143 VAL B O 1
ATOM 5592 N N . ARG B 1 144 ? -10.367 -8.695 -17.688 1 92.56 144 ARG B N 1
ATOM 5593 C CA . ARG B 1 144 ? -11.633 -9.148 -17.125 1 92.56 144 ARG B CA 1
ATOM 5594 C C . ARG B 1 144 ? -11.461 -9.586 -15.672 1 92.56 144 ARG B C 1
ATOM 5596 O O . ARG B 1 144 ? -11.5 -10.789 -15.375 1 92.56 144 ARG B O 1
ATOM 5603 N N . PRO B 1 145 ? -11.391 -8.562 -14.82 1 93.94 145 PRO B N 1
ATOM 5604 C CA . PRO B 1 145 ? -11.344 -8.977 -13.414 1 93.94 145 PRO B CA 1
ATOM 5605 C C . PRO B 1 145 ? -12.562 -9.805 -13 1 93.94 145 PRO B C 1
ATOM 5607 O O . PRO B 1 145 ? -13.695 -9.461 -13.352 1 93.94 145 PRO B O 1
ATOM 5610 N N . ARG B 1 146 ? -12.32 -10.914 -12.359 1 91.69 146 ARG B N 1
ATOM 5611 C CA . ARG B 1 146 ? -13.398 -11.812 -11.969 1 91.69 146 ARG B CA 1
ATOM 5612 C C . ARG B 1 146 ? -13.031 -12.602 -10.719 1 91.69 146 ARG B C 1
ATOM 5614 O O . ARG B 1 146 ? -11.883 -12.547 -10.258 1 91.69 146 ARG B O 1
ATOM 5621 N N . PHE B 1 147 ? -14.039 -13.164 -10.047 1 93.06 147 PHE B N 1
ATOM 5622 C CA . PHE B 1 147 ? -13.867 -14.117 -8.961 1 93.06 147 PHE B CA 1
ATOM 5623 C C . PHE B 1 147 ? -13.32 -13.43 -7.715 1 93.06 147 PHE B C 1
ATOM 5625 O O . PHE B 1 147 ? -12.516 -14.008 -6.98 1 93.06 147 PHE B O 1
ATOM 5632 N N . GLY B 1 148 ? -13.656 -12.203 -7.531 1 95.12 148 GLY B N 1
ATOM 5633 C CA . GLY B 1 148 ? -13.258 -11.5 -6.32 1 95.12 148 GLY B CA 1
ATOM 5634 C C . GLY B 1 148 ? -11.781 -11.148 -6.301 1 95.12 148 GLY B C 1
ATOM 5635 O O . GLY B 1 148 ? -11.266 -10.555 -7.25 1 95.12 148 GLY B O 1
ATOM 5636 N N . VAL B 1 149 ? -11.07 -11.594 -5.281 1 96.75 149 VAL B N 1
ATOM 5637 C CA . VAL B 1 149 ? -9.672 -11.203 -5.117 1 96.75 149 VAL B CA 1
ATOM 5638 C C . VAL B 1 149 ? -8.773 -12.242 -5.777 1 96.75 149 VAL B C 1
ATOM 5640 O O . VAL B 1 149 ? -7.547 -12.109 -5.758 1 96.75 149 VAL B O 1
ATOM 5643 N N . MET B 1 150 ? -9.383 -13.25 -6.406 1 95.69 150 MET B N 1
ATOM 5644 C CA . MET B 1 150 ? -8.609 -14.25 -7.148 1 95.69 150 MET B CA 1
ATOM 5645 C C . MET B 1 150 ? -7.977 -13.633 -8.391 1 95.69 150 MET B C 1
ATOM 5647 O O . MET B 1 150 ? -6.844 -13.953 -8.742 1 95.69 150 MET B O 1
ATOM 5651 N N . ARG B 1 151 ? -8.711 -12.82 -9 1 94.88 151 ARG B N 1
ATOM 5652 C CA . ARG B 1 151 ? -8.258 -12.102 -10.188 1 94.88 151 ARG B CA 1
ATOM 5653 C C 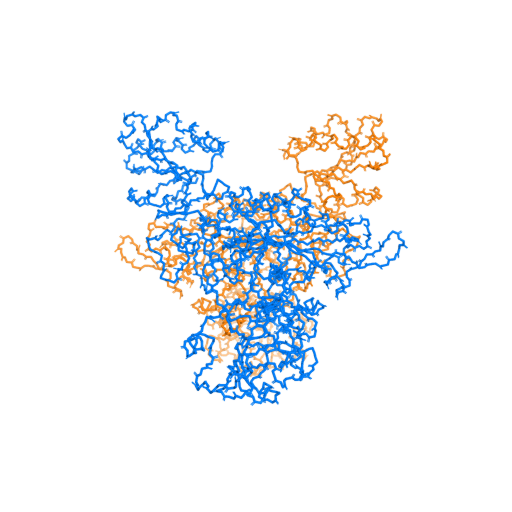. ARG B 1 151 ? -8.68 -10.633 -10.133 1 94.88 151 ARG B C 1
ATOM 5655 O O . ARG B 1 151 ? -9.422 -10.164 -10.992 1 94.88 151 ARG B O 1
ATOM 5662 N N . ALA B 1 152 ? -8.133 -9.969 -9.219 1 97.12 152 ALA B N 1
ATOM 5663 C CA . ALA B 1 152 ? -8.375 -8.547 -9.031 1 97.12 152 ALA B CA 1
ATOM 5664 C C . ALA B 1 152 ? -7.34 -7.711 -9.781 1 97.12 152 ALA B C 1
ATOM 5666 O O . ALA B 1 152 ? -6.355 -8.242 -10.289 1 97.12 152 ALA B O 1
ATOM 5667 N N . ARG B 1 153 ? -7.582 -6.441 -9.898 1 97.94 153 ARG B N 1
ATOM 5668 C CA . ARG B 1 153 ? -6.605 -5.535 -10.5 1 97.94 153 ARG B CA 1
ATOM 5669 C C . ARG B 1 153 ? -5.605 -5.047 -9.461 1 97.94 153 ARG B C 1
ATOM 5671 O O . ARG B 1 153 ? -4.41 -4.926 -9.75 1 97.94 153 ARG B O 1
ATOM 5678 N N . GLU B 1 154 ? -6.117 -4.668 -8.312 1 98.31 154 GLU B N 1
ATOM 5679 C CA . GLU B 1 154 ? -5.285 -4.273 -7.184 1 98.31 154 GLU B CA 1
ATOM 5680 C C . GLU B 1 154 ? -5.234 -5.371 -6.125 1 98.31 154 GLU B C 1
ATOM 5682 O O . GLU B 1 154 ? -6.273 -5.922 -5.742 1 98.31 154 GLU B O 1
ATOM 5687 N N . PHE B 1 155 ? -4.047 -5.762 -5.711 1 98.31 155 PHE B N 1
ATOM 5688 C CA . PHE B 1 155 ? -3.873 -6.836 -4.746 1 98.31 155 PHE B CA 1
ATOM 5689 C C . PHE B 1 155 ? -2.594 -6.641 -3.939 1 98.31 155 PHE B C 1
ATOM 5691 O O . PHE B 1 155 ? -1.738 -5.836 -4.312 1 98.31 155 PHE B O 1
ATOM 5698 N N . VAL B 1 156 ? -2.486 -7.324 -2.842 1 98.56 156 VAL B N 1
ATOM 5699 C CA . VAL B 1 156 ? -1.285 -7.309 -2.014 1 98.56 156 VAL B CA 1
ATOM 5700 C C . VAL B 1 156 ? -0.446 -8.555 -2.297 1 98.56 156 VAL B C 1
ATOM 5702 O O . VAL B 1 156 ? -0.971 -9.672 -2.334 1 98.56 156 VAL B O 1
ATOM 5705 N N . MET B 1 157 ? 0.811 -8.305 -2.553 1 98.62 157 MET B N 1
ATOM 5706 C CA . MET B 1 157 ? 1.726 -9.414 -2.832 1 98.62 157 MET B CA 1
ATOM 5707 C C . MET B 1 157 ? 3.035 -9.234 -2.07 1 98.62 157 MET B C 1
ATOM 5709 O O . MET B 1 157 ? 3.451 -8.109 -1.788 1 98.62 157 MET B O 1
ATOM 5713 N N . LYS B 1 158 ? 3.57 -10.32 -1.659 1 98.88 158 LYS B N 1
ATOM 5714 C CA . LYS B 1 158 ? 4.969 -10.352 -1.245 1 98.88 158 LYS B CA 1
ATOM 5715 C C . LYS B 1 158 ? 5.879 -10.742 -2.406 1 98.88 158 LYS B C 1
ATOM 5717 O O . LYS B 1 158 ? 5.684 -11.789 -3.025 1 98.88 158 LYS B O 1
ATOM 5722 N N . ASP B 1 159 ? 6.844 -9.953 -2.701 1 98.12 159 ASP B N 1
ATOM 5723 C CA . ASP B 1 159 ? 7.891 -10.312 -3.656 1 98.12 159 ASP B CA 1
ATOM 5724 C C . ASP B 1 159 ? 9.273 -10.234 -3.012 1 98.12 159 ASP B C 1
ATOM 5726 O O . ASP B 1 159 ? 9.555 -9.32 -2.234 1 98.12 159 ASP B O 1
ATOM 5730 N N . ALA B 1 160 ? 10.047 -11.188 -3.312 1 98.75 160 ALA B N 1
ATOM 5731 C CA . ALA B 1 160 ? 11.445 -11.234 -2.879 1 98.75 160 ALA B CA 1
ATOM 5732 C C . ALA B 1 160 ? 12.383 -11.352 -4.074 1 98.75 160 ALA B C 1
ATOM 5734 O O . ALA B 1 160 ? 12.016 -11.906 -5.109 1 98.75 160 ALA B O 1
ATOM 5735 N N . TYR B 1 161 ? 13.523 -10.812 -3.945 1 98.81 161 TYR B N 1
ATOM 5736 C CA . TYR B 1 161 ? 14.555 -10.797 -4.98 1 98.81 161 TYR B CA 1
ATOM 5737 C C . TYR B 1 161 ? 15.922 -11.094 -4.395 1 98.81 161 TYR B C 1
ATOM 5739 O O . TYR B 1 161 ? 16.391 -10.391 -3.496 1 98.81 161 TYR B O 1
ATOM 5747 N N . SER B 1 162 ? 16.578 -12.094 -4.941 1 98.75 162 SER B N 1
ATOM 5748 C CA . SER B 1 162 ? 17.906 -12.453 -4.449 1 98.75 162 SER B CA 1
ATOM 5749 C C . SER B 1 162 ? 18.969 -12.156 -5.492 1 98.75 162 SER B C 1
ATOM 5751 O O . SER B 1 162 ? 18.703 -12.195 -6.695 1 98.75 162 SER B O 1
ATOM 5753 N N . PHE B 1 163 ? 20.141 -11.867 -5.078 1 98.88 163 PHE B N 1
ATOM 5754 C CA . PHE B 1 163 ? 21.297 -11.547 -5.906 1 98.88 163 PHE B CA 1
ATOM 5755 C C . PHE B 1 163 ? 22.516 -12.359 -5.473 1 98.88 163 PHE B C 1
ATOM 5757 O O . PHE B 1 163 ? 22.75 -12.539 -4.277 1 98.88 163 PHE B O 1
ATOM 5764 N N . HIS B 1 164 ? 23.281 -12.828 -6.48 1 98.62 164 HIS B N 1
ATOM 5765 C CA . HIS B 1 164 ? 24.312 -13.82 -6.191 1 98.62 164 HIS B CA 1
ATOM 5766 C C . HIS B 1 164 ? 25.531 -13.617 -7.074 1 98.62 164 HIS B C 1
ATOM 5768 O O . HIS B 1 164 ? 25.422 -13.078 -8.18 1 98.62 164 HIS B O 1
ATOM 5774 N N . ALA B 1 165 ? 26.656 -14.172 -6.578 1 98.31 165 ALA B N 1
ATOM 5775 C CA . ALA B 1 165 ? 27.906 -14.109 -7.332 1 98.31 165 ALA B CA 1
ATOM 5776 C C . ALA B 1 165 ? 27.938 -15.172 -8.43 1 98.31 165 ALA B C 1
ATOM 5778 O O . ALA B 1 165 ? 28.641 -15.008 -9.438 1 98.31 165 ALA B O 1
ATOM 5779 N N . ASP B 1 166 ? 27.234 -16.266 -8.203 1 97.62 166 ASP B N 1
ATOM 5780 C CA . ASP B 1 166 ? 27.234 -17.344 -9.188 1 97.62 166 ASP B CA 1
ATOM 5781 C C . ASP B 1 166 ? 25.953 -18.172 -9.094 1 97.62 166 ASP B C 1
ATOM 5783 O O . ASP B 1 166 ? 25.125 -17.953 -8.203 1 97.62 166 ASP B O 1
ATOM 5787 N N . TYR B 1 167 ? 25.844 -19.078 -10.023 1 97.56 167 TYR B N 1
ATOM 5788 C CA . TYR B 1 167 ? 24.625 -19.875 -10.164 1 97.56 167 TYR B CA 1
ATOM 5789 C C . TYR B 1 167 ? 24.438 -20.812 -8.984 1 97.56 167 TYR B C 1
ATOM 5791 O O . TYR B 1 167 ? 23.312 -21.047 -8.539 1 97.56 167 TYR B O 1
ATOM 5799 N N . ALA B 1 168 ? 25.469 -21.391 -8.445 1 98.19 168 ALA B N 1
ATOM 5800 C CA . ALA B 1 168 ? 25.375 -22.297 -7.297 1 98.19 168 ALA B CA 1
ATOM 5801 C C . ALA B 1 168 ? 24.766 -21.578 -6.094 1 98.19 168 ALA B C 1
ATOM 5803 O O . ALA B 1 168 ? 23.953 -22.156 -5.371 1 98.19 168 ALA B O 1
ATOM 5804 N N . SER B 1 169 ? 25.219 -20.344 -5.898 1 98.25 169 SER B N 1
ATOM 5805 C CA . SER B 1 169 ? 24.656 -19.531 -4.832 1 98.25 169 SER B CA 1
ATOM 5806 C C . SER B 1 169 ? 23.172 -19.266 -5.055 1 98.25 169 SER B C 1
ATOM 5808 O O . SER B 1 169 ? 22.375 -19.344 -4.117 1 98.25 169 SER B O 1
ATOM 5810 N N . LEU B 1 170 ? 22.781 -18.969 -6.25 1 98.5 170 LEU B N 1
ATOM 5811 C CA . LEU B 1 170 ? 21.391 -18.766 -6.598 1 98.5 170 LEU B CA 1
ATOM 5812 C C . LEU B 1 170 ? 20.562 -20.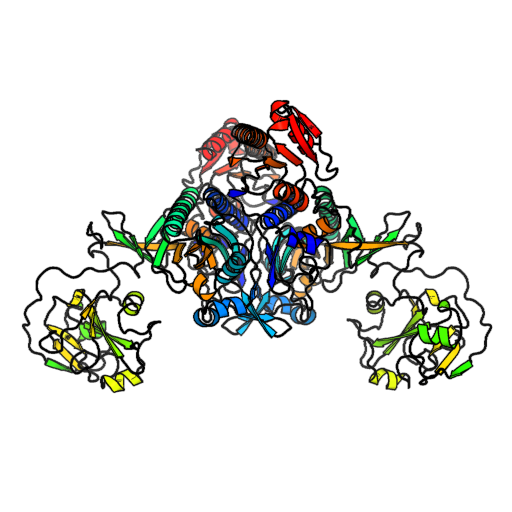016 -6.301 1 98.5 170 LEU B C 1
ATOM 5814 O O . LEU B 1 170 ? 19.469 -19.922 -5.73 1 98.5 170 LEU B O 1
ATOM 5818 N N . GLN B 1 171 ? 21.062 -21.172 -6.656 1 98.06 171 GLN B N 1
ATOM 5819 C CA . GLN B 1 171 ? 20.359 -22.422 -6.453 1 98.06 171 GLN B CA 1
ATOM 5820 C C . GLN B 1 171 ? 20.109 -22.688 -4.969 1 98.06 171 GLN B C 1
ATOM 5822 O O . GLN B 1 171 ? 19.047 -23.188 -4.586 1 98.06 171 GLN B O 1
ATOM 5827 N N . THR B 1 172 ? 21.062 -22.328 -4.172 1 98.44 172 THR B N 1
ATOM 5828 C CA . THR B 1 172 ? 20.922 -22.5 -2.73 1 98.44 172 THR B CA 1
ATOM 5829 C C . THR B 1 172 ? 19.766 -21.641 -2.195 1 98.44 172 THR B C 1
ATOM 5831 O O . THR B 1 172 ? 18.922 -22.141 -1.445 1 98.44 172 THR B O 1
ATOM 5834 N N . THR B 1 173 ? 19.781 -20.406 -2.59 1 98.44 173 THR B N 1
ATOM 5835 C CA . THR B 1 173 ? 18.734 -19.5 -2.137 1 98.44 173 THR B CA 1
ATOM 5836 C C . THR B 1 173 ? 17.375 -19.906 -2.715 1 98.44 173 THR B C 1
ATOM 5838 O O . THR B 1 173 ? 16.344 -19.797 -2.051 1 98.44 173 THR B O 1
ATOM 5841 N N . TYR B 1 174 ? 17.406 -20.359 -3.967 1 98.06 174 TYR B N 1
ATOM 5842 C CA . TYR B 1 174 ? 16.188 -20.875 -4.574 1 98.06 174 TYR B CA 1
ATOM 5843 C C . TYR B 1 174 ? 15.57 -21.969 -3.711 1 98.06 174 TYR B C 1
ATOM 5845 O O . TYR B 1 174 ? 14.367 -21.969 -3.451 1 98.06 174 TYR B O 1
ATOM 5853 N N . GLN B 1 175 ? 16.375 -22.859 -3.26 1 98.25 175 GLN B N 1
ATOM 5854 C CA . GLN B 1 175 ? 15.898 -23.953 -2.408 1 98.25 175 GLN B CA 1
ATOM 5855 C C . GLN B 1 175 ? 15.398 -23.422 -1.067 1 98.25 175 GLN B C 1
ATOM 5857 O O . GLN B 1 175 ? 14.383 -23.891 -0.549 1 98.25 175 GLN B O 1
ATOM 5862 N N . ASP B 1 176 ? 16.109 -22.469 -0.483 1 98.62 176 ASP B N 1
ATOM 5863 C CA . ASP B 1 176 ? 15.672 -21.859 0.77 1 98.62 176 ASP B CA 1
ATOM 5864 C C . ASP B 1 176 ? 14.281 -21.25 0.633 1 98.62 176 ASP B C 1
ATOM 5866 O O . ASP B 1 176 ? 13.453 -21.375 1.538 1 98.62 176 ASP B O 1
ATOM 5870 N N . MET B 1 177 ? 14.07 -20.562 -0.469 1 98.75 177 MET B N 1
ATOM 5871 C CA . MET B 1 177 ? 12.773 -19.953 -0.717 1 98.75 177 MET B CA 1
ATOM 5872 C C . MET B 1 177 ? 11.703 -21 -0.946 1 98.75 177 MET B C 1
ATOM 5874 O O . MET B 1 177 ? 10.578 -20.875 -0.45 1 98.75 177 MET B O 1
ATOM 5878 N N . TYR B 1 178 ? 12.07 -22.031 -1.74 1 98.44 178 TYR B N 1
ATOM 5879 C CA . TYR B 1 178 ? 11.172 -23.156 -1.922 1 98.44 178 TYR B CA 1
ATOM 5880 C C . TYR B 1 178 ? 10.719 -23.719 -0.578 1 98.44 178 TYR B C 1
ATOM 5882 O O . TYR B 1 178 ? 9.523 -23.906 -0.346 1 98.44 178 TYR B O 1
ATOM 5890 N N . ASP B 1 179 ? 11.602 -23.969 0.295 1 98.81 179 ASP B N 1
ATOM 5891 C CA . ASP B 1 179 ? 11.312 -24.531 1.61 1 98.81 179 ASP B CA 1
ATOM 5892 C C . ASP B 1 179 ? 10.484 -23.562 2.451 1 98.81 179 ASP B C 1
ATOM 5894 O O . ASP B 1 179 ? 9.578 -23.969 3.176 1 98.81 179 ASP B O 1
ATOM 5898 N N . ALA B 1 180 ? 10.859 -22.281 2.389 1 98.88 180 ALA B N 1
ATOM 5899 C CA . ALA B 1 180 ? 10.109 -21.266 3.123 1 98.88 180 ALA B CA 1
ATOM 5900 C C . ALA B 1 180 ? 8.648 -21.234 2.691 1 98.88 180 ALA B C 1
ATOM 5902 O O . ALA B 1 180 ? 7.75 -21.109 3.525 1 98.88 180 ALA B O 1
ATOM 5903 N N . TYR B 1 181 ? 8.453 -21.297 1.387 1 98.88 181 TYR B N 1
ATOM 5904 C CA . TYR B 1 181 ? 7.086 -21.297 0.873 1 98.88 181 TYR B CA 1
ATOM 5905 C C . TYR B 1 181 ? 6.32 -22.516 1.364 1 98.88 181 TYR B C 1
ATOM 5907 O O . TYR B 1 181 ? 5.152 -22.406 1.75 1 98.88 181 TYR B O 1
ATOM 5915 N N . CYS B 1 182 ? 6.965 -23.656 1.346 1 98.69 182 CYS B N 1
ATOM 5916 C CA . CYS B 1 182 ? 6.332 -24.859 1.881 1 98.69 182 CYS B CA 1
ATOM 5917 C C . CYS B 1 182 ? 5.945 -24.672 3.342 1 98.69 182 CYS B C 1
ATOM 5919 O O . CYS B 1 182 ? 4.844 -25.031 3.752 1 98.69 182 CYS B O 1
ATOM 5921 N N . ARG B 1 183 ? 6.809 -24.078 4.137 1 98.81 183 ARG B N 1
ATOM 5922 C CA . ARG B 1 183 ? 6.508 -23.828 5.539 1 98.81 183 ARG B CA 1
ATOM 5923 C C . ARG B 1 183 ? 5.336 -22.859 5.684 1 98.81 183 ARG B C 1
ATOM 5925 O O . ARG B 1 183 ? 4.473 -23.062 6.543 1 98.81 183 ARG B O 1
ATOM 5932 N N . ILE B 1 184 ? 5.336 -21.844 4.855 1 98.88 184 ILE B N 1
ATOM 5933 C CA . ILE B 1 184 ? 4.289 -20.828 4.91 1 98.88 184 ILE B CA 1
ATOM 5934 C C . ILE B 1 184 ? 2.926 -21.484 4.691 1 98.88 184 ILE B C 1
ATOM 5936 O O . ILE B 1 184 ? 2.018 -21.328 5.512 1 98.88 184 ILE B O 1
ATOM 5940 N N . PHE B 1 185 ? 2.828 -22.219 3.648 1 98.75 185 PHE B N 1
ATOM 5941 C CA . PHE B 1 185 ? 1.522 -22.766 3.297 1 98.75 185 PHE B CA 1
ATOM 5942 C C . PHE B 1 185 ? 1.137 -23.891 4.242 1 98.75 185 PHE B C 1
ATOM 5944 O O . PHE B 1 185 ? -0.046 -24.094 4.52 1 98.75 185 PHE B O 1
ATOM 5951 N N . THR B 1 186 ? 2.123 -24.594 4.781 1 98.56 186 THR B N 1
ATOM 5952 C CA . THR B 1 186 ? 1.848 -25.578 5.824 1 98.56 186 THR B CA 1
ATOM 5953 C C . THR B 1 186 ? 1.318 -24.891 7.086 1 98.56 186 THR B C 1
ATOM 5955 O O . THR B 1 186 ? 0.324 -25.344 7.664 1 98.56 186 THR B O 1
ATOM 5958 N N . ARG B 1 187 ? 1.926 -23.844 7.508 1 98.25 187 ARG B N 1
ATOM 5959 C CA . ARG B 1 187 ? 1.5 -23.094 8.688 1 98.25 187 ARG B CA 1
ATOM 5960 C C . ARG B 1 187 ? 0.097 -22.516 8.492 1 98.25 187 ARG B C 1
ATOM 5962 O O . ARG B 1 187 ? -0.669 -22.406 9.453 1 98.25 187 ARG B O 1
ATOM 5969 N N . LEU B 1 188 ? -0.197 -22.172 7.285 1 98.5 188 LEU B N 1
ATOM 5970 C CA . LEU B 1 188 ? -1.517 -21.625 6.996 1 98.5 188 LEU B CA 1
ATOM 5971 C C . LEU B 1 188 ? -2.555 -22.734 6.887 1 98.5 188 LEU B C 1
ATOM 5973 O O . LEU B 1 188 ? -3.748 -22.469 6.727 1 98.5 188 LEU B O 1
ATOM 5977 N N . GLY B 1 189 ? -2.137 -23.984 6.941 1 97.19 189 GLY B N 1
ATOM 5978 C CA . GLY B 1 189 ? -3.027 -25.141 6.977 1 97.19 189 GLY B CA 1
ATOM 5979 C C . GLY B 1 189 ? -3.604 -25.484 5.617 1 97.19 189 GLY B C 1
ATOM 5980 O O . GLY B 1 189 ? -4.715 -26.016 5.527 1 97.19 189 GLY B O 1
ATOM 5981 N N . LEU B 1 190 ? -2.893 -25.266 4.547 1 97.94 190 LEU B N 1
ATOM 5982 C CA . LEU B 1 190 ? -3.42 -25.484 3.203 1 97.94 190 LEU B CA 1
ATOM 5983 C C . LEU B 1 190 ? -2.914 -26.797 2.623 1 97.94 190 LEU B C 1
ATOM 5985 O O . LEU B 1 190 ? -1.778 -27.203 2.883 1 97.94 190 LEU B O 1
ATOM 5989 N N . ALA B 1 191 ? -3.797 -27.469 1.911 1 96.88 191 ALA B N 1
ATOM 5990 C CA . ALA B 1 191 ? -3.365 -28.547 1.029 1 96.88 191 ALA B CA 1
ATOM 5991 C C . ALA B 1 191 ? -2.812 -28 -0.282 1 96.88 191 ALA B C 1
ATOM 5993 O O . ALA B 1 191 ? -3.545 -2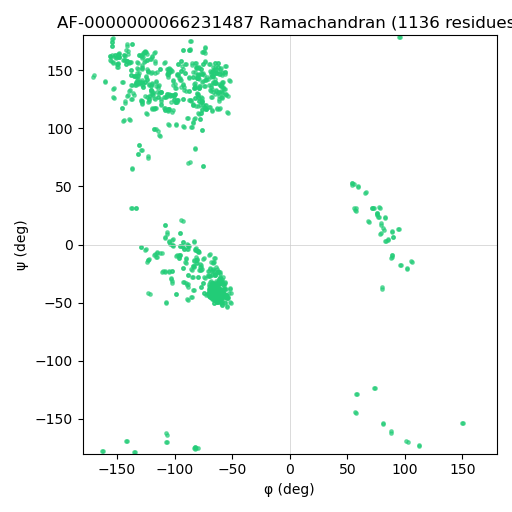7.391 -1.068 1 96.88 191 ALA B O 1
ATOM 5994 N N . PHE B 1 192 ? -1.518 -28.188 -0.478 1 97.25 192 PHE B N 1
ATOM 5995 C CA . PHE B 1 192 ? -0.864 -27.594 -1.639 1 97.25 192 PHE B CA 1
ATOM 5996 C C . PHE B 1 192 ? 0.18 -28.547 -2.217 1 97.25 192 PHE B C 1
ATOM 5998 O O . PHE B 1 192 ? 0.504 -29.562 -1.604 1 97.25 192 PHE B O 1
ATOM 6005 N N . ARG B 1 193 ? 0.61 -28.156 -3.461 1 95.69 193 ARG B N 1
ATOM 6006 C CA . ARG B 1 193 ? 1.682 -28.906 -4.121 1 95.69 193 ARG B CA 1
ATOM 6007 C C . ARG B 1 193 ? 2.6 -27.953 -4.895 1 95.69 193 ARG B C 1
ATOM 6009 O O . ARG B 1 193 ? 2.133 -27.156 -5.703 1 95.69 193 ARG B O 1
ATOM 6016 N N . PRO B 1 194 ? 3.871 -28.016 -4.551 1 96.75 194 PRO B N 1
ATOM 6017 C CA . PRO B 1 194 ? 4.801 -27.359 -5.477 1 96.75 194 PRO B CA 1
ATOM 6018 C C . PRO B 1 194 ? 4.898 -28.094 -6.816 1 96.75 194 PRO B C 1
ATOM 6020 O O . PRO B 1 194 ? 4.992 -29.312 -6.852 1 96.75 194 PRO B O 1
ATOM 6023 N N . VAL B 1 195 ? 4.863 -27.359 -7.93 1 96.69 195 VAL B N 1
ATOM 6024 C CA . VAL B 1 195 ? 4.887 -27.969 -9.25 1 96.69 195 VAL B CA 1
ATOM 6025 C C . VAL B 1 195 ? 5.875 -27.234 -10.148 1 96.69 195 VAL B C 1
ATOM 6027 O O . VAL B 1 195 ? 5.965 -26 -10.102 1 96.69 195 VAL B O 1
ATOM 6030 N N . ALA B 1 196 ? 6.648 -27.984 -10.898 1 94.56 196 ALA B N 1
ATOM 6031 C CA . ALA B 1 196 ? 7.492 -27.328 -11.898 1 94.56 196 ALA B CA 1
ATOM 6032 C C . ALA B 1 196 ? 6.652 -26.531 -12.891 1 94.56 196 ALA B C 1
ATOM 6034 O O . ALA B 1 196 ? 5.566 -26.969 -13.289 1 94.56 196 ALA B O 1
ATOM 6035 N N . ALA B 1 197 ? 7.184 -25.344 -13.242 1 93 197 ALA B N 1
ATOM 6036 C CA . ALA B 1 197 ? 6.375 -24.469 -14.086 1 93 197 ALA B CA 1
ATOM 6037 C C . ALA B 1 197 ? 7.238 -23.75 -15.125 1 93 197 ALA B C 1
ATOM 6039 O O . ALA B 1 197 ? 8.461 -23.672 -14.969 1 93 197 ALA B O 1
ATOM 6040 N N . ASP B 1 198 ? 6.512 -23.375 -16.109 1 87.44 198 ASP B N 1
ATOM 6041 C CA . ASP B 1 198 ? 7.148 -22.484 -17.094 1 87.44 198 ASP B CA 1
ATOM 6042 C C . ASP B 1 198 ? 7.43 -21.109 -16.484 1 87.44 198 ASP B C 1
ATOM 6044 O O . ASP B 1 198 ? 6.672 -20.641 -15.641 1 87.44 198 ASP B O 1
ATOM 6048 N N . THR B 1 199 ? 8.5 -20.484 -16.953 1 84.69 199 THR B N 1
ATOM 6049 C CA . THR B 1 199 ? 8.906 -19.203 -16.391 1 84.69 199 THR B CA 1
ATOM 6050 C C . THR B 1 199 ? 8.117 -18.047 -17.016 1 84.69 199 THR B C 1
ATOM 6052 O O . THR B 1 199 ? 8.133 -16.938 -16.5 1 84.69 199 THR B O 1
ATOM 6055 N N . GLY B 1 200 ? 7.449 -18.25 -18.047 1 78.25 200 GLY B N 1
ATOM 6056 C CA . GLY B 1 200 ? 6.613 -17.234 -18.672 1 78.25 200 GLY B CA 1
ATOM 6057 C C . GLY B 1 200 ? 7.375 -15.977 -19.047 1 78.25 200 GLY B C 1
ATOM 6058 O O . GLY B 1 200 ? 8.531 -16.047 -19.469 1 78.25 200 GLY B O 1
ATOM 6059 N N . SER B 1 201 ? 6.684 -14.859 -18.891 1 74.69 201 SER B N 1
ATOM 6060 C CA . SER B 1 201 ? 7.207 -13.578 -19.344 1 74.69 201 SER B CA 1
ATOM 6061 C C . SER B 1 201 ? 8.266 -13.047 -18.391 1 74.69 201 SER B C 1
ATOM 6063 O O . SER B 1 201 ? 9.078 -12.188 -18.75 1 74.69 201 SER B O 1
ATOM 6065 N N . ILE B 1 202 ? 8.258 -13.5 -17.156 1 81.31 202 ILE B N 1
ATOM 6066 C CA . ILE B 1 202 ? 9.242 -13.047 -16.188 1 81.31 202 ILE B CA 1
ATOM 6067 C C . ILE B 1 202 ? 10.641 -13.508 -16.594 1 81.31 202 ILE B C 1
ATOM 6069 O O . ILE B 1 202 ? 11.625 -12.797 -16.391 1 81.31 202 ILE B O 1
ATOM 6073 N N . GLY B 1 203 ? 10.695 -14.75 -17.141 1 76.81 203 GLY B N 1
ATOM 6074 C CA . GLY B 1 203 ? 11.953 -15.266 -17.656 1 76.81 203 GLY B CA 1
ATOM 6075 C C . GLY B 1 203 ? 12.703 -16.109 -16.656 1 76.81 203 GLY B C 1
ATOM 6076 O O . GLY B 1 203 ? 12.211 -16.375 -15.555 1 76.81 203 GLY B O 1
ATOM 6077 N N . GLY B 1 204 ? 13.867 -16.625 -17.125 1 86.38 204 GLY B N 1
ATOM 6078 C CA . GLY B 1 204 ? 14.703 -17.484 -16.281 1 86.38 204 GLY B CA 1
ATOM 6079 C C . GLY B 1 204 ? 14.766 -18.922 -16.766 1 86.38 204 GLY B C 1
ATOM 6080 O O . GLY B 1 204 ? 14.398 -19.219 -17.906 1 86.38 204 GLY B O 1
ATOM 6081 N N . THR B 1 205 ? 15.398 -19.781 -15.977 1 88.06 205 THR B N 1
ATOM 6082 C CA . THR B 1 205 ? 15.695 -21.125 -16.453 1 88.06 205 THR B CA 1
ATOM 6083 C C . THR B 1 205 ? 14.938 -22.156 -15.648 1 88.06 205 THR B C 1
ATOM 6085 O O . THR B 1 205 ? 14.914 -23.344 -16.016 1 88.06 205 THR B O 1
ATOM 6088 N N . GLY B 1 206 ? 14.273 -21.734 -14.625 1 90.06 206 GLY B N 1
ATOM 6089 C CA . GLY B 1 206 ? 13.531 -22.672 -13.797 1 90.06 206 GLY B CA 1
ATOM 6090 C C . GLY B 1 206 ? 12.641 -21.984 -12.773 1 90.06 206 GLY B C 1
ATOM 6091 O O . GLY B 1 206 ? 13.008 -20.953 -12.219 1 90.06 206 GLY B O 1
ATOM 6092 N N . SER B 1 207 ? 11.5 -22.672 -12.594 1 95.31 207 SER B N 1
ATOM 6093 C CA . SER B 1 207 ? 10.586 -22.109 -11.609 1 95.31 207 SER B CA 1
ATOM 6094 C C . SER B 1 207 ? 9.664 -23.188 -11.039 1 95.31 207 SER B C 1
ATOM 6096 O O . SER B 1 207 ? 9.562 -24.281 -11.594 1 95.31 207 SER B O 1
ATOM 6098 N N . HIS B 1 208 ? 9.148 -22.938 -9.914 1 97.25 208 HIS B N 1
ATOM 6099 C CA . HIS B 1 208 ? 8.094 -23.734 -9.297 1 97.25 208 HIS B CA 1
ATOM 6100 C C . HIS B 1 208 ? 6.914 -22.875 -8.883 1 97.25 208 HIS B C 1
ATOM 6102 O O . HIS B 1 208 ? 7.102 -21.781 -8.32 1 97.25 208 HIS B O 1
ATOM 6108 N N . GLU B 1 209 ? 5.766 -23.344 -9.18 1 97.5 209 GLU B N 1
ATOM 6109 C CA . GLU B 1 209 ? 4.531 -22.781 -8.648 1 97.5 209 GLU B CA 1
ATOM 6110 C C . GLU B 1 209 ? 4.039 -23.562 -7.434 1 97.5 209 GLU B C 1
ATOM 6112 O O . GLU B 1 209 ? 4.254 -24.766 -7.336 1 97.5 209 GLU B O 1
ATOM 6117 N N . PHE B 1 210 ? 3.465 -22.844 -6.559 1 98.31 210 PHE B N 1
ATOM 6118 C CA . PHE B 1 210 ? 2.779 -23.469 -5.434 1 98.31 210 PHE B CA 1
ATOM 6119 C C . PHE B 1 210 ? 1.268 -23.391 -5.617 1 98.31 210 PHE B C 1
ATOM 6121 O O . PHE B 1 210 ? 0.688 -22.312 -5.605 1 98.31 210 PHE B O 1
ATOM 6128 N N . GLN B 1 211 ? 0.72 -24.609 -5.746 1 97.81 211 GLN B N 1
ATOM 6129 C CA . GLN B 1 211 ? -0.686 -24.734 -6.117 1 97.81 211 GLN B CA 1
ATOM 6130 C C . GLN B 1 211 ? -1.526 -25.219 -4.938 1 97.81 211 GLN B C 1
ATOM 6132 O O . GLN B 1 211 ? -1.337 -26.344 -4.453 1 97.81 211 GLN B O 1
ATOM 6137 N N . VAL B 1 212 ? -2.424 -24.375 -4.504 1 97.75 212 VAL B N 1
ATOM 6138 C CA . VAL B 1 212 ? -3.434 -24.828 -3.555 1 97.75 212 VAL B CA 1
ATOM 6139 C C . VAL B 1 212 ? -4.5 -25.641 -4.285 1 97.75 212 VAL B C 1
ATOM 6141 O O . VAL B 1 212 ? -5.125 -25.156 -5.227 1 97.75 212 VAL B O 1
ATOM 6144 N N . LEU B 1 213 ? -4.672 -26.828 -3.852 1 96 213 LEU B N 1
ATOM 6145 C CA . LEU B 1 213 ? -5.566 -27.75 -4.551 1 96 213 LEU B CA 1
ATOM 6146 C C . LEU B 1 213 ? -7.023 -27.359 -4.324 1 96 213 LEU B C 1
ATOM 6148 O O . LEU B 1 213 ? -7.477 -27.281 -3.18 1 96 213 LEU B O 1
ATOM 6152 N N . ALA B 1 214 ? -7.742 -27.062 -5.383 1 94.81 214 ALA B N 1
ATOM 6153 C CA . ALA B 1 214 ? -9.156 -26.688 -5.371 1 94.81 214 ALA B CA 1
ATOM 6154 C C . ALA B 1 214 ? -9.789 -26.875 -6.746 1 94.81 214 ALA B C 1
ATOM 6156 O O . ALA B 1 214 ? -9.18 -26.547 -7.766 1 94.81 214 ALA B O 1
ATOM 6157 N N . GLU B 1 215 ? -10.938 -27.328 -6.816 1 92 215 GLU B N 1
ATOM 6158 C CA . GLU B 1 215 ? -11.617 -27.609 -8.078 1 92 215 GLU B CA 1
ATOM 6159 C C . GLU B 1 215 ? -11.859 -26.344 -8.875 1 92 215 GLU B C 1
ATOM 6161 O O . GLU B 1 215 ? -11.898 -26.375 -10.109 1 92 215 GLU B O 1
ATOM 6166 N N . SER B 1 216 ? -11.938 -25.297 -8.164 1 92.06 216 SER B N 1
ATOM 6167 C CA . SER B 1 216 ? -12.195 -24.016 -8.812 1 92.06 216 SER B CA 1
ATOM 6168 C C . SER B 1 216 ? -10.93 -23.438 -9.43 1 92.06 216 SER B C 1
ATOM 6170 O O . SER B 1 216 ? -10.969 -22.422 -10.125 1 92.06 216 SER B O 1
ATOM 6172 N N . GLY B 1 217 ? -9.867 -24.047 -9.219 1 93.44 217 GLY B N 1
ATOM 6173 C CA . GLY B 1 217 ? -8.602 -23.531 -9.719 1 93.44 217 GLY B CA 1
ATOM 6174 C C . GLY B 1 217 ? -8.531 -23.484 -11.234 1 93.44 217 GLY B C 1
ATOM 6175 O O . GLY B 1 217 ? -9.055 -24.375 -11.914 1 93.44 217 GLY B O 1
ATOM 6176 N N . GLU B 1 218 ? -7.812 -22.5 -11.734 1 89.69 218 GLU B N 1
ATOM 6177 C CA . GLU B 1 218 ? -7.707 -22.312 -13.18 1 89.69 218 GLU B CA 1
ATOM 6178 C C . GLU B 1 218 ? -6.516 -23.078 -13.742 1 89.69 218 GLU B C 1
ATOM 6180 O O . GLU B 1 218 ? -6.438 -23.297 -14.953 1 89.69 218 GLU B O 1
ATOM 6185 N N . ASP B 1 219 ? -5.656 -23.5 -12.938 1 94.5 219 ASP B N 1
ATOM 6186 C CA . ASP B 1 219 ? -4.469 -24.219 -13.391 1 94.5 219 ASP B CA 1
ATOM 6187 C C . ASP B 1 219 ? -4.688 -25.719 -13.328 1 94.5 219 ASP B C 1
ATOM 6189 O O . ASP B 1 219 ? -5.348 -26.219 -12.422 1 94.5 219 ASP B O 1
ATOM 6193 N N . VAL B 1 220 ? -4.168 -26.328 -14.297 1 95.94 220 VAL B N 1
ATOM 6194 C CA . VAL B 1 220 ? -4.188 -27.797 -14.305 1 95.94 220 VAL B CA 1
ATOM 6195 C C . VAL B 1 220 ? -2.789 -28.328 -14.008 1 95.94 220 VAL B C 1
ATOM 6197 O O . VAL B 1 220 ? -1.814 -27.953 -14.656 1 95.94 220 VAL B O 1
ATOM 6200 N N . ILE B 1 221 ? -2.797 -29.188 -13.094 1 96.31 221 ILE B N 1
ATOM 6201 C CA . ILE B 1 221 ? -1.55 -29.781 -12.617 1 96.31 221 ILE B CA 1
ATOM 6202 C C . ILE B 1 221 ? -1.49 -31.25 -13.008 1 96.31 221 ILE B C 1
ATOM 6204 O O . ILE B 1 221 ? -2.467 -31.984 -12.836 1 96.31 221 ILE B O 1
ATOM 6208 N N . ALA B 1 222 ? -0.38 -31.656 -13.578 1 97.38 222 ALA B N 1
ATOM 6209 C CA . ALA B 1 222 ? -0.097 -33.062 -13.836 1 97.38 222 ALA B CA 1
ATOM 6210 C C . ALA B 1 222 ? 0.843 -33.656 -12.781 1 97.38 222 ALA B C 1
ATOM 6212 O O . ALA B 1 222 ? 1.898 -33.062 -12.5 1 97.38 222 ALA B O 1
ATOM 6213 N N . TYR B 1 223 ? 0.433 -34.688 -12.172 1 95.75 223 TYR B N 1
ATOM 6214 C CA . TYR B 1 223 ? 1.282 -35.281 -11.141 1 95.75 223 TYR B CA 1
ATOM 6215 C C . TYR B 1 223 ? 1.291 -36.812 -11.242 1 95.75 223 TYR B C 1
ATOM 6217 O O . TYR B 1 223 ? 0.344 -37.406 -11.758 1 95.75 223 TYR B O 1
ATOM 6225 N N . SER B 1 224 ? 2.389 -37.406 -10.852 1 96.5 224 SER B N 1
ATOM 6226 C CA . SER B 1 224 ? 2.52 -38.844 -10.867 1 96.5 224 SER B CA 1
ATOM 6227 C C . SER B 1 224 ? 1.71 -39.5 -9.742 1 96.5 224 SER B C 1
ATOM 6229 O O . SER B 1 224 ? 1.645 -38.969 -8.633 1 96.5 224 SER B O 1
ATOM 6231 N N . ASP B 1 225 ? 1.128 -40.562 -9.984 1 95.25 225 ASP B N 1
ATOM 6232 C CA . ASP B 1 225 ? 0.395 -41.312 -8.961 1 95.25 225 ASP B CA 1
ATOM 6233 C C . ASP B 1 225 ? 1.34 -42.156 -8.117 1 95.25 225 ASP B C 1
ATOM 6235 O O . ASP B 1 225 ? 0.901 -42.875 -7.211 1 95.25 225 ASP B O 1
ATOM 6239 N N . THR B 1 226 ? 2.631 -42.188 -8.445 1 94.94 226 THR B N 1
ATOM 6240 C CA . THR B 1 226 ? 3.592 -43.062 -7.785 1 94.94 226 THR B CA 1
ATOM 6241 C C . THR B 1 226 ? 4.738 -42.281 -7.18 1 94.94 226 THR B C 1
ATOM 6243 O O . THR B 1 226 ? 5.184 -42.562 -6.066 1 94.94 226 THR B O 1
ATOM 6246 N N . SER B 1 227 ? 5.215 -41.281 -7.961 1 94.62 227 SER B N 1
ATOM 6247 C CA . SER B 1 227 ? 6.352 -40.5 -7.512 1 94.62 227 SER B CA 1
ATOM 6248 C C . SER B 1 227 ? 5.918 -39.094 -7.086 1 94.62 227 SER B C 1
ATOM 6250 O O . SER B 1 227 ? 4.723 -38.812 -6.984 1 94.62 227 SER B O 1
ATOM 6252 N N . ASP B 1 228 ? 6.938 -38.25 -6.863 1 90.75 228 ASP B N 1
ATOM 6253 C CA . ASP B 1 228 ? 6.664 -36.875 -6.43 1 90.75 228 ASP B CA 1
ATOM 6254 C C . ASP B 1 228 ? 6.637 -35.906 -7.621 1 90.75 228 ASP B C 1
ATOM 6256 O O . ASP B 1 228 ? 6.523 -34.688 -7.441 1 90.75 228 ASP B O 1
ATOM 6260 N N . TYR B 1 229 ? 6.656 -36.5 -8.805 1 94.44 229 TYR B N 1
ATOM 6261 C CA . TYR B 1 229 ? 6.637 -35.656 -9.984 1 94.44 229 TYR B CA 1
ATOM 6262 C C . TYR B 1 229 ? 5.355 -34.844 -10.047 1 94.44 229 TYR B C 1
ATOM 6264 O O . TYR B 1 229 ? 4.258 -35.375 -9.852 1 94.44 229 TYR B O 1
ATOM 6272 N N . ALA B 1 230 ? 5.453 -33.625 -10.25 1 96 230 ALA B N 1
ATOM 6273 C CA . ALA B 1 230 ? 4.332 -32.719 -10.484 1 96 230 ALA B CA 1
ATOM 6274 C C . ALA B 1 230 ? 4.758 -31.516 -11.32 1 96 230 ALA B C 1
ATOM 6276 O O . ALA B 1 230 ? 5.824 -30.938 -11.094 1 96 230 ALA B O 1
ATOM 6277 N N . ALA B 1 231 ? 3.969 -31.172 -12.312 1 96.69 231 ALA B N 1
ATOM 6278 C CA . ALA B 1 231 ? 4.23 -30.016 -13.18 1 96.69 231 ALA B CA 1
ATOM 6279 C C . ALA B 1 231 ? 2.93 -29.406 -13.695 1 96.69 231 ALA B C 1
ATOM 6281 O O . ALA B 1 231 ? 1.907 -30.094 -13.781 1 96.69 231 ALA B O 1
ATOM 6282 N N . ASN B 1 232 ? 2.996 -28.141 -13.984 1 95.44 232 ASN B N 1
ATOM 6283 C CA . ASN B 1 232 ? 1.875 -27.547 -14.711 1 95.44 232 ASN B CA 1
ATOM 6284 C C . ASN B 1 232 ? 1.704 -28.188 -16.094 1 95.44 232 ASN B C 1
ATOM 6286 O O . ASN B 1 232 ? 2.686 -28.578 -16.719 1 95.44 232 ASN B O 1
ATOM 6290 N N . ILE B 1 233 ? 0.531 -28.141 -16.5 1 94.38 233 ILE B N 1
ATOM 6291 C CA . ILE B 1 233 ? 0.202 -28.812 -17.75 1 94.38 233 ILE B CA 1
ATOM 6292 C C . ILE B 1 233 ? 1.02 -28.203 -18.891 1 94.38 233 ILE B C 1
ATOM 6294 O O . ILE B 1 233 ? 1.385 -28.906 -19.844 1 94.38 233 ILE B O 1
ATOM 6298 N N . GLU B 1 234 ? 1.387 -26.984 -18.797 1 92.38 234 GLU B N 1
ATOM 6299 C CA . GLU B 1 234 ? 2.15 -26.266 -19.812 1 92.38 234 GLU B CA 1
ATOM 6300 C C . GLU B 1 234 ? 3.564 -26.828 -19.938 1 92.38 234 GLU B C 1
ATOM 6302 O O . GLU B 1 234 ? 4.156 -26.812 -21.016 1 92.38 234 GLU B O 1
ATOM 6307 N N . LEU B 1 235 ? 4.031 -27.406 -18.875 1 93.56 235 LEU B N 1
ATOM 6308 C CA . LEU B 1 235 ? 5.43 -27.828 -18.828 1 93.56 235 LEU B CA 1
ATOM 6309 C C . LEU B 1 235 ? 5.543 -29.344 -18.828 1 93.56 235 LEU B C 1
ATOM 6311 O O . LEU B 1 235 ? 6.586 -29.891 -19.203 1 93.56 235 LEU B O 1
ATOM 6315 N N . ALA B 1 236 ? 4.551 -30.047 -18.422 1 95.62 236 ALA B N 1
ATOM 6316 C CA . ALA B 1 236 ? 4.625 -31.5 -18.281 1 95.62 236 ALA B CA 1
ATOM 6317 C C . ALA B 1 236 ? 4.922 -32.156 -19.625 1 95.62 236 ALA B C 1
ATOM 6319 O O . ALA B 1 236 ? 4.098 -32.125 -20.547 1 95.62 236 ALA B O 1
ATOM 6320 N N . PRO B 1 237 ? 5.988 -32.781 -19.688 1 95.62 237 PRO B N 1
ATOM 6321 C CA . PRO B 1 237 ? 6.363 -33.375 -20.984 1 95.62 237 PRO B CA 1
ATOM 6322 C C . PRO B 1 237 ? 5.637 -34.688 -21.281 1 95.62 237 PRO B C 1
ATOM 6324 O O . PRO B 1 237 ? 5.34 -35.438 -20.359 1 95.62 237 PRO B O 1
ATOM 6327 N N . THR B 1 238 ? 5.371 -34.875 -22.531 1 96.12 238 THR B N 1
ATOM 6328 C CA . THR B 1 238 ? 4.953 -36.156 -23.031 1 96.12 238 THR B CA 1
ATOM 6329 C C . THR B 1 238 ? 6.152 -36.969 -23.531 1 96.12 238 THR B C 1
ATOM 6331 O O . THR B 1 238 ? 7.168 -36.375 -23.938 1 96.12 238 THR B O 1
ATOM 6334 N N . LEU B 1 239 ? 6.055 -38.219 -23.469 1 95.19 239 LEU B N 1
ATOM 6335 C CA . LEU B 1 239 ? 7.168 -39.094 -23.875 1 95.19 239 LEU B CA 1
ATOM 6336 C C . LEU B 1 239 ? 6.91 -39.719 -25.234 1 95.19 239 LEU B C 1
ATOM 6338 O O . LEU B 1 239 ? 5.758 -39.969 -25.609 1 95.19 239 LEU B O 1
ATOM 6342 N N . PRO B 1 240 ? 8.047 -39.938 -25.953 1 95.19 240 PRO B N 1
ATOM 6343 C CA . PRO B 1 240 ? 7.875 -40.688 -27.188 1 95.19 240 PRO B CA 1
ATOM 6344 C C . PRO B 1 240 ? 7.266 -42.062 -26.953 1 95.19 240 PRO B C 1
ATOM 6346 O O . PRO B 1 240 ? 7.539 -42.719 -25.938 1 95.19 240 PRO B O 1
ATOM 6349 N N . LEU B 1 241 ? 6.512 -42.5 -27.906 1 92.56 241 LEU B N 1
ATOM 6350 C CA . LEU B 1 241 ? 5.891 -43.812 -27.797 1 92.56 241 LEU B CA 1
ATOM 6351 C C . LEU B 1 241 ? 6.918 -44.906 -28.016 1 92.56 241 LEU B C 1
ATOM 6353 O O . LEU B 1 241 ? 7.852 -44.75 -28.812 1 92.56 241 LEU B O 1
ATOM 6357 N N . LYS B 1 242 ? 6.676 -45.969 -27.281 1 90.94 242 LYS B N 1
ATOM 6358 C CA . LYS B 1 242 ? 7.527 -47.156 -27.453 1 90.94 242 LYS B CA 1
ATOM 6359 C C . LYS B 1 242 ? 7.023 -48.031 -28.594 1 90.94 242 LYS B C 1
ATOM 6361 O O . LYS B 1 242 ? 5.859 -47.938 -29 1 90.94 242 LYS B O 1
ATOM 6366 N N . GLY B 1 243 ? 7.953 -48.844 -29.219 1 92.88 243 GLY B N 1
ATOM 6367 C CA . GLY B 1 243 ? 7.559 -49.781 -30.234 1 92.88 243 GLY B CA 1
ATOM 6368 C C . GLY B 1 243 ? 7.867 -49.312 -31.641 1 92.88 243 GLY B C 1
ATOM 6369 O O . GLY B 1 243 ? 8.57 -48.312 -31.828 1 92.88 243 GLY B O 1
ATOM 6370 N N . GLU B 1 244 ? 7.363 -50 -32.719 1 94.56 244 GLU B N 1
ATOM 6371 C CA . GLU B 1 244 ? 7.605 -49.688 -34.125 1 94.56 244 GLU B CA 1
ATOM 6372 C C . GLU B 1 244 ? 6.383 -49.062 -34.75 1 94.56 244 GLU B C 1
ATOM 6374 O O . GLU B 1 244 ? 5.25 -49.312 -34.344 1 94.56 244 GLU B O 1
ATOM 6379 N N . ARG B 1 245 ? 6.617 -48.219 -35.688 1 95.75 245 ARG B N 1
ATOM 6380 C CA . ARG B 1 245 ? 5.527 -47.594 -36.438 1 95.75 245 ARG B CA 1
ATOM 6381 C C . ARG B 1 245 ? 4.699 -48.656 -37.188 1 95.75 245 ARG B C 1
ATOM 6383 O O . ARG B 1 245 ? 5.25 -49.594 -37.75 1 95.75 245 ARG B O 1
ATOM 6390 N N . ALA B 1 246 ? 3.387 -48.5 -37.156 1 95.56 246 ALA B N 1
ATOM 6391 C CA . ALA B 1 246 ? 2.477 -49.375 -37.875 1 95.56 246 ALA B CA 1
ATOM 6392 C C . ALA B 1 246 ? 2.729 -49.312 -39.375 1 95.56 246 ALA B C 1
ATOM 6394 O O . ALA B 1 246 ? 3.021 -48.25 -39.938 1 95.56 246 ALA B O 1
ATOM 6395 N N . ALA B 1 247 ? 2.535 -50.438 -40.094 1 95 247 ALA B N 1
ATOM 6396 C CA . ALA B 1 247 ? 2.73 -50.5 -41.531 1 95 247 ALA B CA 1
ATOM 6397 C C . ALA B 1 247 ? 1.576 -49.812 -42.281 1 95 247 ALA B C 1
ATOM 6399 O O . ALA B 1 247 ? 0.417 -49.938 -41.875 1 95 247 ALA B O 1
ATOM 6400 N N . ALA B 1 248 ? 1.944 -49.125 -43.312 1 95.81 248 ALA B N 1
ATOM 6401 C CA . ALA B 1 248 ? 0.923 -48.531 -44.156 1 95.81 248 ALA B CA 1
ATOM 6402 C C . ALA B 1 248 ? 0.035 -49.594 -44.781 1 95.81 248 ALA B C 1
ATOM 6404 O O . ALA B 1 248 ? 0.534 -50.594 -45.312 1 95.81 248 ALA B O 1
ATOM 6405 N N . GLN B 1 249 ? -1.239 -49.406 -44.688 1 96.25 249 GLN B N 1
ATOM 6406 C CA . GLN B 1 249 ? -2.164 -50.406 -45.188 1 96.25 249 GLN B CA 1
ATOM 6407 C C . GLN B 1 249 ? -3.109 -49.812 -46.219 1 96.25 249 GLN B C 1
ATOM 6409 O O . GLN B 1 249 ? -3.822 -50.562 -46.938 1 96.25 249 GLN B O 1
ATOM 6414 N N . ALA B 1 250 ? -3.129 -48.562 -46.281 1 96.81 250 ALA B N 1
ATOM 6415 C CA . ALA B 1 250 ? -4.07 -47.875 -47.188 1 96.81 250 ALA B CA 1
ATOM 6416 C C . ALA B 1 250 ? -3.338 -46.969 -48.156 1 96.81 250 ALA B C 1
ATOM 6418 O O . ALA B 1 250 ? -2.262 -46.469 -47.844 1 96.81 250 ALA B O 1
ATOM 6419 N N . GLU B 1 251 ? -3.902 -46.781 -49.375 1 97.06 251 GLU B N 1
ATOM 6420 C CA . GLU B 1 251 ? -3.385 -45.812 -50.344 1 97.06 251 GLU B CA 1
ATOM 6421 C C . GLU B 1 251 ? -3.824 -44.406 -50 1 97.06 251 GLU B C 1
ATOM 6423 O O . GLU B 1 251 ? -4.852 -44.188 -49.375 1 97.06 251 GLU B O 1
ATOM 6428 N N . LEU B 1 252 ? -2.98 -43.469 -50.406 1 98 252 LEU B N 1
ATOM 6429 C CA . LEU B 1 252 ? -3.348 -42.062 -50.25 1 98 252 LEU B CA 1
ATOM 6430 C C . LEU B 1 252 ? -4.527 -41.688 -51.156 1 98 252 LEU B C 1
ATOM 6432 O O . LEU B 1 252 ? -4.422 -41.75 -52.375 1 98 252 LEU B O 1
ATOM 6436 N N . VAL B 1 253 ? -5.656 -41.344 -50.562 1 98.25 253 VAL B N 1
ATOM 6437 C CA . VAL B 1 253 ? -6.855 -41 -51.312 1 98.25 253 VAL B CA 1
ATOM 6438 C C . VAL B 1 253 ? -7.34 -39.625 -50.906 1 98.25 253 VAL B C 1
ATOM 6440 O O . VAL B 1 253 ? -7.461 -39.312 -49.719 1 98.25 253 VAL B O 1
ATOM 6443 N N . LYS B 1 254 ? -7.535 -38.75 -51.906 1 97.75 254 LYS B N 1
ATOM 6444 C CA . LYS B 1 254 ? -8.117 -37.438 -51.688 1 97.75 254 LYS B CA 1
ATOM 6445 C C . LYS B 1 254 ? -9.641 -37.531 -51.625 1 97.75 254 LYS B C 1
ATOM 6447 O O . LYS B 1 254 ? -10.273 -37.938 -52.594 1 97.75 254 LYS B O 1
ATOM 6452 N N . VAL B 1 255 ? -10.234 -37.156 -50.531 1 97.56 255 VAL B N 1
ATOM 6453 C CA . VAL B 1 255 ? -11.672 -37.25 -50.312 1 97.56 255 VAL B CA 1
ATOM 6454 C C . VAL B 1 255 ? -12.289 -35.875 -50.219 1 97.56 255 VAL B C 1
ATOM 6456 O O . VAL B 1 255 ? -11.734 -35 -49.531 1 97.56 255 VAL B O 1
ATOM 6459 N N . HIS B 1 256 ? -13.375 -35.656 -50.969 1 97.81 256 HIS B N 1
ATOM 6460 C CA . HIS B 1 256 ? -14.102 -34.375 -50.875 1 97.81 256 HIS B CA 1
ATOM 6461 C C . HIS B 1 256 ? -14.891 -34.281 -49.562 1 97.81 256 HIS B C 1
ATOM 6463 O O . HIS B 1 256 ? -15.766 -35.125 -49.312 1 97.81 256 HIS B O 1
ATOM 6469 N N . THR B 1 257 ? -14.586 -33.375 -48.719 1 96.5 257 THR B N 1
ATOM 6470 C CA . THR B 1 257 ? -15.219 -33.188 -47.406 1 96.5 257 THR B CA 1
ATOM 6471 C C . THR B 1 257 ? -15.789 -31.781 -47.312 1 96.5 257 THR B C 1
ATOM 6473 O O . THR B 1 257 ? -15.289 -30.969 -46.531 1 96.5 257 THR B O 1
ATOM 6476 N N . PRO B 1 258 ? -16.938 -31.5 -47.969 1 95.12 258 PRO B N 1
ATOM 6477 C CA . PRO B 1 258 ? -17.484 -30.141 -48.031 1 95.12 258 PRO B CA 1
ATOM 6478 C C . PRO B 1 258 ? -17.938 -29.656 -46.656 1 95.12 258 PRO B C 1
ATOM 6480 O O . PRO B 1 258 ? -18.672 -30.359 -45.969 1 95.12 258 PRO B O 1
ATOM 6483 N N . ASN B 1 259 ? -17.562 -28.516 -46.25 1 91.19 259 ASN B N 1
ATOM 6484 C CA . ASN B 1 259 ? -17.969 -27.781 -45.062 1 91.19 259 ASN B CA 1
ATOM 6485 C C . ASN B 1 259 ? -17.469 -28.469 -43.781 1 91.19 259 ASN B C 1
ATOM 6487 O O . ASN B 1 259 ? -18.094 -28.359 -42.75 1 91.19 259 ASN B O 1
ATOM 6491 N N . VAL B 1 260 ? -16.5 -29.281 -43.844 1 92.12 260 VAL B N 1
ATOM 6492 C CA . VAL B 1 260 ? -15.883 -29.938 -42.688 1 92.12 260 VAL B CA 1
ATOM 6493 C C . VAL B 1 260 ? -14.609 -29.203 -42.281 1 92.12 260 VAL B C 1
ATOM 6495 O O . VAL B 1 260 ? -13.555 -29.391 -42.906 1 92.12 260 VAL B O 1
ATOM 6498 N N . LYS B 1 261 ? -14.742 -28.422 -41.188 1 88.94 261 LYS B N 1
ATOM 6499 C CA . LYS B 1 261 ? -13.609 -27.547 -40.875 1 88.94 261 LYS B CA 1
ATOM 6500 C C . LYS B 1 261 ? -13.008 -27.922 -39.5 1 88.94 261 LYS B C 1
ATOM 6502 O O . LYS B 1 261 ? -11.945 -27.406 -39.156 1 88.94 261 LYS B O 1
ATOM 6507 N N . THR B 1 262 ? -13.711 -28.828 -38.781 1 92.62 262 THR B N 1
ATOM 6508 C CA . THR B 1 262 ? -13.219 -29.219 -37.469 1 92.62 262 THR B CA 1
ATOM 6509 C C . THR B 1 262 ? -12.969 -30.719 -37.406 1 92.6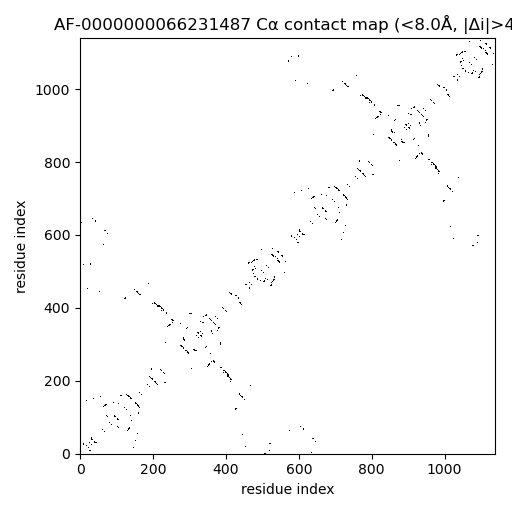2 262 THR B C 1
ATOM 6511 O O . THR B 1 262 ? -13.523 -31.484 -38.188 1 92.62 262 THR B O 1
ATOM 6514 N N . ILE B 1 263 ? -12.172 -31.078 -36.469 1 94.06 263 ILE B N 1
ATOM 6515 C CA . ILE B 1 263 ? -11.844 -32.5 -36.281 1 94.06 263 ILE B CA 1
ATOM 6516 C C . ILE B 1 263 ? -13.117 -33.281 -35.938 1 94.06 263 ILE B C 1
ATOM 6518 O O . ILE B 1 263 ? -13.336 -34.375 -36.438 1 94.06 263 ILE B O 1
ATOM 6522 N N . ASP B 1 264 ? -13.938 -32.688 -35.062 1 94.56 264 ASP B N 1
ATOM 6523 C CA . ASP B 1 264 ? -15.188 -33.344 -34.688 1 94.56 264 ASP B CA 1
ATOM 6524 C C . ASP B 1 264 ? -16.062 -33.594 -35.906 1 94.56 264 ASP B C 1
ATOM 6526 O O . ASP B 1 264 ? -16.609 -34.688 -36.094 1 94.56 264 ASP B O 1
ATOM 6530 N N . SER B 1 265 ? -16.188 -32.625 -36.75 1 95.12 265 SER B N 1
ATOM 6531 C CA . SER B 1 265 ? -17 -32.75 -37.969 1 95.12 265 SER B CA 1
ATOM 6532 C C . SER B 1 265 ? -16.391 -33.781 -38.938 1 95.12 265 SER B C 1
ATOM 6534 O O . SER B 1 265 ? -17.125 -34.5 -39.594 1 95.12 265 SER B O 1
ATOM 6536 N N . LEU B 1 266 ? -15.133 -33.812 -39.031 1 95.56 266 LEU B N 1
ATOM 6537 C CA . LEU B 1 266 ? -14.438 -34.75 -39.906 1 95.56 266 LEU B CA 1
ATOM 6538 C C . LEU B 1 266 ? -14.68 -36.188 -39.438 1 95.56 266 LEU B C 1
ATOM 6540 O O . LEU B 1 266 ? -14.953 -37.062 -40.281 1 95.56 266 LEU B O 1
ATOM 6544 N N . VAL B 1 267 ? -14.531 -36.438 -38.125 1 96.25 267 VAL B N 1
ATOM 6545 C CA . VAL B 1 267 ? -14.766 -37.75 -37.531 1 96.25 267 VAL B CA 1
ATOM 6546 C C . VAL B 1 267 ? -16.188 -38.219 -37.812 1 96.25 267 VAL B C 1
ATOM 6548 O O . VAL B 1 267 ? -16.406 -39.375 -38.188 1 96.25 267 VAL B O 1
ATOM 6551 N N . ASP B 1 268 ? -17.125 -37.344 -37.719 1 96.5 268 ASP B N 1
ATOM 6552 C CA . ASP B 1 268 ? -18.531 -37.625 -37.969 1 96.5 268 ASP B CA 1
ATOM 6553 C C . ASP B 1 268 ? -18.766 -37.938 -39.469 1 96.5 268 ASP B C 1
ATOM 6555 O O . ASP B 1 268 ? -19.469 -38.875 -39.812 1 96.5 268 ASP B O 1
ATOM 6559 N N . PHE B 1 269 ? -18.188 -37.125 -40.281 1 96.69 269 PHE B N 1
ATOM 6560 C CA . PHE B 1 269 ? -18.375 -37.219 -41.719 1 96.69 269 PHE B CA 1
ATOM 6561 C C . PHE B 1 269 ? -17.828 -38.562 -42.25 1 96.69 269 PHE B C 1
ATOM 6563 O O . PHE B 1 269 ? -18.469 -39.219 -43.031 1 96.69 269 PHE B O 1
ATOM 6570 N N . LEU B 1 270 ? -16.641 -38.938 -41.781 1 96.62 270 LEU B N 1
ATOM 6571 C CA . LEU B 1 270 ? -15.969 -40.125 -42.312 1 96.62 270 LEU B CA 1
ATOM 6572 C C . LEU B 1 270 ? -16.25 -41.344 -41.469 1 96.62 270 LEU B C 1
ATOM 6574 O O . LEU B 1 270 ? -15.898 -42.469 -41.812 1 96.62 270 LEU B O 1
ATOM 6578 N N . SER B 1 271 ? -16.891 -41.188 -40.281 1 96.5 271 SER B N 1
ATOM 6579 C CA . SER B 1 271 ? -17.188 -42.25 -39.344 1 96.5 271 SER B CA 1
ATOM 6580 C C . SER B 1 271 ? -15.938 -43.031 -38.969 1 96.5 271 SER B C 1
ATOM 6582 O O . SER B 1 271 ? -15.906 -44.25 -39.094 1 96.5 271 SER B O 1
ATOM 6584 N N . ILE B 1 272 ? -14.93 -42.344 -38.531 1 96.25 272 ILE B N 1
ATOM 6585 C CA . ILE B 1 272 ? -13.664 -42.938 -38.125 1 96.25 272 ILE B CA 1
ATOM 6586 C C . ILE B 1 272 ? -13.336 -42.531 -36.688 1 96.25 272 ILE B C 1
ATOM 6588 O O . ILE B 1 272 ? -13.898 -41.562 -36.188 1 96.25 272 ILE B O 1
ATOM 6592 N N . PRO B 1 273 ? -12.477 -43.281 -36 1 96.88 273 PRO B N 1
ATOM 6593 C CA . PRO B 1 273 ? -12.039 -42.844 -34.688 1 96.88 273 PRO B CA 1
ATOM 6594 C C . PRO B 1 273 ? -11.227 -41.562 -34.719 1 96.88 273 PRO B C 1
ATOM 6596 O O . PRO B 1 273 ? -10.43 -41.344 -35.656 1 96.88 273 PRO B O 1
ATOM 6599 N N . ILE B 1 274 ? -11.391 -40.625 -33.781 1 97.5 274 ILE B N 1
ATOM 6600 C CA . ILE B 1 274 ? -10.719 -39.312 -33.719 1 97.5 274 ILE B CA 1
ATOM 6601 C C . ILE B 1 274 ? -9.203 -39.531 -33.688 1 97.5 274 ILE B C 1
ATOM 6603 O O . ILE B 1 274 ? -8.453 -38.688 -34.188 1 97.5 274 ILE B O 1
ATOM 6607 N N . GLU B 1 275 ? -8.742 -40.688 -33.156 1 96.81 275 GLU B N 1
ATOM 6608 C CA . GLU B 1 275 ? -7.324 -41 -33 1 96.81 275 GLU B CA 1
ATOM 6609 C C . GLU B 1 275 ? -6.672 -41.25 -34.375 1 96.81 275 GLU B C 1
ATOM 6611 O O . GLU B 1 275 ? -5.445 -41.281 -34.469 1 96.81 275 GLU B O 1
ATOM 6616 N N . LYS B 1 276 ? -7.41 -41.344 -35.438 1 97.06 276 LYS B N 1
ATOM 6617 C CA . LYS B 1 276 ? -6.891 -41.562 -36.781 1 97.06 276 LYS B CA 1
ATOM 6618 C C . LYS B 1 276 ? -6.711 -40.25 -37.531 1 97.06 276 LYS B C 1
ATOM 6620 O O . LYS B 1 276 ? -6.184 -40.219 -38.656 1 97.06 276 LYS B O 1
ATOM 6625 N N . THR B 1 277 ? -7.059 -39.219 -36.875 1 98 277 THR B N 1
ATOM 6626 C CA . THR B 1 277 ? -7.004 -37.906 -37.531 1 98 277 THR B CA 1
ATOM 6627 C C . THR B 1 277 ? -5.797 -37.094 -37.031 1 98 277 THR B C 1
ATOM 6629 O O . THR B 1 277 ? -5.328 -37.312 -35.938 1 98 277 THR B O 1
ATOM 6632 N N . LEU B 1 278 ? -5.293 -36.281 -37.906 1 97.94 278 LEU B N 1
ATOM 6633 C CA . LEU B 1 278 ? -4.254 -35.312 -37.594 1 97.94 278 LEU B CA 1
ATOM 6634 C C . LEU B 1 278 ? -4.77 -33.906 -37.75 1 97.94 278 LEU B C 1
ATOM 6636 O O . LEU B 1 278 ? -5.5 -33.594 -38.719 1 97.94 278 LEU B O 1
ATOM 6640 N N . LYS B 1 279 ? -4.441 -33.031 -36.719 1 96.5 279 LYS B N 1
ATOM 6641 C CA . LYS B 1 279 ? -4.754 -31.609 -36.844 1 96.5 279 LYS B CA 1
ATOM 6642 C C . LYS B 1 279 ? -3.523 -30.797 -37.219 1 96.5 279 LYS B C 1
ATOM 6644 O O . LYS B 1 279 ? -2.412 -31.078 -36.781 1 96.5 279 LYS B O 1
ATOM 6649 N N . SER B 1 280 ? -3.746 -29.891 -38.125 1 97.38 280 SER B N 1
ATOM 6650 C CA . SER B 1 280 ? -2.682 -29 -38.594 1 97.38 280 SER B CA 1
ATOM 6651 C C . SER B 1 280 ? -2.754 -27.641 -37.906 1 97.38 280 SER B C 1
ATOM 6653 O O . SER B 1 280 ? -3.783 -26.953 -38 1 97.38 280 SER B O 1
ATOM 6655 N N . ILE B 1 281 ? -1.739 -27.266 -37.281 1 97.69 281 ILE B N 1
ATOM 6656 C CA . ILE B 1 281 ? -1.575 -25.922 -36.719 1 97.69 281 ILE B CA 1
ATOM 6657 C C . ILE B 1 281 ? -0.427 -25.203 -37.438 1 97.69 281 ILE B C 1
ATOM 6659 O O . ILE B 1 281 ? 0.681 -25.734 -37.531 1 97.69 281 ILE B O 1
ATOM 6663 N N . VAL B 1 282 ? -0.692 -24.031 -37.938 1 98 282 VAL B N 1
ATOM 6664 C CA . VAL B 1 282 ? 0.328 -23.297 -38.688 1 98 282 VAL B CA 1
ATOM 6665 C C . VAL B 1 282 ? 0.765 -22.062 -37.906 1 98 282 VAL B C 1
ATOM 6667 O O . VAL B 1 282 ? -0.065 -21.234 -37.531 1 98 282 VAL B O 1
ATOM 6670 N N . VAL B 1 283 ? 2.021 -21.969 -37.656 1 98.12 283 VAL B N 1
ATOM 6671 C CA . VAL B 1 283 ? 2.562 -20.844 -36.875 1 98.12 283 VAL B CA 1
ATOM 6672 C C . VAL B 1 283 ? 3.646 -20.141 -37.688 1 98.12 283 VAL B C 1
ATOM 6674 O O . VAL B 1 283 ? 4.121 -20.672 -38.688 1 98.12 283 VAL B O 1
ATOM 6677 N N . GLU B 1 284 ? 3.998 -18.953 -37.281 1 97.62 284 GLU B N 1
ATOM 6678 C CA . GLU B 1 284 ? 5.043 -18.188 -37.938 1 97.62 284 GLU B CA 1
ATOM 6679 C C . GLU B 1 284 ? 6.434 -18.672 -37.531 1 97.62 284 GLU B C 1
ATOM 6681 O O . GLU B 1 284 ? 6.648 -19.031 -36.375 1 97.62 284 GLU B O 1
ATOM 6686 N N . GLY B 1 285 ? 7.289 -18.656 -38.469 1 96.19 285 GLY B N 1
ATOM 6687 C CA . GLY B 1 285 ? 8.688 -18.953 -38.156 1 96.19 285 GLY B CA 1
ATOM 6688 C C . GLY B 1 285 ? 9.469 -17.734 -37.719 1 96.19 285 GLY B C 1
ATOM 6689 O O . GLY B 1 285 ? 8.93 -16.641 -37.656 1 96.19 285 GLY B O 1
ATOM 6690 N N . GLU B 1 286 ? 10.703 -18 -37.344 1 94 286 GLU B N 1
ATOM 6691 C CA . GLU B 1 286 ? 11.586 -16.938 -36.875 1 94 286 GLU B CA 1
ATOM 6692 C C . GLU B 1 286 ? 11.875 -15.922 -37.969 1 94 286 GLU B C 1
ATOM 6694 O O . GLU B 1 286 ? 12.016 -14.734 -37.719 1 94 286 GLU B O 1
ATOM 6699 N N . ASN B 1 287 ? 11.93 -16.422 -39.156 1 92.25 287 ASN B N 1
ATOM 6700 C CA . ASN B 1 287 ? 12.195 -15.547 -40.312 1 92.25 287 ASN B CA 1
ATOM 6701 C C . ASN B 1 287 ? 10.898 -15.031 -40.906 1 92.25 287 ASN B C 1
ATOM 6703 O O . ASN B 1 287 ? 9.891 -15.742 -40.938 1 92.25 287 ASN B O 1
ATOM 6707 N N . GLU B 1 288 ? 10.961 -13.812 -41.438 1 90 288 GLU B N 1
ATOM 6708 C CA . GLU B 1 288 ? 9.781 -13.18 -42.031 1 90 288 GLU B CA 1
ATOM 6709 C C . GLU B 1 288 ? 9.227 -14.016 -43.188 1 90 288 GLU B C 1
ATOM 6711 O O . GLU B 1 288 ? 9.969 -14.422 -44.062 1 90 288 GLU B O 1
ATOM 6716 N N . GLY B 1 289 ? 7.996 -14.289 -43.094 1 91.12 289 GLY B N 1
ATOM 6717 C CA . GLY B 1 289 ? 7.305 -14.984 -44.156 1 91.12 289 GLY B CA 1
ATOM 6718 C C . GLY B 1 289 ? 7.367 -16.5 -44.031 1 91.12 289 GLY B C 1
ATOM 6719 O O . GLY B 1 289 ? 6.711 -17.219 -44.781 1 91.12 289 GLY B O 1
ATOM 6720 N N . GLU B 1 290 ? 8.18 -16.922 -43.188 1 94.81 290 GLU B N 1
ATOM 6721 C CA . GLU B 1 290 ? 8.328 -18.375 -43 1 94.81 290 GLU B CA 1
ATOM 6722 C C . GLU B 1 290 ? 7.191 -18.938 -42.156 1 94.81 290 GLU B C 1
ATOM 6724 O O . GLU B 1 290 ? 6.793 -18.328 -41.156 1 94.81 290 GLU B O 1
ATOM 6729 N N . LEU B 1 291 ? 6.621 -20.094 -42.625 1 97.5 291 LEU B N 1
ATOM 6730 C CA . LEU B 1 291 ? 5.598 -20.781 -41.844 1 97.5 291 LEU B CA 1
ATOM 6731 C C . LEU B 1 291 ? 6.086 -22.156 -41.406 1 97.5 291 LEU B C 1
ATOM 6733 O O . LEU B 1 291 ? 6.926 -22.766 -42.062 1 97.5 291 LEU B O 1
ATOM 6737 N N . ILE B 1 292 ? 5.648 -22.562 -40.312 1 98.25 292 ILE B N 1
ATOM 6738 C CA . ILE B 1 292 ? 5.934 -23.891 -39.75 1 98.25 292 ILE B CA 1
ATOM 6739 C C . ILE B 1 292 ? 4.625 -24.641 -39.531 1 98.25 292 ILE B C 1
ATOM 6741 O O . ILE B 1 292 ? 3.668 -24.078 -38.969 1 98.25 292 ILE B O 1
ATOM 6745 N N . LEU B 1 293 ? 4.582 -25.828 -39.969 1 98.31 293 LEU B N 1
ATOM 6746 C CA . LEU B 1 293 ? 3.406 -26.672 -39.781 1 98.31 293 LEU B CA 1
ATOM 6747 C C . LEU B 1 293 ? 3.586 -27.609 -38.594 1 98.31 293 LEU B C 1
ATOM 6749 O O . LEU B 1 293 ? 4.574 -28.344 -38.5 1 98.31 293 LEU B O 1
ATOM 6753 N N . LEU B 1 294 ? 2.668 -27.547 -37.656 1 98.75 294 LEU B N 1
ATOM 6754 C CA . LEU B 1 294 ? 2.648 -28.422 -36.469 1 98.75 294 LEU B CA 1
ATOM 6755 C C . LEU B 1 294 ? 1.502 -29.422 -36.562 1 98.75 294 LEU B C 1
ATOM 6757 O O . LEU B 1 294 ? 0.348 -29.031 -36.75 1 98.75 294 LEU B O 1
ATOM 6761 N N . LEU B 1 295 ? 1.802 -30.703 -36.406 1 98.5 295 LEU B N 1
ATOM 6762 C CA . LEU B 1 295 ? 0.795 -31.734 -36.531 1 98.5 295 LEU B CA 1
ATOM 6763 C C . LEU B 1 295 ? 0.534 -32.438 -35.219 1 98.5 295 LEU B C 1
ATOM 6765 O O . LEU B 1 295 ? 1.475 -32.812 -34.5 1 98.5 295 LEU B O 1
ATOM 6769 N N . LEU B 1 296 ? -0.667 -32.531 -34.906 1 97.69 296 LEU B N 1
ATOM 6770 C CA . LEU B 1 296 ? -1.128 -33.156 -33.656 1 97.69 296 LEU B CA 1
ATOM 6771 C C . LEU B 1 296 ? -2.234 -34.156 -33.938 1 97.69 296 LEU B C 1
ATOM 6773 O O . LEU B 1 296 ? -3.006 -34 -34.875 1 97.69 296 LEU B O 1
ATOM 6777 N N . ARG B 1 297 ? -2.207 -35.188 -33.062 1 97.88 297 ARG B N 1
ATOM 6778 C CA . ARG B 1 297 ? -3.346 -36.094 -33.156 1 97.88 297 ARG B CA 1
ATOM 6779 C C . ARG B 1 297 ? -4.648 -35.375 -32.812 1 97.88 297 ARG B C 1
ATOM 6781 O O . ARG B 1 297 ? -4.672 -34.469 -31.969 1 97.88 297 ARG B O 1
ATOM 6788 N N . GLY B 1 298 ? -5.73 -35.75 -33.406 1 97.19 298 GLY B N 1
ATOM 6789 C CA . GLY B 1 298 ? -6.988 -35.031 -33.375 1 97.19 298 GLY B CA 1
ATOM 6790 C C . GLY B 1 298 ? -7.574 -34.906 -31.984 1 97.19 298 GLY B C 1
ATOM 6791 O O . GLY B 1 298 ? -8.25 -33.906 -31.688 1 97.19 298 GLY B O 1
ATOM 6792 N N . ASP B 1 299 ? -7.391 -35.812 -31.094 1 96.88 299 ASP B N 1
ATOM 6793 C CA . ASP B 1 299 ? -8.023 -35.812 -29.781 1 96.88 299 ASP B CA 1
ATOM 6794 C C . ASP B 1 299 ? -7.164 -35.062 -28.766 1 96.88 299 ASP B C 1
ATOM 6796 O O . ASP B 1 299 ? -7.551 -34.938 -27.594 1 96.88 299 ASP B O 1
ATOM 6800 N N . HIS B 1 300 ? -6 -34.625 -29.188 1 97.31 300 HIS B N 1
ATOM 6801 C CA . HIS B 1 300 ? -5.102 -33.969 -28.25 1 97.31 300 HIS B CA 1
ATOM 6802 C C . HIS B 1 300 ? -5.23 -32.469 -28.344 1 97.31 300 HIS B C 1
ATOM 6804 O O . HIS B 1 300 ? -5.664 -31.922 -29.359 1 97.31 300 HIS B O 1
ATOM 6810 N N . GLU B 1 301 ? -4.863 -31.797 -27.172 1 97 301 GLU B N 1
ATOM 6811 C CA . GLU B 1 301 ? -4.902 -30.344 -27.109 1 97 301 GLU B CA 1
ATOM 6812 C C . GLU B 1 301 ? -3.516 -29.734 -27.328 1 97 301 GLU B C 1
ATOM 6814 O O . GLU B 1 301 ? -2.533 -30.219 -26.75 1 97 301 GLU B O 1
ATOM 6819 N N . PHE B 1 302 ? -3.494 -28.75 -28.125 1 96.81 302 PHE B N 1
ATOM 6820 C CA . PHE B 1 302 ? -2.27 -28.047 -28.516 1 96.81 302 PHE B CA 1
ATOM 6821 C C . PHE B 1 302 ? -1.694 -27.281 -27.328 1 96.81 302 PHE B C 1
ATOM 6823 O O . PHE B 1 302 ? -2.434 -26.625 -26.594 1 96.81 302 PHE B O 1
ATOM 6830 N N . ASN B 1 303 ? -0.393 -27.453 -27.141 1 96.94 303 ASN B N 1
ATOM 6831 C CA . ASN B 1 303 ? 0.34 -26.688 -26.125 1 96.94 303 ASN B CA 1
ATOM 6832 C C . ASN B 1 303 ? 1.2 -25.594 -26.766 1 96.94 303 ASN B C 1
ATOM 6834 O O . ASN B 1 303 ? 2.307 -25.875 -27.234 1 96.94 303 ASN B O 1
ATOM 6838 N N . ASP B 1 304 ? 0.761 -24.375 -26.688 1 95.56 304 ASP B N 1
ATOM 6839 C CA . ASP B 1 304 ? 1.428 -23.266 -27.375 1 95.56 304 ASP B CA 1
ATOM 6840 C C . ASP B 1 304 ? 2.764 -22.938 -26.703 1 95.56 304 ASP B C 1
ATOM 6842 O O . ASP B 1 304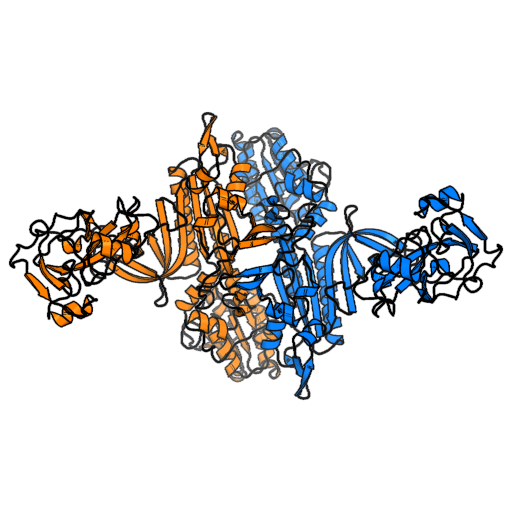 ? 3.695 -22.469 -27.375 1 95.56 304 ASP B O 1
ATOM 6846 N N . ILE B 1 305 ? 2.904 -23.219 -25.438 1 92.94 305 ILE B N 1
ATOM 6847 C CA . ILE B 1 305 ? 4.133 -22.938 -24.703 1 92.94 305 ILE B CA 1
ATOM 6848 C C . ILE B 1 305 ? 5.246 -23.859 -25.172 1 92.94 305 ILE B C 1
ATOM 6850 O O . ILE B 1 305 ? 6.379 -23.422 -25.391 1 92.94 305 ILE B O 1
ATOM 6854 N N . LYS B 1 306 ? 4.953 -25.109 -25.375 1 94.75 306 LYS B N 1
ATOM 6855 C CA . LYS B 1 306 ? 5.918 -26.078 -25.891 1 94.75 306 LYS B CA 1
ATOM 6856 C C . LYS B 1 306 ? 6.324 -25.75 -27.328 1 94.75 306 LYS B C 1
ATOM 6858 O O . LYS B 1 306 ? 7.504 -25.828 -27.672 1 94.75 306 LYS B O 1
ATOM 6863 N N . ALA B 1 307 ? 5.363 -25.359 -28.094 1 96.75 307 ALA B N 1
ATOM 6864 C CA . ALA B 1 307 ? 5.609 -25.016 -29.5 1 96.75 307 ALA B CA 1
ATOM 6865 C C . ALA B 1 307 ? 6.531 -23.812 -29.609 1 96.75 307 ALA B C 1
ATOM 6867 O O . ALA B 1 307 ? 7.383 -23.75 -30.5 1 96.75 307 ALA B O 1
ATOM 6868 N N . GLU B 1 308 ? 6.32 -22.891 -28.719 1 94.12 308 GLU B N 1
ATOM 6869 C CA . GLU B 1 308 ? 7.094 -21.656 -28.75 1 94.12 308 GLU B CA 1
ATOM 6870 C C . GLU B 1 308 ? 8.578 -21.922 -28.547 1 94.12 308 GLU B C 1
ATOM 6872 O O . GLU B 1 308 ? 9.43 -21.188 -29.031 1 94.12 308 GLU B O 1
ATOM 6877 N N . LYS B 1 309 ? 8.945 -23.016 -27.953 1 91.38 309 LYS B N 1
ATOM 6878 C CA . LYS B 1 309 ? 10.328 -23.312 -27.594 1 91.38 309 LYS B CA 1
ATOM 6879 C C . LYS B 1 309 ? 11.016 -24.125 -28.688 1 91.38 309 LYS B C 1
ATOM 6881 O O . LYS B 1 309 ? 12.219 -24.375 -28.625 1 91.38 309 LYS B O 1
ATOM 6886 N N . LEU B 1 310 ? 10.305 -24.453 -29.734 1 95.94 310 LEU B N 1
ATOM 6887 C CA . LEU B 1 310 ? 10.867 -25.25 -30.828 1 95.94 310 LEU B CA 1
ATOM 6888 C C . LEU B 1 310 ? 11.781 -24.391 -31.703 1 95.94 310 LEU B C 1
ATOM 6890 O O . LEU B 1 310 ? 11.5 -23.203 -31.922 1 95.94 310 LEU B O 1
ATOM 6894 N N . ALA B 1 311 ? 12.758 -25.031 -32.188 1 95.69 311 ALA B N 1
ATOM 6895 C CA . ALA B 1 311 ? 13.68 -24.344 -33.094 1 95.69 311 ALA B CA 1
ATOM 6896 C C . ALA B 1 311 ? 12.953 -23.797 -34.312 1 95.69 311 ALA B C 1
ATOM 6898 O O . ALA B 1 311 ? 12.188 -24.531 -34.969 1 95.69 311 ALA B O 1
ATOM 6899 N N . GLY B 1 312 ? 13.109 -22.562 -34.562 1 95.12 312 GLY B N 1
ATOM 6900 C CA . GLY B 1 312 ? 12.578 -21.969 -35.781 1 95.12 312 GLY B CA 1
ATOM 6901 C C . GLY B 1 312 ? 11.227 -21.312 -35.562 1 95.12 312 GLY B C 1
ATOM 6902 O O . GLY B 1 312 ? 10.773 -20.531 -36.406 1 95.12 312 GLY B O 1
ATOM 6903 N N . VAL B 1 313 ? 10.578 -21.609 -34.562 1 96.31 313 VAL B N 1
ATOM 6904 C CA . VAL B 1 313 ? 9.273 -21.016 -34.281 1 96.31 313 VAL B CA 1
ATOM 6905 C C . VAL B 1 313 ? 9.453 -19.609 -33.688 1 96.31 313 VAL B C 1
ATOM 6907 O O . VAL B 1 313 ? 10.328 -19.375 -32.875 1 96.31 313 VAL B O 1
ATOM 6910 N N . LYS B 1 314 ? 8.688 -18.703 -34.125 1 94.44 314 LYS B N 1
ATOM 6911 C CA . LYS B 1 314 ? 8.727 -17.328 -33.688 1 94.44 314 LYS B CA 1
ATOM 6912 C C . LYS B 1 314 ? 8.336 -17.219 -32.188 1 94.44 314 LYS B C 1
ATOM 6914 O O . LYS B 1 314 ? 7.414 -17.906 -31.75 1 94.44 314 LYS B O 1
ATOM 6919 N N . SER B 1 315 ? 9.055 -16.359 -31.453 1 86.44 315 SER B N 1
ATOM 6920 C CA . SER B 1 315 ? 8.734 -16.031 -30.078 1 86.44 315 SER B CA 1
ATOM 6921 C C . SER B 1 315 ? 8.5 -14.531 -29.906 1 86.44 315 SER B C 1
ATOM 6923 O O . SER B 1 315 ? 9.375 -13.727 -30.219 1 86.44 315 SER B O 1
ATOM 6925 N N . PRO B 1 316 ? 7.395 -14.234 -29.328 1 86.69 316 PRO B N 1
ATOM 6926 C CA . PRO B 1 316 ? 6.285 -15.062 -28.844 1 86.69 316 PRO B CA 1
ATOM 6927 C C . PRO B 1 316 ? 5.562 -15.789 -29.969 1 86.69 316 PRO B C 1
ATOM 6929 O O . PRO B 1 316 ? 5.492 -15.289 -31.094 1 86.69 316 PRO B O 1
ATOM 6932 N N . LEU B 1 317 ? 5.035 -16.922 -29.609 1 93.19 317 LEU B N 1
ATOM 6933 C CA . LEU B 1 317 ? 4.344 -17.734 -30.609 1 93.19 317 LEU B CA 1
ATOM 6934 C C . LEU B 1 317 ? 3.236 -16.938 -31.297 1 93.19 317 LEU B C 1
ATOM 6936 O O . LEU B 1 317 ? 2.447 -16.266 -30.625 1 93.19 317 LEU B O 1
ATOM 6940 N N . THR B 1 318 ? 3.262 -16.969 -32.594 1 94.81 318 THR B N 1
ATOM 6941 C CA . THR B 1 318 ? 2.271 -16.266 -33.406 1 94.81 318 THR B CA 1
ATOM 6942 C C . THR B 1 318 ? 1.646 -17.188 -34.438 1 94.81 318 THR B C 1
ATOM 6944 O O . THR B 1 318 ? 2.352 -17.766 -35.25 1 94.81 318 THR B O 1
ATOM 6947 N N . MET B 1 319 ? 0.355 -17.266 -34.375 1 96.25 319 MET B N 1
ATOM 6948 C CA . MET B 1 319 ? -0.352 -18.047 -35.375 1 96.25 319 MET B CA 1
ATOM 6949 C C . MET B 1 319 ? -0.231 -17.391 -36.75 1 96.25 319 MET B C 1
ATOM 6951 O O . MET B 1 319 ? -0.224 -16.172 -36.875 1 96.25 319 MET B O 1
ATOM 6955 N N . ALA B 1 320 ? -0.147 -18.203 -37.75 1 96.06 320 ALA B N 1
ATOM 6956 C CA . ALA B 1 320 ? -0.08 -17.672 -39.094 1 96.06 320 ALA B CA 1
ATOM 6957 C C . ALA B 1 320 ? -1.385 -16.984 -39.5 1 96.06 320 ALA B C 1
ATOM 6959 O O . ALA B 1 320 ? -2.471 -17.438 -39.125 1 96.06 320 ALA B O 1
ATOM 6960 N N . SER B 1 321 ? -1.254 -15.922 -40.281 1 95.69 321 SER B N 1
ATOM 6961 C CA . SER B 1 321 ? -2.441 -15.227 -40.75 1 95.69 321 SER B CA 1
ATOM 6962 C C . SER B 1 321 ? -3.135 -16.016 -41.875 1 95.69 321 SER B C 1
ATOM 6964 O O . SER B 1 321 ? -2.49 -16.781 -42.594 1 95.69 321 SER B O 1
ATOM 6966 N N . PRO B 1 322 ? -4.438 -15.789 -42.031 1 95.31 322 PRO B N 1
ATOM 6967 C CA . PRO B 1 322 ? -5.164 -16.469 -43.125 1 95.31 322 PRO B CA 1
ATOM 6968 C C . PRO B 1 322 ? -4.566 -16.188 -44.5 1 95.31 322 PRO B C 1
ATOM 6970 O O . PRO B 1 322 ? -4.488 -17.078 -45.344 1 95.31 322 PRO B O 1
ATOM 6973 N N . ALA B 1 323 ? -4.152 -14.961 -44.656 1 95.75 323 ALA B N 1
ATOM 6974 C CA . ALA B 1 323 ? -3.561 -14.578 -45.938 1 95.75 323 ALA B CA 1
ATOM 6975 C C . ALA B 1 323 ? -2.277 -15.359 -46.188 1 95.75 323 ALA B C 1
ATOM 6977 O O . ALA B 1 323 ? -2.053 -15.828 -47.312 1 95.75 323 ALA B O 1
ATOM 6978 N N . ALA B 1 324 ? -1.435 -15.516 -45.219 1 95.31 324 ALA B N 1
ATOM 6979 C CA . ALA B 1 324 ? -0.179 -16.25 -45.344 1 95.31 324 ALA B CA 1
ATOM 6980 C C . ALA B 1 324 ? -0.434 -17.734 -45.594 1 95.31 324 ALA B C 1
ATOM 6982 O O . ALA B 1 324 ? 0.301 -18.375 -46.344 1 95.31 324 ALA B O 1
ATOM 6983 N N . ILE B 1 325 ? -1.412 -18.25 -45 1 95.94 325 ILE B N 1
ATOM 6984 C CA . ILE B 1 325 ? -1.771 -19.656 -45.125 1 95.94 325 ILE B CA 1
ATOM 6985 C C . ILE B 1 325 ? -2.203 -19.938 -46.562 1 95.94 325 ILE B C 1
ATOM 6987 O O . ILE B 1 325 ? -1.728 -20.891 -47.188 1 95.94 325 ILE B O 1
ATOM 6991 N N . VAL B 1 326 ? -3.043 -19.094 -47.062 1 95.62 326 VAL B N 1
ATOM 6992 C CA . VAL B 1 326 ? -3.527 -19.297 -48.438 1 95.62 326 VAL B CA 1
ATOM 6993 C C . VAL B 1 326 ? -2.357 -19.203 -49.406 1 95.62 326 VAL B C 1
ATOM 6995 O O . VAL B 1 326 ? -2.287 -19.969 -50.375 1 95.62 326 VAL B O 1
ATOM 6998 N N . GLU B 1 327 ? -1.552 -18.328 -49.156 1 94.44 327 GLU B N 1
ATOM 6999 C CA . GLU B 1 327 ? -0.411 -18.109 -50.031 1 94.44 327 GLU B CA 1
ATOM 7000 C C . GLU B 1 327 ? 0.5 -19.344 -50.062 1 94.44 327 GLU B C 1
ATOM 7002 O O . GLU B 1 327 ? 0.996 -19.719 -51.125 1 94.44 327 GLU B O 1
ATOM 7007 N N . GLN B 1 328 ? 0.683 -20 -49 1 94.12 328 GLN B N 1
ATOM 7008 C CA . GLN B 1 328 ? 1.712 -21.047 -48.938 1 94.12 328 GLN B CA 1
ATOM 7009 C C . GLN B 1 328 ? 1.102 -22.438 -49.031 1 94.12 328 GLN B C 1
ATOM 7011 O O . GLN B 1 328 ? 1.77 -23.375 -49.469 1 94.12 328 GLN B O 1
ATOM 7016 N N . PHE B 1 329 ? -0.097 -22.578 -48.594 1 94.62 329 PHE B N 1
ATOM 7017 C CA . PHE B 1 329 ? -0.723 -23.906 -48.625 1 94.62 329 PHE B CA 1
ATOM 7018 C C . PHE B 1 329 ? -1.698 -24.016 -49.781 1 94.62 329 PHE B C 1
ATOM 7020 O O . PHE B 1 329 ? -2.039 -25.125 -50.188 1 94.62 329 PHE B O 1
ATOM 7027 N N . GLY B 1 330 ? -2.178 -22.875 -50.25 1 93 330 GLY B N 1
ATOM 7028 C CA . GLY B 1 330 ? -3.143 -22.875 -51.344 1 93 330 GLY B CA 1
ATOM 7029 C C . GLY B 1 330 ? -4.555 -23.188 -50.906 1 93 330 GLY B C 1
ATOM 7030 O O . GLY B 1 330 ? -5.422 -23.516 -51.719 1 93 330 GLY B O 1
ATOM 7031 N N . ALA B 1 331 ? -4.758 -23.219 -49.625 1 95.38 331 ALA B N 1
ATOM 7032 C CA . ALA B 1 331 ? -6.062 -23.516 -49.031 1 95.38 331 ALA B CA 1
ATOM 7033 C C . ALA B 1 331 ? -6.242 -22.781 -47.719 1 95.38 331 ALA B C 1
ATOM 7035 O O . ALA B 1 331 ? -5.281 -22.234 -47.156 1 95.38 331 ALA B O 1
ATOM 7036 N N . ASN B 1 332 ? -7.508 -22.75 -47.312 1 94.31 332 ASN B N 1
ATOM 7037 C CA . ASN B 1 332 ? -7.828 -22.125 -46.031 1 94.31 332 ASN B CA 1
ATOM 7038 C C . ASN B 1 332 ? -7.699 -23.109 -44.875 1 94.31 332 ASN B C 1
ATOM 7040 O O . ASN B 1 332 ? -7.555 -24.312 -45.094 1 94.31 332 ASN B O 1
ATOM 7044 N N . GLY B 1 333 ? -7.711 -22.562 -43.656 1 92.38 333 GLY B N 1
ATOM 7045 C CA . GLY B 1 333 ? -7.723 -23.391 -42.469 1 92.38 333 GLY B CA 1
ATOM 7046 C C . GLY B 1 333 ? -8.82 -24.438 -42.469 1 92.38 333 GLY B C 1
ATOM 7047 O O . GLY B 1 333 ? -9.938 -24.172 -42.938 1 92.38 333 GLY B O 1
ATOM 7048 N N . GLY B 1 334 ? -8.5 -25.641 -41.969 1 92.69 334 GLY B N 1
ATOM 7049 C CA . GLY B 1 334 ? -9.445 -26.734 -41.938 1 92.69 334 GLY B CA 1
ATOM 7050 C C . GLY B 1 334 ? -9.156 -27.797 -43 1 92.69 334 GLY B C 1
ATOM 7051 O O . GLY B 1 334 ? -9.703 -28.906 -42.938 1 92.69 334 GLY B O 1
ATOM 7052 N N . SER B 1 335 ? -8.32 -27.516 -43.969 1 95.38 335 SER B N 1
ATOM 7053 C CA . SER B 1 335 ? -7.98 -28.453 -45.031 1 95.38 335 SER B CA 1
ATOM 7054 C C . SER B 1 335 ? -6.477 -28.5 -45.25 1 95.38 335 SER B C 1
ATOM 7056 O O . SER B 1 335 ? -6.023 -28.672 -46.406 1 95.38 335 SER B O 1
ATOM 7058 N N . LEU B 1 336 ? -5.742 -28.297 -44.25 1 97.06 336 LEU B N 1
ATOM 7059 C CA . LEU B 1 336 ? -4.297 -28.172 -44.406 1 97.06 336 LEU B CA 1
ATOM 7060 C C . LEU B 1 336 ? -3.588 -29.453 -44 1 97.06 336 LEU B C 1
ATOM 7062 O O . LEU B 1 336 ? -4.023 -30.141 -43.094 1 97.06 336 LEU B O 1
ATOM 7066 N N . GLY B 1 337 ? -2.469 -29.688 -44.656 1 97.62 337 GLY B N 1
ATOM 7067 C CA . GLY B 1 337 ? -1.622 -30.828 -44.344 1 97.62 337 GLY B CA 1
ATOM 7068 C C . GLY B 1 337 ? -0.215 -30.703 -44.875 1 97.62 337 GLY B C 1
ATOM 7069 O O . GLY B 1 337 ? 0.129 -29.672 -45.469 1 97.62 337 GLY B O 1
ATOM 7070 N N . PRO B 1 338 ? 0.554 -31.734 -44.656 1 98.12 338 PRO B N 1
ATOM 7071 C CA . PRO B 1 338 ? 1.973 -31.641 -45.031 1 98.12 338 PRO B CA 1
ATOM 7072 C C . PRO B 1 338 ? 2.24 -31.953 -46.5 1 98.12 338 PRO B C 1
ATOM 7074 O O . PRO B 1 338 ? 3.326 -31.656 -47 1 98.12 338 PRO B O 1
ATOM 7077 N N . VAL B 1 339 ? 1.362 -32.594 -47.219 1 97.31 339 VAL B N 1
ATOM 7078 C CA . VAL B 1 339 ? 1.598 -32.969 -48.594 1 97.31 339 VAL B CA 1
ATOM 7079 C C . VAL B 1 339 ? 1.767 -31.734 -49.469 1 97.31 339 VAL B C 1
ATOM 7081 O O . VAL B 1 339 ? 0.849 -30.922 -49.562 1 97.31 339 VAL B O 1
ATOM 7084 N N . GLY B 1 340 ? 2.891 -31.562 -50.031 1 94.5 340 GLY B N 1
ATOM 7085 C CA . GLY B 1 340 ? 3.146 -30.422 -50.906 1 94.5 340 GLY B CA 1
ATOM 7086 C C . GLY B 1 340 ? 3.662 -29.203 -50.156 1 94.5 340 GLY B C 1
ATOM 7087 O O . GLY B 1 340 ? 4.004 -28.188 -50.781 1 94.5 340 GLY B O 1
ATOM 7088 N N . PHE B 1 341 ? 3.65 -29.234 -48.875 1 95.88 341 PHE B N 1
ATOM 7089 C CA . PHE B 1 341 ? 4.172 -28.125 -48.094 1 95.88 341 PHE B CA 1
ATOM 7090 C C . PHE B 1 341 ? 5.695 -28.188 -48 1 95.88 341 PHE B C 1
ATOM 7092 O O . PHE B 1 341 ? 6.262 -29.219 -47.656 1 95.88 341 PHE B O 1
ATOM 7099 N N . ALA B 1 342 ? 6.328 -27.094 -48.312 1 91.06 342 ALA B N 1
ATOM 7100 C CA . ALA B 1 342 ? 7.781 -27.078 -48.469 1 91.06 342 ALA B CA 1
ATOM 7101 C C . ALA B 1 342 ? 8.453 -26.609 -47.156 1 91.06 342 ALA B C 1
ATOM 7103 O O . ALA B 1 342 ? 9.672 -26.719 -47.031 1 91.06 342 ALA B O 1
ATOM 7104 N N . GLY B 1 343 ? 7.742 -26.109 -46.25 1 93.38 343 GLY B N 1
ATOM 7105 C CA . GLY B 1 343 ? 8.328 -25.578 -45.031 1 93.38 343 GLY B CA 1
ATOM 7106 C C . GLY B 1 343 ? 8.625 -26.656 -44 1 93.38 343 GLY B C 1
ATOM 7107 O O . GLY B 1 343 ? 8.523 -27.844 -44.281 1 93.38 343 GLY B O 1
ATOM 7108 N N . LYS B 1 344 ? 9.039 -26.219 -42.875 1 96.56 344 LYS B N 1
ATOM 7109 C CA . LYS B 1 344 ? 9.383 -27.125 -41.781 1 96.56 344 LYS B CA 1
ATOM 7110 C C . LYS B 1 344 ? 8.133 -27.719 -41.125 1 96.56 344 LYS B C 1
ATOM 7112 O O . LYS B 1 344 ? 7.133 -27.031 -40.938 1 96.56 344 LYS B O 1
ATOM 7117 N N . VAL B 1 345 ? 8.172 -29.031 -40.844 1 98.06 345 VAL B N 1
ATOM 7118 C CA . VAL B 1 345 ? 7.039 -29.719 -40.25 1 98.06 345 VAL B CA 1
ATOM 7119 C C . VAL B 1 345 ? 7.488 -30.375 -38.938 1 98.06 345 VAL B C 1
ATOM 7121 O O . VAL B 1 345 ? 8.469 -31.125 -38.906 1 98.06 345 VAL B O 1
ATOM 7124 N N . TYR B 1 346 ? 6.832 -30.031 -37.875 1 98.62 346 TYR B N 1
ATOM 7125 C CA . TYR B 1 346 ? 6.926 -30.781 -36.625 1 98.62 346 TYR B CA 1
ATOM 7126 C C . TYR B 1 346 ? 5.672 -31.609 -36.375 1 98.62 346 TYR B C 1
ATOM 7128 O O . TYR B 1 346 ? 4.574 -31.219 -36.781 1 98.62 346 TYR B O 1
ATOM 7136 N N . ALA B 1 347 ? 5.809 -32.75 -35.781 1 98.62 347 ALA B N 1
ATOM 7137 C CA . ALA B 1 347 ? 4.668 -33.594 -35.375 1 98.62 347 ALA B CA 1
ATOM 7138 C C . ALA B 1 347 ? 4.82 -34.062 -33.938 1 98.62 347 ALA B C 1
ATOM 7140 O O . ALA B 1 347 ? 5.934 -34.344 -33.5 1 98.62 347 ALA B O 1
ATOM 7141 N N . ASP B 1 348 ? 3.707 -34.156 -33.344 1 98.62 348 ASP B N 1
ATOM 7142 C CA . ASP B 1 348 ? 3.727 -34.625 -31.953 1 98.62 348 ASP B CA 1
ATOM 7143 C C . ASP B 1 348 ? 4.172 -36.094 -31.859 1 98.62 348 ASP B C 1
ATOM 7145 O O . ASP B 1 348 ? 3.895 -36.875 -32.75 1 98.62 348 ASP B O 1
ATOM 7149 N N . PHE B 1 349 ? 4.754 -36.469 -30.719 1 98 349 PHE B N 1
ATOM 7150 C CA . PHE B 1 349 ? 5.238 -37.844 -30.469 1 98 349 PHE B CA 1
ATOM 7151 C C . PHE B 1 349 ? 4.121 -38.844 -30.656 1 98 349 PHE B C 1
ATOM 7153 O O . PHE B 1 349 ? 4.367 -39.969 -31.109 1 98 349 PHE B O 1
ATOM 7160 N N . ALA B 1 350 ? 2.947 -38.5 -30.359 1 97 350 ALA B N 1
ATOM 7161 C CA . ALA B 1 350 ? 1.813 -39.406 -30.406 1 97 350 ALA B CA 1
ATOM 7162 C C . ALA B 1 350 ? 1.522 -39.844 -31.828 1 97 350 ALA B C 1
ATOM 7164 O O . ALA B 1 350 ? 0.814 -40.844 -32.031 1 97 350 ALA B O 1
ATOM 7165 N N . THR B 1 351 ? 2.045 -39.188 -32.781 1 97.62 351 THR B N 1
ATOM 7166 C CA . THR B 1 351 ? 1.711 -39.469 -34.188 1 97.62 351 THR B CA 1
ATOM 7167 C C . THR B 1 351 ? 2.783 -40.344 -34.844 1 97.62 351 THR B C 1
ATOM 7169 O O . THR B 1 351 ? 2.598 -40.812 -35.938 1 97.62 351 THR B O 1
ATOM 7172 N N . GLU B 1 352 ? 3.852 -40.531 -34.188 1 97.25 352 GLU B N 1
ATOM 7173 C CA . GLU B 1 352 ? 5.051 -41.125 -34.781 1 97.25 352 GLU B CA 1
ATOM 7174 C C . GLU B 1 352 ? 4.812 -42.562 -35.188 1 97.25 352 GLU B C 1
ATOM 7176 O O . GLU B 1 352 ? 5.305 -43.031 -36.219 1 97.25 352 GLU B O 1
ATOM 7181 N N . LYS B 1 353 ? 4.012 -43.312 -34.406 1 96.69 353 LYS B N 1
ATOM 7182 C CA . LYS B 1 353 ? 3.932 -44.75 -34.562 1 96.69 353 LYS B CA 1
ATOM 7183 C C . LYS B 1 353 ? 2.654 -45.156 -35.312 1 96.69 353 LYS B C 1
ATOM 7185 O O . LYS B 1 353 ? 2.414 -46.344 -35.562 1 96.69 353 LYS B O 1
ATOM 7190 N N . GLY B 1 354 ? 1.871 -44.156 -35.656 1 95.69 354 GLY B N 1
ATOM 7191 C CA . GLY B 1 354 ? 0.635 -44.438 -36.375 1 95.69 354 GLY B CA 1
ATOM 7192 C C . GLY B 1 354 ? 0.815 -44.5 -37.875 1 95.69 354 GLY B C 1
ATOM 7193 O O . GLY B 1 354 ? 1.871 -44.125 -38.375 1 95.69 354 GLY B O 1
ATOM 7194 N N . ALA B 1 355 ? -0.273 -45.031 -38.531 1 96.94 355 ALA B N 1
ATOM 7195 C CA . ALA B 1 355 ? -0.311 -45.125 -40 1 96.94 355 ALA B CA 1
ATOM 7196 C C . ALA B 1 355 ? -1.705 -44.781 -40.531 1 96.94 355 ALA B C 1
ATOM 7198 O O . ALA B 1 355 ? -2.674 -44.75 -39.75 1 96.94 355 ALA B O 1
ATOM 7199 N N . ASP B 1 356 ? -1.706 -44.531 -41.781 1 98.19 356 ASP B N 1
ATOM 7200 C CA . ASP B 1 356 ? -2.945 -44.312 -42.531 1 98.19 356 ASP B CA 1
ATOM 7201 C C . ASP B 1 356 ? -3.787 -43.219 -41.906 1 98.19 356 ASP B C 1
ATOM 7203 O O . ASP B 1 356 ? -4.973 -43.406 -41.625 1 98.19 356 ASP B O 1
ATOM 7207 N N . TRP B 1 357 ? -3.125 -42.094 -41.688 1 98.19 357 TRP B N 1
ATOM 7208 C CA . TRP B 1 357 ? -3.752 -40.938 -41.031 1 98.19 357 TRP B CA 1
ATOM 7209 C C . TRP B 1 357 ? -4.734 -40.25 -42 1 98.19 357 TRP B C 1
ATOM 7211 O O . TRP B 1 357 ? -4.66 -40.438 -43.219 1 98.19 357 TRP B O 1
ATOM 7221 N N . VAL B 1 358 ? -5.66 -39.531 -41.406 1 98.31 358 VAL B N 1
ATOM 7222 C CA . VAL B 1 358 ? -6.512 -38.625 -42.156 1 98.31 358 VAL B CA 1
ATOM 7223 C C . VAL B 1 358 ? -6.062 -37.188 -41.906 1 98.31 358 VAL B C 1
ATOM 7225 O O . VAL B 1 358 ? -5.949 -36.75 -40.75 1 98.31 358 VAL B O 1
ATOM 7228 N N . ILE B 1 359 ? -5.832 -36.344 -42.938 1 98.12 359 ILE B N 1
ATOM 7229 C CA . ILE B 1 359 ? -5.27 -35.031 -42.75 1 98.12 359 ILE B CA 1
ATOM 7230 C C . ILE B 1 359 ? -5.707 -34.125 -43.938 1 98.12 359 ILE B C 1
ATOM 7232 O O . ILE B 1 359 ? -6.227 -34.625 -44.938 1 98.12 359 ILE B O 1
ATOM 7236 N N . GLY B 1 360 ? -5.605 -32.844 -43.75 1 97.38 360 GLY B N 1
ATOM 7237 C CA . GLY B 1 360 ? -5.973 -31.906 -44.812 1 97.38 360 GLY B CA 1
ATOM 7238 C C . GLY B 1 360 ? -5.164 -32.094 -46.094 1 97.38 360 GLY B C 1
ATOM 7239 O O . GLY B 1 360 ? -3.977 -32.406 -46.031 1 97.38 360 GLY B O 1
ATOM 7240 N N . ALA B 1 361 ? -5.809 -31.719 -47.219 1 97.56 361 ALA B N 1
ATOM 7241 C CA . ALA B 1 361 ? -5.223 -32.031 -48.531 1 97.56 361 ALA B CA 1
ATOM 7242 C C . ALA B 1 361 ? -4.664 -30.781 -49.188 1 97.56 361 ALA B C 1
ATOM 7244 O O . ALA B 1 361 ? -4.32 -30.797 -50.375 1 97.56 361 ALA B O 1
ATOM 7245 N N . ASN B 1 362 ? -4.617 -29.688 -48.438 1 97.19 362 ASN B N 1
ATOM 7246 C CA . ASN B 1 362 ? -4.195 -28.406 -49 1 97.19 362 ASN B CA 1
ATOM 7247 C C . ASN B 1 362 ? -5.062 -28 -50.188 1 97.19 362 ASN B C 1
ATOM 7249 O O . ASN B 1 362 ? -4.551 -27.484 -51.188 1 97.19 362 ASN B O 1
ATOM 7253 N N . GLU B 1 363 ? -6.254 -28.359 -50.188 1 96.56 363 GLU B N 1
ATOM 7254 C CA . GLU B 1 363 ? -7.359 -27.969 -51.062 1 96.56 363 GLU B CA 1
ATOM 7255 C C . GLU B 1 363 ? -8.656 -27.828 -50.281 1 96.56 363 GLU B C 1
ATOM 7257 O O . GLU B 1 363 ? -9.039 -28.734 -49.531 1 96.56 363 GLU B O 1
ATOM 7262 N N . ASP B 1 364 ? -9.266 -26.625 -50.5 1 96.25 364 ASP B N 1
ATOM 7263 C CA . ASP B 1 364 ? -10.477 -26.359 -49.719 1 96.25 364 ASP B CA 1
ATOM 7264 C C . ASP B 1 364 ? -11.492 -27.484 -49.875 1 96.25 364 ASP B C 1
ATOM 7266 O O . ASP B 1 364 ? -11.727 -27.969 -51 1 96.25 364 ASP B O 1
ATOM 7270 N N . ASP B 1 365 ? -11.969 -28.016 -48.812 1 96.31 365 ASP B N 1
ATOM 7271 C CA . ASP B 1 365 ? -13.047 -29 -48.719 1 96.31 365 ASP B CA 1
ATOM 7272 C C . ASP B 1 365 ? -12.539 -30.391 -49.125 1 96.31 365 ASP B C 1
ATOM 7274 O O . ASP B 1 365 ? -13.312 -31.234 -49.562 1 96.31 365 ASP B O 1
ATOM 7278 N N . TYR B 1 366 ? -11.273 -30.531 -48.938 1 97.81 366 TYR B N 1
ATOM 7279 C CA . TYR B 1 366 ? -10.734 -31.859 -49.219 1 97.81 366 TYR B CA 1
ATOM 7280 C C . TYR B 1 366 ? -9.789 -32.312 -48.125 1 97.81 366 TYR B C 1
ATOM 7282 O O . TYR B 1 366 ? -9.07 -31.5 -47.531 1 97.81 366 TYR B O 1
ATOM 7290 N N . HIS B 1 367 ? -9.766 -33.594 -47.812 1 98.25 367 HIS B N 1
ATOM 7291 C CA . HIS B 1 367 ? -8.828 -34.281 -46.938 1 98.25 367 HIS B CA 1
ATOM 7292 C C . HIS B 1 367 ? -8.203 -35.5 -47.594 1 98.25 367 HIS B C 1
ATOM 7294 O O . HIS B 1 367 ? -8.727 -36 -48.594 1 98.25 367 HIS B O 1
ATOM 7300 N N . TYR B 1 368 ? -7.047 -35.844 -47.188 1 98.31 368 TYR B N 1
ATOM 7301 C CA . TYR B 1 368 ? -6.453 -37.125 -47.562 1 98.31 368 TYR B CA 1
ATOM 7302 C C . TYR B 1 368 ? -6.766 -38.219 -46.531 1 98.31 368 TYR B C 1
ATOM 7304 O O . TYR B 1 368 ? -6.73 -37.969 -45.312 1 98.31 368 TYR B O 1
ATOM 7312 N N . THR B 1 369 ? -7.133 -39.375 -46.906 1 97.94 369 THR B N 1
ATOM 7313 C CA . THR B 1 369 ? -7.125 -40.594 -46.094 1 97.94 369 THR B CA 1
ATOM 7314 C C . THR B 1 369 ? -5.961 -41.5 -46.5 1 97.94 369 THR B C 1
ATOM 7316 O O . THR B 1 369 ? -5.441 -41.406 -47.594 1 97.94 369 THR B O 1
ATOM 7319 N N . GLY B 1 370 ? -5.477 -42.281 -45.562 1 98 370 GLY B N 1
ATOM 7320 C CA . GLY B 1 370 ? -4.383 -43.219 -45.844 1 98 370 GLY B CA 1
ATOM 7321 C C . GLY B 1 370 ? -3.025 -42.531 -45.875 1 98 370 GLY B C 1
ATOM 7322 O O . GLY B 1 370 ? -2.076 -43.031 -46.469 1 98 370 GLY B O 1
ATOM 7323 N N . PHE B 1 371 ? -2.922 -41.375 -45.312 1 98.31 371 PHE B N 1
ATOM 7324 C CA . PHE B 1 371 ? -1.679 -40.625 -45.312 1 98.31 371 PHE B CA 1
ATOM 7325 C C . PHE B 1 371 ? -0.643 -41.281 -44.406 1 98.31 371 PHE B C 1
ATOM 7327 O O . PHE B 1 371 ? -0.963 -41.719 -43.312 1 98.31 371 PHE B O 1
ATOM 7334 N N . ASN B 1 372 ? 0.573 -41.375 -44.812 1 98.31 372 ASN B N 1
ATOM 7335 C CA . ASN B 1 372 ? 1.692 -41.906 -44.062 1 98.31 372 ASN B CA 1
ATOM 7336 C C . ASN B 1 372 ? 2.934 -41.031 -44.188 1 98.31 372 ASN B C 1
ATOM 7338 O O . ASN B 1 372 ? 3.334 -40.688 -45.281 1 98.31 372 ASN B O 1
ATOM 7342 N N . PHE B 1 373 ? 3.512 -40.688 -43.031 1 97.38 373 PHE B N 1
ATOM 7343 C CA . PHE B 1 373 ? 4.773 -39.969 -43.031 1 97.38 373 PHE B CA 1
ATOM 7344 C C . PHE B 1 373 ? 5.844 -40.75 -43.812 1 97.38 373 PHE B C 1
ATOM 7346 O O . PHE B 1 373 ? 5.922 -41.969 -43.719 1 97.38 373 PHE B O 1
ATOM 7353 N N . GLY B 1 374 ? 6.805 -40.094 -44.469 1 95.5 374 GLY B N 1
ATOM 7354 C CA . GLY B 1 374 ? 7.863 -40.75 -45.219 1 95.5 374 GLY B CA 1
ATOM 7355 C C . GLY B 1 374 ? 7.426 -41.219 -46.594 1 95.5 374 GLY B C 1
ATOM 7356 O O . GLY B 1 374 ? 8.18 -41.094 -47.562 1 95.5 374 GLY B O 1
ATOM 7357 N N . ARG B 1 375 ? 6.188 -41.688 -46.688 1 96.5 375 ARG B N 1
ATOM 7358 C CA . ARG B 1 375 ? 5.66 -42.156 -47.969 1 96.5 375 ARG B CA 1
ATOM 7359 C C . ARG B 1 375 ? 5.004 -41.031 -48.75 1 96.5 375 ARG B C 1
ATOM 7361 O O . ARG B 1 375 ? 5.262 -40.844 -49.938 1 96.5 375 ARG B O 1
ATOM 7368 N N . ASP B 1 376 ? 4.188 -40.281 -48.094 1 97.56 376 ASP B N 1
ATOM 7369 C CA . ASP B 1 376 ? 3.33 -39.312 -48.781 1 97.56 376 ASP B CA 1
ATOM 7370 C C . ASP B 1 376 ? 3.836 -37.906 -48.594 1 97.56 376 ASP B C 1
ATOM 7372 O O . ASP B 1 376 ? 3.449 -37 -49.312 1 97.56 376 ASP B O 1
ATOM 7376 N N . ALA B 1 377 ? 4.57 -37.656 -47.594 1 96.88 377 ALA B N 1
ATOM 7377 C CA . ALA B 1 377 ? 5.289 -36.438 -47.281 1 96.88 377 ALA B CA 1
ATOM 7378 C C . ALA B 1 377 ? 6.574 -36.719 -46.531 1 96.88 377 ALA B C 1
ATOM 7380 O O . ALA B 1 377 ? 6.758 -37.812 -46 1 96.88 377 ALA B O 1
ATOM 7381 N N . ALA B 1 378 ? 7.5 -35.75 -46.531 1 96 378 ALA B N 1
ATOM 7382 C CA . ALA B 1 378 ? 8.758 -35.906 -45.812 1 96 378 ALA B CA 1
ATOM 7383 C C . ALA B 1 378 ? 8.5 -36.219 -44.344 1 96 378 ALA B C 1
ATOM 7385 O O . ALA B 1 378 ? 7.508 -35.75 -43.781 1 96 378 ALA B O 1
ATOM 7386 N N . GLU B 1 379 ? 9.398 -37.031 -43.719 1 96.69 379 GLU B N 1
ATOM 7387 C CA . GLU B 1 379 ? 9.312 -37.312 -42.281 1 96.69 379 GLU B CA 1
ATOM 7388 C C . GLU B 1 379 ? 9.453 -36.031 -41.469 1 96.69 379 GLU B C 1
ATOM 7390 O O . GLU B 1 379 ? 10.422 -35.281 -41.625 1 96.69 379 GLU B O 1
ATOM 7395 N N . PRO B 1 380 ? 8.508 -35.75 -40.656 1 98 380 PRO B N 1
ATOM 7396 C CA . PRO B 1 380 ? 8.656 -34.594 -39.781 1 98 380 PRO B CA 1
ATOM 7397 C C . PRO B 1 380 ? 9.633 -34.844 -38.625 1 98 380 PRO B C 1
ATOM 7399 O O . PRO B 1 380 ? 10.117 -35.969 -38.438 1 98 380 PRO B O 1
ATOM 7402 N N . GLU B 1 381 ? 10.047 -33.812 -37.938 1 97.88 381 GLU B N 1
ATOM 7403 C CA . GLU B 1 381 ? 10.672 -33.969 -36.625 1 97.88 381 GLU B CA 1
ATOM 7404 C C . GLU B 1 381 ? 9.625 -34.188 -35.531 1 97.88 381 GLU B C 1
ATOM 7406 O O . GLU B 1 381 ? 8.688 -33.406 -35.406 1 97.88 381 GLU B O 1
ATOM 7411 N N . PHE B 1 382 ? 9.727 -35.312 -34.906 1 98.19 382 PHE B N 1
ATOM 7412 C CA . PHE B 1 382 ? 8.773 -35.625 -33.844 1 98.19 382 PHE B CA 1
ATOM 7413 C C . PHE B 1 382 ? 9.18 -34.969 -32.531 1 98.19 382 PHE B C 1
ATOM 7415 O O . PHE B 1 382 ? 10.32 -35.094 -32.094 1 98.19 382 PHE B O 1
ATOM 7422 N N . VAL B 1 383 ? 8.211 -34.188 -31.938 1 98.31 383 VAL B N 1
ATOM 7423 C CA . VAL B 1 383 ? 8.492 -33.406 -30.766 1 98.31 383 VAL B CA 1
ATOM 7424 C C . VAL B 1 383 ? 7.297 -33.438 -29.812 1 98.31 383 VAL B C 1
ATOM 7426 O O . VAL B 1 383 ? 6.281 -34.062 -30.109 1 98.31 383 VAL B O 1
ATOM 7429 N N . ASP B 1 384 ? 7.41 -32.906 -28.625 1 97.75 384 ASP B N 1
ATOM 7430 C CA . ASP B 1 384 ? 6.348 -32.75 -27.641 1 97.75 384 ASP B CA 1
ATOM 7431 C C . ASP B 1 384 ? 5.52 -31.5 -27.906 1 97.75 384 ASP B C 1
ATOM 7433 O O . ASP B 1 384 ? 5.969 -30.375 -27.641 1 97.75 384 ASP B O 1
ATOM 7437 N N . LEU B 1 385 ? 4.199 -31.672 -28.406 1 97.88 385 LEU B N 1
ATOM 7438 C CA . LEU B 1 385 ? 3.43 -30.531 -28.859 1 97.88 385 LEU B CA 1
ATOM 7439 C C . LEU B 1 385 ? 2.088 -30.453 -28.141 1 97.88 385 LEU B C 1
ATOM 7441 O O . LEU B 1 385 ? 1.341 -29.484 -28.312 1 97.88 385 LEU B O 1
ATOM 7445 N N . ARG B 1 386 ? 1.801 -31.359 -27.359 1 97.56 386 ARG B N 1
ATOM 7446 C CA . ARG B 1 386 ? 0.454 -31.438 -26.812 1 97.56 386 ARG B CA 1
ATOM 7447 C C . ARG B 1 386 ? 0.48 -31.297 -25.297 1 97.56 386 ARG B C 1
ATOM 7449 O O . ARG B 1 386 ? 1.527 -31.469 -24.656 1 97.56 386 ARG B O 1
ATOM 7456 N N . ASN B 1 387 ? -0.74 -31.031 -24.719 1 97.56 387 ASN B N 1
ATOM 7457 C CA . ASN B 1 387 ? -0.951 -31.188 -23.281 1 97.56 387 ASN B CA 1
ATOM 7458 C C . ASN B 1 387 ? -0.96 -32.656 -22.859 1 97.56 387 ASN B C 1
ATOM 7460 O O . ASN B 1 387 ? -1.473 -33.5 -23.594 1 97.56 387 ASN B O 1
ATOM 7464 N N . VAL B 1 388 ? -0.412 -32.875 -21.766 1 97.56 388 VAL B N 1
ATOM 7465 C CA . VAL B 1 388 ? -0.531 -34.219 -21.219 1 97.56 388 VAL B CA 1
ATOM 7466 C C . VAL B 1 388 ? -1.991 -34.531 -20.891 1 97.56 388 VAL B C 1
ATOM 7468 O O . VAL B 1 388 ? -2.789 -33.594 -20.688 1 97.56 388 VAL B O 1
ATOM 7471 N N . VAL B 1 389 ? -2.346 -35.781 -20.844 1 96.62 389 VAL B N 1
ATOM 7472 C CA . VAL B 1 389 ? -3.67 -36.219 -20.422 1 96.62 389 VAL B CA 1
ATOM 7473 C C . VAL B 1 389 ? -3.535 -37.281 -19.328 1 96.62 389 VAL B C 1
ATOM 7475 O O . VAL B 1 389 ? -2.459 -37.844 -19.141 1 96.62 389 VAL B O 1
ATOM 7478 N N . GLU B 1 390 ? -4.605 -37.469 -18.594 1 96.62 390 GLU B N 1
ATOM 7479 C CA . GLU B 1 390 ? -4.59 -38.5 -17.562 1 96.62 390 GLU B CA 1
ATOM 7480 C C . GLU B 1 390 ? -4.246 -39.875 -18.156 1 96.62 390 GLU B C 1
ATOM 7482 O O . GLU B 1 390 ? -4.762 -40.25 -19.219 1 96.62 390 GLU B O 1
ATOM 7487 N N . GLY B 1 391 ? -3.371 -40.562 -17.516 1 96.19 391 GLY B N 1
ATOM 7488 C CA . GLY B 1 391 ? -2.986 -41.875 -17.984 1 96.19 391 GLY B CA 1
ATOM 7489 C C . GLY B 1 391 ? -1.657 -41.875 -18.719 1 96.19 391 GLY B C 1
ATOM 7490 O O . GLY B 1 391 ? -1.044 -42.938 -18.891 1 96.19 391 GLY B O 1
ATOM 7491 N N . ASP B 1 392 ? -1.212 -40.719 -19.203 1 96.94 392 ASP B N 1
ATOM 7492 C CA . ASP B 1 392 ? 0.119 -40.656 -19.797 1 96.94 392 ASP B CA 1
ATOM 7493 C C . ASP B 1 392 ? 1.184 -41.156 -18.812 1 96.94 392 ASP B C 1
ATOM 7495 O O . ASP B 1 392 ? 1.002 -41.062 -17.594 1 96.94 392 ASP B O 1
ATOM 7499 N N . GLU B 1 393 ? 2.281 -41.656 -19.391 1 95.88 393 GLU B N 1
ATOM 7500 C CA . GLU B 1 393 ? 3.404 -42.031 -18.531 1 95.88 393 GLU B CA 1
ATOM 7501 C C . GLU B 1 393 ? 4.027 -40.812 -17.875 1 95.88 393 GLU B C 1
ATOM 7503 O O . GLU B 1 393 ? 4.176 -39.781 -18.5 1 95.88 393 GLU B O 1
ATOM 7508 N N . SER B 1 394 ? 4.352 -41.031 -16.594 1 96.44 394 SER B N 1
ATOM 7509 C CA . SER B 1 394 ? 5.039 -39.938 -15.914 1 96.44 394 SER B CA 1
ATOM 7510 C C . SER B 1 394 ? 6.406 -39.656 -16.531 1 96.44 394 SER B C 1
ATOM 7512 O O . SER B 1 394 ? 7.137 -40.594 -16.859 1 96.44 394 SER B O 1
ATOM 7514 N N . PRO B 1 395 ? 6.738 -38.469 -16.672 1 95.38 395 PRO B N 1
ATOM 7515 C CA . PRO B 1 395 ? 8 -38.125 -17.344 1 95.38 395 PRO B CA 1
ATOM 7516 C C . PRO B 1 395 ? 9.219 -38.688 -16.625 1 95.38 395 PRO B C 1
ATOM 7518 O O . PRO B 1 395 ? 10.266 -38.906 -17.25 1 95.38 395 PRO B O 1
ATOM 7521 N N . ASP B 1 396 ? 9.148 -38.969 -15.359 1 93.38 396 ASP B N 1
ATOM 7522 C CA . ASP B 1 396 ? 10.289 -39.469 -14.609 1 93.38 396 ASP B CA 1
ATOM 7523 C C . ASP B 1 396 ? 10.336 -41 -14.68 1 93.38 396 ASP B C 1
ATOM 7525 O O . ASP B 1 396 ? 11.18 -41.625 -14.039 1 93.38 396 ASP B O 1
ATOM 7529 N N . GLY B 1 397 ? 9.406 -41.594 -15.367 1 92.25 397 GLY B N 1
ATOM 7530 C CA . GLY B 1 397 ? 9.383 -43.031 -15.594 1 92.25 397 GLY B CA 1
ATOM 7531 C C . GLY B 1 397 ? 8.727 -43.812 -14.461 1 92.25 397 GLY B C 1
ATOM 7532 O O . GLY B 1 397 ? 8.711 -45.031 -14.477 1 92.25 397 GLY B O 1
ATOM 7533 N N . GLN B 1 398 ? 8.195 -43.031 -13.516 1 95.5 398 GLN B N 1
ATOM 7534 C CA . GLN B 1 398 ? 7.59 -43.688 -12.367 1 95.5 398 GLN B CA 1
ATOM 7535 C C . GLN B 1 398 ? 6.09 -43.406 -12.305 1 95.5 398 GLN B C 1
ATOM 7537 O O . GLN B 1 398 ? 5.66 -42.406 -11.711 1 95.5 398 GLN B O 1
ATOM 7542 N N . GLY B 1 399 ? 5.328 -44.406 -12.797 1 95.62 399 GLY B N 1
ATOM 7543 C CA . GLY B 1 399 ? 3.879 -44.312 -12.711 1 95.62 399 GLY B CA 1
ATOM 7544 C C . GLY B 1 399 ? 3.256 -43.594 -13.898 1 95.62 399 GLY B C 1
ATOM 7545 O O . GLY B 1 399 ? 3.854 -43.562 -14.977 1 95.62 399 GLY B O 1
ATOM 7546 N N . ARG B 1 400 ? 1.952 -43.125 -13.695 1 97.25 400 ARG B N 1
ATOM 7547 C CA . ARG B 1 400 ? 1.163 -42.438 -14.711 1 97.25 400 ARG B CA 1
ATOM 7548 C C . ARG B 1 400 ? 0.649 -41.094 -14.195 1 97.25 400 ARG B C 1
ATOM 7550 O O . ARG B 1 400 ? 0.583 -40.875 -12.984 1 97.25 400 ARG B O 1
ATOM 7557 N N . LEU B 1 401 ? 0.354 -40.281 -15.094 1 97.62 401 LEU B N 1
ATOM 7558 C CA . LEU B 1 401 ? -0.025 -38.906 -14.727 1 97.62 401 LEU B CA 1
ATOM 7559 C C . LEU B 1 401 ? -1.497 -38.844 -14.336 1 97.62 401 LEU B C 1
ATOM 7561 O O . LEU B 1 401 ? -2.338 -39.5 -14.953 1 97.62 401 LEU B O 1
ATOM 7565 N N . LYS B 1 402 ? -1.762 -38.188 -13.297 1 97.19 402 LYS B N 1
ATOM 7566 C CA . LYS B 1 402 ? -3.084 -37.688 -12.93 1 97.19 402 LYS B CA 1
ATOM 7567 C C . LYS B 1 402 ? -3.166 -36.156 -13.078 1 97.19 402 LYS B C 1
ATOM 7569 O O . LYS B 1 402 ? -2.141 -35.5 -13.164 1 97.19 402 LYS B O 1
ATOM 7574 N N . LEU B 1 403 ? -4.41 -35.688 -13.227 1 96.81 403 LEU B N 1
ATOM 7575 C CA . LEU B 1 403 ? -4.609 -34.25 -13.359 1 96.81 403 LEU B CA 1
ATOM 7576 C C . LEU B 1 403 ? -5.422 -33.719 -12.188 1 96.81 403 LEU B C 1
ATOM 7578 O O . LEU B 1 403 ? -6.305 -34.406 -11.672 1 96.81 403 LEU B O 1
ATOM 7582 N N . ALA B 1 404 ? -5.07 -32.594 -11.719 1 95.62 404 ALA B N 1
ATOM 7583 C CA . ALA B 1 404 ? -5.812 -31.875 -10.695 1 95.62 404 ALA B CA 1
ATOM 7584 C C . ALA B 1 404 ? -5.844 -30.375 -11 1 95.62 404 ALA B C 1
ATOM 7586 O O . ALA B 1 404 ? -5.035 -29.875 -11.781 1 95.62 404 ALA B O 1
ATOM 7587 N N . ARG B 1 405 ? -6.82 -29.766 -10.445 1 96.06 405 ARG B N 1
ATOM 7588 C CA . ARG B 1 405 ? -6.902 -28.312 -10.578 1 96.06 405 ARG B CA 1
ATOM 7589 C C . ARG B 1 405 ? -6.344 -27.625 -9.344 1 96.06 405 ARG B C 1
ATOM 7591 O O . ARG B 1 405 ? -6.465 -28.141 -8.227 1 96.06 405 ARG B O 1
ATOM 7598 N N . GLY B 1 406 ? -5.746 -26.5 -9.539 1 96.38 406 GLY B N 1
ATOM 7599 C CA . GLY B 1 406 ? -5.16 -25.766 -8.438 1 96.38 406 GLY B CA 1
ATOM 7600 C C . GLY B 1 406 ? -5.184 -24.25 -8.641 1 96.38 406 GLY B C 1
ATOM 7601 O O . GLY B 1 406 ? -5.461 -23.781 -9.742 1 96.38 406 GLY B O 1
ATOM 7602 N N . ILE B 1 407 ? -4.992 -23.562 -7.543 1 97.44 407 ILE B N 1
ATOM 7603 C CA . ILE B 1 407 ? -4.848 -22.109 -7.523 1 97.44 407 ILE B CA 1
ATOM 7604 C C . ILE B 1 407 ? -3.4 -21.734 -7.219 1 97.44 407 ILE B C 1
ATOM 7606 O O . ILE B 1 407 ? -2.879 -22.062 -6.148 1 97.44 407 ILE B O 1
ATOM 7610 N N . GLU B 1 408 ? -2.773 -21.078 -8.164 1 97.56 408 GLU B N 1
ATOM 7611 C CA . GLU B 1 408 ? -1.4 -20.641 -7.93 1 97.56 408 GLU B CA 1
ATOM 7612 C C . GLU B 1 408 ? -1.349 -19.531 -6.883 1 97.56 408 GLU B C 1
ATOM 7614 O O . GLU B 1 408 ? -1.889 -18.453 -7.098 1 97.56 408 GLU B O 1
ATOM 7619 N N . VAL B 1 409 ? -0.674 -19.781 -5.773 1 98.44 409 VAL B N 1
ATOM 7620 C CA . VAL B 1 409 ? -0.622 -18.781 -4.715 1 98.44 409 VAL B CA 1
ATOM 7621 C C . VAL B 1 409 ? 0.816 -18.312 -4.523 1 98.44 409 VAL B C 1
ATOM 7623 O O . VAL B 1 409 ? 1.06 -17.297 -3.863 1 98.44 409 VAL B O 1
ATOM 7626 N N . GLY B 1 410 ? 1.722 -18.953 -5.098 1 98.38 410 GLY B N 1
ATOM 7627 C CA . GLY B 1 410 ? 3.133 -18.609 -5.016 1 98.38 410 GLY B CA 1
ATOM 7628 C C . GLY B 1 410 ? 3.932 -19.078 -6.215 1 98.38 410 GLY B C 1
ATOM 7629 O O . GLY B 1 410 ? 3.539 -20.031 -6.898 1 98.38 410 GLY B O 1
ATOM 7630 N N . HIS B 1 411 ? 5.004 -18.438 -6.434 1 98.06 411 HIS B N 1
ATOM 7631 C CA . HIS B 1 411 ? 5.871 -18.766 -7.562 1 98.06 411 HIS B CA 1
ATOM 7632 C C . HIS B 1 411 ? 7.316 -18.391 -7.27 1 98.06 411 HIS B C 1
ATOM 7634 O O . HIS B 1 411 ? 7.598 -17.266 -6.816 1 98.06 411 HIS B O 1
ATOM 7640 N N . VAL B 1 412 ? 8.266 -19.328 -7.41 1 98.25 412 VAL B N 1
ATOM 7641 C CA . VAL B 1 412 ? 9.688 -19.031 -7.246 1 98.25 412 VAL B CA 1
ATOM 7642 C C . VAL B 1 412 ? 10.406 -19.203 -8.578 1 98.25 412 VAL B C 1
ATOM 7644 O O . VAL B 1 412 ? 10.133 -20.156 -9.32 1 98.25 412 VAL B O 1
ATOM 7647 N N . PHE B 1 413 ? 11.312 -18.281 -8.922 1 97.62 413 PHE B N 1
ATOM 7648 C CA . PHE B 1 413 ? 11.969 -18.25 -10.227 1 97.62 413 PHE B CA 1
ATOM 7649 C C . PHE B 1 413 ? 13.477 -18.141 -10.07 1 97.62 413 PHE B C 1
ATOM 7651 O O . PHE B 1 413 ? 13.969 -17.438 -9.203 1 97.62 413 PHE B O 1
ATOM 7658 N N . GLN B 1 414 ? 14.18 -18.875 -10.898 1 97.94 414 GLN B N 1
ATOM 7659 C CA . GLN B 1 414 ? 15.578 -18.594 -11.188 1 97.94 414 GLN B CA 1
ATOM 7660 C C . GLN B 1 414 ? 15.711 -17.688 -12.414 1 97.94 414 GLN B C 1
ATOM 7662 O O . GLN B 1 414 ? 15.711 -18.172 -13.547 1 97.94 414 GLN B O 1
ATOM 7667 N N . LEU B 1 415 ? 15.945 -16.406 -12.195 1 97.56 415 LEU B N 1
ATOM 7668 C CA . LEU B 1 415 ? 15.93 -15.445 -13.281 1 97.56 415 LEU B CA 1
ATOM 7669 C C . LEU B 1 415 ? 17.266 -15.422 -14.016 1 97.56 415 LEU B C 1
ATOM 7671 O O . LEU B 1 415 ? 17.359 -14.945 -15.148 1 97.56 415 LEU B O 1
ATOM 7675 N N . ARG B 1 416 ? 18.312 -15.945 -13.328 1 97.38 416 ARG B N 1
ATOM 7676 C CA . ARG B 1 416 ? 19.672 -15.891 -13.852 1 97.38 416 ARG B CA 1
ATOM 7677 C C . ARG B 1 416 ? 20.109 -14.445 -14.102 1 97.38 416 ARG B C 1
ATOM 7679 O O . ARG B 1 416 ? 20.078 -13.617 -13.188 1 97.38 416 ARG B O 1
ATOM 7686 N N . ASP B 1 417 ? 20.609 -14.133 -15.273 1 97.5 417 ASP B N 1
ATOM 7687 C CA . ASP B 1 417 ? 21.156 -12.797 -15.469 1 97.5 417 ASP B CA 1
ATOM 7688 C C . ASP B 1 417 ? 20.25 -11.961 -16.375 1 97.5 417 ASP B C 1
ATOM 7690 O O . ASP B 1 417 ? 20.656 -10.922 -16.891 1 97.5 417 ASP B O 1
ATOM 7694 N N . LYS B 1 418 ? 18.969 -12.359 -16.594 1 95.69 418 LYS B N 1
ATOM 7695 C CA . LYS B 1 418 ? 18.062 -11.68 -17.516 1 95.69 418 LYS B CA 1
ATOM 7696 C C . LYS B 1 418 ? 17.953 -10.195 -17.188 1 95.69 418 LYS B C 1
ATOM 7698 O O . LYS B 1 418 ? 18.219 -9.336 -18.031 1 95.69 418 LYS B O 1
ATOM 7703 N N . TYR B 1 419 ? 17.641 -9.812 -15.984 1 97.75 419 TYR B N 1
ATOM 7704 C CA . TYR B 1 419 ? 17.453 -8.422 -15.57 1 97.75 419 TYR B CA 1
ATOM 7705 C C . TYR B 1 419 ? 18.781 -7.77 -15.242 1 97.75 419 TYR B C 1
ATOM 7707 O O . TYR B 1 419 ? 19.016 -6.602 -15.578 1 97.75 419 TYR B O 1
ATOM 7715 N N . THR B 1 420 ? 19.641 -8.539 -14.617 1 98.5 420 THR B N 1
ATOM 7716 C CA . THR B 1 420 ? 20.906 -7.977 -14.164 1 98.5 420 THR B CA 1
ATOM 7717 C C . THR B 1 420 ? 21.797 -7.617 -15.352 1 98.5 420 THR B C 1
ATOM 7719 O O . THR B 1 420 ? 22.516 -6.613 -15.312 1 98.5 420 THR B O 1
ATOM 7722 N N . GLN B 1 421 ? 21.766 -8.43 -16.391 1 98.06 421 GLN B N 1
ATOM 7723 C CA . GLN B 1 421 ? 22.516 -8.102 -17.609 1 98.06 421 GLN B CA 1
ATOM 7724 C C . GLN B 1 421 ? 21.922 -6.871 -18.297 1 98.06 421 GLN B C 1
ATOM 7726 O O . GLN B 1 421 ? 22.656 -5.957 -18.672 1 98.06 421 GLN B O 1
ATOM 7731 N N . ALA B 1 422 ? 20.641 -6.863 -18.438 1 97.69 422 ALA B N 1
ATOM 7732 C CA . ALA B 1 422 ? 19.969 -5.766 -19.125 1 97.69 422 ALA B CA 1
ATOM 7733 C C . ALA B 1 422 ? 20.188 -4.441 -18.391 1 97.69 422 ALA B C 1
ATOM 7735 O O . ALA B 1 422 ? 20.281 -3.387 -19.016 1 97.69 422 ALA B O 1
ATOM 7736 N N . MET B 1 423 ? 20.297 -4.484 -17.047 1 98.38 423 MET B N 1
ATOM 7737 C CA . MET B 1 423 ? 20.359 -3.26 -16.25 1 98.38 423 MET B CA 1
ATOM 7738 C C . MET B 1 423 ? 21.75 -3.055 -15.688 1 98.38 423 MET B C 1
ATOM 7740 O O . MET B 1 423 ? 21.969 -2.176 -14.844 1 98.38 423 MET B O 1
ATOM 7744 N N . ASN B 1 424 ? 22.656 -3.84 -16.047 1 98.25 424 ASN B N 1
ATOM 7745 C CA . ASN B 1 424 ? 24.062 -3.74 -15.68 1 98.25 424 ASN B CA 1
ATOM 7746 C C . ASN B 1 424 ? 24.25 -3.801 -14.164 1 98.25 424 ASN B C 1
ATOM 7748 O O . ASN B 1 424 ? 24.875 -2.918 -13.578 1 98.25 424 ASN B O 1
ATOM 7752 N N . VAL B 1 425 ? 23.656 -4.781 -13.555 1 98.69 425 VAL B N 1
ATOM 7753 C CA . VAL B 1 425 ? 23.859 -5.039 -12.133 1 98.69 425 VAL B CA 1
ATOM 7754 C C . VAL B 1 425 ? 25.109 -5.906 -11.938 1 98.69 425 VAL B C 1
ATOM 7756 O O . VAL B 1 425 ? 25.031 -7.133 -12 1 98.69 425 VAL B O 1
ATOM 7759 N N . SER B 1 426 ? 26.172 -5.242 -11.562 1 98.56 426 SER B N 1
ATOM 7760 C CA . SER B 1 426 ? 27.453 -5.93 -11.531 1 98.56 426 SER B CA 1
ATOM 7761 C C . SER B 1 426 ? 28.141 -5.773 -10.18 1 98.56 426 SER B C 1
ATOM 7763 O O . SER B 1 426 ? 27.688 -4.992 -9.336 1 98.56 426 SER B O 1
ATOM 7765 N N . PHE B 1 427 ? 29.109 -6.598 -9.93 1 98.31 427 PHE B N 1
ATOM 7766 C CA . PHE B 1 427 ? 29.953 -6.566 -8.734 1 98.31 427 PHE B CA 1
ATOM 7767 C C . PHE B 1 427 ? 31.391 -6.891 -9.07 1 98.31 427 PHE B C 1
ATOM 7769 O O . PHE B 1 427 ? 31.688 -7.402 -10.156 1 98.31 427 PHE B O 1
ATOM 7776 N N . LEU B 1 428 ? 32.312 -6.477 -8.211 1 98.12 428 LEU B N 1
ATOM 7777 C CA . LEU B 1 428 ? 33.688 -6.895 -8.336 1 98.12 428 LEU B CA 1
ATOM 7778 C C . LEU B 1 428 ? 33.938 -8.234 -7.656 1 98.12 428 LEU B C 1
ATOM 7780 O O . LEU B 1 428 ? 33.656 -8.383 -6.461 1 98.12 428 LEU B O 1
ATOM 7784 N N . ASP B 1 429 ? 34.469 -9.242 -8.398 1 97.06 429 ASP B N 1
ATOM 7785 C CA . ASP B 1 429 ? 34.688 -10.562 -7.828 1 97.06 429 ASP B CA 1
ATOM 7786 C C . ASP B 1 429 ? 36 -10.594 -7.047 1 97.06 429 ASP B C 1
ATOM 7788 O O . ASP B 1 429 ? 36.594 -9.547 -6.781 1 97.06 429 ASP B O 1
ATOM 7792 N N . ASN B 1 430 ? 36.406 -11.734 -6.566 1 94.94 430 ASN B N 1
ATOM 7793 C CA . ASN B 1 430 ? 37.594 -11.875 -5.711 1 94.94 430 ASN B CA 1
ATOM 7794 C C . ASN B 1 430 ? 38.875 -11.508 -6.457 1 94.94 430 ASN B C 1
ATOM 7796 O O . ASN B 1 430 ? 39.906 -11.266 -5.836 1 94.94 430 ASN B O 1
ATOM 7800 N N . ASN B 1 431 ? 38.844 -11.344 -7.789 1 96.19 431 ASN B N 1
ATOM 7801 C CA . ASN B 1 431 ? 40 -10.953 -8.609 1 96.19 431 ASN B CA 1
ATOM 7802 C C . ASN B 1 431 ? 39.906 -9.5 -9.047 1 96.19 431 ASN B C 1
ATOM 7804 O O . ASN B 1 431 ? 40.719 -9.031 -9.844 1 96.19 431 ASN B O 1
ATOM 7808 N N . GLY B 1 432 ? 38.906 -8.859 -8.602 1 95.62 432 GLY B N 1
ATOM 7809 C CA . GLY B 1 432 ? 38.75 -7.461 -8.961 1 95.62 432 GLY B CA 1
ATOM 7810 C C . GLY B 1 432 ? 38.125 -7.262 -10.328 1 95.62 432 GLY B C 1
ATOM 7811 O O . GLY B 1 432 ? 38.219 -6.172 -10.906 1 95.62 432 GLY B O 1
ATOM 7812 N N . LYS B 1 433 ? 37.594 -8.312 -10.867 1 97.5 433 LYS B N 1
ATOM 7813 C CA . LYS B 1 433 ? 36.969 -8.234 -12.172 1 97.5 433 LYS B CA 1
ATOM 7814 C C . LYS B 1 433 ? 35.469 -8.023 -12.031 1 97.5 433 LYS B C 1
ATOM 7816 O O . LYS B 1 433 ? 34.812 -8.641 -11.172 1 97.5 433 LYS B O 1
ATOM 7821 N N . SER B 1 434 ? 34.938 -7.227 -12.938 1 98.06 434 SER B N 1
ATOM 7822 C CA . SER B 1 434 ? 33.531 -6.957 -12.938 1 98.06 434 SER B CA 1
ATOM 7823 C C . SER B 1 434 ? 32.719 -8.141 -13.492 1 98.06 434 SER B C 1
ATOM 7825 O O . SER B 1 434 ? 33.062 -8.664 -14.562 1 98.06 434 SER B O 1
ATOM 7827 N N . GLN B 1 435 ? 31.75 -8.609 -12.742 1 98.38 435 GLN B N 1
ATOM 7828 C CA . GLN B 1 435 ? 30.859 -9.711 -13.141 1 98.38 435 GLN B CA 1
ATOM 7829 C C . GLN B 1 435 ? 29.406 -9.32 -12.977 1 98.38 435 GLN B C 1
ATOM 7831 O O . GLN B 1 435 ? 29.062 -8.484 -12.133 1 98.38 435 GLN B O 1
ATOM 7836 N N . ILE B 1 436 ? 28.562 -9.914 -13.789 1 98.62 436 ILE B N 1
ATOM 7837 C CA . ILE B 1 436 ? 27.125 -9.703 -13.695 1 98.62 436 ILE B CA 1
ATOM 7838 C C . ILE B 1 436 ? 26.547 -10.617 -12.617 1 98.62 436 ILE B C 1
ATOM 7840 O O . ILE B 1 436 ? 26.891 -11.797 -12.539 1 98.62 436 ILE B O 1
ATOM 7844 N N . MET B 1 437 ? 25.641 -10.133 -11.812 1 98.75 437 MET B N 1
ATOM 7845 C CA . MET B 1 437 ? 25.047 -10.914 -10.727 1 98.75 437 MET B CA 1
ATOM 7846 C C . MET B 1 437 ? 24.031 -11.906 -11.258 1 98.75 437 MET B C 1
ATOM 7848 O O . MET B 1 437 ? 23.359 -11.641 -12.25 1 98.75 437 MET B O 1
ATOM 7852 N N . GLU B 1 438 ? 23.922 -13.109 -10.578 1 98.5 438 GLU B N 1
ATOM 7853 C CA . GLU B 1 438 ? 22.781 -13.992 -10.727 1 98.5 438 GLU B CA 1
ATOM 7854 C C . GLU B 1 438 ? 21.609 -13.523 -9.875 1 98.5 438 GLU B C 1
ATOM 7856 O O . GLU B 1 438 ? 21.797 -13 -8.773 1 98.5 438 GLU B O 1
ATOM 7861 N N . MET B 1 439 ? 20.422 -13.688 -10.422 1 98.56 439 MET B N 1
ATOM 7862 C CA . MET B 1 439 ? 19.266 -13.102 -9.75 1 98.56 439 MET B CA 1
ATOM 7863 C C . MET B 1 439 ? 18.141 -14.125 -9.625 1 98.56 439 MET B C 1
ATOM 7865 O O . MET B 1 439 ? 17.953 -14.969 -10.508 1 98.56 439 MET B O 1
ATOM 7869 N N . GLY B 1 440 ? 17.453 -14.195 -8.5 1 98.5 440 GLY B N 1
ATOM 7870 C CA . GLY B 1 440 ? 16.203 -14.914 -8.297 1 98.5 440 GLY B CA 1
ATOM 7871 C C . GLY B 1 440 ? 15.039 -14.008 -7.938 1 98.5 440 GLY B C 1
ATOM 7872 O O . GLY B 1 440 ? 15.242 -12.867 -7.512 1 98.5 440 GLY B O 1
ATOM 7873 N N . CYS B 1 441 ? 13.836 -14.406 -8.172 1 98.19 441 CYS B N 1
ATOM 7874 C CA . CYS B 1 441 ? 12.633 -13.703 -7.742 1 98.19 441 CYS B CA 1
ATOM 7875 C C . CYS B 1 441 ? 11.594 -14.68 -7.203 1 98.19 441 CYS B C 1
ATOM 7877 O O . CYS B 1 441 ? 11.492 -15.812 -7.68 1 98.19 441 CYS B O 1
ATOM 7879 N N . TYR B 1 442 ? 10.828 -14.297 -6.215 1 98.69 442 TYR B N 1
ATOM 7880 C CA . TYR B 1 442 ? 9.938 -15.148 -5.434 1 98.69 442 TYR B CA 1
ATOM 7881 C C . TYR B 1 442 ? 8.68 -14.391 -5.027 1 98.69 442 TYR B C 1
ATOM 7883 O O . TYR B 1 442 ? 8.758 -13.398 -4.297 1 98.69 442 TYR B O 1
ATOM 7891 N N . GLY B 1 443 ? 7.488 -14.812 -5.473 1 98.44 443 GLY B N 1
ATOM 7892 C CA . GLY B 1 443 ? 6.262 -14.078 -5.211 1 98.44 443 GLY B CA 1
ATOM 7893 C C . GLY B 1 443 ? 5.203 -14.914 -4.516 1 98.44 443 GLY B C 1
ATOM 7894 O O . GLY B 1 443 ? 5.055 -16.109 -4.805 1 98.44 443 GLY B O 1
ATOM 7895 N N . ILE B 1 444 ? 4.461 -14.359 -3.594 1 98.88 444 ILE B N 1
ATOM 7896 C CA . ILE B 1 444 ? 3.268 -14.922 -2.971 1 98.88 444 ILE B CA 1
ATOM 7897 C C . ILE B 1 444 ? 2.123 -13.914 -3.051 1 98.88 444 ILE B C 1
ATOM 7899 O O . ILE B 1 444 ? 2.264 -12.766 -2.609 1 98.88 444 ILE B O 1
ATOM 7903 N N . GLY B 1 445 ? 1.053 -14.297 -3.658 1 98.62 445 GLY B N 1
ATOM 7904 C CA . GLY B 1 445 ? -0.141 -13.469 -3.65 1 98.62 445 GLY B CA 1
ATOM 7905 C C . GLY B 1 445 ? -0.89 -13.508 -2.334 1 98.62 445 GLY B C 1
ATOM 7906 O O . GLY B 1 445 ? -1.768 -14.352 -2.139 1 98.62 445 GLY B O 1
ATOM 7907 N N . ILE B 1 446 ? -0.707 -12.57 -1.499 1 98.81 446 ILE B N 1
ATOM 7908 C CA . ILE B 1 446 ? -1.25 -12.586 -0.146 1 98.81 446 ILE B CA 1
ATOM 7909 C C . ILE B 1 446 ? -2.775 -12.578 -0.202 1 98.81 446 ILE B C 1
ATOM 7911 O O . ILE B 1 446 ? -3.432 -13.367 0.479 1 98.81 446 ILE B O 1
ATOM 7915 N N . THR B 1 447 ? -3.355 -11.695 -0.963 1 98.69 447 THR B N 1
ATOM 7916 C CA . THR B 1 447 ? -4.809 -11.602 -1.076 1 98.69 447 THR B CA 1
ATOM 7917 C C . THR B 1 447 ? -5.387 -12.883 -1.664 1 98.69 447 THR B C 1
ATOM 7919 O O . THR B 1 447 ? -6.434 -13.359 -1.217 1 98.69 447 THR B O 1
ATOM 7922 N N . ARG B 1 448 ? -4.703 -13.461 -2.637 1 98.12 448 ARG B N 1
ATOM 7923 C CA . ARG B 1 448 ? -5.176 -14.68 -3.295 1 98.12 448 ARG B CA 1
ATOM 7924 C C . ARG B 1 448 ? -5.148 -15.867 -2.338 1 98.12 448 ARG B C 1
ATOM 7926 O O . ARG B 1 448 ? -6.008 -16.734 -2.404 1 98.12 448 ARG B O 1
ATOM 7933 N N . VAL B 1 449 ? -4.203 -15.891 -1.453 1 98.75 449 VAL B N 1
ATOM 7934 C CA . VAL B 1 449 ? -4.094 -16.969 -0.468 1 98.75 449 VAL B CA 1
ATOM 7935 C C . VAL B 1 449 ? -5.371 -17.031 0.367 1 98.75 449 VAL B C 1
ATOM 7937 O O . VAL B 1 449 ? -5.855 -18.125 0.682 1 98.75 449 VAL B O 1
ATOM 7940 N N . VAL B 1 450 ? -5.914 -15.898 0.731 1 98.69 450 VAL B N 1
ATOM 7941 C CA . VAL B 1 450 ? -7.137 -15.859 1.529 1 98.69 450 VAL B CA 1
ATOM 7942 C C . VAL B 1 450 ? -8.281 -16.516 0.759 1 98.69 450 VAL B C 1
ATOM 7944 O O . VAL B 1 450 ? -8.992 -17.359 1.297 1 98.69 450 VAL B O 1
ATOM 7947 N N . ALA B 1 451 ? -8.438 -16.125 -0.504 1 98.25 451 ALA B N 1
ATOM 7948 C CA . ALA B 1 451 ? -9.492 -16.703 -1.338 1 98.25 451 ALA B CA 1
ATOM 7949 C C . ALA B 1 451 ? -9.281 -18.203 -1.534 1 98.25 451 ALA B C 1
ATOM 7951 O O . ALA B 1 451 ? -10.234 -18.969 -1.484 1 98.25 451 ALA B O 1
ATOM 7952 N N . ALA B 1 452 ? -8.047 -18.578 -1.793 1 98.25 452 ALA B N 1
ATOM 7953 C CA . ALA B 1 452 ? -7.727 -19.984 -2.002 1 98.25 452 ALA B CA 1
ATOM 7954 C C . ALA B 1 452 ? -8.062 -20.828 -0.766 1 98.25 452 ALA B C 1
ATOM 7956 O O . ALA B 1 452 ? -8.562 -21.938 -0.881 1 98.25 452 ALA B O 1
ATOM 7957 N N . ALA B 1 453 ? -7.758 -20.297 0.375 1 98.38 453 ALA B N 1
ATOM 7958 C CA . ALA B 1 453 ? -8.078 -20.984 1.621 1 98.38 453 ALA B CA 1
ATOM 7959 C C . ALA B 1 453 ? -9.578 -21.219 1.749 1 98.38 453 ALA B C 1
ATOM 7961 O O . ALA B 1 453 ? -10.008 -22.281 2.197 1 98.38 453 ALA B O 1
ATOM 7962 N N . ILE B 1 454 ? -10.336 -20.25 1.389 1 98.38 454 ILE B N 1
ATOM 7963 C CA . ILE B 1 454 ? -11.789 -20.359 1.476 1 98.38 454 ILE B CA 1
ATOM 7964 C C . ILE B 1 454 ? -12.297 -21.359 0.449 1 98.38 454 ILE B C 1
ATOM 7966 O O . ILE B 1 454 ? -13.203 -22.141 0.734 1 98.38 454 ILE B O 1
ATOM 7970 N N . GLU B 1 455 ? -11.711 -21.359 -0.764 1 97.62 455 GLU B N 1
ATOM 7971 C CA . GLU B 1 455 ? -12.086 -22.344 -1.772 1 97.62 455 GLU B CA 1
ATOM 7972 C C . GLU B 1 455 ? -11.891 -23.766 -1.253 1 97.62 455 GLU B C 1
ATOM 7974 O O . GLU B 1 455 ? -12.68 -24.672 -1.574 1 97.62 455 GLU B O 1
ATOM 7979 N N . GLN B 1 456 ? -10.906 -23.891 -0.5 1 95.81 456 GLN B N 1
ATOM 7980 C CA . GLN B 1 456 ? -10.57 -25.219 0.014 1 95.81 456 GLN B CA 1
ATOM 7981 C C . GLN B 1 456 ? -11.383 -25.547 1.26 1 95.81 456 GLN B C 1
ATOM 7983 O O . GLN B 1 456 ? -11.648 -26.719 1.543 1 95.81 456 GLN B O 1
ATOM 7988 N N . ASN B 1 457 ? -11.781 -24.516 2.006 1 95.88 457 ASN B N 1
ATOM 7989 C CA . ASN B 1 457 ? -12.336 -24.75 3.332 1 95.88 457 ASN B CA 1
ATOM 7990 C C . ASN B 1 457 ? -13.641 -24 3.535 1 95.88 457 ASN B C 1
ATOM 7992 O O . ASN B 1 457 ? -13.656 -22.906 4.125 1 95.88 457 ASN B O 1
ATOM 7996 N N . ASN B 1 458 ? -14.727 -24.547 3.152 1 96.75 458 ASN B N 1
ATOM 7997 C CA . ASN B 1 458 ? -16.047 -23.969 3.334 1 96.75 458 ASN B CA 1
ATOM 7998 C C . ASN B 1 458 ? -17.141 -25.047 3.336 1 96.75 458 ASN B C 1
ATOM 8000 O O . ASN B 1 458 ? -16.875 -26.203 3.014 1 96.75 458 ASN B O 1
ATOM 8004 N N . ASP B 1 459 ? -18.25 -24.781 3.801 1 96.38 459 ASP B N 1
ATOM 8005 C CA . ASP B 1 459 ? -19.453 -25.625 3.697 1 96.38 459 ASP B CA 1
ATOM 8006 C C . ASP B 1 459 ? -20.703 -24.766 3.473 1 96.38 459 ASP B C 1
ATOM 8008 O O . ASP B 1 459 ? -20.594 -23.594 3.131 1 96.38 459 ASP B O 1
ATOM 8012 N N . GLU B 1 460 ? -21.781 -25.297 3.572 1 94.62 460 GLU B N 1
ATOM 8013 C CA . GLU B 1 460 ? -23.047 -24.625 3.258 1 94.62 460 GLU B CA 1
ATOM 8014 C C . GLU B 1 460 ? -23.328 -23.5 4.242 1 94.62 460 GLU B C 1
ATOM 8016 O O . GLU B 1 460 ? -24.062 -22.562 3.926 1 94.62 460 GLU B O 1
ATOM 8021 N N . LYS B 1 461 ? -22.703 -23.594 5.383 1 95.62 461 LYS B N 1
ATOM 8022 C CA . LYS B 1 461 ? -22.984 -22.609 6.414 1 95.62 461 LYS B CA 1
ATOM 8023 C C . LYS B 1 461 ? -22 -21.438 6.336 1 95.62 461 LYS B C 1
ATOM 8025 O O . LYS B 1 461 ? -22.25 -20.375 6.918 1 95.62 461 LYS B O 1
ATOM 8030 N N . GLY B 1 462 ? -20.859 -21.672 5.691 1 97.31 462 GLY B N 1
ATOM 8031 C CA . GLY B 1 462 ? -19.922 -20.562 5.566 1 97.31 462 GLY B CA 1
ATOM 8032 C C . GLY B 1 462 ? -18.484 -21.016 5.504 1 97.31 462 GLY B C 1
ATOM 8033 O O . GLY B 1 462 ? -18.172 -22.094 5.02 1 97.31 462 GLY B O 1
ATOM 8034 N N . ILE B 1 463 ? -17.625 -20.094 5.934 1 98.44 463 ILE B N 1
ATOM 8035 C CA . ILE B 1 463 ? -16.188 -20.266 5.84 1 98.44 463 ILE B CA 1
ATOM 8036 C C . ILE B 1 463 ? -15.703 -21.156 6.98 1 98.44 463 ILE B C 1
ATOM 8038 O O . ILE B 1 463 ? -16.219 -21.094 8.094 1 98.44 463 ILE B O 1
ATOM 8042 N N . ILE B 1 464 ? -14.75 -22 6.766 1 97.94 464 ILE B N 1
ATOM 8043 C CA . ILE B 1 464 ? -14.031 -22.766 7.781 1 97.94 464 ILE B CA 1
ATOM 8044 C C . ILE B 1 464 ? -12.555 -22.375 7.754 1 97.94 464 ILE B C 1
ATOM 8046 O O . ILE B 1 464 ? -11.797 -22.875 6.922 1 97.94 464 ILE B O 1
ATOM 8050 N N . TRP B 1 465 ? -12.141 -21.531 8.641 1 97.06 465 TRP B N 1
ATOM 8051 C CA . TRP B 1 465 ? -10.766 -21.047 8.656 1 97.06 465 TRP B CA 1
ATOM 8052 C C . TRP B 1 465 ? -9.844 -22.062 9.32 1 97.06 465 TRP B C 1
ATOM 8054 O O . TRP B 1 465 ? -10.273 -22.844 10.172 1 97.06 465 TRP B O 1
ATOM 8064 N N . THR B 1 466 ? -8.656 -22.016 8.891 1 91.69 466 THR B N 1
ATOM 8065 C CA . THR B 1 466 ? -7.613 -22.656 9.68 1 91.69 466 THR B CA 1
ATOM 8066 C C . THR B 1 466 ? -7.297 -21.844 10.93 1 91.69 466 THR B C 1
ATOM 8068 O O . THR B 1 466 ? -7.672 -20.672 11.023 1 91.69 466 THR B O 1
ATOM 8071 N N . LYS B 1 467 ? -6.609 -22.453 11.859 1 89.56 467 LYS B N 1
ATOM 8072 C CA . LYS B 1 467 ? -6.242 -21.781 13.102 1 89.56 467 LYS B CA 1
ATOM 8073 C C . LYS B 1 467 ? -5.387 -20.547 12.82 1 89.56 467 LYS B C 1
ATOM 8075 O O . LYS B 1 467 ? -5.531 -19.531 13.5 1 89.56 467 LYS B O 1
ATOM 8080 N N . ALA B 1 468 ? -4.621 -20.609 11.812 1 95.56 468 ALA B N 1
ATOM 8081 C CA . ALA B 1 468 ? -3.641 -19.562 11.531 1 95.56 468 ALA B CA 1
ATOM 8082 C C . ALA B 1 468 ? -4.293 -18.359 10.852 1 95.56 468 ALA B C 1
ATOM 8084 O O . ALA B 1 468 ? -3.752 -17.25 10.883 1 95.56 468 ALA B O 1
ATOM 8085 N N . MET B 1 469 ? -5.539 -18.484 10.352 1 97.5 469 MET B N 1
ATOM 8086 C CA . MET B 1 469 ? -6.062 -17.438 9.469 1 97.5 469 MET B CA 1
ATOM 8087 C C . MET B 1 469 ? -7.352 -16.844 10.031 1 97.5 469 MET B C 1
ATOM 8089 O O . MET B 1 469 ? -7.789 -15.781 9.594 1 97.5 469 MET B O 1
ATOM 8093 N N . ALA B 1 470 ? -7.949 -17.484 11.031 1 97.62 470 ALA B N 1
ATOM 8094 C CA . ALA B 1 470 ? -9.258 -17.062 11.523 1 97.62 470 ALA B CA 1
ATOM 8095 C C . ALA B 1 470 ? -9.203 -15.617 12.023 1 97.62 470 ALA B C 1
ATOM 8097 O O . ALA B 1 470 ? -8.273 -15.234 12.734 1 97.62 470 ALA B O 1
ATOM 8098 N N . PRO B 1 471 ? -10.25 -14.805 11.664 1 97.88 471 PRO B N 1
ATOM 8099 C CA . PRO B 1 471 ? -10.227 -13.414 12.109 1 97.88 471 PRO B CA 1
ATOM 8100 C C . PRO B 1 471 ? -10.273 -13.281 13.633 1 97.88 471 PRO B C 1
ATOM 8102 O O . PRO B 1 471 ? -9.719 -12.328 14.195 1 97.88 471 PRO B O 1
ATOM 8105 N N . PHE B 1 472 ? -10.961 -14.141 14.312 1 97.94 472 PHE B N 1
ATOM 8106 C CA . PHE B 1 472 ? -10.969 -14.391 15.742 1 97.94 472 PHE B CA 1
ATOM 8107 C C . PHE B 1 472 ? -10.859 -15.883 16.031 1 97.94 472 PHE B C 1
ATOM 8109 O O . PHE B 1 472 ? -11.219 -16.719 15.195 1 97.94 472 PHE B O 1
ATOM 8116 N N . GLU B 1 473 ? -10.398 -16.125 17.203 1 97.44 473 GLU B N 1
ATOM 8117 C CA . GLU B 1 473 ? -10.258 -17.531 17.562 1 97.44 473 GLU B CA 1
ATOM 8118 C C . GLU B 1 473 ? -11.531 -18.062 18.219 1 97.44 473 GLU B C 1
ATOM 8120 O O . GLU B 1 473 ? -11.875 -19.234 18.062 1 97.44 473 GLU B O 1
ATOM 8125 N N . VAL B 1 474 ? -12.164 -17.172 18.938 1 98 474 VAL B N 1
ATOM 8126 C CA . VAL B 1 474 ? -13.344 -17.562 19.719 1 98 474 VAL B CA 1
ATOM 8127 C C . VAL B 1 474 ? -14.422 -16.484 19.578 1 98 474 VAL B C 1
ATOM 8129 O O . VAL B 1 474 ? -14.125 -15.289 19.562 1 98 474 VAL B O 1
ATOM 8132 N N . VAL B 1 475 ? -15.594 -16.938 19.406 1 98.25 475 VAL B N 1
ATOM 8133 C CA . VAL B 1 475 ? -16.719 -16.016 19.469 1 98.25 475 VAL B CA 1
ATOM 8134 C C . VAL B 1 475 ? -17.656 -16.438 20.609 1 98.25 475 VAL B C 1
ATOM 8136 O O . VAL B 1 475 ? -17.969 -17.625 20.766 1 98.25 475 VAL B O 1
ATOM 8139 N N . ILE B 1 476 ? -18 -15.492 21.484 1 98.56 476 ILE B N 1
ATOM 8140 C CA . ILE B 1 476 ? -19.016 -15.664 22.516 1 98.56 476 ILE B CA 1
ATOM 8141 C C . ILE B 1 476 ? -20.344 -15.062 22.031 1 98.56 476 ILE B C 1
ATOM 8143 O O . ILE B 1 476 ? -20.406 -13.883 21.672 1 98.56 476 ILE B O 1
ATOM 8147 N N . VAL B 1 477 ? -21.328 -15.914 22.031 1 98.12 477 VAL B N 1
ATOM 8148 C CA . VAL B 1 477 ? -22.656 -15.477 21.594 1 98.12 477 VAL B CA 1
ATOM 8149 C C . VAL B 1 477 ? -23.609 -15.508 22.781 1 98.12 477 VAL B C 1
ATOM 8151 O O . VAL B 1 477 ? -24.312 -16.5 23 1 98.12 477 VAL B O 1
ATOM 8154 N N . PRO B 1 478 ? -23.797 -14.398 23.484 1 97.56 478 PRO B N 1
ATOM 8155 C CA . PRO B 1 478 ? -24.719 -14.328 24.609 1 97.56 478 PRO B CA 1
ATOM 8156 C C . PRO B 1 478 ? -26.156 -14.055 24.172 1 97.56 478 PRO B C 1
ATOM 8158 O O . PRO B 1 478 ? -26.453 -12.992 23.625 1 97.56 478 PRO B O 1
ATOM 8161 N N . MET B 1 479 ? -27.016 -14.977 24.5 1 94.56 479 MET B N 1
ATOM 8162 C CA . MET B 1 479 ? -28.422 -14.797 24.172 1 94.56 479 MET B CA 1
ATOM 8163 C C . MET B 1 479 ? -29.078 -13.781 25.094 1 94.56 479 MET B C 1
ATOM 8165 O O . MET B 1 479 ? -29.062 -13.953 26.312 1 94.56 479 MET B O 1
ATOM 8169 N N . ASN B 1 480 ? -29.578 -12.695 24.531 1 91.94 480 ASN B N 1
ATOM 8170 C CA . ASN B 1 480 ? -30.234 -11.641 25.281 1 91.94 480 ASN B CA 1
ATOM 8171 C C . ASN B 1 480 ? -29.25 -10.922 26.219 1 91.94 480 ASN B C 1
ATOM 8173 O O . ASN B 1 480 ? -29.547 -10.719 27.391 1 91.94 480 ASN B O 1
ATOM 8177 N N . TYR B 1 481 ? -28.094 -10.609 25.719 1 93.81 481 TYR B N 1
ATOM 8178 C CA . TYR B 1 481 ? -27 -9.969 26.438 1 93.81 481 TYR B CA 1
ATOM 8179 C C . TYR B 1 481 ? -27.484 -8.703 27.141 1 93.81 481 TYR B C 1
ATOM 8181 O O . TYR B 1 481 ? -27.078 -8.414 28.266 1 93.81 481 TYR B O 1
ATOM 8189 N N . LYS B 1 482 ? -28.344 -7.934 26.578 1 91.31 482 LYS B N 1
ATOM 8190 C CA . LYS B 1 482 ? -28.781 -6.648 27.125 1 91.31 482 LYS B CA 1
ATOM 8191 C C . LYS B 1 482 ? -29.922 -6.836 28.109 1 91.31 482 LYS B C 1
ATOM 8193 O O . LYS B 1 482 ? -30.141 -5.992 28.984 1 91.31 482 LYS B O 1
ATOM 8198 N N . LYS B 1 483 ? -30.641 -7.91 28.062 1 92.5 483 LYS B N 1
ATOM 8199 C CA . LYS B 1 483 ? -31.859 -8.102 28.828 1 92.5 483 LYS B CA 1
ATOM 8200 C C . LYS B 1 483 ? -31.625 -8.992 30.047 1 92.5 483 LYS B C 1
ATOM 8202 O O . LYS B 1 483 ? -32.312 -8.891 31.047 1 92.5 483 LYS B O 1
ATOM 8207 N N . SER B 1 484 ? -30.719 -9.906 29.922 1 95.62 484 SER B N 1
ATOM 8208 C CA . SER B 1 484 ? -30.453 -10.852 31 1 95.62 484 SER B CA 1
ATOM 8209 C C . SER B 1 484 ? -29.156 -10.523 31.719 1 95.62 484 SER B C 1
ATOM 8211 O O . SER B 1 484 ? -28.062 -10.703 31.172 1 95.62 484 SER B O 1
ATOM 8213 N N . ASP B 1 485 ? -29.25 -10.211 32.906 1 96.44 485 ASP B N 1
ATOM 8214 C CA . ASP B 1 485 ? -28.078 -9.883 33.719 1 96.44 485 ASP B CA 1
ATOM 8215 C C . ASP B 1 485 ? -27.188 -11.109 33.906 1 96.44 485 ASP B C 1
ATOM 8217 O O . ASP B 1 485 ? -25.953 -11.008 33.906 1 96.44 485 ASP B O 1
ATOM 8221 N N . THR B 1 486 ? -27.859 -12.195 34.062 1 96.25 486 THR B N 1
ATOM 8222 C CA . THR B 1 486 ? -27.125 -13.438 34.312 1 96.25 486 THR B CA 1
ATOM 8223 C C . THR B 1 486 ? -26.281 -13.805 33.094 1 96.25 486 THR B C 1
ATOM 8225 O O . THR B 1 486 ? -25.125 -14.203 33.219 1 96.25 486 THR B O 1
ATOM 8228 N N . VAL B 1 487 ? -26.797 -13.648 31.984 1 97.5 487 VAL B N 1
ATOM 8229 C CA . VAL B 1 487 ? -26.109 -13.953 30.75 1 97.5 487 VAL B CA 1
ATOM 8230 C C . VAL B 1 487 ? -24.969 -12.945 30.531 1 97.5 487 VAL B C 1
ATOM 8232 O O . VAL B 1 487 ? -23.859 -13.336 30.172 1 97.5 487 VAL B O 1
ATOM 8235 N N . ARG B 1 488 ? -25.266 -11.719 30.734 1 97.81 488 ARG B N 1
ATOM 8236 C CA . ARG B 1 488 ? -24.266 -10.664 30.562 1 97.81 488 ARG B CA 1
ATOM 8237 C C . ARG B 1 488 ? -23.062 -10.883 31.453 1 97.81 488 ARG B C 1
ATOM 8239 O O . ARG B 1 488 ? -21.922 -10.805 31 1 97.81 488 ARG B O 1
ATOM 8246 N N . GLU B 1 489 ? -23.359 -11.195 32.656 1 97.75 489 GLU B N 1
ATOM 8247 C CA . GLU B 1 489 ? -22.281 -11.398 33.625 1 97.75 489 GLU B CA 1
ATOM 8248 C C . GLU B 1 489 ? -21.422 -12.609 33.281 1 97.75 489 GLU B C 1
ATOM 8250 O O . GLU B 1 489 ? -20.203 -12.555 33.344 1 97.75 489 GLU B O 1
ATOM 8255 N N . ALA B 1 490 ? -22.109 -13.672 32.906 1 97.88 490 ALA B N 1
ATOM 8256 C CA . ALA B 1 490 ? -21.391 -14.875 32.5 1 97.88 490 ALA B CA 1
ATOM 8257 C C . ALA B 1 490 ? -20.547 -14.617 31.266 1 97.88 490 ALA B C 1
ATOM 8259 O O . ALA B 1 490 ? -19.391 -15.047 31.188 1 97.88 490 ALA B O 1
ATOM 8260 N N . ALA B 1 491 ? -21.078 -13.945 30.328 1 98.31 491 ALA B N 1
ATOM 8261 C CA . ALA B 1 491 ? -20.375 -13.633 29.078 1 98.31 491 ALA B CA 1
ATOM 8262 C C . ALA B 1 491 ? -19.156 -12.766 29.328 1 98.31 491 ALA B C 1
ATOM 8264 O O . ALA B 1 491 ? -18.062 -13.047 28.797 1 98.31 491 ALA B O 1
ATOM 8265 N N . ASP B 1 492 ? -19.312 -11.758 30.141 1 98.19 492 ASP B N 1
ATOM 8266 C CA . ASP B 1 492 ? -18.219 -10.844 30.453 1 98.19 492 ASP B CA 1
ATOM 8267 C C . ASP B 1 492 ? -17.094 -11.562 31.188 1 98.19 492 ASP B C 1
ATOM 8269 O O . ASP B 1 492 ? -15.914 -11.297 30.953 1 98.19 492 ASP B O 1
ATOM 8273 N N . LYS B 1 493 ? -17.516 -12.406 32.031 1 98.12 493 LYS B N 1
ATOM 8274 C CA . LYS B 1 493 ? -16.531 -13.164 32.812 1 98.12 493 LYS B CA 1
ATOM 8275 C C . LYS B 1 493 ? -15.727 -14.094 31.906 1 98.12 493 LYS B C 1
ATOM 8277 O O . LYS B 1 493 ? -14.492 -14.117 31.953 1 98.12 493 LYS B O 1
ATOM 8282 N N . ILE B 1 494 ? -16.391 -14.859 31.109 1 98.5 494 ILE B N 1
ATOM 8283 C CA . ILE B 1 494 ? -15.742 -15.789 30.188 1 98.5 494 ILE B CA 1
ATOM 8284 C C . ILE B 1 494 ? -14.852 -15.016 29.219 1 98.5 494 ILE B C 1
ATOM 8286 O O . ILE B 1 494 ? -13.734 -15.438 28.922 1 98.5 494 ILE B O 1
ATOM 8290 N N . TYR B 1 495 ? -15.352 -13.891 28.719 1 98.25 495 TYR B N 1
ATOM 8291 C CA . TYR B 1 495 ? -14.594 -13.016 27.828 1 98.25 495 TYR B CA 1
ATOM 8292 C C . TYR B 1 495 ? -13.273 -12.586 28.469 1 98.25 495 TYR B C 1
ATOM 8294 O O . TYR B 1 495 ? -12.211 -12.727 27.875 1 98.25 495 TYR B O 1
ATOM 8302 N N . ALA B 1 496 ? -13.383 -12.133 29.672 1 98.19 496 ALA B N 1
ATOM 8303 C CA . ALA B 1 496 ? -12.211 -11.641 30.391 1 98.19 496 ALA B CA 1
ATOM 8304 C C . ALA B 1 496 ? -11.211 -12.773 30.641 1 98.19 496 ALA B C 1
ATOM 8306 O O . ALA B 1 496 ? -10 -12.57 30.5 1 98.19 496 ALA B O 1
ATOM 8307 N N . GLU B 1 497 ? -11.695 -13.906 31 1 98.25 497 GLU B N 1
ATOM 8308 C CA . GLU B 1 497 ? -10.836 -15.047 31.312 1 98.25 497 GLU B CA 1
ATOM 8309 C C . GLU B 1 497 ? -10.125 -15.547 30.047 1 98.25 497 GLU B C 1
ATOM 8311 O O . GLU B 1 497 ? -8.945 -15.914 30.109 1 98.25 497 GLU B O 1
ATOM 8316 N N . LEU B 1 498 ? -10.852 -15.562 28.969 1 98.25 498 LEU B N 1
ATOM 8317 C CA . LEU B 1 498 ? -10.25 -16 27.719 1 98.25 498 LEU B CA 1
ATOM 8318 C C . LEU B 1 498 ? -9.188 -15.023 27.25 1 98.25 498 LEU B C 1
ATOM 8320 O O . LEU B 1 498 ? -8.133 -15.43 26.766 1 98.25 498 LEU B O 1
ATOM 8324 N N . LEU B 1 499 ? -9.461 -13.766 27.359 1 97.44 499 LEU B N 1
ATOM 8325 C CA . LEU B 1 499 ? -8.469 -12.75 27.031 1 97.44 499 LEU B CA 1
ATOM 8326 C C . LEU B 1 499 ? -7.211 -12.914 27.875 1 97.44 499 LEU B C 1
ATOM 8328 O O . LEU B 1 499 ? -6.094 -12.805 27.375 1 97.44 499 LEU B O 1
ATOM 8332 N N . ALA B 1 500 ? -7.418 -13.125 29.141 1 96.81 500 ALA B N 1
ATOM 8333 C CA . ALA B 1 500 ? -6.297 -13.305 30.062 1 96.81 500 ALA B CA 1
ATOM 8334 C C . ALA B 1 500 ? -5.465 -14.523 29.688 1 96.81 500 ALA B C 1
ATOM 8336 O O . ALA B 1 500 ? -4.254 -14.555 29.906 1 96.81 500 ALA B O 1
ATOM 8337 N N . ALA B 1 501 ? -6.168 -15.461 29.094 1 96.19 501 ALA B N 1
ATOM 8338 C CA . ALA B 1 501 ? -5.484 -16.688 28.672 1 96.19 501 ALA B CA 1
ATOM 8339 C C . ALA B 1 501 ? -4.785 -16.469 27.328 1 96.19 501 ALA B C 1
ATOM 8341 O O . ALA B 1 501 ? -4.109 -17.375 26.828 1 96.19 501 ALA B O 1
ATOM 8342 N N . GLY B 1 502 ? -4.953 -15.305 26.734 1 94.81 502 GLY B N 1
ATOM 8343 C CA . GLY B 1 502 ? -4.23 -14.953 25.516 1 94.81 502 GLY B CA 1
ATOM 8344 C C . GLY B 1 502 ? -5.016 -15.25 24.25 1 94.81 502 GLY B C 1
ATOM 8345 O O . GLY B 1 502 ? -4.469 -15.188 23.156 1 94.81 502 GLY B O 1
ATOM 8346 N N . ALA B 1 503 ? -6.324 -15.523 24.359 1 96.88 503 ALA B N 1
ATOM 8347 C CA . ALA B 1 503 ? -7.141 -15.844 23.188 1 96.88 503 ALA B CA 1
ATOM 8348 C C . ALA B 1 503 ? -7.625 -14.57 22.5 1 96.88 503 ALA B C 1
ATOM 8350 O O . ALA B 1 503 ? -7.832 -13.547 23.141 1 96.88 503 ALA B O 1
ATOM 8351 N N . ASP B 1 504 ? -7.68 -14.656 21.203 1 97 504 ASP B N 1
ATOM 8352 C CA . ASP B 1 504 ? -8.305 -13.602 20.406 1 97 504 ASP B CA 1
ATOM 8353 C C . ASP B 1 504 ? -9.82 -13.797 20.328 1 97 504 ASP B C 1
ATOM 8355 O O . ASP B 1 504 ? -10.305 -14.625 19.562 1 97 504 ASP B O 1
ATOM 8359 N N . VAL B 1 505 ? -10.617 -12.938 21.109 1 98.19 505 VAL B N 1
ATOM 8360 C CA . VAL B 1 505 ? -12.016 -13.266 21.375 1 98.19 505 VAL B CA 1
ATOM 8361 C C . VAL B 1 505 ? -12.922 -12.164 20.844 1 98.19 505 VAL B C 1
ATOM 8363 O O . VAL B 1 505 ? -12.609 -10.977 20.969 1 98.19 505 VAL B O 1
ATOM 8366 N N . LEU B 1 506 ? -13.945 -12.547 20.156 1 98.19 506 LEU B N 1
ATOM 8367 C CA . LEU B 1 506 ? -15.055 -11.672 19.797 1 98.19 506 LEU B CA 1
ATOM 8368 C C . LEU B 1 506 ? -16.25 -11.906 20.688 1 98.19 506 LEU B C 1
ATOM 8370 O O . LEU B 1 506 ? -16.781 -13.016 20.75 1 98.19 506 LEU B O 1
ATOM 8374 N N . LEU B 1 507 ? -16.672 -10.961 21.484 1 98.44 507 LEU B N 1
ATOM 8375 C CA . LEU B 1 507 ? -17.938 -10.984 22.188 1 98.44 507 LEU B CA 1
ATOM 8376 C C . LEU B 1 507 ? -19.047 -10.352 21.344 1 98.44 507 LEU B C 1
ATOM 8378 O O . LEU B 1 507 ? -19.062 -9.141 21.141 1 98.44 507 LEU B O 1
ATOM 8382 N N . ASP B 1 508 ? -19.953 -11.18 20.859 1 97.81 508 ASP B N 1
ATOM 8383 C CA . ASP B 1 508 ? -21.016 -10.672 20 1 97.81 508 ASP B CA 1
ATOM 8384 C C . ASP B 1 508 ? -22.156 -10.086 20.828 1 97.81 508 ASP B C 1
ATOM 8386 O O . ASP B 1 508 ? -23.234 -10.688 20.922 1 97.81 508 ASP B O 1
ATOM 8390 N N . ASP B 1 509 ? -22 -8.867 21.234 1 96.12 509 ASP B N 1
ATOM 8391 C CA . ASP B 1 509 ? -22.953 -8.188 22.109 1 96.12 509 ASP B CA 1
ATOM 8392 C C . ASP B 1 509 ? -23.953 -7.387 21.281 1 96.12 509 ASP B C 1
ATOM 8394 O O . ASP B 1 509 ? -24.594 -6.461 21.812 1 96.12 509 ASP B O 1
ATOM 8398 N N . ARG B 1 510 ? -24.172 -7.668 20.016 1 94.19 510 ARG B N 1
ATOM 8399 C CA . ARG B 1 510 ? -25.156 -6.98 19.172 1 94.19 510 ARG B CA 1
ATOM 8400 C C . ARG B 1 510 ? -26.578 -7.285 19.625 1 94.19 510 ARG B C 1
ATOM 8402 O O . ARG B 1 510 ? -26.859 -8.367 20.141 1 94.19 510 ARG B O 1
ATOM 8409 N N . ASP B 1 511 ? -27.375 -6.312 19.406 1 90.88 511 ASP B N 1
ATOM 8410 C CA . ASP B 1 511 ? -28.797 -6.492 19.688 1 90.88 511 ASP B CA 1
ATOM 8411 C C . ASP B 1 511 ? -29.531 -7.094 18.5 1 90.88 511 ASP B C 1
ATOM 8413 O O . ASP B 1 511 ? -30.25 -6.387 17.781 1 90.88 511 ASP B O 1
ATOM 8417 N N . GLU B 1 512 ? -29.297 -8.32 18.219 1 91 512 GLU B N 1
ATOM 8418 C CA . GLU B 1 512 ? -29.891 -9.07 17.125 1 91 512 GLU B CA 1
ATOM 8419 C C . GLU B 1 512 ? -30.531 -10.359 17.625 1 91 512 GLU B C 1
ATOM 8421 O O . GLU B 1 512 ? -30.297 -10.789 18.75 1 91 512 GLU B O 1
ATOM 8426 N N . ARG B 1 513 ? -31.391 -10.984 16.734 1 90.88 513 ARG B N 1
ATOM 8427 C CA . ARG B 1 513 ? -32 -12.266 17.047 1 90.88 513 ARG B CA 1
ATOM 8428 C C . ARG B 1 513 ? -30.969 -13.375 17.141 1 90.88 513 ARG B C 1
ATOM 8430 O O . ARG B 1 513 ? -29.953 -13.328 16.453 1 90.88 513 ARG B O 1
ATOM 8437 N N . ALA B 1 514 ? -31.188 -14.328 17.969 1 90.12 514 ALA B N 1
ATOM 8438 C CA . ALA B 1 514 ? -30.281 -15.438 18.203 1 90.12 514 ALA B CA 1
ATOM 8439 C C . ALA B 1 514 ? -29.859 -16.109 16.906 1 90.12 514 ALA B C 1
ATOM 8441 O O . ALA B 1 514 ? -28.688 -16.438 16.719 1 90.12 514 ALA B O 1
ATOM 8442 N N . GLY B 1 515 ? -30.812 -16.281 16.031 1 92.44 515 GLY B N 1
ATOM 8443 C CA . GLY B 1 515 ? -30.531 -16.922 14.766 1 92.44 515 GLY B CA 1
ATOM 8444 C C . GLY B 1 515 ? -29.516 -16.156 13.93 1 92.44 515 GLY B C 1
ATOM 8445 O O . GLY B 1 515 ? -28.656 -16.766 13.281 1 92.44 515 GLY B O 1
ATOM 8446 N N . VAL B 1 516 ? -29.594 -14.875 13.945 1 94.06 516 VAL B N 1
ATOM 8447 C CA . VAL B 1 516 ? -28.688 -14.031 13.172 1 94.06 516 VAL B CA 1
ATOM 8448 C C . VAL B 1 516 ? -27.281 -14.133 13.734 1 94.06 516 VAL B C 1
ATOM 8450 O O . VAL B 1 516 ? -26.312 -14.273 12.984 1 94.06 516 VAL B O 1
ATOM 8453 N N . LEU B 1 517 ? -27.188 -14.086 15.023 1 94.94 517 LEU B N 1
ATOM 8454 C CA . LEU B 1 517 ? -25.891 -14.148 15.68 1 94.94 517 LEU B CA 1
ATOM 8455 C C . LEU B 1 517 ? -25.203 -15.484 15.406 1 94.94 517 LEU B C 1
ATOM 8457 O O . LEU B 1 517 ? -24.016 -15.523 15.086 1 94.94 517 LEU B O 1
ATOM 8461 N N . LEU B 1 518 ? -25.969 -16.5 15.523 1 94.31 518 LEU B N 1
ATOM 8462 C CA . LEU B 1 518 ? -25.422 -17.844 15.305 1 94.31 518 LEU B CA 1
ATOM 8463 C C . LEU B 1 518 ? -25.047 -18.047 13.844 1 94.31 518 LEU B C 1
ATOM 8465 O O . LEU B 1 518 ? -23.969 -18.578 13.547 1 94.31 518 LEU B O 1
ATOM 8469 N N . ASN B 1 519 ? -25.906 -17.594 12.953 1 95.12 519 ASN B N 1
ATOM 8470 C CA . ASN B 1 519 ? -25.625 -17.703 11.523 1 95.12 519 ASN B CA 1
ATOM 8471 C C . ASN B 1 519 ? -24.375 -16.922 11.141 1 95.12 519 ASN B C 1
ATOM 8473 O O . ASN B 1 519 ? -23.578 -17.391 10.328 1 95.12 519 ASN B O 1
ATOM 8477 N N . ASP B 1 520 ? -24.266 -15.781 11.711 1 96.19 520 ASP B N 1
ATOM 8478 C CA . ASP B 1 520 ? -23.094 -14.961 11.406 1 96.19 520 ASP B CA 1
ATOM 8479 C C . ASP B 1 520 ? -21.812 -15.641 11.891 1 96.19 520 ASP B C 1
ATOM 8481 O O . ASP B 1 520 ? -20.781 -15.594 11.211 1 96.19 520 ASP B O 1
ATOM 8485 N N . SER B 1 521 ? -21.875 -16.188 13.062 1 95.25 521 SER B N 1
ATOM 8486 C CA . SER B 1 521 ? -20.688 -16.859 13.594 1 95.25 521 SER B CA 1
ATOM 8487 C C . SER B 1 521 ? -20.25 -18 12.688 1 95.25 521 SER B C 1
ATOM 8489 O O . SER B 1 521 ? -19.047 -18.219 12.5 1 95.25 521 SER B O 1
ATOM 8491 N N . GLU B 1 522 ? -21.188 -18.719 12.148 1 95.94 522 GLU B N 1
ATOM 8492 C CA . GLU B 1 522 ? -20.891 -19.812 11.227 1 95.94 522 GLU B CA 1
ATOM 8493 C C . GLU B 1 522 ? -20.375 -19.281 9.891 1 95.94 522 GLU B C 1
ATOM 8495 O O . GLU B 1 522 ? -19.391 -19.797 9.344 1 95.94 522 GLU B O 1
ATOM 8500 N N . LEU B 1 523 ? -21.031 -18.25 9.398 1 97.75 523 LEU B N 1
ATOM 8501 C CA . LEU B 1 523 ? -20.656 -17.641 8.133 1 97.75 523 LEU B CA 1
ATOM 8502 C C . LEU B 1 523 ? -19.234 -17.094 8.195 1 97.75 523 LEU B C 1
ATOM 8504 O O . LEU B 1 523 ? -18.453 -17.266 7.262 1 97.75 523 LEU B O 1
ATOM 8508 N N . LEU B 1 524 ? -18.891 -16.484 9.336 1 98 524 LEU B N 1
ATOM 8509 C CA . LEU B 1 524 ? -17.594 -15.852 9.523 1 98 524 LEU B CA 1
ATOM 8510 C C . LEU B 1 524 ? -16.516 -16.891 9.781 1 98 524 LEU B C 1
ATOM 8512 O O . LEU B 1 524 ? -15.32 -16.594 9.695 1 98 524 LEU B O 1
ATOM 8516 N N . GLY B 1 525 ? -16.922 -18.047 10.133 1 97.44 525 GLY B N 1
ATOM 8517 C CA . GLY B 1 525 ? -16 -19.172 10.25 1 97.44 525 GLY B CA 1
ATOM 8518 C C . GLY B 1 525 ? -15.148 -19.109 11.508 1 97.44 525 GLY B C 1
ATOM 8519 O O . GLY B 1 525 ? -14.023 -19.625 11.523 1 97.44 525 GLY B O 1
ATOM 8520 N N . ILE B 1 526 ? -15.539 -18.516 12.562 1 96.75 526 ILE B N 1
ATOM 8521 C CA . ILE B 1 526 ? -14.758 -18.453 13.789 1 96.75 526 ILE B CA 1
ATOM 8522 C C . ILE B 1 526 ? -14.656 -19.844 14.414 1 96.75 526 ILE B C 1
ATOM 8524 O O . ILE B 1 526 ? -15.68 -20.484 14.672 1 96.75 526 ILE B O 1
ATOM 8528 N N . PRO B 1 527 ? -13.539 -20.328 14.703 1 96.69 527 PRO B N 1
ATOM 8529 C CA . PRO B 1 527 ? -13.289 -21.75 14.977 1 96.69 527 PRO B CA 1
ATOM 8530 C C . PRO B 1 527 ? -14.031 -22.25 16.219 1 96.69 527 PRO B C 1
ATOM 8532 O O . PRO B 1 527 ? -14.531 -23.375 16.234 1 96.69 527 PRO B O 1
ATOM 8535 N N . HIS B 1 528 ? -14.102 -21.391 17.312 1 97.31 528 HIS B N 1
ATOM 8536 C CA . HIS B 1 528 ? -14.711 -21.812 18.562 1 97.31 528 HIS B CA 1
ATOM 8537 C C . HIS B 1 528 ? -15.867 -20.891 18.953 1 97.31 528 HIS B C 1
ATOM 8539 O O . HIS B 1 528 ? -15.695 -19.688 19.062 1 97.31 528 HIS B O 1
ATOM 8545 N N . ARG B 1 529 ? -16.984 -21.516 19.156 1 97.75 529 ARG B N 1
ATOM 8546 C CA . ARG B 1 529 ? -18.172 -20.734 19.5 1 97.75 529 ARG B CA 1
ATOM 8547 C C . ARG B 1 529 ? -18.703 -21.141 20.875 1 97.75 529 ARG B C 1
ATOM 8549 O O . ARG B 1 529 ? -18.844 -22.328 21.172 1 97.75 529 ARG B O 1
ATOM 8556 N N . ILE B 1 530 ? -18.938 -20.188 21.688 1 98.44 530 ILE B N 1
ATOM 8557 C CA . ILE B 1 530 ? -19.578 -20.391 22.984 1 98.44 530 ILE B CA 1
ATOM 8558 C C . ILE B 1 530 ? -20.922 -19.672 23.016 1 98.44 530 ILE B C 1
ATOM 8560 O O . ILE B 1 530 ? -20.969 -18.438 22.938 1 98.44 530 ILE B O 1
ATOM 8564 N N . VAL B 1 531 ? -21.953 -20.422 23.172 1 98.06 531 VAL B N 1
ATOM 8565 C CA . VAL B 1 531 ? -23.297 -19.844 23.281 1 98.06 531 VAL B CA 1
ATOM 8566 C C . VAL B 1 531 ? -23.734 -19.844 24.75 1 98.06 531 VAL B C 1
ATOM 8568 O O . VAL B 1 531 ? -23.656 -20.859 25.438 1 98.06 531 VAL B O 1
ATOM 8571 N N . ILE B 1 532 ? -24.172 -18.688 25.203 1 98.31 532 ILE B N 1
ATOM 8572 C CA . ILE B 1 532 ? -24.594 -18.531 26.594 1 98.31 532 ILE B CA 1
ATOM 8573 C C . ILE B 1 532 ? -26.078 -18.156 26.656 1 98.31 532 ILE B C 1
ATOM 8575 O O . ILE B 1 532 ? -26.484 -17.125 26.125 1 98.31 532 ILE B O 1
ATOM 8579 N N . GLY B 1 533 ? -26.859 -19.016 27.25 1 96.62 533 GLY B N 1
ATOM 8580 C CA . GLY B 1 533 ? -28.281 -18.766 27.438 1 96.62 533 GLY B CA 1
ATOM 8581 C C . GLY B 1 533 ? -28.734 -19.016 28.859 1 96.62 533 GLY B C 1
ATOM 8582 O O . GLY B 1 533 ? -28.078 -19.719 29.625 1 96.62 533 GLY B O 1
ATOM 8583 N N . ASP B 1 534 ? -29.891 -18.469 29.125 1 96.12 534 ASP B N 1
ATOM 8584 C CA . ASP B 1 534 ? -30.438 -18.562 30.469 1 96.12 534 ASP B CA 1
ATOM 8585 C C . ASP B 1 534 ? -30.672 -20.016 30.875 1 96.12 534 ASP B C 1
ATOM 8587 O O . ASP B 1 534 ? -30.359 -20.406 32 1 96.12 534 ASP B O 1
ATOM 8591 N N . ARG B 1 535 ? -31.188 -20.734 30.047 1 94.56 535 ARG B N 1
ATOM 8592 C CA . ARG B 1 535 ? -31.547 -22.109 30.328 1 94.56 535 ARG B CA 1
ATOM 8593 C C . ARG B 1 535 ? -30.312 -22.953 30.656 1 94.56 535 ARG B C 1
ATOM 8595 O O . ARG B 1 535 ? -30.281 -23.656 31.672 1 94.56 535 ARG B O 1
ATOM 8602 N N . ALA B 1 536 ? -29.312 -22.844 29.844 1 95.69 536 ALA B N 1
ATOM 8603 C CA . ALA B 1 536 ? -28.078 -23.609 30.047 1 95.69 536 ALA B CA 1
ATOM 8604 C C . ALA B 1 536 ? -27.359 -23.156 31.312 1 95.69 536 ALA B C 1
ATOM 8606 O O . ALA B 1 536 ? -26.766 -23.969 32.031 1 95.69 536 ALA B O 1
ATOM 8607 N N . LEU B 1 537 ? -27.438 -21.922 31.641 1 96.62 537 LEU B N 1
ATOM 8608 C CA . LEU B 1 537 ? -26.781 -21.359 32.812 1 96.62 537 LEU B CA 1
ATOM 8609 C C . LEU B 1 537 ? -27.406 -21.891 34.094 1 96.62 537 LEU B C 1
ATOM 8611 O O . LEU B 1 537 ? -26.703 -22.109 35.094 1 96.62 537 LEU B O 1
ATOM 8615 N N . LYS B 1 538 ? -28.688 -22 34.062 1 95.62 538 LYS B N 1
ATOM 8616 C CA . LYS B 1 538 ? -29.375 -22.547 35.219 1 95.62 538 LYS B CA 1
ATOM 8617 C C . LYS B 1 538 ? -28.891 -23.953 35.531 1 95.62 538 LYS B C 1
ATOM 8619 O O . LYS B 1 538 ? -28.906 -24.359 36.719 1 95.62 538 LYS B O 1
ATOM 8624 N N . GLU B 1 539 ? -28.516 -24.641 34.531 1 96.38 539 GLU B N 1
ATOM 8625 C CA . GLU B 1 539 ? -28.016 -26 34.688 1 96.38 539 GLU B CA 1
ATOM 8626 C C . GLU B 1 539 ? -26.5 -26 34.938 1 96.38 539 GLU B C 1
ATOM 8628 O O . GLU B 1 539 ? -25.875 -27.047 35.031 1 96.38 539 GLU B O 1
ATOM 8633 N N . GLY B 1 540 ? -25.938 -24.812 34.938 1 96.75 540 GLY B N 1
ATOM 8634 C CA . GLY B 1 540 ? -24.516 -24.672 35.188 1 96.75 540 GLY B CA 1
ATOM 8635 C C . GLY B 1 540 ? -23.672 -24.922 33.938 1 96.75 540 GLY B C 1
ATOM 8636 O O . GLY B 1 540 ? -22.484 -25.266 34.062 1 96.75 540 GLY B O 1
ATOM 8637 N N . ASN B 1 541 ? -24.328 -24.734 32.781 1 97.88 541 ASN B N 1
ATOM 8638 C CA . ASN B 1 541 ? -23.625 -25.078 31.562 1 97.88 541 ASN B CA 1
ATOM 8639 C C . ASN B 1 541 ? -23.656 -23.938 30.547 1 97.88 541 ASN B C 1
ATOM 8641 O O . ASN B 1 541 ? -24.391 -22.953 30.734 1 97.88 541 ASN B O 1
ATOM 8645 N N . VAL B 1 542 ? -22.75 -24.016 29.562 1 98.31 542 VAL B N 1
ATOM 8646 C CA . VAL B 1 542 ? -22.797 -23.25 28.328 1 98.31 542 VAL B CA 1
ATOM 8647 C C . VAL B 1 542 ? -22.719 -24.203 27.125 1 98.31 542 VAL B C 1
ATOM 8649 O O . VAL B 1 542 ? -22.406 -25.391 27.297 1 98.31 542 VAL B O 1
ATOM 8652 N N . GLU B 1 543 ? -23.031 -23.703 26.031 1 97.5 543 GLU B N 1
ATOM 8653 C CA . GLU B 1 543 ? -22.938 -24.516 24.828 1 97.5 543 GLU B CA 1
ATOM 8654 C C . GLU B 1 543 ? -21.672 -24.203 24.047 1 97.5 543 GLU B C 1
ATOM 8656 O O . GLU B 1 543 ? -21.359 -23.031 23.797 1 97.5 543 GLU B O 1
ATOM 8661 N N . TYR B 1 544 ? -20.906 -25.234 23.703 1 97.44 544 TYR B N 1
ATOM 8662 C CA . TYR B 1 544 ? -19.656 -25.094 22.969 1 97.44 544 TYR B CA 1
ATOM 8663 C C . TYR B 1 544 ? -19.688 -25.859 21.656 1 97.44 544 TYR B C 1
ATOM 8665 O O . TYR B 1 544 ? -20.219 -26.969 21.594 1 97.44 544 TYR B O 1
ATOM 8673 N N . ALA B 1 545 ? -19.203 -25.234 20.594 1 96.25 545 ALA B N 1
ATOM 8674 C CA . ALA B 1 545 ? -19.094 -25.922 19.312 1 96.25 545 ALA B CA 1
ATOM 8675 C C . ALA B 1 545 ? -17.859 -25.469 18.547 1 96.25 545 ALA B C 1
ATOM 8677 O O . ALA B 1 545 ? -17.5 -24.281 18.578 1 96.25 545 ALA B O 1
ATOM 8678 N N . GLU B 1 546 ? -17.188 -26.391 17.906 1 95.88 546 GLU B N 1
ATOM 8679 C CA . GLU B 1 546 ? -16.156 -26.078 16.922 1 95.88 546 GLU B CA 1
ATOM 8680 C C . GLU B 1 546 ? -16.766 -25.891 15.531 1 95.88 546 GLU B C 1
ATOM 8682 O O . GLU B 1 546 ? -17.688 -26.625 15.148 1 95.88 546 GLU B O 1
ATOM 8687 N N . ARG B 1 547 ? -16.266 -25.016 14.781 1 95.69 547 ARG B N 1
ATOM 8688 C CA . ARG B 1 547 ? -16.828 -24.672 13.477 1 95.69 547 ARG B CA 1
ATOM 8689 C C . ARG B 1 547 ? -16.734 -25.859 12.516 1 95.69 547 ARG B C 1
ATOM 8691 O O . ARG B 1 547 ? -17.656 -26.078 11.719 1 95.69 547 ARG B O 1
ATOM 8698 N N . ARG B 1 548 ? -15.727 -26.641 12.539 1 90.69 548 ARG B N 1
ATOM 8699 C CA . ARG B 1 548 ? -15.484 -27.719 11.594 1 90.69 548 ARG B CA 1
ATOM 8700 C C . ARG B 1 548 ? -16.484 -28.859 11.789 1 90.69 548 ARG B C 1
ATOM 8702 O O . ARG B 1 548 ? -17.031 -29.391 10.82 1 90.69 548 ARG B O 1
ATOM 8709 N N . ASP B 1 549 ? -16.766 -29.203 13.031 1 87.88 549 ASP B N 1
ATOM 8710 C CA . ASP B 1 549 ? -17.719 -30.281 13.32 1 87.88 549 ASP B CA 1
ATOM 8711 C C . ASP B 1 549 ? -19.125 -29.734 13.508 1 87.88 549 ASP B C 1
ATOM 8713 O O . ASP B 1 549 ? -20.109 -30.406 13.18 1 87.88 549 ASP B O 1
ATOM 8717 N N . ASN B 1 550 ? -19.188 -28.562 14.016 1 85.31 550 ASN B N 1
ATOM 8718 C CA . ASN B 1 550 ? -20.406 -27.797 14.266 1 85.31 550 ASN B CA 1
ATOM 8719 C C . ASN B 1 550 ? -21.375 -28.547 15.172 1 85.31 550 ASN B C 1
ATOM 8721 O O . ASN B 1 550 ? -22.594 -28.484 14.984 1 85.31 550 ASN B O 1
ATOM 8725 N N . GLU B 1 551 ? -20.844 -29.359 16 1 91 551 GLU B N 1
ATOM 8726 C CA . GLU B 1 551 ? -21.672 -30.062 16.984 1 91 551 GLU B CA 1
ATOM 8727 C C . GLU B 1 551 ? -21.656 -29.359 18.328 1 91 551 GLU B C 1
ATOM 8729 O O . GLU B 1 551 ? -20.609 -29.25 18.969 1 91 551 GLU B O 1
ATOM 8734 N N . ALA B 1 552 ? -22.828 -29.047 18.766 1 93.62 552 ALA B N 1
ATOM 8735 C CA . ALA B 1 552 ? -22.969 -28.344 20.031 1 93.62 552 ALA B CA 1
ATOM 8736 C C . ALA B 1 552 ? -22.828 -29.297 21.219 1 93.62 552 ALA B C 1
ATOM 8738 O O . ALA B 1 552 ? -23.359 -30.406 21.188 1 93.62 552 ALA B O 1
ATOM 8739 N N . GLN B 1 553 ? -22.047 -28.859 22.203 1 95.88 553 GLN B N 1
ATOM 8740 C CA . GLN B 1 553 ? -21.859 -29.625 23.438 1 95.88 553 GLN B CA 1
ATOM 8741 C C . GLN B 1 553 ? -22.109 -28.766 24.672 1 95.88 553 GLN B C 1
ATOM 8743 O O . GLN B 1 553 ? -21.734 -27.594 24.703 1 95.88 553 GLN B O 1
ATOM 8748 N N . ALA B 1 554 ? -22.75 -29.422 25.594 1 97.31 554 ALA B N 1
ATOM 8749 C CA . ALA B 1 554 ? -22.891 -28.75 26.891 1 97.31 554 ALA B CA 1
ATOM 8750 C C . ALA B 1 554 ? -21.609 -28.859 27.703 1 97.31 554 ALA B C 1
ATOM 8752 O O . ALA B 1 554 ? -21.062 -29.953 27.891 1 97.31 554 ALA B O 1
ATOM 8753 N N . VAL B 1 555 ? -21.094 -27.766 28.141 1 97.94 555 VAL B N 1
ATOM 8754 C CA . VAL B 1 555 ? -19.875 -27.719 28.953 1 97.94 555 VAL B CA 1
ATOM 8755 C C . VAL B 1 555 ? -20.141 -26.922 30.219 1 97.94 555 VAL B C 1
ATOM 8757 O O . VAL B 1 555 ? -20.812 -25.891 30.188 1 97.94 555 VAL B O 1
ATOM 8760 N N . ALA B 1 556 ? -19.625 -27.438 31.266 1 97.88 556 ALA B N 1
ATOM 8761 C CA . ALA B 1 556 ? -19.75 -26.703 32.531 1 97.88 556 ALA B CA 1
ATOM 8762 C C . ALA B 1 556 ? -19.125 -25.312 32.406 1 97.88 556 ALA B C 1
ATOM 8764 O O . ALA B 1 556 ? -18.047 -25.156 31.859 1 97.88 556 ALA B O 1
ATOM 8765 N N . ILE B 1 557 ? -19.828 -24.391 33 1 96.88 557 ILE B N 1
ATOM 8766 C CA . ILE B 1 557 ? -19.406 -23 32.875 1 96.88 557 ILE B CA 1
ATOM 8767 C C . ILE B 1 557 ? -18 -22.859 33.469 1 96.88 557 ILE B C 1
ATOM 8769 O O . ILE B 1 557 ? -17.203 -22.062 32.969 1 96.88 557 ILE B O 1
ATOM 8773 N N . GLY B 1 558 ? -17.672 -23.562 34.438 1 96.19 558 GLY B N 1
ATOM 8774 C CA . GLY B 1 558 ? -16.359 -23.5 35.094 1 96.19 558 GLY B CA 1
ATOM 8775 C C . GLY B 1 558 ? -15.258 -24.141 34.281 1 96.19 558 GLY B C 1
ATOM 8776 O O . GLY B 1 558 ? -14.078 -23.906 34.562 1 96.19 558 GLY B O 1
ATOM 8777 N N . GLU B 1 559 ? -15.594 -24.875 33.219 1 97.5 559 GLU B N 1
ATOM 8778 C CA . GLU B 1 559 ? -14.609 -25.656 32.469 1 97.5 559 GLU B CA 1
ATOM 8779 C C . GLU B 1 559 ? -14.422 -25.094 31.062 1 97.5 559 GLU B C 1
ATOM 8781 O O . GLU B 1 559 ? -13.477 -25.453 30.359 1 97.5 559 GLU B O 1
ATOM 8786 N N . ILE B 1 560 ? -15.172 -24.172 30.656 1 97.81 560 ILE B N 1
ATOM 8787 C CA . ILE B 1 560 ? -15.242 -23.766 29.266 1 97.81 560 ILE B CA 1
ATOM 8788 C C . ILE B 1 560 ? -13.953 -23.062 28.859 1 97.81 560 ILE B C 1
ATOM 8790 O O . ILE B 1 560 ? -13.445 -23.25 27.75 1 97.81 560 ILE B O 1
ATOM 8794 N N . VAL B 1 561 ? -13.414 -22.203 29.719 1 98 561 VAL B N 1
ATOM 8795 C CA . VAL B 1 561 ? -12.195 -21.469 29.406 1 98 561 VAL B CA 1
ATOM 8796 C C . VAL B 1 561 ? -11.031 -22.438 29.219 1 98 561 VAL B C 1
ATOM 8798 O O . VAL B 1 561 ? -10.273 -22.312 28.25 1 98 561 VAL B O 1
ATOM 8801 N N . ALA B 1 562 ? -10.992 -23.406 30.078 1 97.06 562 ALA B N 1
ATOM 8802 C CA . ALA B 1 562 ? -9.938 -24.422 29.969 1 97.06 562 ALA B CA 1
ATOM 8803 C C . ALA B 1 562 ? -10.109 -25.266 28.719 1 97.06 562 ALA B C 1
ATOM 8805 O O . ALA B 1 562 ? -9.125 -25.594 28.047 1 97.06 562 ALA B O 1
ATOM 8806 N N . ARG B 1 563 ? -11.32 -25.609 28.484 1 96.06 563 ARG B N 1
ATOM 8807 C CA . ARG B 1 563 ? -11.617 -26.422 27.312 1 96.06 563 ARG B CA 1
ATOM 8808 C C . ARG B 1 563 ? -11.195 -25.719 26.031 1 96.06 563 ARG B C 1
ATOM 8810 O O . ARG B 1 563 ? -10.539 -26.297 25.172 1 96.06 563 ARG B O 1
ATOM 8817 N N . VAL B 1 564 ? -11.555 -24.484 25.891 1 96.56 564 VAL B N 1
ATOM 8818 C CA . VAL B 1 564 ? -11.258 -23.703 24.688 1 96.56 564 VAL B CA 1
ATOM 8819 C C . VAL B 1 564 ? -9.75 -23.469 24.594 1 96.56 564 VAL B C 1
ATOM 8821 O O . VAL B 1 564 ? -9.164 -23.594 23.516 1 96.56 564 VAL B O 1
ATOM 8824 N N . THR B 1 565 ? -9.125 -23.094 25.672 1 96.31 565 THR B N 1
ATOM 8825 C CA . THR B 1 565 ? -7.691 -22.828 25.672 1 96.31 565 THR B CA 1
ATOM 8826 C C . THR B 1 565 ? -6.906 -24.078 25.266 1 96.31 565 THR B C 1
ATOM 8828 O O . THR B 1 565 ? -5.91 -23.984 24.562 1 96.31 565 THR B O 1
ATOM 8831 N N . ALA B 1 566 ? -7.375 -25.234 25.719 1 94.62 566 ALA B N 1
ATOM 8832 C CA . ALA B 1 566 ? -6.742 -26.5 25.344 1 94.62 566 ALA B CA 1
ATOM 8833 C C . ALA B 1 566 ? -6.855 -26.734 23.828 1 94.62 566 ALA B C 1
ATOM 8835 O O . ALA B 1 566 ? -5.91 -27.234 23.203 1 94.62 566 ALA B O 1
ATOM 8836 N N . SER B 1 567 ? -7.984 -26.391 23.328 1 92.44 567 SER B N 1
ATOM 8837 C CA . SER B 1 567 ? -8.211 -26.562 21.906 1 92.44 567 SER B CA 1
ATOM 8838 C C . SER B 1 567 ? -7.352 -25.609 21.078 1 92.44 567 SER B C 1
ATOM 8840 O O . SER B 1 567 ? -6.914 -25.953 19.984 1 92.44 567 SER B O 1
ATOM 8842 N N . LEU B 1 568 ? -7.129 -24.422 21.547 1 92.12 568 LEU B N 1
ATOM 8843 C CA . LEU B 1 568 ? -6.328 -23.422 20.844 1 92.12 568 LEU B CA 1
ATOM 8844 C C . LEU B 1 568 ? -4.855 -23.828 20.812 1 92.12 568 LEU B C 1
ATOM 8846 O O . LEU B 1 568 ? -4.129 -23.484 19.875 1 92.12 568 LEU B O 1
ATOM 8850 N N . ASN B 1 569 ? -4.477 -24.5 21.859 1 87.19 569 ASN B N 1
ATOM 8851 C CA . ASN B 1 569 ? -3.072 -24.875 21.984 1 87.19 569 ASN B CA 1
ATOM 8852 C C . ASN B 1 569 ? -2.795 -26.234 21.344 1 87.19 569 ASN B C 1
ATOM 8854 O O . ASN B 1 569 ? -1.643 -26.672 21.281 1 87.19 569 ASN B O 1
ATOM 8858 N N . ALA B 1 570 ? -3.814 -26.969 21 1 75.75 570 ALA B N 1
ATOM 8859 C CA . ALA B 1 570 ? -3.646 -28.281 20.375 1 75.75 570 ALA B CA 1
ATOM 8860 C C . ALA B 1 570 ? -3.254 -28.141 18.906 1 75.75 570 ALA B C 1
ATOM 8862 O O . ALA B 1 570 ? -3.598 -27.156 18.266 1 75.75 570 ALA B O 1
#

Sequence (1140 aa):
MKASQFFISTLKEAPAEAALASHKLMIRAGLIKANASGLYTWMPMGLRVLRKVENVVREEMARAGSVELLMPVVQPAELWQESGRWEFYGKELLRLKDRHDRDFCMGPTCEEVIADIVRKEINSYKQLPKNFYHIQTKFRDEVRPRFGVMRAREFVMKDAYSFHADYASLQTTYQDMYDAYCRIFTRLGLAFRPVAADTGSIGGTGSHEFQVLAESGEDVIAYSDTSDYAANIELAPTLPLKGERAAAQAELVKVHTPNVKTIDSLVDFLSIPIEKTLKSIVVEGENEGELILLLLRGDHEFNDIKAEKLAGVKSPLTMASPAAIVEQFGANGGSLGPVGFAGKVYADFATEKGADWVIGANEDDYHYTGFNFGRDAAEPEFVDLRNVVEGDESPDGQGRLKLARGIEVGHVFQLRDKYTQAMNVSFLDNNGKSQIMEMGCYGIGITRVVAAAIEQNNDEKGIIWTKAMAPFEVVIVPMNYKKSDTVREAADKIYAELLAAGADVLLDDRDERAGVLLNDSELLGIPHRIVIGDRALKEGNVEYAERRDNEAQAVAIGEIVARVTASLNAMKASQFFISTLKEAPAEAALASHKLMIRAGLIKANASGLYTWMPMGLRVLRKVENVVREEMARAGSVELLMPVVQPAELWQESGRWEFYGKELLRLKDRHDRDFCMGPTCEEVIADIVRKEINSYKQLPKNFYHIQTKFRDEVRPRFGVMRAREFVMKDAYSFHADYASLQTTYQDMYDAYCRIFTRLGLAFRPVAADTGSIGGTGSHEFQVLAESGEDVIAYSDTSDYAANIELAPTLPLKGERAAAQAELVKVHTPNVKTIDSLVDFLSIPIEKTLKSIVVEGENEGELILLLLRGDHEFNDIKAEKLAGVKSPLTMASPAAIVEQFGANGGSLGPVGFAGKVYADFATEKGADWVIGANEDDYHYTGFNFGRDAAEPEFVDLRNVVEGDESPDGQGRLKLARGIEVGHVFQLRDKYTQAMNVSFLDNNGKSQIMEMGCYGIGITRVVAAAIEQNNDEKGIIWTKAMAPFEVVIVPMNYKKSDTVREAADKIYAELLAAGADVLLDDRDERAGVLLNDSELLGIPHRIVIGDRALKEGNVEYAERRDNEAQAVAIGEIVARVTASLNA

pLDDT: mean 96.08, std 3.15, range [74.44, 98.88]

Nearest PDB structures (foldseek):
  5ucm-assembly1_A  TM=9.673E-01  e=2.181E-86  Pseudomonas aeruginosa PAO1
  5znk-assembly1_A  TM=9.459E-01  e=1.130E-77  Staphylococcus aureus
  5znj-assembly1_A-2  TM=9.431E-01  e=1.790E-77  Staphylococcus aureus
  2j3m-assembly1_A  TM=9.079E-01  e=2.804E-73  Enterococcus faecalis
  1nj1-assembly1_A  TM=8.583E-01  e=2.620E-28  Methanothermobacter thermautotrophicus

Secondary structure (DSSP, 8-state):
-BGGGS-----SS--TT--SHHHHHHHHTTSEEEEETTEEEE-HHHHHHHHHHHHHHHHHHHHTT-EE-B--SEEEHHHHHHHTHHHHTGGGS-EEE-TT--EEEE-S--HHHHHHHHHHH--BGGG--EEEEEEEEEE---SS-BTGGGB-SEEEEEEEEEEESSHHHHHHHHHHHHHHHHHHHHHTT--EEEEEE--TTT--SEEEEEEEE-TT-SEEEEEESSSS-EEETTTPPP-PPPS-PPPP-S--EEEE-TT--SHHHHHHHHT--GGGBEEEEEEEBSSTT-EEEEEEETTSPB-HHHHHTSTTB-SS--BPPHHHHHHHHSS-TTS--STT--SEEEEEGGGTT--SEEEE-SSTTEEEEEE-BTTTBPPPEEE--B---TTPBPTTSSSBEEEEEEEEEEEEEEEETHHHHHTT-EEE-TTS-EEEPEEEEEEEEHHHHHHHHHHHSEETTEE---TTT-S-SEEEEETTTTT-HHHHHHHHHHHHHHHHTT--EEE---S--HHHHHHHHHHHT-SEEEEE-HHHHHTTEEEEEETTT---EEEETTTHHHHHHHHHH-/-BGGGS-----SS--TT--SHHHHHHHHTTSEEEEETTEEEE-HHHHHHHHHHHHHHHHHHHHTT-EE-B--SEEEHHHHHHHTHHHHTGGGS-EEE-TT--EEEE-S--HHHHHHHHHHH--BGGG--EEEEEEEEEE---SS-BTGGGB-SEEEEEEEEEEESSHHHHHHHHHHHHHHHHHHHHHTT--EEEEEE--TTT--SEEEEEEEE-TT-SEEEEEESSSS-EEETTTPPPPPPPS-PPPP-S--EEEE-TT--SHHHHHHHHT--GGGBEEEEEEEBSSTT-EEEEEEETTSPB-HHHHHTSTTB-SS--BPPHHHHHHHHSS-TTS--STT--SEEEEEGGGTT--SEEEE-SSTTEEEEEE-BTTTBPPPEEE--B---TTPBPTTSSSBEEEEEEEEEEEEEEEETHHHHHTT-EEE-TTS-EEEPEEEEEEEEHHHHHHHHHHHSEETTEE---TTT-S-SEEEEETTTTT-HHHHHHHHHHHHHHHHTT--EEE---S--HHHHHHHHHHHT-SEEEEE-HHHHHTTEEEEEETTT---EEEETTTHHHHHHHHHH-

Solvent-accessible surface area (backbone atoms only — not comparable to full-atom values): 58142 Å² total; per-residue (Å²): 87,48,44,74,66,50,68,84,56,65,45,96,64,52,61,86,85,44,74,40,67,30,28,26,48,33,46,16,44,22,20,38,44,80,77,49,94,26,34,49,28,29,26,41,52,30,38,45,24,51,51,37,51,51,48,49,47,50,54,38,41,46,73,64,55,38,36,57,35,42,71,58,46,68,39,62,39,67,47,33,54,47,57,55,43,58,67,72,59,45,68,38,52,38,55,38,51,49,88,84,68,47,60,28,27,42,29,67,66,54,69,53,61,53,45,55,51,42,43,74,72,42,56,42,48,86,67,48,68,46,37,40,28,33,76,45,66,28,32,36,42,54,91,72,50,44,53,51,61,68,36,34,24,54,45,41,32,35,44,31,42,32,40,15,81,38,68,70,56,43,52,52,51,49,48,47,50,53,52,34,51,52,51,38,42,51,62,50,65,54,64,64,46,74,19,41,35,72,45,70,92,82,39,50,85,44,27,36,33,32,25,37,54,27,85,83,26,86,42,49,34,34,27,26,79,67,45,87,52,34,19,28,40,76,52,37,59,62,68,73,70,84,84,73,58,47,75,74,81,49,67,75,40,84,42,83,37,77,90,40,60,45,66,69,48,43,27,63,73,69,69,50,67,50,80,43,29,46,38,67,45,56,29,30,24,65,50,89,89,38,53,31,40,38,36,33,47,43,78,58,49,80,27,65,66,41,47,32,72,38,88,57,37,20,79,74,66,40,73,50,50,72,69,58,38,32,71,67,50,60,20,52,89,51,7,41,42,63,54,87,47,86,57,56,46,39,28,22,31,85,50,64,43,54,45,36,28,29,34,21,49,30,29,73,37,24,28,27,36,22,38,34,75,61,77,62,29,78,66,55,52,71,41,65,39,47,44,63,55,72,67,39,61,21,79,86,72,41,52,31,23,40,72,45,35,15,36,77,33,31,40,39,35,37,31,41,44,61,56,26,57,51,60,62,22,38,28,28,43,98,84,69,43,82,42,62,29,23,31,33,40,37,39,34,37,54,48,31,43,56,39,51,48,35,57,61,22,57,58,96,62,29,38,46,52,38,88,56,39,34,62,31,52,29,33,38,42,37,49,53,41,90,77,32,67,68,29,33,52,52,47,52,50,52,51,52,52,35,45,73,72,68,49,50,46,34,38,45,67,57,96,66,58,65,66,56,55,54,48,46,45,40,30,62,11,33,41,31,38,37,38,34,39,68,72,41,44,75,73,45,25,29,36,37,27,41,54,89,77,60,54,78,38,83,35,46,58,90,46,45,60,58,53,52,52,50,58,70,72,98,88,47,44,73,65,48,69,83,56,65,45,95,63,52,62,86,83,46,74,41,68,28,28,26,46,34,44,17,44,22,21,38,45,78,78,48,94,26,35,49,29,30,27,42,53,30,37,45,24,52,50,36,50,50,49,50,48,50,54,38,40,45,72,64,54,38,36,57,35,42,70,59,46,67,38,61,38,68,48,33,53,48,58,54,44,57,68,70,58,44,68,38,52,39,54,37,50,50,87,83,68,46,59,30,27,43,30,68,68,55,70,50,62,52,45,55,52,41,44,74,72,42,56,42,49,85,67,48,65,48,37,38,27,32,75,43,66,27,31,36,42,55,92,72,49,43,52,49,61,69,36,34,24,55,46,41,31,35,44,33,42,33,40,15,79,38,67,70,55,42,51,53,52,51,50,48,50,52,51,34,50,52,51,38,42,51,61,51,64,55,64,63,45,74,20,41,35,72,45,68,90,83,38,49,82,43,27,36,32,31,24,38,54,27,83,84,27,86,42,48,34,33,29,25,79,67,46,88,53,35,18,28,41,75,51,37,60,62,68,72,69,84,83,72,57,48,74,74,83,48,69,75,40,81,41,84,37,77,91,40,62,45,65,71,49,42,27,63,72,70,69,49,65,49,80,44,28,46,37,66,44,54,28,30,24,63,51,90,90,38,52,31,41,38,36,34,47,43,80,57,47,80,29,64,66,42,47,31,71,40,88,58,36,18,77,74,67,40,72,50,50,71,68,59,39,33,71,67,49,61,20,51,90,52,7,40,42,63,56,87,46,84,57,55,44,40,28,20,31,86,50,66,44,56,45,37,27,30,33,22,50,29,30,73,36,23,27,27,36,23,38,36,76,61,77,64,29,77,66,56,52,71,41,64,38,49,46,64,54,73,65,40,63,21,80,87,72,41,53,30,24,40,73,46,35,16,35,77,33,31,39,39,34,36,30,40,44,62,58,26,58,50,60,62,22,40,26,27,42,100,83,68,44,80,42,63,28,22,30,35,40,37,39,34,37,54,49,31,44,56,40,51,48,35,58,60,23,56,58,96,64,29,37,45,50,40,89,56,39,34,63,31,50,31,34,37,43,38,48,54,40,90,77,32,66,69,29,34,53,52,47,53,49,52,51,52,53,34,44,73,72,66,48,50,45,35,37,45,67,57,96,65,58,67,67,56,55,54,48,47,45,41,28,61,10,32,42,30,38,36,40,35,40,67,70,40,45,77,73,46,23,28,37,37,28,40,55,88,77,59,53,78,36,83,35,45,60,90,45,44,61,60,53,51,53,51,58,71,72,97

InterPro domains:
  IPR002314 Aminoacyl-tRNA synthetase, class II (G/ P/ S/T) [PF00587] (96-457)
  IPR002316 Proline-tRNA ligase, class IIa [PR01046] (68-86)
  IPR002316 Proline-tRNA ligase, class IIa [PR01046] (104-115)
  IPR002316 Proline-tRNA ligase, class IIa [PR01046] (134-142)
  IPR002316 Proline-tRNA ligase, class IIa [PR01046] (144-155)
  IPR004154 Anticodon-binding [PF03129] (473-565)
  IPR004500 Prolyl-tRNA synthetase, class IIa, bacterial-type [TIGR00409] (1-564)
  IPR006195 Aminoacyl-tRNA synthetase, class II [PS50862] (38-471)
  IPR007214 YbaK/aminoacyl-tRNA synthetase-associated domain [PF04073] (257-370)
  IPR023717 Prolyl-tRNA synthetase, class IIa, type 1 [MF_01569] (1-569)
  IPR023717 Prolyl-tRNA synthetase, class IIa, type 1 [NF006625] (1-564)
  IPR023717 Prolyl-tRNA synthetase, class IIa, type 1 [PIRSF001535] (1-568)
  IPR033730 Prokaryote proline-tRNA ligase core domain [cd00779] (17-456)
  IPR036621 Anticodon-binding domain superfamily [G3DSA:3.40.50.800] (459-570)
  IPR036754 YbaK/aminoacyl-tRNA synthetase-associated domain superfamily [SSF55826] (218-388)
  IPR044140 Proline--tRNA ligase, anticodon binding domain [cd00861] (471-565)
  IPR045864 Class II Aminoacyl-tRNA synthetase/Biotinyl protein ligase (BPL) and lipoyl protein ligase (LPL) [G3DSA:3.30.930.10] (1-268)
  IPR045864 Class II Aminoacyl-tRNA synthetase/Biotinyl protein ligase (BPL) and lipoyl protein ligase (LPL) [G3DSA:3.30.930.10] (337-458)
  IPR045864 Class II Aminoacyl-tRNA synthetase/Biotinyl protein ligase (BPL) and lipoyl protein ligase (LPL) [SSF55681] (10-476)
  IPR050062 Proline-tRNA synthetase [PTHR42753] (2-565)